Protein AF-A0AAV7GXY4-F1 (afdb_monomer)

pLDDT: mean 80.31, std 21.56, range [20.67, 98.94]

Sequence (748 aa):
MSSNRYAWLDNQQPEQLSASIMSSNRYPWLDKPQPEQQAPLLLPTKEWIDKPQLEQLSASIMSTNRYPWLDKPQPEQQAPLLLPTKEWLDKPQPEQLSASIMSTNRYPWLDKPQSEQQAPVLLPTKEWTDKPQLEQLSASIMSSNRYPWLDNPQPEQQAPLLLPTKEWLDKPQPEQLSASIMSTNRYPWLDKPQPEQQAPLVLPTKEWIDKPQLEQLSASITCSNRYPWLDKPQPEQQAPLLLPTKEWLDKPQSEQQAPLLLPTKKIPGSYGIPFISPIKDRLDYYYFKGHDNFFQSKINQYSSTVFRTNMIPGPLMASNPRVIAVLDAKSFPILFDTSKVEKKNVFTGTYMPSTKLTGGYRVCSYLDPSEPTHAKVKQFLFNLLKSRKDYFLPAFRSAYVAPIFSSVESQVATHGHVDFNALNNDIAFDFLGEAYFGERPSKEGMFGSCFNFQKKVTIWLLLQLAPLASNILTKFLIPKLVEDFLLHTFAFPSFIAQPGYKSMYEYFNTAGSAALDLAEKVGLSRDEACHNLIFATCFNTYGGLRVLFPGLLKRLAQSGRDLHARLATEVRQAVATHGENGQVTLGALEQMELANSVVYEVLRIDPPVEFQYAHAKKDFLLQSHDAQYQVRKGEMLFGYQPFATRDKRVFGANAGEFVPDRFVGSDGAKLLRYVWWSNGPETQDPTVNDKQCAGKNFVVLVARLFVAEFFLRYDSFTAEISSSVVGAQVNITSITKAKAKAHASNFY

Mean predicted aligned error: 16.44 Å

Foldseek 3Di:
DDDPDPPPPPPDQDLEDEDEAEEEDDDADDEADDADEDDADEDPPPPPPDAGNHAYYEYEYEYEEEYADDDADDAHDYHAHEYDPPPPPDDDDHLEYEYEYEYEYEYADYEAYDAHEDHAHEYDADEPPDEYNHQEDEYEYEYEYEYAEYEPYDAHEYYAHEYYDDDNPDDDDHLEYYYEYEYEYEYAYDDPDDAHDYHAHDYDDPPPVDDHNHNYDYYYYHYHYHYPDDDDDDDHDDDDHDDPPPPPPDDDDDDPPDPPAFAADAAADDAPDPPPSLVVLACCCFPVQHPPRSQVVVCVVRVDQWHWYFDPLDDQQAVGRIAIERQAQQQQLVLWPLVFWWQAQQLLHRHHDQCLLLLVDDALSRHTLVDLVVLLLLVLLLVLCVVLVVQLQVLCVPQPLVQLVVVQVVCCVVPLWFFSLVVLLQRVQQSLLCRRQNDGPQVPPPQPHSVRLSVLLVVSVCLGCLRVFDPPCVVVVDDRVNSSVVRRNDRDDSVVSVVSVVSLLVCCVVSVVVSLVSSVVSPDHSSSSSSNVSCCRSPVPSLLSSALVVLLVVQQQVVDQVLLQVQLVLLQVLCVVPNDPSDDDPSSLVSRLLLLLSSLLSLLQPQQDQKGKTFGCAWDWRDDPRRIYIDGGGHMYMYRRNSHSLHCVLQNPCSNPRDSNCLHDPVSVVSQQSRQSQVGRLPDADHSNTSGHSCSVVVSVSSSVSSSSLSSFFSGWHWDWDDDSRHITTMTSDTHTDDDPPPPPPDD

Nearest PDB structures (foldseek):
  3dam-assembly1_A  TM=9.834E-01  e=1.751E-54  Parthenium argentatum
  3dsk-assembly2_B  TM=9.806E-01  e=8.299E-54  Arabidopsis thaliana
  2rch-assembly2_B  TM=9.806E-01  e=5.589E-53  Arabidopsis thaliana
  7sv2-assembly2_B  TM=7.436E-01  e=2.258E-13  Homo sapiens
  4d75-assembly1_A  TM=7.338E-01  e=4.123E-13  Homo sapiens

Secondary structure (DSSP, 8-state):
------TT-SS---SEEEEEEEEEEE-S-EESPPPPBPPP-----TT--S-----EEEEEEEEEEE-S-EESPPPPBPPPEE---TT--SS---SEEEEEEEEEEE-S-EESPPPPBPPPEE---S---S-----EEEEEEEEEEE-SEEESPPPPBPPP-B---S---SS---SEEEEEEEEEEE-SEEESPPPPBPPP-B---S--SS----SEEEEEEEEEEE-TT-SSPPPP-PPP-B---TTTTS-------------EEPPP----STTHHHHHHHHIIIIIS-HHHHHHHHHHHHT-SEEEEE-TTTTTS-S--EEEEE-STTTGGGGG-TTTEE-SS-TTSS----GGGGTT---GGG--TTSHHHHHHHHHHHHHHHHTTTTHHHHIIIIIIHHHHHHHHHHHHHHS-EEHHHHHHHHHHHHHHHHHHS--TTT-TTS-SHHHHHHHHHHHHHHHHGGG--SSSGGGT--HHHHHHHHHTSPPPGGGGHHHHHHHHHHHHHHTHHHHHHHHTTT--HHHHHHHHHIIIIIIIIHHHHHHHHHHHHHHHHHHHHHHHHHHHHHHHHHHHH-BTTB--HHHHHT-HHHHHHHHHHHHHS-SS-EEEEEESS-EEEE-SS-EEEEPTTPEEEEEHHHHHT-HHHH-GGGGS--TTTT-HHHHHGGGGG--TTSS-TTS---TTS-S-TTHHHHHHHHHHHHHHHHHHEEEEEEEEEE-SSSEEEEEEEEEEPPP--------

Structure (mmCIF, N/CA/C/O backbone):
data_AF-A0AAV7GXY4-F1
#
_entry.id   AF-A0AAV7GXY4-F1
#
loop_
_atom_site.group_PDB
_atom_site.id
_atom_site.type_symbol
_atom_site.label_atom_id
_atom_site.label_alt_id
_atom_site.label_comp_id
_atom_site.label_asym_id
_atom_site.label_entity_id
_atom_site.label_seq_id
_atom_site.pdbx_PDB_ins_code
_atom_site.Cartn_x
_atom_site.Cartn_y
_atom_site.Cartn_z
_atom_site.occupancy
_atom_site.B_iso_or_equiv
_atom_site.auth_seq_id
_atom_site.auth_comp_id
_atom_site.auth_asym_id
_atom_site.auth_atom_id
_atom_site.pdbx_PDB_model_num
ATOM 1 N N . MET A 1 1 ? -38.175 -2.641 -59.108 1.00 33.25 1 MET A N 1
ATOM 2 C CA . MET A 1 1 ? -37.117 -3.564 -59.562 1.00 33.25 1 MET A CA 1
ATOM 3 C C . MET A 1 1 ? -35.870 -2.746 -59.848 1.00 33.25 1 MET A C 1
ATOM 5 O O . MET A 1 1 ? -35.821 -2.059 -60.855 1.00 33.25 1 MET A O 1
ATOM 9 N N . SER A 1 2 ? -34.912 -2.775 -58.926 1.00 20.67 2 SER A N 1
ATOM 10 C CA . SER A 1 2 ? -33.521 -2.352 -59.121 1.00 20.67 2 SER A CA 1
ATOM 11 C C . SER A 1 2 ? -32.710 -3.153 -58.103 1.00 20.67 2 SER A C 1
ATOM 13 O O . SER A 1 2 ? -32.620 -2.791 -56.932 1.00 20.67 2 SER A O 1
ATOM 15 N N . SER A 1 3 ? -32.278 -4.338 -58.525 1.00 25.66 3 SER A N 1
ATOM 16 C CA . SER A 1 3 ? -31.524 -5.300 -57.727 1.00 25.66 3 SER A CA 1
ATOM 17 C C . SER A 1 3 ? -30.053 -4.888 -57.686 1.00 25.66 3 SER A C 1
ATOM 19 O O . SER A 1 3 ? -29.358 -5.024 -58.695 1.00 25.66 3 SER A O 1
ATOM 21 N N . ASN A 1 4 ? -29.562 -4.427 -56.538 1.00 23.95 4 ASN A N 1
ATOM 22 C CA . ASN A 1 4 ? -28.123 -4.389 -56.287 1.00 23.95 4 ASN A CA 1
ATOM 23 C C . ASN A 1 4 ? -27.673 -5.811 -55.937 1.00 23.95 4 ASN A C 1
ATOM 25 O O . ASN A 1 4 ? -27.735 -6.223 -54.783 1.00 23.95 4 ASN A O 1
ATOM 29 N N . ARG A 1 5 ? -27.265 -6.579 -56.955 1.00 26.92 5 ARG A N 1
ATOM 30 C CA . ARG A 1 5 ? -26.538 -7.838 -56.758 1.00 26.92 5 ARG A CA 1
ATOM 31 C C . ARG A 1 5 ? -25.112 -7.498 -56.325 1.00 26.92 5 ARG A C 1
ATOM 33 O O . ARG A 1 5 ? -24.363 -6.912 -57.103 1.00 26.92 5 ARG A O 1
ATOM 40 N N . TYR A 1 6 ? -24.735 -7.859 -55.103 1.00 31.89 6 TYR A N 1
ATOM 41 C CA . TYR A 1 6 ? -23.340 -7.826 -54.666 1.00 31.89 6 TYR A CA 1
ATOM 42 C C . TYR A 1 6 ? -22.626 -9.056 -55.242 1.00 31.89 6 TYR A C 1
ATOM 44 O O . TYR A 1 6 ? -22.852 -10.176 -54.801 1.00 31.89 6 TYR A O 1
ATOM 52 N N . ALA A 1 7 ? -21.784 -8.854 -56.255 1.00 30.75 7 ALA A N 1
ATOM 53 C CA . ALA A 1 7 ? -21.151 -9.916 -57.046 1.00 30.75 7 ALA A CA 1
ATOM 54 C C . ALA A 1 7 ? -19.977 -10.653 -56.350 1.00 30.75 7 ALA A C 1
ATOM 56 O O . ALA A 1 7 ? -19.080 -11.137 -57.031 1.00 30.75 7 ALA A O 1
ATOM 57 N N . TRP A 1 8 ? -19.952 -10.728 -55.014 1.00 38.72 8 TRP A N 1
ATOM 58 C CA . TRP A 1 8 ? -18.879 -11.393 -54.248 1.00 38.72 8 TRP A CA 1
ATOM 59 C C . TRP A 1 8 ? -19.378 -12.311 -53.115 1.00 38.72 8 TRP A C 1
ATOM 61 O O . TRP A 1 8 ? -18.613 -12.644 -52.218 1.00 38.72 8 TRP A O 1
ATOM 71 N N . LEU A 1 9 ? -20.639 -12.754 -53.156 1.00 41.62 9 LEU A N 1
ATOM 72 C CA . LEU A 1 9 ? -21.223 -13.655 -52.144 1.00 41.62 9 LEU A CA 1
ATOM 73 C C . LEU A 1 9 ? -21.453 -15.100 -52.618 1.00 41.62 9 LEU A C 1
ATOM 75 O O . LEU A 1 9 ? -21.965 -15.908 -51.854 1.00 41.62 9 LEU A O 1
ATOM 79 N N . ASP A 1 10 ? -21.031 -15.468 -53.828 1.00 41.41 10 ASP A N 1
ATOM 80 C CA . ASP A 1 10 ? -21.383 -16.777 -54.404 1.00 41.41 10 ASP A CA 1
ATOM 81 C C . ASP A 1 10 ? -20.522 -17.963 -53.926 1.00 41.41 10 ASP A C 1
ATOM 83 O O . ASP A 1 10 ? -20.649 -19.042 -54.489 1.00 41.41 10 ASP A O 1
ATOM 87 N N . ASN A 1 11 ? -19.653 -17.827 -52.910 1.00 44.25 11 ASN A N 1
ATOM 88 C CA . ASN A 1 11 ? -18.936 -19.001 -52.364 1.00 44.25 11 ASN A CA 1
ATOM 89 C C . ASN A 1 11 ? -18.393 -18.890 -50.925 1.00 44.25 11 ASN A C 1
ATOM 91 O O . ASN A 1 11 ? -17.617 -19.747 -50.505 1.00 44.25 11 ASN A O 1
ATOM 95 N N . GLN A 1 12 ? -18.787 -17.880 -50.144 1.00 44.16 12 GLN A N 1
ATOM 96 C CA . GLN A 1 12 ? -18.505 -17.854 -48.704 1.00 44.16 12 GLN A CA 1
ATOM 97 C C . GLN A 1 12 ? -19.736 -17.359 -47.949 1.00 44.16 12 GLN A C 1
ATOM 99 O O . GLN A 1 12 ? -20.101 -16.189 -48.037 1.00 44.16 12 GLN A O 1
ATOM 104 N N . GLN A 1 13 ? -20.385 -18.272 -47.226 1.00 55.06 13 GLN A N 1
ATOM 105 C CA . GLN A 1 13 ? -21.403 -17.927 -46.241 1.00 55.06 13 GLN A CA 1
ATOM 106 C C . GLN A 1 13 ? -20.683 -17.403 -44.987 1.00 55.06 13 GLN A C 1
ATOM 108 O O . GLN A 1 13 ? -19.820 -18.110 -44.468 1.00 55.06 13 GLN A O 1
ATOM 113 N N . PRO A 1 14 ? -20.958 -16.175 -44.519 1.00 56.97 14 PRO A N 1
ATOM 114 C CA . PRO A 1 14 ? -20.311 -15.655 -43.322 1.00 56.97 14 PRO A CA 1
ATOM 115 C C . PRO A 1 14 ? -20.896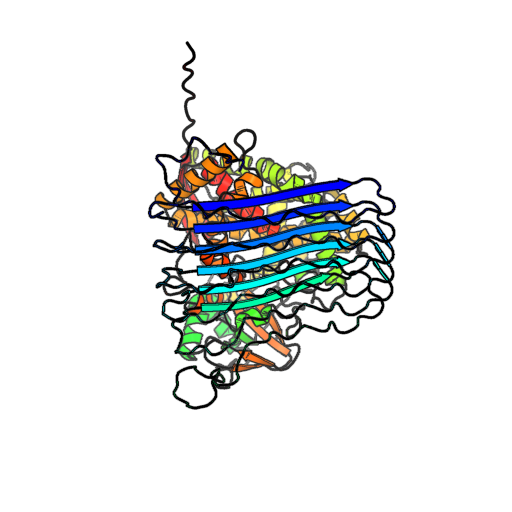 -16.300 -42.057 1.00 56.97 14 PRO A C 1
ATOM 117 O O . PRO A 1 14 ? -22.112 -16.305 -41.884 1.00 56.97 14 PRO A O 1
ATOM 120 N N . GLU A 1 15 ? -20.030 -16.758 -41.148 1.00 63.53 15 GLU A N 1
ATOM 121 C CA . GLU A 1 15 ? -20.404 -17.214 -39.793 1.00 63.53 15 GLU A CA 1
ATOM 122 C C . GLU A 1 15 ? -20.928 -16.048 -38.928 1.00 63.53 15 GLU A C 1
ATOM 124 O O . GLU A 1 15 ? -21.723 -16.240 -38.011 1.00 63.53 15 GLU A O 1
ATOM 129 N N . GLN A 1 16 ? -20.544 -14.806 -39.248 1.00 63.22 16 GLN A N 1
ATOM 130 C CA . GLN A 1 16 ? -20.947 -13.602 -38.517 1.00 63.22 16 GLN A CA 1
ATOM 131 C C . GLN A 1 16 ? -21.406 -12.494 -39.467 1.00 63.22 16 GLN A C 1
ATOM 133 O O . GLN A 1 16 ? -20.692 -12.119 -40.400 1.00 63.22 16 GLN A O 1
ATOM 138 N N . LEU A 1 17 ? -22.572 -11.905 -39.190 1.00 61.59 17 LEU A N 1
ATOM 139 C CA . LEU A 1 17 ? -23.090 -10.750 -39.920 1.00 61.59 17 LEU A CA 1
ATOM 140 C C . LEU A 1 17 ? -23.323 -9.579 -38.962 1.00 61.59 17 LEU A C 1
ATOM 142 O O . LEU A 1 17 ? -24.057 -9.682 -37.977 1.00 61.59 17 LEU A O 1
ATOM 146 N N . SER A 1 18 ? -22.712 -8.438 -39.277 1.00 62.59 18 SER A N 1
ATOM 147 C CA . SER A 1 18 ? -22.878 -7.192 -38.529 1.00 62.59 18 SER A CA 1
ATOM 148 C C . SER A 1 18 ? -23.260 -6.048 -39.462 1.00 62.59 18 SER A C 1
ATOM 150 O O . SER A 1 18 ? -22.732 -5.927 -40.569 1.00 62.59 18 SER A O 1
ATOM 152 N N . ALA A 1 19 ? -24.185 -5.198 -39.020 1.00 59.22 19 ALA A N 1
ATOM 153 C CA . ALA A 1 19 ? -24.482 -3.938 -39.688 1.00 59.22 19 ALA A CA 1
ATOM 154 C C . ALA A 1 19 ? -24.437 -2.775 -38.701 1.00 59.22 19 ALA A C 1
ATOM 156 O O . ALA A 1 19 ? -25.000 -2.843 -37.607 1.00 59.22 19 ALA A O 1
ATOM 157 N N . SER A 1 20 ? -23.789 -1.690 -39.118 1.00 60.88 20 SER A N 1
ATOM 158 C CA . SER A 1 20 ? -23.562 -0.528 -38.267 1.00 60.88 20 SER A CA 1
ATOM 159 C C . SER A 1 20 ? -23.835 0.763 -39.026 1.00 60.88 20 SER A C 1
ATOM 161 O O . SER A 1 20 ? -23.281 0.974 -40.105 1.00 60.88 20 SER A O 1
ATOM 163 N N . ILE A 1 21 ? -24.648 1.650 -38.450 1.00 55.88 21 ILE A N 1
ATOM 164 C CA . ILE A 1 21 ? -24.728 3.053 -38.878 1.00 55.88 21 ILE A CA 1
ATOM 165 C C . ILE A 1 21 ? -23.859 3.868 -37.932 1.00 55.88 21 ILE A C 1
ATOM 167 O O . ILE A 1 21 ? -24.077 3.852 -36.724 1.00 55.88 21 ILE A O 1
ATOM 171 N N . MET A 1 22 ? -22.889 4.593 -38.485 1.00 62.38 22 MET A N 1
ATOM 172 C CA . MET A 1 22 ? -22.070 5.544 -37.739 1.00 62.38 22 MET A CA 1
ATOM 173 C C . MET A 1 22 ? -22.309 6.952 -38.270 1.00 62.38 22 MET A C 1
ATOM 175 O O . MET A 1 22 ? -22.057 7.217 -39.445 1.00 62.38 22 MET A O 1
ATOM 179 N N . SER A 1 23 ? -22.761 7.860 -37.406 1.00 59.50 23 SER A N 1
ATOM 180 C CA . SER A 1 23 ? -22.889 9.284 -37.723 1.00 59.50 23 SER A CA 1
ATOM 181 C C . SER A 1 23 ? -22.069 10.131 -36.751 1.00 59.50 23 SER A C 1
ATOM 183 O O . SER A 1 23 ? -22.079 9.916 -35.539 1.00 59.50 23 SER A O 1
ATOM 185 N N . SER A 1 24 ? -21.345 11.115 -37.283 1.00 61.72 24 SER A N 1
ATOM 186 C CA . SER A 1 24 ? -20.589 12.081 -36.484 1.00 61.72 24 SER A CA 1
ATOM 187 C C . SER A 1 24 ? -20.847 13.479 -37.020 1.00 61.72 24 SER A C 1
ATOM 189 O O . SER A 1 24 ? -20.178 13.923 -37.956 1.00 61.72 24 SER A O 1
ATOM 191 N N . ASN A 1 25 ? -21.787 14.184 -36.400 1.00 58.50 25 ASN A N 1
ATOM 192 C CA . ASN A 1 25 ? -22.263 15.463 -36.902 1.00 58.50 25 ASN A CA 1
ATOM 193 C C . ASN A 1 25 ? -21.696 16.628 -36.083 1.00 58.50 25 ASN A C 1
ATOM 195 O O . ASN A 1 25 ? -21.658 16.614 -34.847 1.00 58.50 25 ASN A O 1
ATOM 199 N N . ARG A 1 26 ? -21.231 17.665 -36.791 1.00 57.34 26 ARG A N 1
ATOM 200 C CA . ARG A 1 26 ? -20.691 18.887 -36.189 1.00 57.34 26 ARG A CA 1
ATOM 201 C C . ARG A 1 26 ? -21.213 20.106 -36.930 1.00 57.34 26 ARG A C 1
ATOM 203 O O . ARG A 1 26 ? -20.649 20.508 -37.943 1.00 57.34 26 ARG A O 1
ATOM 210 N N . TYR A 1 27 ? -22.237 20.731 -36.371 1.00 56.78 27 TYR A N 1
ATOM 211 C CA . TYR A 1 27 ? -22.832 21.934 -36.940 1.00 56.78 27 TYR A CA 1
ATOM 212 C C . TYR A 1 27 ? -22.441 23.148 -36.105 1.00 56.78 27 TYR A C 1
ATOM 214 O O . TYR A 1 27 ? -22.816 23.203 -34.940 1.00 56.78 27 TYR A O 1
ATOM 222 N N . PRO A 1 28 ? -21.666 24.109 -36.639 1.00 50.12 28 PRO A N 1
ATOM 223 C CA . PRO A 1 28 ? -21.188 25.250 -35.859 1.00 50.12 28 PRO A CA 1
ATOM 224 C C . PRO A 1 28 ? -22.293 26.232 -35.441 1.00 50.12 28 PRO A C 1
ATOM 226 O O . PRO A 1 28 ? -22.159 26.848 -34.387 1.00 50.12 28 PRO A O 1
ATOM 229 N N . TRP A 1 29 ? -23.342 26.374 -36.262 1.00 53.12 29 TRP A N 1
ATOM 230 C CA . TRP A 1 29 ? -24.484 27.278 -36.074 1.00 53.12 29 TRP A CA 1
ATOM 231 C C . TRP A 1 29 ? -25.704 26.736 -36.838 1.00 53.12 29 TRP A C 1
ATOM 233 O O . TRP A 1 29 ? -25.590 26.470 -38.033 1.00 53.12 29 TRP A O 1
ATOM 243 N N . LEU A 1 30 ? -26.852 26.581 -36.171 1.00 53.62 30 LEU A N 1
ATOM 244 C CA . LEU A 1 30 ? -28.129 26.185 -36.780 1.00 53.62 30 LEU A CA 1
ATOM 245 C C . LEU A 1 30 ? -29.259 27.017 -36.158 1.00 53.62 30 LEU A C 1
ATOM 247 O O . LEU A 1 30 ? -29.536 26.888 -34.969 1.00 53.62 30 LEU A O 1
ATOM 251 N N . ASP A 1 31 ? -29.906 27.855 -36.967 1.00 49.91 31 ASP A N 1
ATOM 252 C CA . ASP A 1 31 ? -31.126 28.580 -36.595 1.00 49.91 31 ASP A CA 1
ATOM 253 C C . ASP A 1 31 ? -32.330 27.805 -37.161 1.00 49.91 31 ASP A C 1
ATOM 255 O O . ASP A 1 31 ? -32.418 27.598 -38.373 1.00 49.91 31 ASP A O 1
ATOM 259 N N . LYS A 1 32 ? -33.210 27.306 -36.282 1.00 52.44 32 LYS A N 1
ATOM 260 C CA . LYS A 1 32 ? -34.365 26.435 -36.602 1.00 52.44 32 LYS A CA 1
ATOM 261 C C . LYS A 1 32 ? -34.019 25.191 -37.450 1.00 52.44 32 LYS A C 1
ATOM 263 O O . LYS A 1 32 ? -34.580 25.016 -38.537 1.00 52.44 32 LYS A O 1
ATOM 268 N N . PRO A 1 33 ? -33.128 24.303 -36.972 1.00 52.78 33 PRO A N 1
ATOM 269 C CA . PRO A 1 33 ? -32.855 23.043 -37.656 1.00 52.78 33 PRO A CA 1
ATOM 270 C C . PRO A 1 33 ? -34.133 22.204 -37.803 1.00 52.78 33 PRO A C 1
ATOM 272 O O . PRO A 1 33 ? -34.897 22.046 -36.850 1.00 52.78 33 PRO A O 1
ATOM 275 N N . GLN A 1 34 ? -34.356 21.645 -38.996 1.00 52.16 34 GLN A N 1
ATOM 276 C CA . GLN A 1 34 ? -35.289 20.527 -39.159 1.00 52.16 34 GLN A CA 1
ATOM 277 C C . GLN A 1 34 ? -34.686 19.289 -38.470 1.00 52.16 34 GLN A C 1
ATOM 279 O O . GLN A 1 34 ? -33.462 19.136 -38.509 1.00 52.16 34 GLN A O 1
ATOM 284 N N . PRO A 1 35 ? -35.495 18.416 -37.843 1.00 51.44 35 PRO A N 1
ATOM 285 C CA . PRO A 1 35 ? -34.976 17.214 -37.200 1.00 51.44 35 PRO A CA 1
ATOM 286 C C . PRO A 1 35 ? -34.266 16.325 -38.227 1.00 51.44 35 PRO A C 1
ATOM 288 O O . PRO A 1 35 ? -34.821 16.020 -39.286 1.00 51.44 35 PRO A O 1
ATOM 291 N N . GLU A 1 36 ? -33.036 15.908 -37.918 1.00 51.59 36 GLU A N 1
ATOM 292 C CA . GLU A 1 36 ? -32.357 14.881 -38.703 1.00 51.59 36 GLU A CA 1
ATOM 293 C C . GLU A 1 36 ? -33.126 13.567 -38.552 1.00 51.59 36 GLU A C 1
ATOM 295 O O . GLU A 1 36 ? -33.310 13.060 -37.446 1.00 51.59 36 GLU A O 1
ATOM 300 N N . GLN A 1 37 ? -33.586 13.018 -39.675 1.00 50.34 37 GLN A N 1
ATOM 301 C CA . GLN A 1 37 ? -34.172 11.686 -39.716 1.00 50.34 37 GLN A CA 1
ATOM 302 C C . GLN A 1 37 ? -33.062 10.692 -40.035 1.00 50.34 37 GLN A C 1
ATOM 304 O O . GLN A 1 37 ? -32.542 10.662 -41.153 1.00 50.34 37 GLN A O 1
ATOM 309 N N . GLN A 1 38 ? -32.686 9.872 -39.057 1.00 52.41 38 GLN A N 1
ATOM 310 C CA . GLN A 1 38 ? -31.856 8.707 -39.340 1.00 52.41 38 GLN A CA 1
ATOM 311 C C . GLN A 1 38 ? -32.683 7.708 -40.166 1.00 52.41 38 GLN A C 1
ATOM 313 O O . GLN A 1 38 ? -33.868 7.495 -39.906 1.00 52.41 38 GLN A O 1
ATOM 318 N N . ALA A 1 39 ? -32.078 7.097 -41.186 1.00 44.78 39 ALA A N 1
ATOM 319 C CA . ALA A 1 39 ? -32.734 6.008 -41.900 1.00 44.78 39 ALA A CA 1
ATOM 320 C C . ALA A 1 39 ? -32.769 4.761 -40.995 1.00 44.78 39 ALA A C 1
ATOM 322 O O . ALA A 1 39 ? -31.767 4.476 -40.333 1.00 44.78 39 ALA A O 1
ATOM 323 N N . PRO A 1 40 ? -33.876 3.997 -40.958 1.00 51.28 40 PRO A N 1
ATOM 324 C CA . PRO A 1 40 ? -33.898 2.731 -40.237 1.00 51.28 40 PRO A CA 1
ATOM 325 C C . PRO A 1 40 ? -32.855 1.782 -40.837 1.00 51.28 40 PRO A C 1
ATOM 327 O O . PRO A 1 40 ? -32.804 1.593 -42.055 1.00 51.28 40 PRO A O 1
ATOM 330 N N . LEU A 1 41 ? -32.029 1.168 -39.987 1.00 51.19 41 LEU A N 1
ATOM 331 C CA . LEU A 1 41 ? -31.119 0.113 -40.421 1.00 51.19 41 LEU A CA 1
ATOM 332 C C . LEU A 1 41 ? -31.929 -1.171 -40.613 1.00 51.19 41 LEU A C 1
ATOM 334 O O . LEU A 1 41 ? -32.372 -1.778 -39.643 1.00 51.19 41 LEU A O 1
ATOM 338 N N . LEU A 1 42 ? -32.128 -1.567 -41.870 1.00 50.75 42 LEU A N 1
ATOM 339 C CA . LEU A 1 42 ? -32.782 -2.820 -42.240 1.00 50.75 42 LEU A CA 1
ATOM 340 C C . LEU A 1 42 ? -31.732 -3.774 -42.807 1.00 50.75 42 LEU A C 1
ATOM 342 O O . LEU A 1 42 ? -31.158 -3.510 -43.862 1.00 50.75 42 LEU A O 1
ATOM 346 N N . LEU A 1 43 ? -31.505 -4.896 -42.129 1.00 52.12 43 LEU A N 1
ATOM 347 C CA . LEU A 1 43 ? -30.701 -5.995 -42.663 1.00 52.12 43 LEU A CA 1
ATOM 348 C C . LEU A 1 43 ? -31.517 -6.753 -43.728 1.00 52.12 43 LEU A C 1
ATOM 350 O O . LEU A 1 43 ? -32.588 -7.272 -43.408 1.00 52.12 43 LEU A O 1
ATOM 354 N N . PRO A 1 44 ? -31.077 -6.823 -44.998 1.00 46.41 44 PRO A N 1
ATOM 355 C CA . PRO A 1 44 ? -31.807 -7.552 -46.026 1.00 46.41 44 PRO A CA 1
ATOM 356 C C . PRO A 1 44 ? -31.573 -9.060 -45.868 1.00 46.41 44 PRO A C 1
ATOM 358 O O . PRO A 1 44 ? -30.534 -9.577 -46.256 1.00 46.41 44 PRO A O 1
ATOM 361 N N . THR A 1 45 ? -32.554 -9.781 -45.326 1.00 50.59 45 THR A N 1
ATOM 362 C CA . THR A 1 45 ? -32.517 -11.256 -45.184 1.00 50.59 45 THR A CA 1
ATOM 363 C C . THR A 1 45 ? -33.311 -11.987 -46.274 1.00 50.59 45 THR A C 1
ATOM 365 O O . THR A 1 45 ? -33.414 -13.206 -46.279 1.00 50.59 45 THR A O 1
ATOM 368 N N . LYS A 1 46 ? -33.896 -11.244 -47.218 1.00 42.09 46 LYS A N 1
ATOM 369 C CA . LYS A 1 46 ? -35.032 -11.698 -48.034 1.00 42.09 46 LYS A CA 1
ATOM 370 C C . LYS A 1 46 ? -34.701 -12.667 -49.185 1.00 42.09 46 LYS A C 1
ATOM 372 O O . LYS A 1 46 ? -35.627 -13.110 -49.852 1.00 42.09 46 LYS A O 1
ATOM 377 N N . GLU A 1 47 ? -33.429 -12.953 -49.459 1.00 45.19 47 GLU A N 1
ATOM 378 C CA . GLU A 1 47 ? -33.002 -13.736 -50.639 1.00 45.19 47 GLU A CA 1
ATOM 379 C C . GLU A 1 47 ? -31.956 -14.815 -50.315 1.00 45.19 47 GLU A C 1
ATOM 381 O O . GLU A 1 47 ? -31.174 -15.207 -51.178 1.00 45.19 47 GLU A O 1
ATOM 386 N N . TRP A 1 48 ? -31.900 -15.303 -49.075 1.00 51.34 48 TRP A N 1
ATOM 387 C CA . TRP A 1 48 ? -31.017 -16.424 -48.749 1.00 51.34 48 TRP A CA 1
ATOM 388 C C . TRP A 1 48 ? -31.739 -17.722 -49.112 1.00 51.34 48 TRP A C 1
ATOM 390 O O . TRP A 1 48 ? -32.586 -18.208 -48.371 1.00 51.34 48 TRP A O 1
ATOM 400 N N . ILE A 1 49 ? -31.465 -18.215 -50.321 1.00 44.28 49 ILE A N 1
ATOM 401 C CA . ILE A 1 49 ? -32.113 -19.404 -50.893 1.00 44.28 49 ILE A CA 1
ATOM 402 C C . ILE A 1 49 ? -31.507 -20.698 -50.316 1.00 44.28 49 ILE A C 1
ATOM 404 O O . ILE A 1 49 ? -32.200 -21.710 -50.254 1.00 44.28 49 ILE A O 1
ATOM 408 N N . ASP A 1 50 ? -30.266 -20.649 -49.813 1.00 50.78 50 ASP A N 1
ATOM 409 C CA . ASP A 1 50 ? -29.539 -21.813 -49.300 1.00 50.78 50 ASP A CA 1
ATOM 410 C C . ASP A 1 50 ? -29.087 -21.632 -47.841 1.00 50.78 50 ASP A C 1
ATOM 412 O O . ASP A 1 50 ? -28.447 -20.642 -47.488 1.00 50.78 50 ASP A O 1
ATOM 416 N N . LYS A 1 51 ? -29.416 -22.638 -47.018 1.00 52.88 51 LYS A N 1
ATOM 417 C CA . LYS A 1 51 ? -29.148 -22.813 -45.574 1.00 52.88 51 LYS A CA 1
ATOM 418 C C . LYS A 1 51 ? -27.839 -22.146 -45.079 1.00 52.88 51 LYS A C 1
ATOM 420 O O . LYS A 1 51 ? -26.782 -22.760 -45.215 1.00 52.88 51 LYS A O 1
ATOM 425 N N . PRO A 1 52 ? -27.881 -20.943 -44.481 1.00 53.69 52 PRO A N 1
ATOM 426 C CA . PRO A 1 52 ? -26.696 -20.238 -43.963 1.00 53.69 52 PRO A CA 1
ATOM 427 C C . PRO A 1 52 ? -26.225 -20.752 -42.585 1.00 53.69 52 PRO A C 1
ATOM 429 O O . PRO A 1 52 ? -26.975 -20.692 -41.619 1.00 53.69 52 PRO A O 1
ATOM 432 N N . GLN A 1 53 ? -24.972 -21.169 -42.399 1.00 57.47 53 GLN A N 1
ATOM 433 C CA . GLN A 1 53 ? -24.441 -21.342 -41.029 1.00 57.47 53 GLN A CA 1
ATOM 434 C C . GLN A 1 53 ? -24.058 -19.981 -40.424 1.00 57.47 53 GLN A C 1
ATOM 436 O O . GLN A 1 53 ? -22.897 -19.597 -40.437 1.00 57.47 53 GLN A O 1
ATOM 441 N N . LEU A 1 54 ? -25.051 -19.220 -39.954 1.00 59.62 54 LEU A N 1
ATOM 442 C CA . LEU A 1 54 ? -24.834 -17.951 -39.259 1.00 59.62 54 LEU A CA 1
ATOM 443 C C . LEU A 1 54 ? -24.801 -18.211 -37.747 1.00 59.62 54 LEU A C 1
ATOM 445 O O . LEU A 1 54 ? -25.819 -18.605 -37.197 1.00 59.62 54 LEU A O 1
ATOM 449 N N . GLU A 1 55 ? -23.676 -17.973 -37.078 1.00 68.31 55 GLU A N 1
ATOM 450 C CA . GLU A 1 55 ? -23.534 -18.073 -35.616 1.00 68.31 55 GLU A CA 1
ATOM 451 C C . GLU A 1 55 ? -23.991 -16.774 -34.931 1.00 68.31 55 GLU A C 1
ATOM 453 O O . GLU A 1 55 ? -24.685 -16.799 -33.914 1.00 68.31 55 GLU A O 1
ATOM 458 N N . GLN A 1 56 ? -23.669 -15.614 -35.522 1.00 68.62 56 GLN A N 1
ATOM 459 C CA . GLN A 1 56 ? -23.926 -14.306 -34.911 1.00 68.62 56 GLN A CA 1
ATOM 460 C C . GLN A 1 56 ? -24.583 -13.303 -35.867 1.00 68.62 56 GLN A C 1
ATOM 462 O O . GLN A 1 56 ? -24.101 -13.052 -36.975 1.00 68.62 56 GLN A O 1
ATOM 467 N N . LEU A 1 57 ? -25.641 -12.642 -35.384 1.00 66.75 57 LEU A N 1
ATOM 468 C CA . LEU A 1 57 ? -26.279 -11.497 -36.032 1.00 66.75 57 LEU A CA 1
ATOM 469 C C . LEU A 1 57 ? -26.268 -10.278 -35.104 1.00 66.75 57 LEU A C 1
ATOM 471 O O . LEU A 1 57 ? -26.860 -10.304 -34.025 1.00 66.75 57 LEU A O 1
ATOM 475 N N . SER A 1 58 ? -25.640 -9.185 -35.538 1.00 69.69 58 SER A N 1
ATOM 476 C CA . SER A 1 58 ? -25.583 -7.946 -34.756 1.00 69.69 58 SER A CA 1
ATOM 477 C C . SER A 1 58 ? -25.970 -6.710 -35.564 1.00 69.69 58 SER A C 1
ATOM 479 O O . SER A 1 58 ? -25.625 -6.566 -36.739 1.00 69.69 58 SER A O 1
ATOM 481 N N . ALA A 1 59 ? -26.681 -5.787 -34.920 1.00 64.19 59 ALA A N 1
ATOM 482 C CA . ALA A 1 59 ? -26.969 -4.478 -35.486 1.00 64.19 59 ALA A CA 1
ATOM 483 C C . ALA A 1 59 ? -26.680 -3.361 -34.481 1.00 64.19 59 ALA A C 1
ATOM 485 O O . ALA A 1 59 ? -27.064 -3.443 -33.310 1.00 64.19 59 ALA A O 1
ATOM 486 N N . SER A 1 60 ? -26.001 -2.309 -34.945 1.00 67.06 60 SER A N 1
ATOM 487 C CA . SER A 1 60 ? -25.654 -1.160 -34.110 1.00 67.06 60 SER A CA 1
ATOM 488 C C . SER A 1 60 ? -25.927 0.184 -34.787 1.00 67.06 60 SER A C 1
ATOM 490 O O . SER A 1 60 ? -25.716 0.364 -35.986 1.00 67.06 60 SER A O 1
ATOM 492 N N . ILE A 1 61 ? -26.394 1.154 -34.006 1.00 61.28 61 ILE A N 1
ATOM 493 C CA . ILE A 1 61 ? -26.440 2.565 -34.402 1.00 61.28 61 ILE A CA 1
ATOM 494 C C . ILE A 1 61 ? -25.554 3.330 -33.427 1.00 61.28 61 ILE A C 1
ATOM 496 O O . ILE A 1 61 ? -25.780 3.287 -32.221 1.00 61.28 61 ILE A O 1
ATOM 500 N N . MET A 1 62 ? -24.544 4.019 -33.949 1.00 67.31 62 MET A N 1
ATOM 501 C CA . MET A 1 62 ? -23.627 4.850 -33.178 1.00 67.31 62 MET A CA 1
ATOM 502 C C . MET A 1 62 ? -23.690 6.291 -33.677 1.00 67.31 62 MET A C 1
ATOM 504 O O . MET A 1 62 ? -23.336 6.571 -34.823 1.00 67.31 62 MET A O 1
ATOM 508 N N . SER A 1 63 ? -24.099 7.217 -32.813 1.00 64.88 63 SER A N 1
ATOM 509 C CA . SER A 1 63 ? -24.123 8.647 -33.123 1.00 64.88 63 SER A CA 1
ATOM 510 C C . SER A 1 63 ? -23.245 9.451 -32.169 1.00 64.88 63 SER A C 1
ATOM 512 O O . SER A 1 63 ? -23.229 9.241 -30.956 1.00 64.88 63 SER A O 1
ATOM 514 N N . THR A 1 64 ? -22.478 10.391 -32.721 1.00 65.62 64 THR A N 1
ATOM 515 C CA . THR A 1 64 ? -21.753 11.404 -31.947 1.00 65.62 64 THR A CA 1
ATOM 516 C C . THR A 1 64 ? -22.097 12.786 -32.471 1.00 65.62 64 THR A C 1
ATOM 518 O O . THR A 1 64 ? -21.618 13.190 -33.530 1.00 65.62 64 THR A O 1
ATOM 521 N N . ASN A 1 65 ? -22.887 13.536 -31.709 1.00 61.91 65 ASN A N 1
ATOM 522 C CA . ASN A 1 65 ? -23.371 14.837 -32.148 1.00 61.91 65 ASN A CA 1
ATOM 523 C C . ASN A 1 65 ? -22.781 15.969 -31.304 1.00 61.91 65 ASN A C 1
ATOM 525 O O . ASN A 1 65 ? -22.702 15.908 -30.070 1.00 61.91 65 ASN A O 1
ATOM 529 N N . ARG A 1 66 ? -22.331 17.034 -31.978 1.00 61.91 66 ARG A N 1
ATOM 530 C CA . ARG A 1 66 ? -21.723 18.194 -31.321 1.00 61.91 66 ARG A CA 1
ATOM 531 C C . ARG A 1 66 ? -22.290 19.491 -31.871 1.00 61.91 66 ARG A C 1
ATOM 533 O O . ARG A 1 66 ? -21.894 19.949 -32.944 1.00 61.91 66 ARG A O 1
ATOM 540 N N . TYR A 1 67 ? -23.130 20.120 -31.064 1.00 60.59 67 TYR A N 1
ATOM 541 C CA . TYR A 1 67 ? -23.861 21.318 -31.440 1.00 60.59 67 TYR A CA 1
ATOM 542 C C . TYR A 1 67 ? -23.513 22.484 -30.519 1.00 60.59 67 TYR A C 1
ATOM 544 O O . TYR A 1 67 ? -23.994 22.502 -29.393 1.00 60.59 67 TYR A O 1
ATOM 552 N N . PRO A 1 68 ? -22.671 23.448 -30.927 1.00 56.22 68 PRO A N 1
ATOM 553 C CA . PRO A 1 68 ? -22.220 24.542 -30.073 1.00 56.22 68 PRO A CA 1
ATOM 554 C C . PRO A 1 68 ? -23.332 25.487 -29.603 1.00 56.22 68 PRO A C 1
ATOM 556 O O . PRO A 1 68 ? -23.208 26.022 -28.503 1.00 56.22 68 PRO A O 1
ATOM 559 N N . TRP A 1 69 ? -24.379 25.682 -30.413 1.00 55.19 69 TRP A N 1
ATOM 560 C CA . TRP A 1 69 ? -25.504 26.572 -30.118 1.00 55.19 69 TRP A CA 1
ATOM 561 C C . TRP A 1 69 ? -26.780 26.082 -30.827 1.00 55.19 69 TRP A C 1
ATOM 563 O O . TRP A 1 69 ? -26.753 25.916 -32.048 1.00 55.19 69 TRP A O 1
ATOM 573 N N . LEU A 1 70 ? -27.867 25.837 -30.082 1.00 56.72 70 LEU A N 1
ATOM 574 C CA . LEU A 1 70 ? -29.211 25.575 -30.624 1.00 56.72 70 LEU A CA 1
ATOM 575 C C . LEU A 1 70 ? -30.264 26.413 -29.888 1.00 56.72 70 LEU A C 1
ATOM 577 O O . LEU A 1 70 ? -30.398 26.305 -28.668 1.00 56.72 70 LEU A O 1
ATOM 581 N N . ASP A 1 71 ? -31.052 27.172 -30.648 1.00 52.88 71 ASP A N 1
ATOM 582 C CA . ASP A 1 71 ? -32.253 27.871 -30.173 1.00 52.88 71 ASP A CA 1
ATOM 583 C C . ASP A 1 71 ? -33.499 27.073 -30.594 1.00 52.88 71 ASP A C 1
ATOM 585 O O . ASP A 1 71 ? -33.706 26.819 -31.784 1.00 52.88 71 ASP A O 1
ATOM 589 N N . LYS A 1 72 ? -34.298 26.631 -29.611 1.00 53.59 72 LYS A N 1
ATOM 590 C CA . LYS A 1 72 ? -35.520 25.813 -29.775 1.00 53.59 72 LYS A CA 1
ATOM 591 C C . LYS A 1 72 ? -35.352 24.591 -30.701 1.00 53.59 72 LYS A C 1
ATOM 593 O O . LYS A 1 72 ? -36.046 24.500 -31.722 1.00 53.59 72 LYS A O 1
ATOM 598 N N . PRO A 1 73 ? -34.472 23.630 -30.355 1.00 53.38 73 PRO A N 1
ATOM 599 C CA . PRO A 1 73 ? -34.372 22.370 -31.089 1.00 53.38 73 PRO A CA 1
ATOM 600 C C . PRO A 1 73 ? -35.731 21.672 -31.217 1.00 53.38 73 PRO A C 1
ATOM 602 O O . PRO A 1 73 ? -36.448 21.531 -30.225 1.00 53.38 73 PRO A O 1
ATOM 605 N N . GLN A 1 74 ? -36.052 21.171 -32.412 1.00 51.72 74 GLN A N 1
ATOM 606 C CA . GLN A 1 74 ? -36.975 20.039 -32.530 1.00 51.72 74 GLN A CA 1
ATOM 607 C C . GLN A 1 74 ? -36.235 18.763 -32.082 1.00 51.72 74 GLN A C 1
ATOM 609 O O . GLN A 1 74 ? -35.028 18.671 -32.323 1.00 51.72 74 GLN A O 1
ATOM 614 N N . PRO A 1 75 ? -36.904 17.794 -31.433 1.00 49.81 75 PRO A N 1
ATOM 615 C CA . PRO A 1 75 ? -36.249 16.580 -30.963 1.00 49.81 75 PRO A CA 1
ATOM 616 C C . PRO A 1 75 ? -35.691 15.776 -32.141 1.00 49.81 75 PRO A C 1
ATOM 618 O O . PRO A 1 75 ? -36.386 15.561 -33.138 1.00 49.81 75 PRO A O 1
ATOM 621 N N . GLU A 1 76 ? -34.438 15.327 -32.026 1.00 52.72 76 GLU A N 1
ATOM 622 C CA . GLU A 1 76 ? -33.880 14.344 -32.958 1.00 52.72 76 GLU A CA 1
ATOM 623 C C . GLU A 1 76 ? -34.735 13.076 -32.890 1.00 52.72 76 GLU A C 1
ATOM 625 O O . GLU A 1 76 ? -34.951 12.519 -31.814 1.00 52.72 76 GLU A O 1
ATOM 630 N N . GLN A 1 77 ? -35.237 12.626 -34.040 1.00 50.75 77 GLN A N 1
ATOM 631 C CA . GLN A 1 77 ? -35.938 11.354 -34.138 1.00 50.75 77 GLN A CA 1
ATOM 632 C C . GLN A 1 77 ? -34.920 10.293 -34.537 1.00 50.75 77 GLN A C 1
ATOM 634 O O . GLN A 1 77 ? -34.566 10.151 -35.710 1.00 50.75 77 GLN A O 1
ATOM 639 N N . GLN A 1 78 ? -34.429 9.551 -33.547 1.00 53.00 78 GLN A N 1
ATOM 640 C CA . GLN A 1 78 ? -33.655 8.347 -33.822 1.00 53.00 78 GLN A CA 1
ATOM 641 C C . GLN A 1 78 ? -34.546 7.354 -34.590 1.00 53.00 78 GLN A C 1
ATOM 643 O O . GLN A 1 78 ? -35.736 7.203 -34.294 1.00 53.00 78 GLN A O 1
ATOM 648 N N . ALA A 1 79 ? -33.988 6.679 -35.595 1.00 49.88 79 ALA A N 1
ATOM 649 C CA . ALA A 1 79 ? -34.733 5.655 -36.320 1.00 49.88 79 ALA A CA 1
ATOM 650 C C . ALA A 1 79 ? -34.872 4.407 -35.435 1.00 49.88 79 ALA A C 1
ATOM 652 O O . ALA A 1 79 ? -33.887 4.014 -34.804 1.00 49.88 79 ALA A O 1
ATOM 653 N N . PRO A 1 80 ? -36.036 3.736 -35.400 1.00 53.56 80 PRO A N 1
ATOM 654 C CA . PRO A 1 80 ? -36.139 2.447 -34.733 1.00 53.56 80 PRO A CA 1
ATOM 655 C C . PRO A 1 80 ? -35.166 1.462 -35.378 1.00 53.56 80 PRO A C 1
ATOM 657 O O . PRO A 1 80 ? -35.129 1.311 -36.605 1.00 53.56 80 PRO A O 1
ATOM 660 N N . LEU A 1 81 ? -34.389 0.774 -34.543 1.00 54.88 81 LEU A N 1
ATOM 661 C CA . LEU A 1 81 ? -33.610 -0.365 -34.996 1.00 54.88 81 LEU A CA 1
ATOM 662 C C . LEU A 1 81 ? -34.574 -1.543 -35.136 1.00 54.88 81 LEU A C 1
ATOM 664 O O . LEU A 1 81 ? -35.038 -2.099 -34.140 1.00 54.88 81 LEU A O 1
ATOM 668 N N . LEU A 1 82 ? -34.914 -1.861 -36.384 1.00 52.22 82 LEU A N 1
ATOM 669 C CA . LEU A 1 82 ? -35.795 -2.963 -36.747 1.00 52.22 82 LEU A CA 1
ATOM 670 C C . LEU A 1 82 ? -34.945 -4.073 -37.349 1.00 52.22 82 LEU A C 1
ATOM 672 O O . LEU A 1 82 ? -34.328 -3.884 -38.392 1.00 52.22 82 LEU A O 1
ATOM 676 N N . LEU A 1 83 ? -34.954 -5.245 -36.724 1.00 54.28 83 LEU A N 1
ATOM 677 C CA . LEU A 1 83 ? -34.401 -6.458 -37.321 1.00 54.28 83 LEU A CA 1
ATOM 678 C C . LEU A 1 83 ? -35.524 -7.182 -38.083 1.00 54.28 83 LEU A C 1
ATOM 680 O O . LEU A 1 83 ? -36.393 -7.784 -37.448 1.00 54.28 83 LEU A O 1
ATOM 684 N N . PRO A 1 84 ? -35.585 -7.111 -39.428 1.00 49.56 84 PRO A N 1
ATOM 685 C CA . PRO A 1 84 ? -36.619 -7.808 -40.176 1.00 49.56 84 PRO A CA 1
ATOM 686 C C . PRO A 1 84 ? -36.265 -9.296 -40.331 1.00 49.56 84 PRO A C 1
ATOM 688 O O . PRO A 1 84 ? -35.387 -9.668 -41.105 1.00 49.56 84 PRO A O 1
ATOM 691 N N . THR A 1 85 ? -37.018 -10.167 -39.665 1.00 49.03 85 THR A N 1
ATOM 692 C CA . THR A 1 85 ? -37.038 -11.620 -39.923 1.00 49.03 85 THR A CA 1
ATOM 693 C C . THR A 1 85 ? -38.281 -11.991 -40.726 1.00 49.03 85 THR A C 1
ATOM 695 O O . THR A 1 85 ? -39.089 -12.830 -40.332 1.00 49.03 85 THR A O 1
ATOM 698 N N . LYS A 1 86 ? -38.520 -11.294 -41.843 1.00 41.22 86 LYS A N 1
ATOM 699 C CA . LYS A 1 86 ? -39.700 -11.581 -42.662 1.00 41.22 86 LYS A CA 1
ATOM 700 C C . LYS A 1 86 ? -39.491 -12.941 -43.349 1.00 41.22 86 LYS A C 1
ATOM 702 O O . LYS A 1 86 ? -38.851 -12.987 -44.388 1.00 41.22 86 LYS A O 1
ATOM 707 N N . GLU A 1 87 ? -40.037 -13.989 -42.726 1.00 48.84 87 GLU A N 1
ATOM 708 C CA . GLU A 1 87 ? -40.160 -15.370 -43.226 1.00 48.84 87 GLU A CA 1
ATOM 709 C C . GLU A 1 87 ? -38.820 -16.096 -43.427 1.00 48.84 87 GLU A C 1
ATOM 711 O O . GLU A 1 87 ? -38.376 -16.334 -44.545 1.00 48.84 87 GLU A O 1
ATOM 716 N N . TRP A 1 88 ? -38.177 -16.484 -42.321 1.00 50.72 88 TRP A N 1
ATOM 717 C CA . TRP A 1 88 ? -37.134 -17.513 -42.353 1.00 50.72 88 TRP A CA 1
ATOM 718 C C . TRP A 1 88 ? -37.823 -18.872 -42.407 1.00 50.72 88 TRP A C 1
ATOM 720 O O . TRP A 1 88 ? -38.155 -19.443 -41.373 1.00 50.72 88 TRP A O 1
ATOM 730 N N . LEU A 1 89 ? -38.138 -19.316 -43.621 1.00 44.00 89 LEU A N 1
ATOM 731 C CA . LEU A 1 89 ? -38.965 -20.501 -43.848 1.00 44.00 89 LEU A CA 1
ATOM 732 C C . LEU A 1 89 ? -38.202 -21.823 -43.699 1.00 44.00 89 LEU A C 1
ATOM 734 O O . LEU A 1 89 ? -38.852 -22.839 -43.521 1.00 44.00 89 LEU A O 1
ATOM 738 N N . ASP A 1 90 ? -36.863 -21.821 -43.701 1.00 48.97 90 ASP A N 1
ATOM 739 C CA . ASP A 1 90 ? -36.050 -23.027 -43.505 1.00 48.97 90 ASP A CA 1
ATOM 740 C C . ASP A 1 90 ? -34.679 -22.682 -42.875 1.00 48.97 90 ASP A C 1
ATOM 742 O O . ASP A 1 90 ? -34.011 -21.741 -43.296 1.00 48.97 90 ASP A O 1
ATOM 746 N N . LYS A 1 91 ? -34.280 -23.439 -41.839 1.00 53.78 91 LYS A N 1
ATOM 747 C CA . LYS A 1 91 ? -33.051 -23.336 -40.997 1.00 53.78 91 LYS A CA 1
ATOM 748 C C . LYS A 1 91 ? -31.740 -22.994 -41.745 1.00 53.78 91 LYS A C 1
ATOM 750 O O . LYS A 1 91 ? -31.621 -23.399 -42.903 1.00 53.78 91 LYS A O 1
ATOM 755 N N . PRO A 1 92 ? -30.672 -22.486 -41.074 1.00 54.38 92 PRO A N 1
ATOM 756 C CA . PRO A 1 92 ? -30.468 -22.206 -39.634 1.00 54.38 92 PRO A CA 1
ATOM 757 C C . PRO A 1 92 ? -30.681 -20.746 -39.207 1.00 54.38 92 PRO A C 1
ATOM 759 O O . PRO A 1 92 ? -30.682 -19.825 -40.020 1.00 54.38 92 PRO A O 1
ATOM 762 N N . GLN A 1 93 ? -30.853 -20.572 -37.894 1.00 61.09 93 GLN A N 1
ATOM 763 C CA . GLN A 1 93 ? -31.015 -19.294 -37.204 1.00 61.09 93 GLN A CA 1
ATOM 764 C C . GLN A 1 93 ? -29.773 -18.972 -36.353 1.00 61.09 93 GLN A C 1
ATOM 766 O O . GLN A 1 93 ? -29.147 -19.930 -35.910 1.00 61.09 93 GLN A O 1
ATOM 771 N N . PRO A 1 94 ? -29.406 -17.693 -36.108 1.00 63.09 94 PRO A N 1
ATOM 772 C CA . PRO A 1 94 ? -28.210 -17.360 -35.355 1.00 63.09 94 PRO A CA 1
ATOM 773 C C . PRO A 1 94 ? -28.328 -17.828 -33.916 1.00 63.09 94 PRO A C 1
ATOM 775 O O . PRO A 1 94 ? -29.381 -17.670 -33.295 1.00 63.09 94 PRO A O 1
ATOM 778 N N . GLU A 1 95 ? -27.221 -18.344 -33.397 1.00 70.19 95 GLU A N 1
ATOM 779 C CA . GLU A 1 95 ? -27.056 -18.705 -31.991 1.00 70.19 95 GLU A CA 1
ATOM 780 C C . GLU A 1 95 ? -27.049 -17.445 -31.115 1.00 70.19 95 GLU A C 1
ATOM 782 O O . GLU A 1 95 ? -27.559 -17.449 -29.994 1.00 70.19 95 GLU A O 1
ATOM 787 N N . GLN A 1 96 ? -26.561 -16.322 -31.656 1.00 69.94 96 GLN A N 1
ATOM 788 C CA . GLN A 1 96 ? -26.507 -15.038 -30.962 1.00 69.94 96 GLN A CA 1
ATOM 789 C C . GLN A 1 96 ? -27.142 -13.902 -31.764 1.00 69.94 96 GLN A C 1
ATOM 791 O O . GLN A 1 96 ? -26.758 -13.620 -32.903 1.00 69.94 96 GLN A O 1
ATOM 796 N N . LEU A 1 97 ? -28.060 -13.172 -31.125 1.00 69.38 97 LEU A N 1
ATOM 797 C CA . LEU A 1 97 ? -28.678 -11.974 -31.686 1.00 69.38 97 LEU A CA 1
ATOM 798 C C . LEU A 1 97 ? -28.485 -10.766 -30.761 1.00 69.38 97 LEU A C 1
ATOM 800 O O . LEU A 1 97 ? -28.876 -10.787 -29.589 1.00 69.38 97 LEU A O 1
ATOM 804 N N . SER A 1 98 ? -27.894 -9.693 -31.295 1.00 72.44 98 SER A N 1
ATOM 805 C CA . SER A 1 98 ? -27.637 -8.461 -30.545 1.00 72.44 98 SER A CA 1
ATOM 806 C C . SER A 1 98 ? -28.070 -7.193 -31.281 1.00 72.44 98 SER A C 1
ATOM 808 O O . SER A 1 98 ? -27.885 -7.024 -32.487 1.00 72.44 98 SER A O 1
ATOM 810 N N . ALA A 1 99 ? -28.657 -6.272 -30.523 1.00 69.25 99 ALA A N 1
ATOM 811 C CA . ALA A 1 99 ? -29.121 -4.979 -31.005 1.00 69.25 99 ALA A CA 1
ATOM 812 C C . ALA A 1 99 ? -28.645 -3.875 -30.056 1.00 69.25 99 ALA A C 1
ATOM 814 O O . ALA A 1 99 ? -28.887 -3.946 -28.852 1.00 69.25 99 ALA A O 1
ATOM 815 N N . SER A 1 100 ? -27.969 -2.851 -30.580 1.00 71.69 100 SER A N 1
ATOM 816 C CA . SER A 1 100 ? -27.427 -1.768 -29.752 1.00 71.69 100 SER A CA 1
ATOM 817 C C . SER A 1 100 ? -27.635 -0.384 -30.361 1.00 71.69 100 SER A C 1
ATOM 819 O O . SER A 1 100 ? -27.444 -0.172 -31.558 1.00 71.69 100 SER A O 1
ATOM 821 N N . ILE A 1 101 ? -28.002 0.582 -29.522 1.00 66.75 101 ILE A N 1
ATOM 822 C CA . ILE A 1 101 ? -27.993 2.007 -29.867 1.00 66.75 101 ILE A CA 1
ATOM 823 C C . ILE A 1 101 ? -27.048 2.710 -28.898 1.00 66.75 101 ILE A C 1
ATOM 825 O O . ILE A 1 101 ? -27.217 2.613 -27.684 1.00 66.75 101 ILE A O 1
ATOM 829 N N . MET A 1 102 ? -26.048 3.410 -29.431 1.00 72.38 102 MET A N 1
ATOM 830 C CA . MET A 1 102 ? -25.087 4.201 -28.670 1.00 72.38 102 MET A CA 1
ATOM 831 C C . MET A 1 102 ? -25.105 5.652 -29.142 1.00 72.38 102 MET A C 1
ATOM 833 O O . MET A 1 102 ? -24.806 5.928 -30.303 1.00 72.38 102 MET A O 1
ATOM 837 N N . SER A 1 103 ? -25.393 6.591 -28.245 1.00 67.31 103 SER A N 1
ATOM 838 C CA . SER A 1 103 ? -25.369 8.022 -28.560 1.00 67.31 103 SER A CA 1
ATOM 839 C C . SER A 1 103 ? -24.467 8.798 -27.606 1.00 67.31 103 SER A C 1
ATOM 841 O O . SER A 1 103 ? -24.495 8.613 -26.390 1.00 67.31 103 SER A O 1
ATOM 843 N N . THR A 1 104 ? -23.641 9.688 -28.156 1.00 70.38 104 THR A N 1
ATOM 844 C CA . THR A 1 104 ? -22.850 10.649 -27.378 1.00 70.38 104 THR A CA 1
ATOM 845 C C . THR A 1 104 ? -23.124 12.059 -27.867 1.00 70.38 104 THR A C 1
ATOM 847 O O . THR A 1 104 ? -22.610 12.471 -28.909 1.00 70.38 104 THR A O 1
ATOM 850 N N . ASN A 1 105 ? -23.881 12.828 -27.087 1.00 65.44 105 ASN A N 1
ATOM 851 C CA . ASN A 1 105 ? -24.283 14.169 -27.482 1.00 65.44 105 ASN A CA 1
ATOM 852 C C . ASN A 1 105 ? -23.649 15.241 -26.591 1.00 65.44 105 ASN A C 1
ATOM 854 O O . ASN A 1 105 ? -23.524 15.113 -25.368 1.00 65.44 105 ASN A O 1
ATOM 858 N N . ARG A 1 106 ? -23.227 16.349 -27.208 1.00 65.19 106 ARG A N 1
ATOM 859 C CA . ARG A 1 106 ? -22.692 17.508 -26.486 1.00 65.19 106 ARG A CA 1
ATOM 860 C C . ARG A 1 106 ? -23.314 18.802 -26.983 1.00 65.19 106 ARG A C 1
ATOM 862 O O . ARG A 1 106 ? -22.988 19.264 -28.078 1.00 65.19 106 ARG A O 1
ATOM 869 N N . TYR A 1 107 ? -24.065 19.434 -26.088 1.00 62.75 107 TYR A N 1
ATOM 870 C CA . TYR A 1 107 ? -24.783 20.682 -26.317 1.00 62.75 107 TYR A CA 1
ATOM 871 C C . TYR A 1 107 ? -24.278 21.761 -25.354 1.00 62.75 107 TYR A C 1
ATOM 873 O O . TYR A 1 107 ? -24.736 21.810 -24.219 1.00 62.75 107 TYR A O 1
ATOM 881 N N . PRO A 1 108 ? -23.290 22.599 -25.724 1.00 58.69 108 PRO A N 1
ATOM 882 C CA . PRO A 1 108 ? -22.746 23.647 -24.865 1.00 58.69 108 PRO A CA 1
ATOM 883 C C . PRO A 1 108 ? -23.776 24.670 -24.377 1.00 58.69 108 PRO A C 1
ATOM 885 O O . PRO A 1 108 ? -23.601 25.174 -23.269 1.00 58.69 108 PRO A O 1
ATOM 888 N N . TRP A 1 109 ? -24.812 24.951 -25.173 1.00 56.38 109 TRP A N 1
ATOM 889 C CA . TRP A 1 109 ? -25.889 25.877 -24.830 1.00 56.38 109 TRP A CA 1
ATOM 890 C C . TRP A 1 109 ? -27.207 25.416 -25.463 1.00 56.38 109 TRP A C 1
ATOM 892 O O . TRP A 1 109 ? -27.232 25.148 -26.667 1.00 56.38 109 TRP A O 1
ATOM 902 N N . LEU A 1 110 ? -28.265 25.297 -24.657 1.00 58.69 110 LEU A N 1
ATOM 903 C CA . LEU A 1 110 ? -29.572 24.803 -25.090 1.00 58.69 110 LEU A CA 1
ATOM 904 C C . LEU A 1 110 ? -30.691 25.592 -24.377 1.00 58.69 110 LEU A C 1
ATOM 906 O O . LEU A 1 110 ? -30.813 25.515 -23.152 1.00 58.69 110 LEU A O 1
ATOM 910 N N . ASP A 1 111 ? -31.488 26.351 -25.133 1.00 54.88 111 ASP A N 1
ATOM 911 C CA . ASP A 1 111 ? -32.614 27.149 -24.614 1.00 54.88 111 ASP A CA 1
ATOM 912 C C . ASP A 1 111 ? -33.951 26.461 -24.931 1.00 54.88 111 ASP A C 1
ATOM 914 O O . ASP A 1 111 ? -34.261 26.196 -26.098 1.00 54.88 111 ASP A O 1
ATOM 918 N N . LYS A 1 112 ? -34.728 26.146 -23.883 1.00 53.75 112 LYS A N 1
ATOM 919 C CA . LYS A 1 112 ? -36.062 25.510 -23.939 1.00 53.75 112 LYS A CA 1
ATOM 920 C C . LYS A 1 112 ? -36.144 24.285 -24.866 1.00 53.75 112 LYS A C 1
ATOM 922 O O . LYS A 1 112 ? -36.971 24.268 -25.784 1.00 53.75 112 LYS A O 1
ATOM 927 N N . PRO A 1 113 ? -35.329 23.242 -24.640 1.00 55.16 113 PRO A N 1
ATOM 928 C CA . PRO A 1 113 ? -35.467 21.994 -25.383 1.00 55.16 113 PRO A CA 1
ATOM 929 C C . PRO A 1 113 ? -36.838 21.344 -25.217 1.00 55.16 113 PRO A C 1
ATOM 931 O O . PRO A 1 113 ? -37.402 21.303 -24.120 1.00 55.16 113 PRO A O 1
ATOM 934 N N . GLN A 1 114 ? -37.320 20.746 -26.304 1.00 51.78 114 GLN A N 1
ATOM 935 C CA . GLN A 1 114 ? -38.275 19.645 -26.226 1.00 51.78 114 GLN A CA 1
ATOM 936 C C . GLN A 1 114 ? -37.537 18.351 -25.842 1.00 51.78 114 GLN A C 1
ATOM 938 O O . GLN A 1 114 ? -36.348 18.213 -26.124 1.00 51.78 114 GLN A O 1
ATOM 943 N N . SER A 1 115 ? -38.233 17.416 -25.191 1.00 50.72 115 SER A N 1
ATOM 944 C CA . SER A 1 115 ? -37.677 16.129 -24.760 1.00 50.72 115 SER A CA 1
ATOM 945 C C . SER A 1 115 ? -37.079 15.361 -25.944 1.00 50.72 115 SER A C 1
ATOM 947 O O . SER A 1 115 ? -37.796 15.094 -26.909 1.00 50.72 115 SER A O 1
ATOM 949 N N . GLU A 1 116 ? -35.796 14.985 -25.875 1.00 52.66 116 GLU A N 1
ATOM 950 C CA . GLU A 1 116 ? -35.217 14.030 -26.830 1.00 52.66 116 GLU A CA 1
ATOM 951 C C . GLU A 1 116 ? -36.029 12.732 -26.777 1.00 52.66 116 GLU A C 1
ATOM 953 O O . GLU A 1 116 ? -36.234 12.176 -25.699 1.00 52.66 116 GLU A O 1
ATOM 958 N N . GLN A 1 117 ? -36.505 12.260 -27.931 1.00 51.66 117 GLN A N 1
ATOM 959 C CA . GLN A 1 117 ? -37.172 10.969 -28.041 1.00 51.66 117 GLN A CA 1
ATOM 960 C C . GLN A 1 117 ? -36.156 9.962 -28.564 1.00 51.66 117 GLN A C 1
ATOM 962 O O . GLN A 1 117 ? -35.789 9.974 -29.739 1.00 51.66 117 GLN A O 1
ATOM 967 N N . GLN A 1 118 ? -35.683 9.089 -27.677 1.00 53.97 118 GLN A N 1
ATOM 968 C CA . GLN A 1 118 ? -34.876 7.949 -28.103 1.00 53.97 118 GLN A CA 1
ATOM 969 C C . GLN A 1 118 ? -35.728 7.022 -28.994 1.00 53.97 118 GLN A C 1
ATOM 971 O O . GLN A 1 118 ? -36.960 7.004 -28.911 1.00 53.97 118 GLN A O 1
ATOM 976 N N . ALA A 1 119 ? -35.099 6.254 -29.878 1.00 53.03 119 ALA A N 1
ATOM 977 C CA . ALA A 1 119 ? -35.835 5.256 -30.648 1.00 53.03 119 ALA A CA 1
ATOM 978 C C . ALA A 1 119 ? -36.033 3.984 -29.818 1.00 53.03 119 ALA A C 1
ATOM 980 O O . ALA A 1 119 ? -35.095 3.551 -29.143 1.00 53.03 119 ALA A O 1
ATOM 981 N N . PRO A 1 120 ? -37.197 3.320 -29.893 1.00 55.06 120 PRO A N 1
ATOM 982 C CA . PRO A 1 120 ? -37.318 1.980 -29.346 1.00 55.06 120 PRO A CA 1
ATOM 983 C C . PRO A 1 120 ? -36.432 1.022 -30.156 1.00 55.06 120 PRO A C 1
ATOM 985 O O . PRO A 1 120 ? -36.456 1.023 -31.391 1.00 55.06 120 PRO A O 1
ATOM 988 N N . VAL A 1 121 ? -35.677 0.165 -29.468 1.00 57.06 121 VAL A N 1
ATOM 989 C CA . VAL A 1 121 ? -35.122 -1.040 -30.096 1.00 57.06 121 VAL A CA 1
ATOM 990 C C . VAL A 1 121 ? -36.248 -2.064 -30.143 1.00 57.06 121 VAL A C 1
ATOM 992 O O . VAL A 1 121 ? -36.744 -2.491 -29.100 1.00 57.06 121 VAL A O 1
ATOM 995 N N . LEU A 1 122 ? -36.675 -2.418 -31.355 1.00 52.84 122 LEU A N 1
ATOM 996 C CA . LEU A 1 122 ? -37.735 -3.389 -31.599 1.00 52.84 122 LEU A CA 1
ATOM 997 C C . LEU A 1 122 ? -37.106 -4.640 -32.209 1.00 52.84 122 LEU A C 1
ATOM 999 O O . LEU A 1 122 ? -36.729 -4.671 -33.382 1.00 52.84 122 LEU A O 1
ATOM 1003 N N . LEU A 1 123 ? -36.997 -5.685 -31.394 1.00 54.44 123 LEU A N 1
ATOM 1004 C CA . LEU A 1 123 ? -36.628 -7.022 -31.862 1.00 54.44 123 LEU A CA 1
ATOM 1005 C C . LEU A 1 123 ? -37.814 -7.629 -32.671 1.00 54.44 123 LEU A C 1
ATOM 1007 O O . LEU A 1 123 ? -38.866 -6.991 -32.766 1.00 54.44 123 LEU A O 1
ATOM 1011 N N . PRO A 1 124 ? -37.696 -8.790 -33.345 1.00 51.91 124 PRO A N 1
ATOM 1012 C CA . PRO A 1 124 ? -38.706 -9.225 -34.323 1.00 51.91 124 PRO A CA 1
ATOM 1013 C C . PRO A 1 124 ? -40.063 -9.650 -33.725 1.00 51.91 124 PRO A C 1
ATOM 1015 O O . PRO A 1 124 ? -40.133 -10.414 -32.769 1.00 51.91 124 PRO A O 1
ATOM 1018 N N . THR A 1 125 ? -41.165 -9.188 -34.333 1.00 40.03 125 THR A N 1
ATOM 1019 C CA . THR A 1 125 ? -42.554 -9.311 -33.831 1.00 40.03 125 THR A CA 1
ATOM 1020 C C . THR A 1 125 ? -43.396 -10.439 -34.454 1.00 40.03 125 THR A C 1
ATOM 1022 O O . THR A 1 125 ? -44.574 -10.559 -34.105 1.00 40.03 125 THR A O 1
ATOM 1025 N N . LYS A 1 126 ? -42.859 -11.247 -35.382 1.00 44.16 126 LYS A N 1
ATOM 1026 C CA . LYS A 1 126 ? -43.612 -12.317 -36.072 1.00 44.16 126 LYS A CA 1
ATOM 1027 C C . LYS A 1 126 ? -43.180 -13.728 -35.658 1.00 44.16 126 LYS A C 1
ATOM 1029 O O . LYS A 1 126 ? -42.017 -13.943 -35.341 1.00 44.16 126 LYS A O 1
ATOM 1034 N N . GLU A 1 127 ? -44.161 -14.634 -35.693 1.00 47.94 127 GLU A N 1
ATOM 1035 C CA . GLU A 1 127 ? -44.116 -16.063 -35.345 1.00 47.94 127 GLU A CA 1
ATOM 1036 C C . GLU A 1 127 ? -42.860 -16.759 -35.892 1.00 47.94 127 GLU A C 1
ATOM 1038 O O . GLU A 1 127 ? -42.633 -16.792 -37.102 1.00 47.94 127 GLU A O 1
ATOM 1043 N N . TRP A 1 128 ? -42.042 -17.302 -34.988 1.00 50.34 128 TRP A N 1
ATOM 1044 C CA . TRP A 1 128 ? -40.985 -18.247 -35.338 1.00 50.34 128 TRP A CA 1
ATOM 1045 C C . TRP A 1 128 ? -41.676 -19.599 -35.494 1.00 50.34 128 TRP A C 1
ATOM 1047 O O . TRP A 1 128 ? -42.164 -20.157 -34.515 1.00 50.34 128 TRP A O 1
ATOM 1057 N N . THR A 1 129 ? -41.803 -20.079 -36.727 1.00 44.31 129 THR A N 1
ATOM 1058 C CA . THR A 1 129 ? -42.597 -21.278 -37.035 1.00 44.31 129 THR A CA 1
ATOM 1059 C C . THR A 1 129 ? -41.872 -22.584 -36.716 1.00 44.31 129 THR A C 1
ATOM 1061 O O . THR A 1 129 ? -42.528 -23.613 -36.625 1.00 44.31 129 THR A O 1
ATOM 1064 N N . ASP A 1 130 ? -40.550 -22.549 -36.501 1.00 51.53 130 ASP A N 1
ATOM 1065 C CA . ASP A 1 130 ? -39.726 -23.736 -36.261 1.00 51.53 130 ASP A CA 1
ATOM 1066 C C . ASP A 1 130 ? -38.627 -23.499 -35.224 1.00 51.53 130 ASP A C 1
ATOM 1068 O O . ASP A 1 130 ? -37.991 -22.448 -35.212 1.00 51.53 130 ASP A O 1
ATOM 1072 N N . LYS A 1 131 ? -38.384 -24.536 -34.408 1.00 52.09 131 LYS A N 1
ATOM 1073 C CA . LYS A 1 131 ? -37.461 -24.616 -33.264 1.00 52.09 131 LYS A CA 1
ATOM 1074 C C . LYS A 1 131 ? -36.137 -23.811 -33.408 1.00 52.09 131 LYS A C 1
ATOM 1076 O O . LYS A 1 131 ? -35.181 -24.377 -33.952 1.00 52.09 131 LYS A O 1
ATOM 1081 N N . PRO A 1 132 ? -36.017 -22.578 -32.866 1.00 54.53 132 PRO A N 1
ATOM 1082 C CA . PRO A 1 132 ? -34.757 -21.822 -32.875 1.00 54.53 132 PRO A CA 1
ATOM 1083 C C . PRO A 1 132 ? -33.624 -22.374 -32.016 1.00 54.53 132 PRO A C 1
ATOM 1085 O O . PRO A 1 132 ? -33.803 -22.575 -30.824 1.00 54.53 132 PRO A O 1
ATOM 1088 N N . GLN A 1 133 ? -32.412 -22.483 -32.568 1.00 57.06 133 GLN A N 1
ATOM 1089 C CA . GLN A 1 133 ? -31.172 -22.689 -31.794 1.00 57.06 133 GLN A CA 1
ATOM 1090 C C . GLN A 1 133 ? -30.582 -21.358 -31.285 1.00 57.06 133 GLN A C 1
ATOM 1092 O O . GLN A 1 133 ? -29.377 -21.162 -31.318 1.00 57.06 133 GLN A O 1
ATOM 1097 N N . LEU A 1 134 ? -31.426 -20.409 -30.871 1.00 60.06 134 LEU A N 1
ATOM 1098 C CA . LEU A 1 134 ? -30.961 -19.130 -30.331 1.00 60.06 134 LEU A CA 1
ATOM 1099 C C . LEU A 1 134 ? -30.517 -19.346 -28.880 1.00 60.06 134 LEU A C 1
ATOM 1101 O O . LEU A 1 134 ? -31.362 -19.621 -28.035 1.00 60.06 134 LEU A O 1
ATOM 1105 N N . GLU A 1 135 ? -29.229 -19.205 -28.581 1.00 69.81 135 GLU A N 1
ATOM 1106 C CA . GLU A 1 135 ? -28.681 -19.298 -27.222 1.00 69.81 135 GLU A CA 1
ATOM 1107 C C . GLU A 1 135 ? -28.784 -17.950 -26.495 1.00 69.81 135 GLU A C 1
ATOM 1109 O O . GLU A 1 135 ? -29.171 -17.888 -25.324 1.00 69.81 135 GLU A O 1
ATOM 1114 N N . GLN A 1 136 ? -28.503 -16.845 -27.201 1.00 69.62 136 GLN A N 1
ATOM 1115 C CA . GLN A 1 136 ? -28.406 -15.516 -26.600 1.00 69.62 136 GLN A CA 1
ATOM 1116 C C . GLN A 1 136 ? -29.194 -14.443 -27.360 1.00 69.62 136 GLN A C 1
ATOM 1118 O O . GLN A 1 136 ? -28.990 -14.204 -28.551 1.00 69.62 136 GLN A O 1
ATOM 1123 N N . LEU A 1 137 ? -30.026 -13.704 -26.620 1.00 69.19 137 LEU A N 1
ATOM 1124 C CA . LEU A 1 137 ? -30.719 -12.507 -27.094 1.00 69.19 137 LEU A CA 1
ATOM 1125 C C . LEU A 1 137 ? -30.339 -11.295 -26.236 1.00 69.19 137 LEU A C 1
ATOM 1127 O O . LEU A 1 137 ? -30.581 -11.289 -25.028 1.00 69.19 137 LEU A O 1
ATOM 1131 N N . SER A 1 138 ? -29.782 -10.251 -26.855 1.00 72.12 138 SER A N 1
ATOM 1132 C CA . SER A 1 138 ? -29.386 -9.026 -26.148 1.00 72.12 138 SER A CA 1
ATOM 1133 C C . SER A 1 138 ? -29.860 -7.749 -26.839 1.00 72.12 138 SER A C 1
ATOM 1135 O O . SER A 1 138 ? -29.745 -7.593 -28.056 1.00 72.12 138 SER A O 1
ATOM 1137 N N . ALA A 1 139 ? -30.369 -6.803 -26.049 1.00 69.75 139 ALA A N 1
ATOM 1138 C CA . ALA A 1 139 ? -30.664 -5.455 -26.519 1.00 69.75 139 ALA A CA 1
ATOM 1139 C C . ALA A 1 139 ? -30.181 -4.389 -25.535 1.00 69.75 139 ALA A C 1
ATOM 1141 O O . ALA A 1 139 ? -30.447 -4.466 -24.332 1.00 69.75 139 ALA A O 1
ATOM 1142 N N . SER A 1 140 ? -29.490 -3.372 -26.052 1.00 71.94 140 SER A N 1
ATOM 1143 C CA . SER A 1 140 ? -28.951 -2.287 -25.238 1.00 71.94 140 SER A CA 1
ATOM 1144 C C . SER A 1 140 ? -29.171 -0.900 -25.839 1.00 71.94 140 SER A C 1
ATOM 1146 O O . SER A 1 140 ? -29.057 -0.684 -27.046 1.00 71.94 140 SER A O 1
ATOM 1148 N N . ILE A 1 141 ? -29.469 0.061 -24.967 1.00 67.00 141 ILE A N 1
ATOM 1149 C CA . ILE A 1 141 ? -29.476 1.491 -25.285 1.00 67.00 141 ILE A CA 1
ATOM 1150 C C . ILE A 1 141 ? -28.487 2.164 -24.336 1.00 67.00 141 ILE A C 1
ATOM 1152 O O . ILE A 1 141 ? -28.632 2.058 -23.118 1.00 67.00 141 ILE A O 1
ATOM 1156 N N . MET A 1 142 ? -27.472 2.828 -24.886 1.00 73.69 142 MET A N 1
ATOM 1157 C CA . MET A 1 142 ? -26.443 3.538 -24.129 1.00 73.69 142 MET A CA 1
ATOM 1158 C C . MET A 1 142 ? -26.359 4.997 -24.577 1.00 73.69 142 MET A C 1
ATOM 1160 O O . MET A 1 142 ? -26.026 5.274 -25.728 1.00 73.69 142 MET A O 1
ATOM 1164 N N . SER A 1 143 ? -26.616 5.939 -23.672 1.00 68.44 143 SER A N 1
ATOM 1165 C CA . SER A 1 143 ? -26.524 7.374 -23.960 1.00 68.44 143 SER A CA 1
ATOM 1166 C C . SER A 1 143 ? -25.565 8.100 -23.017 1.00 68.44 143 SER A C 1
ATOM 1168 O O . SER A 1 143 ? -25.507 7.839 -21.813 1.00 68.44 143 SER A O 1
ATOM 1170 N N . SER A 1 144 ? -24.792 9.035 -23.571 1.00 74.31 144 SER A N 1
ATOM 1171 C CA . SER A 1 144 ? -23.886 9.908 -22.825 1.00 74.31 144 SER A CA 1
ATOM 1172 C C . SER A 1 144 ? -24.063 11.353 -23.271 1.00 74.31 144 SER A C 1
ATOM 1174 O O . SER A 1 144 ? -23.533 11.766 -24.306 1.00 74.31 144 SER A O 1
ATOM 1176 N N . ASN A 1 145 ? -24.804 12.132 -22.483 1.00 67.62 145 ASN A N 1
ATOM 1177 C CA . ASN A 1 145 ? -25.152 13.504 -22.833 1.00 67.62 145 ASN A CA 1
ATOM 1178 C C . ASN A 1 145 ? -24.455 14.517 -21.916 1.00 67.62 145 ASN A C 1
ATOM 1180 O O . ASN A 1 145 ? -24.325 14.350 -20.697 1.00 67.62 145 ASN A O 1
ATOM 1184 N N . ARG A 1 146 ? -23.983 15.621 -22.505 1.00 67.88 146 ARG A N 1
ATOM 1185 C CA . ARG A 1 146 ? -23.360 16.726 -21.763 1.00 67.88 146 ARG A CA 1
ATOM 1186 C C . ARG A 1 146 ? -23.984 18.066 -22.128 1.00 67.88 146 ARG A C 1
ATOM 1188 O O . ARG A 1 146 ? -23.751 18.566 -23.230 1.00 67.88 146 ARG A O 1
ATOM 1195 N N . TYR A 1 147 ? -24.604 18.691 -21.127 1.00 64.75 147 TYR A N 1
ATOM 1196 C CA . TYR A 1 147 ? -25.302 19.974 -21.215 1.00 64.75 147 TYR A CA 1
ATOM 1197 C C . TYR A 1 147 ? -24.671 20.998 -20.258 1.00 64.75 147 TYR A C 1
ATOM 1199 O O . TYR A 1 147 ? -25.093 21.104 -19.112 1.00 64.75 147 TYR A O 1
ATOM 1207 N N . PRO A 1 148 ? -23.608 21.729 -20.647 1.00 62.03 148 PRO A N 1
ATOM 1208 C CA . PRO A 1 148 ? -22.971 22.753 -19.820 1.00 62.03 148 PRO A CA 1
ATOM 1209 C C . PRO A 1 148 ? -23.914 23.843 -19.304 1.00 62.03 148 PRO A C 1
ATOM 1211 O O . PRO A 1 148 ? -23.676 24.324 -18.196 1.00 62.03 148 PRO A O 1
ATOM 1214 N N . TRP A 1 149 ? -24.949 24.198 -20.071 1.00 58.03 149 TRP A N 1
ATOM 1215 C CA . TRP A 1 149 ? -25.982 25.154 -19.679 1.00 58.03 149 TRP A CA 1
ATOM 1216 C C . TRP A 1 149 ? -27.341 24.725 -20.247 1.00 58.03 149 TRP A C 1
ATOM 1218 O O . TRP A 1 149 ? -27.451 24.530 -21.460 1.00 58.03 149 TRP A O 1
ATOM 1228 N N . LEU A 1 150 ? -28.335 24.549 -19.372 1.00 61.25 150 LEU A N 1
ATOM 1229 C CA . LEU A 1 150 ? -29.682 24.092 -19.715 1.00 61.25 150 LEU A CA 1
ATOM 1230 C C . LEU A 1 150 ? -30.728 24.947 -18.983 1.00 61.25 150 LEU A C 1
ATOM 1232 O O . LEU A 1 150 ? -30.777 24.930 -17.749 1.00 61.25 150 LEU A O 1
ATOM 1236 N N . ASP A 1 151 ? -31.545 25.685 -19.736 1.00 58.50 151 ASP A N 1
ATOM 1237 C CA . ASP A 1 151 ? -32.565 26.591 -19.189 1.00 58.50 151 ASP A CA 1
ATOM 1238 C C . ASP A 1 151 ? -33.980 26.040 -19.384 1.00 58.50 151 ASP A C 1
ATOM 1240 O O . ASP A 1 151 ? -34.408 25.737 -20.503 1.00 58.50 151 ASP A O 1
ATOM 1244 N N . ASN A 1 152 ? -34.686 25.901 -18.259 1.00 56.59 152 ASN A N 1
ATOM 1245 C CA . ASN A 1 152 ? -36.079 25.478 -18.146 1.00 56.59 152 ASN A CA 1
ATOM 1246 C C . ASN A 1 152 ? -36.442 24.244 -19.012 1.00 56.59 152 ASN A C 1
ATOM 1248 O O . ASN A 1 152 ? -37.374 24.322 -19.826 1.00 56.59 152 ASN A O 1
ATOM 1252 N N . PRO A 1 153 ? -35.714 23.117 -18.871 1.00 59.25 153 PRO A N 1
ATOM 1253 C CA . PRO A 1 153 ? -35.928 21.936 -19.700 1.00 59.25 153 PRO A CA 1
ATOM 1254 C C . PRO A 1 153 ? -37.251 21.232 -19.375 1.00 59.25 153 PRO A C 1
ATOM 1256 O O . PRO A 1 153 ? -37.686 21.178 -18.223 1.00 59.25 153 PRO A O 1
ATOM 1259 N N . GLN A 1 154 ? -37.878 20.648 -20.397 1.00 55.28 154 GLN A N 1
ATOM 1260 C CA . GLN A 1 154 ? -38.884 19.602 -20.189 1.00 55.28 154 GLN A CA 1
ATOM 1261 C C . GLN A 1 154 ? -38.192 18.309 -19.711 1.00 55.28 154 GLN A C 1
ATOM 1263 O O . GLN A 1 154 ? -37.019 18.114 -20.033 1.00 55.28 154 GLN A O 1
ATOM 1268 N N . PRO A 1 155 ? -38.878 17.412 -18.973 1.00 52.88 155 PRO A N 1
ATOM 1269 C CA . PRO A 1 155 ? -38.314 16.113 -18.608 1.00 52.88 155 PRO A CA 1
ATOM 1270 C C . PRO A 1 155 ? -37.842 15.356 -19.856 1.00 52.88 155 PRO A C 1
ATOM 1272 O O . PRO A 1 155 ? -38.612 15.212 -20.810 1.00 52.88 155 PRO A O 1
ATOM 1275 N N . GLU A 1 156 ? -36.595 14.874 -19.865 1.00 54.06 156 GLU A N 1
ATOM 1276 C CA . GLU A 1 156 ? -36.152 13.914 -20.883 1.00 54.06 156 GLU A CA 1
ATOM 1277 C C . GLU A 1 156 ? -37.056 12.676 -20.795 1.00 54.06 156 GLU A C 1
ATOM 1279 O O . GLU A 1 156 ? -37.285 12.151 -19.704 1.00 54.06 156 GLU A O 1
ATOM 1284 N N . GLN A 1 157 ? -37.599 12.238 -21.934 1.00 53.09 157 GLN A N 1
ATOM 1285 C CA . GLN A 1 157 ? -38.397 11.019 -22.030 1.00 53.09 157 GLN A CA 1
ATOM 1286 C C . GLN A 1 157 ? -37.543 9.963 -22.718 1.00 53.09 157 GLN A C 1
ATOM 1288 O O . GLN A 1 157 ? -37.379 9.967 -23.937 1.00 53.09 157 GLN A O 1
ATOM 1293 N N . GLN A 1 158 ? -36.978 9.055 -21.929 1.00 54.62 158 GLN A N 1
ATOM 1294 C CA . GLN A 1 158 ? -36.291 7.896 -22.491 1.00 54.62 158 GLN A CA 1
ATOM 1295 C C . GLN A 1 158 ? -37.298 7.028 -23.269 1.00 54.62 158 GLN A C 1
ATOM 1297 O O . GLN A 1 158 ? -38.497 7.016 -22.971 1.00 54.62 158 GLN A O 1
ATOM 1302 N N . ALA A 1 159 ? -36.827 6.285 -24.267 1.00 53.56 159 ALA A N 1
ATOM 1303 C CA . ALA A 1 159 ? -37.692 5.384 -25.020 1.00 53.56 159 ALA A CA 1
ATOM 1304 C C . ALA A 1 159 ? -37.849 4.040 -24.313 1.00 53.56 159 ALA A C 1
ATOM 1306 O O . ALA A 1 159 ? -36.879 3.531 -23.746 1.00 53.56 159 ALA A O 1
ATOM 1307 N N . PRO A 1 160 ? -39.039 3.422 -24.365 1.00 54.19 160 PRO A N 1
ATOM 1308 C CA . PRO A 1 160 ? -39.202 2.078 -23.849 1.00 54.19 160 PRO A CA 1
ATOM 1309 C C . PRO A 1 160 ? -38.405 1.098 -24.719 1.00 54.19 160 PRO A C 1
ATOM 1311 O O . PRO A 1 160 ? -38.549 1.061 -25.943 1.00 54.19 160 PRO A O 1
ATOM 1314 N N . LEU A 1 161 ? -37.588 0.268 -24.077 1.00 57.72 161 LEU A N 1
ATOM 1315 C CA . LEU A 1 161 ? -37.028 -0.920 -24.707 1.00 57.72 161 LEU A CA 1
ATOM 1316 C C . LEU A 1 161 ? -38.107 -2.010 -24.675 1.00 57.72 161 LEU A C 1
ATOM 1318 O O . LEU A 1 161 ? -38.436 -2.528 -23.607 1.00 57.72 161 LEU A O 1
ATOM 1322 N N . LEU A 1 162 ? -38.686 -2.306 -25.840 1.00 53.56 162 LEU A N 1
ATOM 1323 C CA . LEU A 1 162 ? -39.743 -3.299 -26.008 1.00 53.56 162 LEU A CA 1
ATOM 1324 C C . LEU A 1 162 ? -39.173 -4.522 -26.716 1.00 53.56 162 LEU A C 1
ATOM 1326 O O . LEU A 1 162 ? -38.946 -4.515 -27.927 1.00 53.56 162 LEU A O 1
ATOM 1330 N N . LEU A 1 163 ? -38.989 -5.603 -25.967 1.00 54.06 163 LEU A N 1
ATOM 1331 C CA . LEU A 1 163 ? -38.805 -6.907 -26.591 1.00 54.06 163 LEU A CA 1
ATOM 1332 C C . LEU A 1 163 ? -40.194 -7.388 -27.065 1.00 54.06 163 LEU A C 1
ATOM 1334 O O . LEU A 1 163 ? -41.183 -7.146 -26.375 1.00 54.06 163 LEU A O 1
ATOM 1338 N N . PRO A 1 164 ? -40.339 -8.033 -28.225 1.00 51.34 164 PRO A N 1
ATOM 1339 C CA . PRO A 1 164 ? -41.601 -8.635 -28.642 1.00 51.34 164 PRO A CA 1
ATOM 1340 C C . PRO A 1 164 ? -41.787 -10.035 -28.071 1.00 51.34 164 PRO A C 1
ATOM 1342 O O . PRO A 1 164 ? -40.883 -10.861 -28.125 1.00 51.34 164 PRO A O 1
ATOM 1345 N N . THR A 1 165 ? -43.011 -10.342 -27.644 1.00 49.00 165 THR A N 1
ATOM 1346 C CA . THR A 1 165 ? -43.499 -11.721 -27.492 1.00 49.00 165 THR A CA 1
ATOM 1347 C C . THR A 1 165 ? -44.878 -11.824 -28.122 1.00 49.00 165 THR A C 1
ATOM 1349 O O . THR A 1 165 ? -45.897 -11.649 -27.449 1.00 49.00 165 THR A O 1
ATOM 1352 N N . LYS A 1 166 ? -44.935 -12.094 -29.423 1.00 41.09 166 LYS A N 1
ATOM 1353 C CA . LYS A 1 166 ? -46.116 -12.773 -29.951 1.00 41.09 166 LYS A CA 1
ATOM 1354 C C . LYS A 1 166 ? -45.813 -14.269 -29.952 1.00 41.09 166 LYS A C 1
ATOM 1356 O O . LYS A 1 166 ? -44.753 -14.649 -30.432 1.00 41.09 166 LYS A O 1
ATOM 1361 N N . GLU A 1 167 ? -46.699 -15.019 -29.297 1.00 47.19 167 GLU A N 1
ATOM 1362 C CA . GLU A 1 167 ? -46.807 -16.483 -29.175 1.00 47.19 167 GLU A CA 1
ATOM 1363 C C . GLU A 1 167 ? -45.647 -17.277 -29.807 1.00 47.19 167 GLU A C 1
ATOM 1365 O O . GLU A 1 167 ? -45.639 -17.562 -31.002 1.00 47.19 167 GLU A O 1
ATOM 1370 N N . TRP A 1 168 ? -44.656 -17.641 -28.984 1.00 49.00 168 TRP A N 1
ATOM 1371 C CA . TRP A 1 168 ? -43.691 -18.685 -29.338 1.00 49.00 168 TRP A CA 1
ATOM 1372 C C . TRP A 1 168 ? -44.433 -20.011 -29.176 1.00 49.00 168 TRP A C 1
ATOM 1374 O O . TRP A 1 168 ? -44.567 -20.505 -28.058 1.00 49.00 168 TRP A O 1
ATOM 1384 N N . LEU A 1 169 ? -45.012 -20.513 -30.266 1.00 43.78 169 LEU A N 1
ATOM 1385 C CA . LEU A 1 169 ? -45.928 -21.656 -30.219 1.00 43.78 169 LEU A CA 1
ATOM 1386 C C . LEU A 1 169 ? -45.208 -22.990 -29.967 1.00 43.78 169 LEU A C 1
ATOM 1388 O O . LEU A 1 169 ? -45.819 -23.878 -29.387 1.00 43.78 169 LEU A O 1
ATOM 1392 N N . ASP A 1 170 ? -43.915 -23.111 -30.298 1.00 47.31 170 ASP A N 1
ATOM 1393 C CA . ASP A 1 170 ? -43.131 -24.336 -30.100 1.00 47.31 170 ASP A CA 1
ATOM 1394 C C . ASP A 1 170 ? -41.659 -24.031 -29.728 1.00 47.31 170 ASP A C 1
ATOM 1396 O O . ASP A 1 170 ? -40.992 -23.227 -30.376 1.00 47.31 170 ASP A O 1
ATOM 1400 N N . LYS A 1 171 ? -41.138 -24.673 -28.664 1.00 49.97 171 LYS A N 1
ATOM 1401 C CA . LYS A 1 171 ? -39.750 -24.548 -28.126 1.00 49.97 171 LYS A CA 1
ATOM 1402 C C . LYS A 1 171 ? -38.660 -24.567 -29.216 1.00 49.97 171 LYS A C 1
ATOM 1404 O O . LYS A 1 171 ? -38.807 -25.388 -30.122 1.00 49.97 171 LYS A O 1
ATOM 1409 N N . PRO A 1 172 ? -37.490 -23.894 -29.076 1.00 52.16 172 PRO A N 1
ATOM 1410 C CA . PRO A 1 172 ? -36.803 -23.419 -27.863 1.00 52.16 172 PRO A CA 1
ATOM 1411 C C . PRO A 1 172 ? -36.933 -21.917 -27.614 1.00 52.16 172 PRO A C 1
ATOM 1413 O O . PRO A 1 172 ? -37.422 -21.178 -28.453 1.00 52.16 172 PRO A O 1
ATOM 1416 N N . GLN A 1 173 ? -36.495 -21.499 -26.430 1.00 59.19 173 GLN A N 1
ATOM 1417 C CA . GLN A 1 173 ? -36.378 -20.114 -25.976 1.00 59.19 173 GLN A CA 1
ATOM 1418 C C . GLN A 1 173 ? -34.893 -19.822 -25.720 1.00 59.19 173 GLN A C 1
ATOM 1420 O O . GLN A 1 173 ? -34.177 -20.776 -25.412 1.00 59.19 173 GLN A O 1
ATOM 1425 N N . PRO A 1 174 ? -34.421 -18.565 -25.816 1.00 58.62 174 PRO A N 1
ATOM 1426 C CA . PRO A 1 174 ? -33.024 -18.252 -25.530 1.00 58.62 174 PRO A CA 1
ATOM 1427 C C . PRO A 1 174 ? -32.626 -18.700 -24.122 1.00 58.62 174 PRO A C 1
ATOM 1429 O O . PRO A 1 174 ? -33.349 -18.424 -23.163 1.00 58.62 174 PRO A O 1
ATOM 1432 N N . GLU A 1 175 ? -31.472 -19.357 -23.991 1.00 66.19 175 GLU A N 1
ATOM 1433 C CA . GLU A 1 175 ? -30.898 -19.720 -22.687 1.00 66.19 175 GLU A CA 1
ATOM 1434 C C . GLU A 1 175 ? -30.577 -18.456 -21.878 1.00 66.19 175 GLU A C 1
ATOM 1436 O O . GLU A 1 175 ? -30.770 -18.414 -20.657 1.00 66.19 175 GLU A O 1
ATOM 1441 N N . GLN A 1 176 ? -30.167 -17.390 -22.578 1.00 64.56 176 GLN A N 1
ATOM 1442 C CA . GLN A 1 176 ? -29.842 -16.092 -22.001 1.00 64.56 176 GLN A CA 1
ATOM 1443 C C . GLN A 1 176 ? -30.595 -14.946 -22.678 1.00 64.56 176 GLN A C 1
ATOM 1445 O O . GLN A 1 176 ? -30.458 -14.692 -23.878 1.00 64.56 176 GLN A O 1
ATOM 1450 N N . LEU A 1 177 ? -31.330 -14.175 -21.873 1.00 65.31 177 LEU A N 1
ATOM 1451 C CA . LEU A 1 177 ? -32.002 -12.955 -22.310 1.00 65.31 177 LEU A CA 1
ATOM 1452 C C . LEU A 1 177 ? -31.511 -11.750 -21.499 1.00 65.31 177 LEU A C 1
ATOM 1454 O O . LEU A 1 177 ? -31.588 -11.735 -20.264 1.00 65.31 177 LEU A O 1
ATOM 1458 N N . SER A 1 178 ? -31.016 -10.720 -22.193 1.00 67.50 178 SER A N 1
ATOM 1459 C CA . SER A 1 178 ? -30.541 -9.480 -21.574 1.00 67.50 178 SER A CA 1
ATOM 1460 C C . SER A 1 178 ? -31.113 -8.220 -22.221 1.00 67.50 178 SER A C 1
ATOM 1462 O O . SER A 1 178 ? -31.149 -8.060 -23.441 1.00 67.50 178 SER A O 1
ATOM 1464 N N . ALA A 1 179 ? -31.560 -7.298 -21.373 1.00 65.56 179 ALA A N 1
ATOM 1465 C CA . ALA A 1 179 ? -32.059 -5.992 -21.775 1.00 65.56 179 ALA A CA 1
ATOM 1466 C C . ALA A 1 179 ? -31.497 -4.914 -20.843 1.00 65.56 179 ALA A C 1
ATOM 1468 O O . ALA A 1 179 ? -31.682 -4.986 -19.625 1.00 65.56 179 ALA A O 1
ATOM 1469 N N . SER A 1 180 ? -30.806 -3.916 -21.396 1.00 69.00 180 SER A N 1
ATOM 1470 C CA . SER A 1 180 ? -30.159 -2.878 -20.588 1.00 69.00 180 SER A CA 1
ATOM 1471 C C . SER A 1 180 ? -30.342 -1.478 -21.156 1.00 69.00 180 SER A C 1
ATOM 1473 O O . SER A 1 180 ? -30.031 -1.232 -22.322 1.00 69.00 180 SER A O 1
ATOM 1475 N N . ILE A 1 181 ? -30.751 -0.541 -20.305 1.00 64.38 181 ILE A N 1
ATOM 1476 C CA . ILE A 1 181 ? -30.727 0.895 -20.597 1.00 64.38 181 ILE A CA 1
ATOM 1477 C C . ILE A 1 181 ? -29.679 1.539 -19.689 1.00 64.38 181 ILE A C 1
ATOM 1479 O O . ILE A 1 181 ? -29.764 1.426 -18.465 1.00 64.38 181 ILE A O 1
ATOM 1483 N N . MET A 1 182 ? -28.680 2.199 -20.276 1.00 69.62 182 MET A N 1
ATOM 1484 C CA . MET A 1 182 ? -27.644 2.926 -19.545 1.00 69.62 182 MET A CA 1
ATOM 1485 C C . MET A 1 182 ? -27.571 4.376 -20.015 1.00 69.62 182 MET A C 1
ATOM 1487 O O . MET A 1 182 ? -27.289 4.640 -21.179 1.00 69.62 182 MET A O 1
ATOM 1491 N N . SER A 1 183 ? -27.766 5.323 -19.104 1.00 67.19 183 SER A N 1
ATOM 1492 C CA . SER A 1 183 ? -27.693 6.753 -19.410 1.00 67.19 183 SER A CA 1
ATOM 1493 C C . SER A 1 183 ? -26.730 7.465 -18.469 1.00 67.19 183 SER A C 1
ATOM 1495 O O . SER A 1 183 ? -26.755 7.260 -17.255 1.00 67.19 183 SER A O 1
ATOM 1497 N N . THR A 1 184 ? -25.860 8.308 -19.023 1.00 69.56 184 THR A N 1
ATOM 1498 C CA . THR A 1 184 ? -24.966 9.180 -18.253 1.00 69.56 184 THR A CA 1
ATOM 1499 C C . THR A 1 184 ? -25.156 10.622 -18.691 1.00 69.56 184 THR A C 1
ATOM 1501 O O . THR A 1 184 ? -24.668 11.015 -19.750 1.00 69.56 184 THR A O 1
ATOM 1504 N N . ASN A 1 185 ? -25.804 11.432 -17.856 1.00 66.62 185 ASN A N 1
ATOM 1505 C CA . ASN A 1 185 ? -26.055 12.836 -18.162 1.00 66.62 185 ASN A CA 1
ATOM 1506 C C . ASN A 1 185 ? -25.254 13.756 -17.232 1.00 66.62 185 ASN A C 1
ATOM 1508 O O . ASN A 1 185 ? -25.130 13.537 -16.022 1.00 66.62 185 ASN A O 1
ATOM 1512 N N . ARG A 1 186 ? -24.684 14.831 -17.789 1.00 67.38 186 ARG A N 1
ATOM 1513 C CA . ARG A 1 186 ? -23.940 15.832 -17.010 1.00 67.38 186 ARG A CA 1
ATOM 1514 C C . ARG A 1 186 ? -24.472 17.238 -17.244 1.00 67.38 186 ARG A C 1
ATOM 1516 O O . ARG A 1 186 ? -24.268 17.794 -18.325 1.00 67.38 186 ARG A O 1
ATOM 1523 N N . TYR A 1 187 ? -24.976 17.836 -16.166 1.00 65.31 187 TYR A N 1
ATOM 1524 C CA . TYR A 1 187 ? -25.565 19.172 -16.129 1.00 65.31 187 TYR A CA 1
ATOM 1525 C C . TYR A 1 187 ? -24.790 20.066 -15.154 1.00 65.31 187 TYR A C 1
ATOM 1527 O O . TYR A 1 187 ? -25.103 20.105 -13.967 1.00 65.31 187 TYR A O 1
ATOM 1535 N N . PRO A 1 188 ? -23.718 20.753 -15.589 1.00 63.91 188 PRO A N 1
ATOM 1536 C CA . PRO A 1 188 ? -23.055 21.767 -14.785 1.00 63.91 188 PRO A CA 1
ATOM 1537 C C . PRO A 1 188 ? -24.044 22.813 -14.262 1.00 63.91 188 PRO A C 1
ATOM 1539 O O . PRO A 1 188 ? -24.147 22.951 -13.053 1.00 63.91 188 PRO A O 1
ATOM 1542 N N . TRP A 1 189 ? -24.812 23.475 -15.128 1.00 59.69 189 TRP A N 1
ATOM 1543 C CA . TRP A 1 189 ? -25.808 24.470 -14.723 1.00 59.69 189 TRP A CA 1
ATOM 1544 C C . TRP A 1 189 ? -27.199 24.067 -15.215 1.00 59.69 189 TRP A C 1
ATOM 1546 O O . TRP A 1 189 ? -27.390 23.904 -16.419 1.00 59.69 189 TRP A O 1
ATOM 1556 N N . LEU A 1 190 ? -28.134 23.899 -14.275 1.00 61.31 190 LEU A N 1
ATOM 1557 C CA . LEU A 1 190 ? -29.525 23.512 -14.517 1.00 61.31 190 LEU A CA 1
ATOM 1558 C C . LEU A 1 190 ? -30.449 24.473 -13.763 1.00 61.31 190 LEU A C 1
ATOM 1560 O O . LEU A 1 190 ? -30.451 24.469 -12.531 1.00 61.31 190 LEU A O 1
ATOM 1564 N N . ASP A 1 191 ? -31.213 25.287 -14.492 1.00 58.59 191 ASP A N 1
ATOM 1565 C CA . ASP A 1 191 ? -32.207 26.187 -13.897 1.00 58.59 191 ASP A CA 1
ATOM 1566 C C . ASP A 1 191 ? -33.584 25.498 -13.825 1.00 58.59 191 ASP A C 1
ATOM 1568 O O . ASP A 1 191 ? -34.010 24.849 -14.780 1.00 58.59 191 ASP A O 1
ATOM 1572 N N . LYS A 1 192 ? -34.271 25.624 -12.680 1.00 57.78 192 LYS A N 1
ATOM 1573 C CA . LYS A 1 192 ? -35.591 25.018 -12.374 1.00 57.78 192 LYS A CA 1
ATOM 1574 C C . LYS A 1 192 ? -35.694 23.518 -12.721 1.00 57.78 192 LYS A C 1
ATOM 1576 O O . LYS A 1 192 ? -36.473 23.145 -13.601 1.00 57.78 192 LYS A O 1
ATOM 1581 N N . PRO A 1 193 ? -34.964 22.639 -12.011 1.00 60.66 193 PRO A N 1
ATOM 1582 C CA . PRO A 1 193 ? -34.982 21.202 -12.280 1.00 60.66 193 PRO A CA 1
ATOM 1583 C C . PRO A 1 193 ? -36.400 20.618 -12.187 1.00 60.66 193 PRO A C 1
ATOM 1585 O O . PRO A 1 193 ? -37.073 20.765 -11.166 1.00 60.66 193 PRO A O 1
ATOM 1588 N N . GLN A 1 194 ? -36.832 19.929 -13.243 1.00 56.03 194 GLN A N 1
ATOM 1589 C CA . GLN A 1 194 ? -37.963 18.999 -13.208 1.00 56.03 194 GLN A CA 1
ATOM 1590 C C . GLN A 1 194 ? -37.423 17.572 -13.004 1.00 56.03 194 GLN A C 1
ATOM 1592 O O . GLN A 1 194 ? -36.315 17.291 -13.465 1.00 56.03 194 GLN A O 1
ATOM 1597 N N . PRO A 1 195 ? -38.157 16.660 -12.339 1.00 53.12 195 PRO A N 1
ATOM 1598 C CA . PRO A 1 195 ? -37.752 15.260 -12.252 1.00 53.12 195 PRO A CA 1
ATOM 1599 C C . PRO A 1 195 ? -37.641 14.653 -13.656 1.00 53.12 195 PRO A C 1
ATOM 1601 O O . PRO A 1 195 ? -38.599 14.717 -14.429 1.00 53.12 195 PRO A O 1
ATOM 1604 N N . GLU A 1 196 ? -36.494 14.056 -13.986 1.00 56.47 196 GLU A N 1
ATOM 1605 C CA . GLU A 1 196 ? -36.374 13.237 -15.196 1.00 56.47 196 GLU A CA 1
ATOM 1606 C C . GLU A 1 196 ? -37.339 12.047 -15.089 1.00 56.47 196 GLU A C 1
ATOM 1608 O O . GLU A 1 196 ? -37.389 11.369 -14.059 1.00 56.47 196 GLU A O 1
ATOM 1613 N N . GLN A 1 197 ? -38.130 11.809 -16.139 1.00 54.22 197 GLN A N 1
ATOM 1614 C CA . GLN A 1 197 ? -39.045 10.672 -16.209 1.00 54.22 197 GLN A CA 1
ATOM 1615 C C . GLN A 1 197 ? -38.375 9.561 -17.012 1.00 54.22 197 GLN A C 1
ATOM 1617 O O . GLN A 1 197 ? -38.290 9.611 -18.237 1.00 54.22 197 GLN A O 1
ATOM 1622 N N . GLN A 1 198 ? -37.876 8.550 -16.304 1.00 56.94 198 GLN A N 1
ATOM 1623 C CA . GLN A 1 198 ? -37.283 7.376 -16.941 1.00 56.94 198 GLN A CA 1
ATOM 1624 C C . GLN A 1 198 ? -38.349 6.598 -17.732 1.00 56.94 198 GLN A C 1
ATOM 1626 O O . GLN A 1 198 ? -39.532 6.596 -17.379 1.00 56.94 198 GLN A O 1
ATOM 1631 N N . ALA A 1 199 ? -37.944 5.919 -18.805 1.00 54.94 199 ALA A N 1
ATOM 1632 C CA . ALA A 1 199 ? -38.843 5.023 -19.524 1.00 54.94 199 ALA A CA 1
ATOM 1633 C C . ALA A 1 199 ? -39.026 3.725 -18.736 1.00 54.94 199 ALA A C 1
ATOM 1635 O O . ALA A 1 199 ? -38.062 3.231 -18.145 1.00 54.94 199 ALA A O 1
ATOM 1636 N N . PRO A 1 200 ? -40.210 3.100 -18.771 1.00 54.81 200 PRO A N 1
ATOM 1637 C CA . PRO A 1 200 ? -40.340 1.742 -18.281 1.00 54.81 200 PRO A CA 1
ATOM 1638 C C . PRO A 1 200 ? -39.574 0.782 -19.204 1.00 54.81 200 PRO A C 1
ATOM 1640 O O . PRO A 1 200 ? -39.755 0.785 -20.424 1.00 54.81 200 PRO A O 1
ATOM 1643 N N . LEU A 1 201 ? -38.751 -0.084 -18.613 1.00 56.28 201 LEU A N 1
ATOM 1644 C CA . LEU A 1 201 ? -38.281 -1.296 -19.278 1.00 56.28 201 LEU A CA 1
ATOM 1645 C C . LEU A 1 201 ? -39.397 -2.334 -19.162 1.00 56.28 201 LEU A C 1
ATOM 1647 O O . LEU A 1 201 ? -39.658 -2.852 -18.075 1.00 56.28 201 LEU A O 1
ATOM 1651 N N . VAL A 1 202 ? -40.081 -2.594 -20.274 1.00 52.75 202 VAL A N 1
ATOM 1652 C CA . VAL A 1 202 ? -41.183 -3.556 -20.331 1.00 52.75 202 VAL A CA 1
ATOM 1653 C C . VAL A 1 202 ? -40.691 -4.783 -21.078 1.00 52.75 202 VAL A C 1
ATOM 1655 O O . VAL A 1 202 ? -40.626 -4.806 -22.307 1.00 52.75 202 VAL A O 1
ATOM 1658 N N . LEU A 1 203 ? -40.354 -5.824 -20.321 1.00 52.69 203 LEU A N 1
ATOM 1659 C CA . LEU A 1 203 ? -40.275 -7.162 -20.893 1.00 52.69 203 LEU A CA 1
ATOM 1660 C C . LEU A 1 203 ? -41.707 -7.573 -21.255 1.00 52.69 203 LEU A C 1
ATOM 1662 O O . LEU A 1 203 ? -42.608 -7.295 -20.472 1.00 52.69 203 LEU A O 1
ATOM 1666 N N . PRO A 1 204 ? -41.969 -8.174 -22.414 1.00 50.84 204 PRO A N 1
ATOM 1667 C CA . PRO A 1 204 ? -43.317 -8.531 -22.835 1.00 50.84 204 PRO A CA 1
ATOM 1668 C C . PRO A 1 204 ? -43.794 -9.817 -22.122 1.00 50.84 204 PRO A C 1
ATOM 1670 O O . PRO A 1 204 ? -43.007 -10.697 -21.772 1.00 50.84 204 PRO A O 1
ATOM 1673 N N . THR A 1 205 ? -45.094 -9.880 -21.817 1.00 49.03 205 THR A N 1
ATOM 1674 C CA . THR A 1 205 ? -45.626 -10.708 -20.715 1.00 49.03 205 THR A CA 1
ATOM 1675 C C . THR A 1 205 ? -46.961 -11.390 -21.011 1.00 49.03 205 THR A C 1
ATOM 1677 O O . THR A 1 205 ? -47.768 -11.589 -20.102 1.00 49.03 205 THR A O 1
ATOM 1680 N N . LYS A 1 206 ? -47.246 -11.751 -22.265 1.00 40.59 206 LYS A N 1
ATOM 1681 C CA . LYS A 1 206 ? -48.456 -12.537 -22.542 1.00 40.59 206 LYS A CA 1
ATOM 1682 C C . LYS A 1 206 ? -48.157 -14.031 -22.460 1.00 40.59 206 LYS A C 1
ATOM 1684 O O . LYS A 1 206 ? -47.362 -14.523 -23.249 1.00 40.59 206 LYS A O 1
ATOM 1689 N N . GLU A 1 207 ? -48.775 -14.666 -21.458 1.00 45.97 207 GLU A N 1
ATOM 1690 C CA . GLU A 1 207 ? -49.021 -16.106 -21.282 1.00 45.97 207 GLU A CA 1
ATOM 1691 C C . GLU A 1 207 ? -47.951 -17.006 -21.906 1.00 45.97 207 GLU A C 1
ATOM 1693 O O . GLU A 1 207 ? -48.059 -17.448 -23.047 1.00 45.97 207 GLU A O 1
ATOM 1698 N N . TRP A 1 208 ? -46.893 -17.285 -21.141 1.00 49.00 208 TRP A N 1
ATOM 1699 C CA . TRP A 1 208 ? -45.981 -18.369 -21.493 1.00 49.00 208 TRP A CA 1
ATOM 1700 C C . TRP A 1 208 ? -46.783 -19.652 -21.299 1.00 49.00 208 TRP A C 1
ATOM 1702 O O . TRP A 1 208 ? -47.050 -20.045 -20.166 1.00 49.00 208 TRP A O 1
ATOM 1712 N N . ILE A 1 209 ? -47.236 -20.236 -22.410 1.00 43.12 209 ILE A N 1
ATOM 1713 C CA . ILE A 1 209 ? -48.144 -21.391 -22.413 1.00 43.12 209 ILE A CA 1
ATOM 1714 C C . ILE A 1 209 ? -47.499 -22.588 -21.685 1.00 43.12 209 ILE A C 1
ATOM 1716 O O . ILE A 1 209 ? -48.209 -23.381 -21.075 1.00 43.12 209 ILE A O 1
ATOM 1720 N N . ASP A 1 210 ? -46.159 -22.644 -21.639 1.00 50.47 210 ASP A N 1
ATOM 1721 C CA . ASP A 1 210 ? -45.374 -23.666 -20.943 1.00 50.47 210 ASP A CA 1
ATOM 1722 C C . ASP A 1 210 ? -44.206 -23.091 -20.118 1.00 50.47 210 ASP A C 1
ATOM 1724 O O . ASP A 1 210 ? -43.664 -22.022 -20.412 1.00 50.47 210 ASP A O 1
ATOM 1728 N N . LYS A 1 211 ? -43.771 -23.845 -19.090 1.00 48.22 211 LYS A N 1
ATOM 1729 C CA . LYS A 1 211 ? -42.599 -23.510 -18.258 1.00 48.22 211 LYS A CA 1
ATOM 1730 C C . LYS A 1 211 ? -41.349 -23.298 -19.131 1.00 48.22 211 LYS A C 1
ATOM 1732 O O . LYS A 1 211 ? -40.922 -24.241 -19.804 1.00 48.22 211 LYS A O 1
ATOM 1737 N N . PRO A 1 212 ? -40.707 -22.129 -19.061 1.00 52.41 212 PRO A N 1
ATOM 1738 C CA . PRO A 1 212 ? -39.504 -21.855 -19.834 1.00 52.41 212 PRO A CA 1
ATOM 1739 C C . PRO A 1 212 ? -38.259 -22.559 -19.309 1.00 52.41 212 PRO A C 1
ATOM 1741 O O . PRO A 1 212 ? -38.127 -22.778 -18.106 1.00 52.41 212 PRO A O 1
ATOM 1744 N N . GLN A 1 213 ? -37.312 -22.839 -20.203 1.00 54.25 213 GLN A N 1
ATOM 1745 C CA . GLN A 1 213 ? -35.960 -23.304 -19.867 1.00 54.25 213 GLN A CA 1
ATOM 1746 C C . GLN A 1 213 ? -34.949 -22.155 -19.999 1.00 54.25 213 GLN A C 1
ATOM 1748 O O . GLN A 1 213 ? -33.957 -22.278 -20.702 1.00 54.25 213 GLN A O 1
ATOM 1753 N N . LEU A 1 214 ? -35.236 -21.010 -19.377 1.00 55.50 214 LEU A N 1
ATOM 1754 C CA . LEU A 1 214 ? -34.343 -19.853 -19.407 1.00 55.50 214 LEU A CA 1
ATOM 1755 C C . LEU A 1 214 ? -33.331 -19.980 -18.258 1.00 55.50 214 LEU A C 1
ATOM 1757 O O . LEU A 1 214 ? -33.738 -19.986 -17.094 1.00 55.50 214 LEU A O 1
ATOM 1761 N N . GLU A 1 215 ? -32.037 -20.092 -18.559 1.00 57.84 215 GLU A N 1
ATOM 1762 C CA . GLU A 1 215 ? -30.991 -20.162 -17.528 1.00 57.84 215 GLU A CA 1
ATOM 1763 C C . GLU A 1 215 ? -30.734 -18.787 -16.899 1.00 57.84 215 GLU A C 1
ATOM 1765 O O . GLU A 1 215 ? -30.482 -18.683 -15.695 1.00 57.84 215 GLU A O 1
ATOM 1770 N N . GLN A 1 216 ? -30.846 -17.713 -17.694 1.00 56.34 216 GLN A N 1
ATOM 1771 C CA . GLN A 1 216 ? -30.557 -16.357 -17.234 1.00 56.34 216 GLN A CA 1
ATOM 1772 C C . GLN A 1 216 ? -31.470 -15.291 -17.861 1.00 56.34 216 GLN A C 1
ATOM 1774 O O . GLN A 1 216 ? -31.425 -15.028 -19.061 1.00 56.34 216 GLN A O 1
ATOM 1779 N N . LEU A 1 217 ? -32.241 -14.600 -17.010 1.00 60.72 217 LEU A N 1
ATOM 1780 C CA . LEU A 1 217 ? -33.002 -13.394 -17.357 1.00 60.72 217 LEU A CA 1
ATOM 1781 C C . LEU A 1 217 ? -32.369 -12.176 -16.682 1.00 60.72 217 LEU A C 1
ATOM 1783 O O . LEU A 1 217 ? -32.295 -12.120 -15.455 1.00 60.72 217 LEU A O 1
ATOM 1787 N N . SER A 1 218 ? -31.944 -11.180 -17.459 1.00 59.78 218 SER A N 1
ATOM 1788 C CA . SER A 1 218 ? -31.383 -9.935 -16.922 1.00 59.78 218 SER A CA 1
ATOM 1789 C C . SER A 1 218 ? -32.040 -8.701 -17.537 1.00 59.78 218 SER A C 1
ATOM 1791 O O . SER A 1 218 ? -32.141 -8.559 -18.752 1.00 59.78 218 SER A O 1
ATOM 1793 N N . ALA A 1 219 ? -32.492 -7.795 -16.675 1.00 59.50 219 ALA A N 1
ATOM 1794 C CA . ALA A 1 219 ? -33.103 -6.528 -17.049 1.00 59.50 219 ALA A CA 1
ATOM 1795 C C . ALA A 1 219 ? -32.539 -5.435 -16.139 1.00 59.50 219 ALA A C 1
ATOM 1797 O O . ALA A 1 219 ? -32.634 -5.548 -14.915 1.00 59.50 219 ALA A O 1
ATOM 1798 N N . SER A 1 220 ? -31.917 -4.404 -16.710 1.00 62.38 220 SER A N 1
ATOM 1799 C CA . SER A 1 220 ? -31.304 -3.324 -15.934 1.00 62.38 220 SER A CA 1
ATOM 1800 C C . SER A 1 220 ? -31.576 -1.946 -16.533 1.00 62.38 220 SER A C 1
ATOM 1802 O O . SER A 1 220 ? -31.507 -1.734 -17.741 1.00 62.38 220 SER A O 1
ATOM 1804 N N . ILE A 1 221 ? -31.867 -0.987 -15.656 1.00 58.31 221 ILE A N 1
ATOM 1805 C CA . ILE A 1 221 ? -31.872 0.442 -15.970 1.00 58.31 221 ILE A CA 1
ATOM 1806 C C . ILE A 1 221 ? -30.823 1.073 -15.057 1.00 58.31 221 ILE A C 1
ATOM 1808 O O . ILE A 1 221 ? -30.938 0.999 -13.835 1.00 58.31 221 ILE A O 1
ATOM 1812 N N . THR A 1 222 ? -29.768 1.643 -15.636 1.00 61.62 222 THR A N 1
ATOM 1813 C CA . THR A 1 222 ? -28.696 2.319 -14.893 1.00 61.62 222 THR A CA 1
ATOM 1814 C C . THR A 1 222 ? -28.591 3.760 -15.363 1.00 61.62 222 THR A C 1
ATOM 1816 O O . THR A 1 222 ? -28.133 4.019 -16.471 1.00 61.62 222 THR A O 1
ATOM 1819 N N . CYS A 1 223 ? -28.986 4.702 -14.511 1.00 61.12 223 CYS A N 1
ATOM 1820 C CA . CYS A 1 223 ? -28.855 6.128 -14.790 1.00 61.12 223 CYS A CA 1
ATOM 1821 C C . CYS A 1 223 ? -27.798 6.760 -13.875 1.00 61.12 223 CYS A C 1
ATOM 1823 O O . CYS A 1 223 ? -27.792 6.525 -12.665 1.00 61.12 223 CYS A O 1
ATOM 1825 N N . SER A 1 224 ? -26.898 7.560 -14.447 1.00 63.25 224 SER A N 1
ATOM 1826 C CA . SER A 1 224 ? -25.902 8.344 -13.719 1.00 63.25 224 SER A CA 1
ATOM 1827 C C . SER A 1 224 ? -25.990 9.813 -14.118 1.00 63.25 224 SER A C 1
ATOM 1829 O O . SER A 1 224 ? -25.377 10.254 -15.092 1.00 63.25 224 SER A O 1
ATOM 1831 N N . ASN A 1 225 ? -26.732 10.584 -13.327 1.00 64.19 225 ASN A N 1
ATOM 1832 C CA . ASN A 1 225 ? -26.861 12.023 -13.506 1.00 64.19 225 ASN A CA 1
ATOM 1833 C C . ASN A 1 225 ? -25.908 12.780 -12.579 1.00 64.19 225 ASN A C 1
ATOM 1835 O O . ASN A 1 225 ? -25.740 12.442 -11.405 1.00 64.19 225 ASN A O 1
ATOM 1839 N N . ARG A 1 226 ? -25.265 13.835 -13.094 1.00 59.91 226 ARG A N 1
ATOM 1840 C CA . ARG A 1 226 ? -24.346 14.670 -12.306 1.00 59.91 226 ARG A CA 1
ATOM 1841 C C . ARG A 1 226 ? -24.726 16.144 -12.380 1.00 59.91 226 ARG A C 1
ATOM 1843 O O . ARG A 1 226 ? -24.515 16.769 -13.420 1.00 59.91 226 ARG A O 1
ATOM 1850 N N . TYR A 1 227 ? -25.157 16.689 -11.239 1.00 65.06 227 TYR A N 1
ATOM 1851 C CA . TYR A 1 227 ? -25.545 18.092 -11.041 1.00 65.06 227 TYR A CA 1
ATOM 1852 C C . TYR A 1 227 ? -24.590 18.791 -10.050 1.00 65.06 227 TYR A C 1
ATOM 1854 O O . TYR A 1 227 ? -24.802 18.740 -8.840 1.00 65.06 227 TYR A O 1
ATOM 1862 N N . PRO A 1 228 ? -23.484 19.402 -10.504 1.00 57.22 228 PRO A N 1
ATOM 1863 C CA . PRO A 1 228 ? -22.472 19.970 -9.615 1.00 57.22 228 PRO A CA 1
ATOM 1864 C C . PRO A 1 228 ? -22.922 21.231 -8.858 1.00 57.22 228 PRO A C 1
ATOM 1866 O O . PRO A 1 228 ? -22.283 21.569 -7.866 1.00 57.22 228 PRO A O 1
ATOM 1869 N N . TRP A 1 229 ? -23.975 21.918 -9.319 1.00 61.75 229 TRP A N 1
ATOM 1870 C CA . TRP A 1 229 ? -24.378 23.246 -8.831 1.00 61.75 229 TRP A CA 1
ATOM 1871 C C . TRP A 1 229 ? -25.909 23.381 -8.638 1.00 61.75 229 TRP A C 1
ATOM 1873 O O . TRP A 1 229 ? -26.473 24.433 -8.915 1.00 61.75 229 TRP A O 1
ATOM 1883 N N . LEU A 1 230 ? -26.604 22.312 -8.217 1.00 59.75 230 LEU A N 1
ATOM 1884 C CA . LEU A 1 230 ? -28.073 22.295 -8.102 1.00 59.75 230 LEU A CA 1
ATOM 1885 C C . LEU A 1 230 ? -28.581 22.933 -6.798 1.00 59.75 230 LEU A C 1
ATOM 1887 O O . LEU A 1 230 ? -28.440 22.350 -5.719 1.00 59.75 230 LEU A O 1
ATOM 1891 N N . ASP A 1 231 ? -29.247 24.082 -6.900 1.00 52.16 231 ASP A N 1
ATOM 1892 C CA . ASP A 1 231 ? -29.923 24.721 -5.770 1.00 52.16 231 ASP A CA 1
ATOM 1893 C C . ASP A 1 231 ? -31.291 24.059 -5.523 1.00 52.16 231 ASP A C 1
ATOM 1895 O O . ASP A 1 231 ? -32.284 24.395 -6.163 1.00 52.16 231 ASP A O 1
ATOM 1899 N N . LYS A 1 232 ? -31.337 23.149 -4.536 1.00 56.25 232 LYS A N 1
ATOM 1900 C CA . LYS A 1 232 ? -32.512 22.390 -4.035 1.00 56.25 232 LYS A CA 1
ATOM 1901 C C . LYS A 1 232 ? -32.847 21.116 -4.839 1.00 56.25 232 LYS A C 1
ATOM 1903 O O . LYS A 1 232 ? -33.679 21.154 -5.744 1.00 56.25 232 LYS A O 1
ATOM 1908 N N . PRO A 1 233 ? -32.263 19.960 -4.477 1.00 57.09 233 PRO A N 1
ATOM 1909 C CA . PRO A 1 233 ? -32.576 18.688 -5.126 1.00 57.09 233 PRO A CA 1
ATOM 1910 C C . PRO A 1 233 ? -34.011 18.231 -4.816 1.00 57.09 233 PRO A C 1
ATOM 1912 O O . PRO A 1 233 ? -34.429 18.227 -3.656 1.00 57.09 233 PRO A O 1
ATOM 1915 N N . GLN A 1 234 ? -34.750 17.812 -5.847 1.00 54.62 234 GLN A N 1
ATOM 1916 C CA . GLN A 1 234 ? -36.000 17.056 -5.712 1.00 54.62 234 GLN A CA 1
ATOM 1917 C C . GLN A 1 234 ? -35.741 15.560 -5.961 1.00 54.62 234 GLN A C 1
ATOM 1919 O O . GLN A 1 234 ? -34.804 15.231 -6.688 1.00 54.62 234 GLN A O 1
ATOM 1924 N N . PRO A 1 235 ? -36.522 14.643 -5.360 1.00 47.66 235 PRO A N 1
ATOM 1925 C CA . PRO A 1 235 ? -36.383 13.214 -5.627 1.00 47.66 235 PRO A CA 1
ATOM 1926 C C . PRO A 1 235 ? -36.702 12.896 -7.096 1.00 47.66 235 PRO A C 1
ATOM 1928 O O . PRO A 1 235 ? -37.773 13.241 -7.594 1.00 47.66 235 PRO A O 1
ATOM 1931 N N . GLU A 1 236 ? -35.773 12.221 -7.774 1.00 56.06 236 GLU A N 1
ATOM 1932 C CA . GLU A 1 236 ? -35.994 11.663 -9.111 1.00 56.06 236 GLU A CA 1
ATOM 1933 C C . GLU A 1 236 ? -37.054 10.552 -9.035 1.00 56.06 236 GLU A C 1
ATOM 1935 O O . GLU A 1 236 ? -36.998 9.681 -8.161 1.00 56.06 236 GLU A O 1
ATOM 1940 N N . GLN A 1 237 ? -38.039 10.575 -9.937 1.00 49.53 237 GLN A N 1
ATOM 1941 C CA . GLN A 1 237 ? -39.032 9.507 -10.038 1.00 49.53 237 GLN A CA 1
ATOM 1942 C C . GLN A 1 237 ? -38.468 8.389 -10.915 1.00 49.53 237 GLN A C 1
ATOM 1944 O O . GLN A 1 237 ? -38.429 8.497 -12.138 1.00 49.53 237 GLN A O 1
ATOM 1949 N N . GLN A 1 238 ? -38.018 7.309 -10.279 1.00 51.34 238 GLN A N 1
ATOM 1950 C CA . GLN A 1 238 ? -37.582 6.110 -10.991 1.00 51.34 238 GLN A CA 1
ATOM 1951 C C . GLN A 1 238 ? -38.786 5.431 -11.649 1.00 51.34 238 GLN A C 1
ATOM 1953 O O . GLN A 1 238 ? -39.822 5.228 -11.008 1.00 51.34 238 GLN A O 1
ATOM 1958 N N . ALA A 1 239 ? -38.647 5.069 -12.923 1.00 51.62 239 ALA A N 1
ATOM 1959 C CA . ALA A 1 239 ? -39.674 4.306 -13.616 1.00 51.62 239 ALA A CA 1
ATOM 1960 C C . ALA A 1 239 ? -39.765 2.888 -13.039 1.00 51.62 239 ALA A C 1
ATOM 1962 O O . ALA A 1 239 ? -38.743 2.299 -12.675 1.00 51.62 239 ALA A O 1
ATOM 1963 N N . PRO A 1 240 ? -40.969 2.302 -12.955 1.00 46.81 240 PRO A N 1
ATOM 1964 C CA . PRO A 1 240 ? -41.112 0.937 -12.487 1.00 46.81 240 PRO A CA 1
ATOM 1965 C C . PRO A 1 240 ? -40.468 -0.039 -13.480 1.00 46.81 240 PRO A C 1
ATOM 1967 O O . PRO A 1 240 ? -40.759 -0.020 -14.676 1.00 46.81 240 PRO A O 1
ATOM 1970 N N . LEU A 1 241 ? -39.639 -0.945 -12.958 1.00 50.19 241 LEU A N 1
ATOM 1971 C CA . LEU A 1 241 ? -39.280 -2.177 -13.650 1.00 50.19 241 LEU A CA 1
ATOM 1972 C C . LEU A 1 241 ? -40.500 -3.110 -13.586 1.00 50.19 241 LEU A C 1
ATOM 1974 O O . LEU A 1 241 ? -40.776 -3.712 -12.547 1.00 50.19 241 LEU A O 1
ATOM 1978 N N . LEU A 1 242 ? -41.274 -3.189 -14.667 1.00 47.16 242 LEU A N 1
ATOM 1979 C CA . LEU A 1 242 ? -42.472 -4.027 -14.719 1.00 47.16 242 LEU A CA 1
ATOM 1980 C C . LEU A 1 242 ? -42.090 -5.444 -15.166 1.00 47.16 242 LEU A C 1
ATOM 1982 O O . LEU A 1 242 ? -42.019 -5.738 -16.356 1.00 47.16 242 LEU A O 1
ATOM 1986 N N . LEU A 1 243 ? -41.852 -6.323 -14.190 1.00 45.03 243 LEU A N 1
ATOM 1987 C CA . LEU A 1 243 ? -41.758 -7.773 -14.389 1.00 45.03 243 LEU A CA 1
ATOM 1988 C C . LEU A 1 243 ? -43.146 -8.404 -14.164 1.00 45.03 243 LEU A C 1
ATOM 1990 O O . LEU A 1 243 ? -43.817 -8.042 -13.194 1.00 45.03 243 LEU A O 1
ATOM 1994 N N . PRO A 1 244 ? -43.610 -9.356 -14.991 1.00 45.94 244 PRO A N 1
ATOM 1995 C CA . PRO A 1 244 ? -44.866 -10.048 -14.724 1.00 45.94 244 PRO A CA 1
ATOM 1996 C C . PRO A 1 244 ? -44.682 -11.072 -13.602 1.00 45.94 244 PRO A C 1
ATOM 1998 O O . PRO A 1 244 ? -44.114 -12.137 -13.807 1.00 45.94 244 PRO A O 1
ATOM 2001 N N . THR A 1 245 ? -45.186 -10.792 -12.405 1.00 39.97 245 THR A N 1
ATOM 2002 C CA . THR A 1 245 ? -45.142 -11.746 -11.276 1.00 39.97 245 THR A CA 1
ATOM 2003 C C . THR A 1 245 ? -46.502 -12.358 -10.944 1.00 39.97 245 THR A C 1
ATOM 2005 O O . THR A 1 245 ? -46.673 -12.942 -9.876 1.00 39.97 245 THR A O 1
ATOM 2008 N N . LYS A 1 246 ? -47.499 -12.254 -11.834 1.00 35.84 246 LYS A N 1
ATOM 2009 C CA . LYS A 1 246 ? -48.894 -12.491 -11.436 1.00 35.84 246 LYS A CA 1
ATOM 2010 C C . LYS A 1 246 ? -49.292 -13.954 -11.173 1.00 35.84 246 LYS A C 1
ATOM 2012 O O . LYS A 1 246 ? -50.365 -14.147 -10.621 1.00 35.84 246 LYS A O 1
ATOM 2017 N N . GLU A 1 247 ? -48.459 -14.960 -11.462 1.00 36.09 247 GLU A N 1
ATOM 2018 C CA . GLU A 1 247 ? -48.837 -16.379 -11.246 1.00 36.09 247 GLU A CA 1
ATOM 2019 C C . GLU A 1 247 ? -47.786 -17.273 -10.562 1.00 36.09 247 GLU A C 1
ATOM 2021 O O . GLU A 1 247 ? -47.962 -18.483 -10.473 1.00 36.09 247 GLU A O 1
ATOM 2026 N N . TRP A 1 248 ? -46.710 -16.722 -9.998 1.00 36.12 248 TRP A N 1
ATOM 2027 C CA . TRP A 1 248 ? -45.670 -17.542 -9.343 1.00 36.12 248 TRP A CA 1
ATOM 2028 C C . TRP A 1 248 ? -45.919 -17.790 -7.842 1.00 36.12 248 TRP A C 1
ATOM 2030 O O . TRP A 1 248 ? -44.979 -18.056 -7.095 1.00 36.12 248 TRP A O 1
ATOM 2040 N N . LEU A 1 249 ? -47.171 -17.688 -7.374 1.00 33.41 249 LEU A N 1
ATOM 2041 C CA . LEU A 1 249 ? -47.491 -17.697 -5.939 1.00 33.41 249 LEU A CA 1
ATOM 2042 C C . LEU A 1 249 ? -48.035 -19.007 -5.355 1.00 33.41 249 LEU A C 1
ATOM 2044 O O . LEU A 1 249 ? -48.138 -19.084 -4.137 1.00 33.41 249 LEU A O 1
ATOM 2048 N N . ASP A 1 250 ? -48.266 -20.063 -6.137 1.00 33.22 250 ASP A N 1
ATOM 2049 C CA . ASP A 1 250 ? -48.829 -21.305 -5.586 1.00 33.22 250 ASP A CA 1
ATOM 2050 C C . ASP A 1 250 ? -47.938 -22.534 -5.815 1.00 33.22 250 ASP A C 1
ATOM 2052 O O . ASP A 1 250 ? -48.154 -23.323 -6.736 1.00 33.22 250 ASP A O 1
ATOM 2056 N N . LYS A 1 251 ? -46.937 -22.698 -4.932 1.00 29.50 251 LYS A N 1
ATOM 2057 C CA . LYS A 1 251 ? -46.551 -23.948 -4.221 1.00 29.50 251 LYS A CA 1
ATOM 2058 C C . LYS A 1 251 ? -45.114 -23.855 -3.672 1.00 29.50 251 LYS A C 1
ATOM 2060 O O . LYS A 1 251 ? -44.185 -23.651 -4.450 1.00 29.50 251 LYS A O 1
ATOM 2065 N N . PRO A 1 252 ? -44.888 -24.050 -2.358 1.00 38.88 252 PRO A N 1
ATOM 2066 C CA . PRO A 1 252 ? -43.552 -23.999 -1.775 1.00 38.88 252 PRO A CA 1
ATOM 2067 C C . PRO A 1 252 ? -42.871 -25.377 -1.801 1.00 38.88 252 PRO A C 1
ATOM 2069 O O . PRO A 1 252 ? -43.438 -26.345 -1.303 1.00 38.88 252 PRO A O 1
ATOM 2072 N N . GLN A 1 253 ? -41.646 -25.437 -2.332 1.00 29.08 253 GLN A N 1
ATOM 2073 C CA . GLN A 1 253 ? -40.564 -26.383 -1.983 1.00 29.08 253 GLN A CA 1
ATOM 2074 C C . GLN A 1 253 ? -39.260 -25.857 -2.633 1.00 29.08 253 GLN A C 1
ATOM 2076 O O . GLN A 1 253 ? -39.104 -25.936 -3.845 1.00 29.08 253 GLN A O 1
ATOM 2081 N N . SER A 1 254 ? -38.498 -24.994 -1.937 1.00 30.41 254 SER A N 1
ATOM 2082 C CA . SER A 1 254 ? -37.202 -25.281 -1.264 1.00 30.41 254 SER A CA 1
ATOM 2083 C C . SER A 1 254 ? -36.157 -25.906 -2.208 1.00 30.41 254 SER A C 1
ATOM 2085 O O . SER A 1 254 ? -36.333 -27.050 -2.598 1.00 30.41 254 SER A O 1
ATOM 2087 N N . GLU A 1 255 ? -35.075 -25.242 -2.633 1.00 31.05 255 GLU A N 1
ATOM 2088 C CA . GLU A 1 255 ? -34.075 -24.513 -1.835 1.00 31.05 255 GLU A CA 1
ATOM 2089 C C . GLU A 1 255 ? -33.611 -23.196 -2.505 1.00 31.05 255 GLU A C 1
ATOM 2091 O O . GLU A 1 255 ? -32.614 -23.139 -3.216 1.00 31.05 255 GLU A O 1
ATOM 2096 N N . GLN A 1 256 ? -34.279 -22.084 -2.203 1.00 31.52 256 GLN A N 1
ATOM 2097 C CA . GLN A 1 256 ? -33.560 -20.827 -1.995 1.00 31.52 256 GLN A CA 1
ATOM 2098 C C . GLN A 1 256 ? -33.375 -20.717 -0.488 1.00 31.52 256 GLN A C 1
ATOM 2100 O O . GLN A 1 256 ? -34.356 -20.624 0.254 1.00 31.52 256 GLN A O 1
ATOM 2105 N N . GLN A 1 257 ? -32.131 -20.772 -0.012 1.00 25.77 257 GLN A N 1
ATOM 2106 C CA . GLN A 1 257 ? -31.851 -20.341 1.350 1.00 25.77 257 GLN A CA 1
ATOM 2107 C C . GLN A 1 257 ? -32.316 -18.885 1.458 1.00 25.77 257 GLN A C 1
ATOM 2109 O O . GLN A 1 257 ? -31.756 -17.993 0.819 1.00 25.77 257 GLN A O 1
ATOM 2114 N N . ALA A 1 258 ? -33.335 -18.646 2.289 1.00 27.56 258 ALA A N 1
ATOM 2115 C CA . ALA A 1 258 ? -33.528 -17.352 2.932 1.00 27.56 258 ALA A CA 1
ATOM 2116 C C . ALA A 1 258 ? -32.153 -16.844 3.403 1.00 27.56 258 ALA A C 1
ATOM 2118 O O . ALA A 1 258 ? -31.334 -17.690 3.778 1.00 27.56 258 ALA A O 1
ATOM 2119 N N . PRO A 1 259 ? -31.858 -15.526 3.411 1.00 36.91 259 PRO A N 1
ATOM 2120 C CA . PRO A 1 259 ? -30.610 -15.055 3.993 1.00 36.91 259 PRO A CA 1
ATOM 2121 C C . PRO A 1 259 ? -30.529 -15.648 5.394 1.00 36.91 259 PRO A C 1
ATOM 2123 O O . PRO A 1 259 ? -31.329 -15.300 6.263 1.00 36.91 259 PRO A O 1
ATOM 2126 N N . LEU A 1 260 ? -29.628 -16.618 5.576 1.00 42.62 260 LEU A N 1
ATOM 2127 C CA . LEU A 1 260 ? -29.359 -17.224 6.864 1.00 42.62 260 LEU A CA 1
ATOM 2128 C C . LEU A 1 260 ? -29.004 -16.041 7.751 1.00 42.62 260 LEU A C 1
ATOM 2130 O O . LEU A 1 260 ? -27.949 -15.427 7.576 1.00 42.62 260 LEU A O 1
ATOM 2134 N N . LEU A 1 261 ? -29.926 -15.663 8.638 1.00 62.81 261 LEU A N 1
ATOM 2135 C CA . LEU A 1 261 ? -29.651 -14.718 9.703 1.00 62.81 261 LEU A CA 1
ATOM 2136 C C . LEU A 1 261 ? -28.468 -15.319 10.447 1.00 62.81 261 LEU A C 1
ATOM 2138 O O . LEU A 1 261 ? -28.624 -16.300 11.176 1.00 62.81 261 LEU A O 1
ATOM 2142 N N . LEU A 1 262 ? -27.271 -14.793 10.169 1.00 84.12 262 LEU A N 1
ATOM 2143 C CA . LEU A 1 262 ? -26.049 -15.295 10.770 1.00 84.12 262 LEU A CA 1
ATOM 2144 C C . LEU A 1 262 ? -26.265 -15.306 12.283 1.00 84.12 262 LEU A C 1
ATOM 2146 O O . LEU A 1 262 ? -26.758 -14.312 12.833 1.00 84.12 262 LEU A O 1
ATOM 2150 N N . PRO A 1 263 ? -25.934 -16.404 12.975 1.00 91.06 263 PRO A N 1
ATOM 2151 C CA . PRO A 1 263 ? -26.157 -16.476 14.404 1.00 91.06 263 PRO A CA 1
ATOM 2152 C C . PRO A 1 263 ? -25.405 -15.334 15.088 1.00 91.06 263 PRO A C 1
ATOM 2154 O O . PRO A 1 263 ? -24.208 -15.126 14.858 1.00 91.06 263 PRO A O 1
ATOM 2157 N N . THR A 1 264 ? -26.109 -14.587 15.935 1.00 93.62 264 THR A N 1
ATOM 2158 C CA . THR A 1 264 ? -25.480 -13.562 16.766 1.00 93.62 264 THR A CA 1
ATOM 2159 C C . THR A 1 264 ? -24.667 -14.251 17.850 1.00 93.62 264 THR A C 1
ATOM 2161 O O . THR A 1 264 ? -25.218 -14.918 18.726 1.00 93.62 264 THR A O 1
ATOM 2164 N N . LYS A 1 265 ? -23.345 -14.093 17.803 1.00 94.56 265 LYS A N 1
ATOM 2165 C CA . LYS A 1 265 ? -22.414 -14.666 18.776 1.00 94.56 265 LYS A CA 1
ATOM 2166 C C . LYS A 1 265 ? -21.760 -13.557 19.594 1.00 94.56 265 LYS A C 1
ATOM 2168 O O . LYS A 1 265 ? -21.514 -12.450 19.116 1.00 94.56 265 LYS A O 1
ATOM 2173 N N . LYS A 1 266 ? -21.432 -13.862 20.852 1.00 96.88 266 LYS A N 1
ATOM 2174 C CA . LYS A 1 266 ? -20.489 -13.030 21.614 1.00 96.88 266 LYS A CA 1
ATOM 2175 C C . LYS A 1 266 ? -19.115 -13.137 20.950 1.00 96.88 266 LYS A C 1
ATOM 2177 O O . LYS A 1 266 ? -18.740 -14.221 20.514 1.00 96.88 266 LYS A O 1
ATOM 2182 N N . ILE A 1 267 ? -18.367 -12.035 20.897 1.00 98.56 267 ILE A N 1
ATOM 2183 C CA . ILE A 1 267 ? -16.985 -12.058 20.399 1.00 98.56 267 ILE A CA 1
ATOM 2184 C C . ILE A 1 267 ? -16.152 -12.929 21.355 1.00 98.56 267 ILE A C 1
ATOM 2186 O O . ILE A 1 267 ? -16.056 -12.566 22.533 1.00 98.56 267 ILE A O 1
ATOM 2190 N N . PRO A 1 268 ? -15.578 -14.055 20.893 1.00 98.38 268 PRO A N 1
ATOM 2191 C CA . PRO A 1 268 ? -14.777 -14.935 21.734 1.00 98.38 268 PRO A CA 1
ATOM 2192 C C . PRO A 1 268 ? -13.418 -14.307 22.080 1.00 98.38 268 PRO A C 1
ATOM 2194 O O . PRO A 1 268 ? -13.008 -13.300 21.502 1.00 98.38 268 PRO A O 1
ATOM 2197 N N . GLY A 1 269 ? -12.705 -14.919 23.024 1.00 97.69 269 GLY A N 1
ATOM 2198 C CA . GLY A 1 269 ? -11.409 -14.449 23.515 1.00 97.69 269 GLY A CA 1
ATOM 2199 C C . GLY A 1 269 ? -11.485 -13.506 24.716 1.00 97.69 269 GLY A C 1
ATOM 2200 O O . GLY A 1 269 ? -12.546 -13.023 25.108 1.00 97.69 269 GLY A O 1
ATOM 2201 N N . SER A 1 270 ? -10.328 -13.271 25.332 1.00 96.12 270 SER A N 1
ATOM 2202 C CA . SER A 1 270 ? -10.163 -12.446 26.532 1.00 96.12 270 SER A CA 1
ATOM 2203 C C . SER A 1 270 ? -8.850 -11.670 26.465 1.00 96.12 270 SER A C 1
ATOM 2205 O O . SER A 1 270 ? -7.901 -12.095 25.808 1.00 96.12 270 SER A O 1
ATOM 2207 N N . TYR A 1 271 ? -8.790 -10.546 27.177 1.00 97.69 271 TYR A N 1
ATOM 2208 C CA . TYR A 1 271 ? -7.568 -9.754 27.346 1.00 97.69 271 TYR A CA 1
ATOM 2209 C C . TYR A 1 271 ? -6.683 -10.257 28.493 1.00 97.69 271 TYR A C 1
ATOM 2211 O O . TYR A 1 271 ? -5.545 -9.810 28.621 1.00 97.69 271 TYR A O 1
ATOM 2219 N N . GLY A 1 272 ? -7.194 -11.192 29.302 1.00 96.88 272 GLY A N 1
ATOM 2220 C CA . GLY A 1 272 ? -6.482 -11.789 30.428 1.00 96.88 272 GLY A CA 1
ATOM 2221 C C . GLY A 1 272 ? -6.242 -10.824 31.592 1.00 96.88 272 GLY A C 1
ATOM 2222 O O . GLY A 1 272 ? -7.037 -9.917 31.840 1.00 96.88 272 GLY A O 1
ATOM 2223 N N . ILE A 1 273 ? -5.159 -11.056 32.336 1.00 97.12 273 ILE A N 1
ATOM 2224 C CA . ILE A 1 273 ? -4.784 -10.276 33.519 1.00 97.12 273 ILE A CA 1
ATOM 2225 C C . ILE A 1 273 ? -4.091 -8.983 33.053 1.00 97.12 273 ILE A C 1
ATOM 2227 O O . ILE A 1 273 ? -3.141 -9.068 32.264 1.00 97.12 273 ILE A O 1
ATOM 2231 N N . PRO A 1 274 ? -4.517 -7.793 33.527 1.00 94.12 274 PRO A N 1
ATOM 2232 C CA . PRO A 1 274 ? -3.871 -6.526 33.188 1.00 94.12 274 PRO A CA 1
ATOM 2233 C C . PRO A 1 274 ? -2.351 -6.571 33.391 1.00 94.12 274 PRO A C 1
ATOM 2235 O O . PRO A 1 274 ? -1.869 -7.211 34.323 1.00 94.12 274 PRO A O 1
ATOM 2238 N N . PHE A 1 275 ? -1.603 -5.883 32.523 1.00 91.81 275 PHE A N 1
ATOM 2239 C CA . PHE A 1 275 ? -0.130 -5.852 32.474 1.00 91.81 275 PHE A CA 1
ATOM 2240 C C . PHE A 1 275 ? 0.539 -7.186 32.088 1.00 91.81 275 PHE A C 1
ATOM 2242 O O . PHE A 1 275 ? 1.341 -7.210 31.161 1.00 91.81 275 PHE A O 1
ATOM 2249 N N . ILE A 1 276 ? 0.161 -8.304 32.711 1.00 96.00 276 ILE A N 1
ATOM 2250 C CA . ILE A 1 276 ? 0.774 -9.623 32.487 1.00 96.00 276 ILE A CA 1
ATOM 2251 C C . ILE A 1 276 ? 0.405 -10.187 31.111 1.00 96.00 276 ILE A C 1
ATOM 2253 O O . ILE A 1 276 ? 1.278 -10.568 30.331 1.00 96.00 276 ILE A O 1
ATOM 2257 N N . SER A 1 277 ? -0.890 -10.249 30.797 1.00 97.31 277 SER A N 1
ATOM 2258 C CA . SER A 1 277 ? -1.361 -10.858 29.551 1.00 97.31 277 SER A CA 1
ATOM 2259 C C . SER A 1 277 ? -0.938 -10.087 28.295 1.00 97.31 277 SER A C 1
ATOM 2261 O O . SER A 1 277 ? -0.504 -10.751 27.358 1.00 97.31 277 SER A O 1
ATOM 2263 N N . PRO A 1 278 ? -0.949 -8.738 28.258 1.00 97.12 278 PRO A N 1
ATOM 2264 C CA . PRO A 1 278 ? -0.381 -7.991 27.136 1.00 97.12 278 PRO A CA 1
ATOM 2265 C C . PRO A 1 278 ? 1.111 -8.257 26.896 1.00 97.12 278 PRO A C 1
ATOM 2267 O O . PRO A 1 278 ? 1.509 -8.395 25.745 1.00 97.12 278 PRO A O 1
ATOM 2270 N N . ILE A 1 279 ? 1.928 -8.383 27.953 1.00 96.50 279 ILE A N 1
ATOM 2271 C CA . ILE A 1 279 ? 3.356 -8.722 27.813 1.00 96.50 279 ILE A CA 1
ATOM 2272 C C . ILE A 1 279 ? 3.506 -10.137 27.252 1.00 96.50 279 ILE A C 1
ATOM 2274 O O . ILE A 1 279 ? 4.258 -10.345 26.305 1.00 96.50 279 ILE A O 1
ATOM 2278 N N . LYS A 1 280 ? 2.755 -11.110 27.785 1.00 96.81 280 LYS A N 1
ATOM 2279 C CA . LYS A 1 280 ? 2.759 -12.481 27.259 1.00 96.81 280 LYS A CA 1
ATOM 2280 C C . LYS A 1 280 ? 2.359 -12.514 25.780 1.00 96.81 280 LYS A C 1
ATOM 2282 O O . LYS A 1 280 ? 3.067 -13.126 24.989 1.00 96.81 280 LYS A O 1
ATOM 2287 N N . ASP A 1 281 ? 1.258 -11.857 25.411 1.00 97.69 281 ASP A N 1
ATOM 2288 C CA . ASP A 1 281 ? 0.787 -11.787 24.022 1.00 97.69 281 ASP A CA 1
ATOM 2289 C C . ASP A 1 281 ? 1.829 -11.110 23.114 1.00 97.69 281 ASP A C 1
ATOM 2291 O O . ASP A 1 281 ? 2.082 -11.606 22.021 1.00 97.69 281 ASP A O 1
ATOM 2295 N N . ARG A 1 282 ? 2.488 -10.035 23.574 1.00 96.69 282 ARG A N 1
ATOM 2296 C CA . ARG A 1 282 ? 3.588 -9.365 22.857 1.00 96.69 282 ARG A CA 1
ATOM 2297 C C . ARG A 1 282 ? 4.785 -10.289 22.628 1.00 96.69 282 ARG A C 1
ATOM 2299 O O . ARG A 1 282 ? 5.322 -10.323 21.524 1.00 96.69 282 ARG A O 1
ATOM 2306 N N . LEU A 1 283 ? 5.196 -11.048 23.643 1.00 96.50 283 LEU A N 1
ATOM 2307 C CA . LEU A 1 283 ? 6.308 -11.993 23.523 1.00 96.50 283 LEU A CA 1
ATOM 2308 C C . LEU A 1 283 ? 5.958 -13.184 22.617 1.00 96.50 283 LEU A C 1
ATOM 2310 O O . LEU A 1 283 ? 6.786 -13.611 21.811 1.00 96.50 283 LEU A O 1
ATOM 2314 N N . ASP A 1 284 ? 4.729 -13.699 22.714 1.00 96.81 284 ASP A N 1
ATOM 2315 C CA . ASP A 1 284 ? 4.213 -14.726 21.806 1.00 96.81 284 ASP A CA 1
ATOM 2316 C C . ASP A 1 284 ? 4.218 -14.216 20.360 1.00 96.81 284 ASP A C 1
ATOM 2318 O O . ASP A 1 284 ? 4.716 -14.903 19.467 1.00 96.81 284 ASP A O 1
ATOM 2322 N N . TYR A 1 285 ? 3.715 -12.999 20.150 1.00 96.00 285 TYR A N 1
ATOM 2323 C CA . TYR A 1 285 ? 3.649 -12.344 18.851 1.00 96.00 285 TYR A CA 1
ATOM 2324 C C . TYR A 1 285 ? 5.038 -12.173 18.218 1.00 96.00 285 TYR A C 1
ATOM 2326 O O . TYR A 1 285 ? 5.237 -12.591 17.080 1.00 96.00 285 TYR A O 1
ATOM 2334 N N . TYR A 1 286 ? 6.014 -11.628 18.951 1.00 93.56 286 TYR A N 1
ATOM 2335 C CA . TYR A 1 286 ? 7.335 -11.331 18.388 1.00 93.56 286 TYR A CA 1
ATOM 2336 C C . TYR A 1 286 ? 8.308 -12.508 18.352 1.00 93.56 286 TYR A C 1
ATOM 2338 O O . TYR A 1 286 ? 9.102 -12.621 17.418 1.00 93.56 286 TYR A O 1
ATOM 2346 N N . TYR A 1 287 ? 8.290 -13.371 19.369 1.00 92.69 287 TYR A N 1
ATOM 2347 C CA . TYR A 1 287 ? 9.444 -14.229 19.637 1.00 92.69 287 TYR A CA 1
ATOM 2348 C C . TYR A 1 287 ? 9.144 -15.713 19.792 1.00 92.69 287 TYR A C 1
ATOM 2350 O O . TYR A 1 287 ? 10.040 -16.519 19.516 1.00 92.69 287 TYR A O 1
ATOM 2358 N N . PHE A 1 288 ? 7.968 -16.089 20.301 1.00 94.31 288 PHE A N 1
ATOM 2359 C CA . PHE A 1 288 ? 7.677 -17.497 20.608 1.00 94.31 288 PHE A CA 1
ATOM 2360 C C . PHE A 1 288 ? 6.788 -18.177 19.569 1.00 94.31 288 PHE A C 1
ATOM 2362 O O . PHE A 1 288 ? 6.991 -19.356 19.297 1.00 94.31 288 PHE A O 1
ATOM 2369 N N . LYS A 1 289 ? 5.837 -17.455 18.967 1.00 94.50 289 LYS A N 1
ATOM 2370 C CA . LYS A 1 289 ? 4.964 -17.977 17.902 1.00 94.50 289 LYS A CA 1
ATOM 2371 C C . LYS A 1 289 ? 5.256 -17.332 16.549 1.00 94.50 289 LYS A C 1
ATOM 2373 O O . LYS A 1 289 ? 5.220 -18.029 15.537 1.00 94.50 289 LYS A O 1
ATOM 2378 N N . GLY A 1 290 ? 5.555 -16.032 16.540 1.00 91.06 290 GLY A N 1
ATOM 2379 C CA . GLY A 1 290 ? 5.603 -15.228 15.318 1.00 91.06 290 GLY A CA 1
ATOM 2380 C C . GLY A 1 290 ? 4.208 -14.765 14.883 1.00 91.06 290 GLY A C 1
ATOM 2381 O O . GLY A 1 290 ? 3.196 -15.276 15.372 1.00 91.06 290 GLY A O 1
ATOM 2382 N N . HIS A 1 291 ? 4.155 -13.800 13.961 1.00 90.12 291 HIS A N 1
ATOM 2383 C CA . HIS A 1 291 ? 2.928 -13.073 13.606 1.00 90.12 291 HIS A CA 1
ATOM 2384 C C . HIS A 1 291 ? 1.802 -14.006 13.116 1.00 90.12 291 HIS A C 1
ATOM 2386 O O . HIS A 1 291 ? 0.722 -14.025 13.706 1.00 90.12 291 HIS A O 1
ATOM 2392 N N . ASP A 1 292 ? 2.070 -14.839 12.104 1.00 93.88 292 ASP A N 1
ATOM 2393 C CA . ASP A 1 292 ? 1.068 -15.735 11.507 1.00 93.88 292 ASP A CA 1
ATOM 2394 C C . ASP A 1 292 ? 0.519 -16.748 12.518 1.00 93.88 292 ASP A C 1
ATOM 2396 O O . ASP A 1 292 ? -0.693 -16.861 12.717 1.00 93.88 292 ASP A O 1
ATOM 2400 N N . ASN A 1 293 ? 1.406 -17.464 13.216 1.00 97.19 293 ASN A N 1
ATOM 2401 C CA . ASN A 1 293 ? 0.999 -18.500 14.166 1.00 97.19 293 ASN A CA 1
ATOM 2402 C C . ASN A 1 293 ? 0.306 -17.919 15.402 1.00 97.19 293 ASN A C 1
ATOM 2404 O O . ASN A 1 293 ? -0.554 -18.580 15.993 1.00 97.19 293 ASN A O 1
ATOM 2408 N N . PHE A 1 294 ? 0.645 -16.691 15.807 1.00 97.94 294 PHE A N 1
ATOM 2409 C CA . PHE A 1 294 ? -0.066 -16.000 16.878 1.00 97.94 294 PHE A CA 1
ATOM 2410 C C . PHE A 1 294 ? -1.556 -15.863 16.541 1.00 97.94 294 PHE A C 1
ATOM 2412 O O . PHE A 1 294 ? -2.397 -16.251 17.353 1.00 97.94 294 PHE A O 1
ATOM 2419 N N . PHE A 1 295 ? -1.893 -15.401 15.335 1.00 98.19 295 PHE A N 1
ATOM 2420 C CA . PHE A 1 295 ? -3.289 -15.264 14.918 1.00 98.19 295 PHE A CA 1
ATOM 2421 C C . PHE A 1 295 ? -3.936 -16.602 14.562 1.00 98.19 295 PHE A C 1
ATOM 2423 O O . PHE A 1 295 ? -5.038 -16.875 15.037 1.00 98.19 295 PHE A O 1
ATOM 2430 N N . GLN A 1 296 ? -3.248 -17.475 13.818 1.00 98.06 296 GLN A N 1
ATOM 2431 C CA . GLN A 1 296 ? -3.783 -18.787 13.441 1.00 98.06 296 GLN A CA 1
ATOM 2432 C C . GLN A 1 296 ? -4.131 -19.636 14.670 1.00 98.06 296 GLN A C 1
ATOM 2434 O O . GLN A 1 296 ? -5.189 -20.264 14.710 1.00 98.06 296 GLN A O 1
ATOM 2439 N N . SER A 1 297 ? -3.282 -19.627 15.704 1.00 98.00 297 SER A N 1
ATOM 2440 C CA . SER A 1 297 ? -3.560 -20.371 16.939 1.00 98.00 297 SER A CA 1
ATOM 2441 C C . SER A 1 297 ? -4.814 -19.863 17.657 1.00 98.00 297 SER A C 1
ATOM 2443 O O . SER A 1 297 ? -5.587 -20.677 18.159 1.00 98.00 297 SER A O 1
ATOM 2445 N N . LYS A 1 298 ? -5.074 -18.548 17.648 1.00 98.19 298 LYS A N 1
ATOM 2446 C CA . LYS A 1 298 ? -6.293 -17.959 18.228 1.00 98.19 298 LYS A CA 1
ATOM 2447 C C . LYS A 1 298 ? -7.532 -18.231 17.373 1.00 98.19 298 LYS A C 1
ATOM 2449 O O . LYS A 1 298 ? -8.582 -18.532 17.936 1.00 98.19 298 LYS A O 1
ATOM 2454 N N . ILE A 1 299 ? -7.408 -18.217 16.043 1.00 98.19 299 ILE A N 1
ATOM 2455 C CA . ILE A 1 299 ? -8.490 -18.640 15.138 1.00 98.19 299 ILE A CA 1
ATOM 2456 C C . ILE A 1 299 ? -8.898 -20.079 15.448 1.00 98.19 299 ILE A C 1
ATOM 2458 O O . ILE A 1 299 ? -10.082 -20.343 15.641 1.00 98.19 299 ILE A O 1
ATOM 2462 N N . ASN A 1 300 ? -7.927 -20.988 15.563 1.00 98.00 300 ASN A N 1
ATOM 2463 C CA . ASN A 1 300 ? -8.185 -22.395 15.870 1.00 98.00 300 ASN A CA 1
ATOM 2464 C C . ASN A 1 300 ? -8.804 -22.557 17.267 1.00 98.00 300 ASN A C 1
ATOM 2466 O O . ASN A 1 300 ? -9.809 -23.246 17.420 1.00 98.00 300 ASN A O 1
ATOM 2470 N N . GLN A 1 301 ? -8.248 -21.877 18.276 1.00 97.94 301 GLN A N 1
ATOM 2471 C CA . GLN A 1 301 ? -8.734 -21.930 19.658 1.00 97.94 301 GLN A CA 1
ATOM 2472 C C . GLN A 1 301 ? -10.191 -21.467 19.787 1.00 97.94 301 GLN A C 1
ATOM 2474 O O . GLN A 1 301 ? -10.959 -22.058 20.542 1.00 97.94 301 GLN A O 1
ATOM 2479 N N . TYR A 1 302 ? -10.571 -20.399 19.085 1.00 97.94 302 TYR A N 1
ATOM 2480 C CA . TYR A 1 302 ? -11.906 -19.808 19.193 1.00 97.94 302 TYR A CA 1
ATOM 2481 C C . TYR A 1 302 ? -12.870 -20.258 18.097 1.00 97.94 302 TYR A C 1
ATOM 2483 O O . TYR A 1 302 ? -14.043 -19.886 18.151 1.00 97.94 302 TYR A O 1
ATOM 2491 N N . SER A 1 303 ? -12.388 -21.022 17.110 1.00 97.00 303 SER A N 1
ATOM 2492 C CA . SER A 1 303 ? -13.133 -21.372 15.893 1.00 97.00 303 SER A CA 1
ATOM 2493 C C . SER A 1 303 ? -13.805 -20.142 15.267 1.00 97.00 303 SER A C 1
ATOM 2495 O O . SER A 1 303 ? -14.991 -20.151 14.939 1.00 97.00 303 SER A O 1
ATOM 2497 N N . SER A 1 304 ? -13.060 -19.035 15.198 1.00 98.19 304 SER A N 1
ATOM 2498 C CA . SER A 1 304 ? -13.575 -17.724 14.799 1.00 98.19 304 SER A CA 1
ATOM 2499 C C . SER A 1 304 ? -12.463 -16.855 14.223 1.00 98.19 304 SER A C 1
ATOM 2501 O O . SER A 1 304 ? -11.387 -16.752 14.806 1.00 98.19 304 SER A O 1
ATOM 2503 N N . THR A 1 305 ? -12.747 -16.170 13.119 1.00 98.56 305 THR A N 1
ATOM 2504 C CA . THR A 1 305 ? -11.882 -15.141 12.512 1.00 98.56 305 THR A CA 1
ATOM 2505 C C . THR A 1 305 ? -12.067 -13.761 13.146 1.00 98.56 305 THR A C 1
ATOM 2507 O O . THR A 1 305 ? -11.315 -12.834 12.849 1.00 98.56 305 THR A O 1
ATOM 2510 N N . VAL A 1 306 ? -13.043 -13.630 14.051 1.00 98.81 306 VAL A N 1
ATOM 2511 C CA . VAL A 1 306 ? -13.287 -12.433 14.862 1.00 98.81 306 VAL A CA 1
ATOM 2512 C C . VAL A 1 306 ? -13.136 -12.784 16.340 1.00 98.81 306 VAL A C 1
ATOM 2514 O O . VAL A 1 306 ? -13.867 -13.640 16.846 1.00 98.81 306 VAL A O 1
ATOM 2517 N N . PHE A 1 307 ? -12.195 -12.158 17.050 1.00 98.81 307 PHE A N 1
ATOM 2518 C CA . PHE A 1 307 ? -11.937 -12.443 18.471 1.00 98.81 307 PHE A CA 1
ATOM 2519 C C . PHE A 1 307 ? -11.225 -11.296 19.198 1.00 98.81 307 PHE A C 1
ATOM 2521 O O . PHE A 1 307 ? -10.595 -10.435 18.591 1.00 98.81 307 PHE A O 1
ATOM 2528 N N . ARG A 1 308 ? -11.292 -11.296 20.531 1.00 98.81 308 ARG A N 1
ATOM 2529 C CA . ARG A 1 308 ? -10.576 -10.358 21.405 1.00 98.81 308 ARG A CA 1
ATOM 2530 C C . ARG A 1 308 ? -9.138 -10.816 21.632 1.00 98.81 308 ARG A C 1
ATOM 2532 O O . ARG A 1 308 ? -8.899 -11.977 21.961 1.00 98.81 308 ARG A O 1
ATOM 2539 N N . THR A 1 309 ? -8.186 -9.896 21.503 1.00 98.44 309 THR A N 1
ATOM 2540 C CA . THR A 1 309 ? -6.766 -10.134 21.805 1.00 98.44 309 THR A CA 1
ATOM 2541 C C . THR A 1 309 ? -6.077 -8.844 22.241 1.00 98.44 309 THR A C 1
ATOM 2543 O O . THR A 1 309 ? -6.558 -7.751 21.943 1.00 98.44 309 THR A O 1
ATOM 2546 N N . ASN A 1 310 ? -4.946 -8.952 22.937 1.00 98.38 310 ASN A N 1
ATOM 2547 C CA . ASN A 1 310 ? -4.027 -7.826 23.058 1.00 98.38 310 ASN A CA 1
ATOM 2548 C C . ASN A 1 310 ? -3.156 -7.727 21.798 1.00 98.38 310 ASN A C 1
ATOM 2550 O O . ASN A 1 310 ? -2.865 -8.749 21.169 1.00 98.38 310 ASN A O 1
ATOM 2554 N N . MET A 1 311 ? -2.746 -6.507 21.463 1.00 97.25 311 MET A N 1
ATOM 2555 C CA . MET A 1 311 ? -1.769 -6.193 20.428 1.00 97.25 311 MET A CA 1
ATOM 2556 C C . MET A 1 311 ? -0.612 -5.367 20.989 1.00 97.25 311 MET A C 1
ATOM 2558 O O . MET A 1 311 ? -0.735 -4.644 21.981 1.00 97.25 311 MET A O 1
ATOM 2562 N N . ILE A 1 312 ? 0.534 -5.512 20.330 1.00 95.38 312 ILE A N 1
ATOM 2563 C CA . ILE A 1 312 ? 1.746 -4.718 20.542 1.00 95.38 312 ILE A CA 1
ATOM 2564 C C . ILE A 1 312 ? 1.474 -3.210 20.361 1.00 95.38 312 ILE A C 1
ATOM 2566 O O . ILE A 1 312 ? 0.555 -2.851 19.625 1.00 95.38 312 ILE A O 1
ATOM 2570 N N . PRO A 1 313 ? 2.273 -2.305 20.962 1.00 94.06 313 PRO A N 1
ATOM 2571 C CA . PRO A 1 313 ? 3.440 -2.546 21.825 1.00 94.06 313 PRO A CA 1
ATOM 2572 C C . PRO A 1 313 ? 3.157 -2.505 23.341 1.00 94.06 313 PRO A C 1
ATOM 2574 O O . PRO A 1 313 ? 4.093 -2.386 24.129 1.00 94.06 313 PRO A O 1
ATOM 2577 N N . GLY A 1 314 ? 1.894 -2.552 23.785 1.00 90.56 314 GLY A N 1
ATOM 2578 C CA . GLY A 1 314 ? 1.534 -2.349 25.200 1.00 90.56 314 GLY A CA 1
ATOM 2579 C C . GLY A 1 314 ? 2.267 -3.268 26.197 1.00 90.56 314 GLY A C 1
ATOM 2580 O O . GLY A 1 314 ? 2.788 -4.312 25.802 1.00 90.56 314 GLY A O 1
ATOM 2581 N N . PRO A 1 315 ? 2.309 -2.905 27.497 1.00 88.50 315 PRO A N 1
ATOM 2582 C CA . PRO A 1 315 ? 1.427 -1.921 28.141 1.00 88.50 315 PRO A CA 1
ATOM 2583 C C . PRO A 1 315 ? 2.002 -0.502 28.315 1.00 88.50 315 PRO A C 1
ATOM 2585 O O . PRO A 1 315 ? 1.241 0.455 28.267 1.00 88.50 315 PRO A O 1
ATOM 2588 N N . LEU A 1 316 ? 3.312 -0.325 28.525 1.00 91.94 316 LEU A N 1
ATOM 2589 C CA . LEU A 1 316 ? 3.867 1.008 28.836 1.00 91.94 316 LEU A CA 1
ATOM 2590 C C . LEU A 1 316 ? 3.953 1.918 27.607 1.00 91.94 316 LEU A C 1
ATOM 2592 O O . LEU A 1 316 ? 3.739 3.122 27.709 1.00 91.94 316 LEU A O 1
ATOM 2596 N N . MET A 1 317 ? 4.206 1.331 26.438 1.00 90.75 317 MET A N 1
ATOM 2597 C CA . MET A 1 317 ? 4.229 2.061 25.173 1.00 90.75 317 MET A CA 1
ATOM 2598 C C . MET A 1 317 ? 2.812 2.391 24.677 1.00 90.75 317 MET A C 1
ATOM 2600 O O . MET A 1 317 ? 2.572 3.471 24.151 1.00 90.75 317 MET A O 1
ATOM 2604 N N . ALA A 1 318 ? 1.857 1.476 24.863 1.00 92.25 318 ALA A N 1
ATOM 2605 C CA . ALA A 1 318 ? 0.460 1.653 24.474 1.00 92.25 318 ALA A CA 1
ATOM 2606 C C . ALA A 1 318 ? -0.464 1.487 25.681 1.00 92.25 318 ALA A C 1
ATOM 2608 O O . ALA A 1 318 ? -0.656 0.371 26.167 1.00 92.25 318 ALA A O 1
ATOM 2609 N N . SER A 1 319 ? -1.090 2.587 26.105 1.00 86.31 319 SER A N 1
ATOM 2610 C CA . SER A 1 319 ? -1.955 2.643 27.292 1.00 86.31 319 SER A CA 1
ATOM 2611 C C . SER A 1 319 ? -3.166 1.704 27.230 1.00 86.31 319 SER A C 1
ATOM 2613 O O . SER A 1 319 ? -3.715 1.336 28.269 1.00 86.31 319 SER A O 1
ATOM 2615 N N . ASN A 1 320 ? -3.582 1.283 26.032 1.00 95.69 320 ASN A N 1
ATOM 2616 C CA . ASN A 1 320 ? -4.621 0.279 25.849 1.00 95.69 320 ASN A CA 1
ATOM 2617 C C . ASN A 1 320 ? -4.293 -0.678 24.683 1.00 95.69 320 ASN A C 1
ATOM 2619 O O . ASN A 1 320 ? -4.584 -0.347 23.536 1.00 95.69 320 ASN A O 1
ATOM 2623 N N . PRO A 1 321 ? -3.743 -1.878 24.950 1.00 97.12 321 PRO A N 1
ATOM 2624 C CA . PRO A 1 321 ? -3.401 -2.853 23.909 1.00 97.12 321 PRO A CA 1
ATOM 2625 C C . PRO A 1 321 ? -4.599 -3.681 23.411 1.00 97.12 321 PRO A C 1
ATOM 2627 O O . PRO A 1 321 ? -4.435 -4.576 22.588 1.00 97.12 321 PRO A O 1
ATOM 2630 N N . ARG A 1 322 ? -5.801 -3.462 23.951 1.00 98.44 322 ARG A N 1
ATOM 2631 C CA . ARG A 1 322 ? -6.964 -4.335 23.745 1.00 98.44 322 ARG A CA 1
ATOM 2632 C C . ARG A 1 322 ? -7.633 -4.063 22.401 1.00 98.44 322 ARG A C 1
ATOM 2634 O O . ARG A 1 322 ? -8.113 -2.954 22.179 1.00 98.44 322 ARG A O 1
ATOM 2641 N N . VAL A 1 323 ? -7.749 -5.092 21.561 1.00 98.75 323 VAL A N 1
ATOM 2642 C CA . VAL A 1 323 ? -8.403 -5.002 20.247 1.00 98.75 323 VAL A CA 1
ATOM 2643 C C . VAL A 1 323 ? -9.411 -6.130 20.008 1.00 98.75 323 VAL A C 1
ATOM 2645 O O . VAL A 1 323 ? -9.435 -7.144 20.714 1.00 98.75 323 VAL A O 1
ATOM 2648 N N . ILE A 1 324 ? -10.259 -5.951 19.003 1.00 98.88 324 ILE A N 1
ATOM 2649 C CA . ILE A 1 324 ? -11.036 -7.003 18.348 1.00 98.88 324 ILE A CA 1
ATOM 2650 C C . ILE A 1 324 ? -10.373 -7.252 16.992 1.00 98.88 324 ILE A C 1
ATOM 2652 O O . ILE A 1 324 ? -10.367 -6.370 16.133 1.00 98.88 324 ILE A O 1
ATOM 2656 N N . ALA A 1 325 ? -9.794 -8.436 16.822 1.00 98.81 325 ALA A N 1
ATOM 2657 C CA . ALA A 1 325 ? -9.222 -8.875 15.559 1.00 98.81 325 ALA A CA 1
ATOM 2658 C C . ALA A 1 325 ? -10.339 -9.186 14.549 1.00 98.81 325 ALA A C 1
ATOM 2660 O O . ALA A 1 325 ? -11.330 -9.813 14.924 1.00 98.81 325 ALA A O 1
ATOM 2661 N N . VAL A 1 326 ? -10.170 -8.762 13.295 1.00 98.81 326 VAL A N 1
ATOM 2662 C CA . VAL A 1 326 ? -11.050 -9.044 12.149 1.00 98.81 326 VAL A CA 1
ATOM 2663 C C . VAL A 1 326 ? -10.210 -9.625 11.011 1.00 98.81 326 VAL A C 1
ATOM 2665 O O . VAL A 1 326 ? -9.469 -8.909 10.343 1.00 98.81 326 VAL A O 1
ATOM 2668 N N . LEU A 1 327 ? -10.226 -10.952 10.867 1.00 98.69 327 LEU A N 1
ATOM 2669 C CA . LEU A 1 327 ? -9.213 -11.698 10.105 1.00 98.69 327 LEU A CA 1
ATOM 2670 C C . LEU A 1 327 ? -9.771 -12.447 8.884 1.00 98.69 327 LEU A C 1
ATOM 2672 O O . LEU A 1 327 ? -9.133 -13.368 8.389 1.00 98.69 327 LEU A O 1
ATOM 2676 N N . ASP A 1 328 ? -10.957 -12.082 8.406 1.00 98.62 328 ASP A N 1
ATOM 2677 C CA . ASP A 1 328 ? -11.567 -12.657 7.203 1.00 98.62 328 ASP A CA 1
ATOM 2678 C C . ASP A 1 328 ? -12.026 -11.569 6.235 1.00 98.62 328 ASP A C 1
ATOM 2680 O O . ASP A 1 328 ? -12.248 -10.419 6.624 1.00 98.62 328 ASP A O 1
ATOM 2684 N N . ALA A 1 329 ? -12.200 -11.937 4.968 1.00 98.25 329 ALA A N 1
ATOM 2685 C CA . ALA A 1 329 ? -12.543 -11.000 3.907 1.00 98.25 329 ALA A CA 1
ATOM 2686 C C . ALA A 1 329 ? -13.928 -10.346 4.071 1.00 98.25 329 ALA A C 1
ATOM 2688 O O . ALA A 1 329 ? -14.212 -9.337 3.426 1.00 98.25 329 ALA A O 1
ATOM 2689 N N . LYS A 1 330 ? -14.810 -10.886 4.919 1.00 97.94 330 LY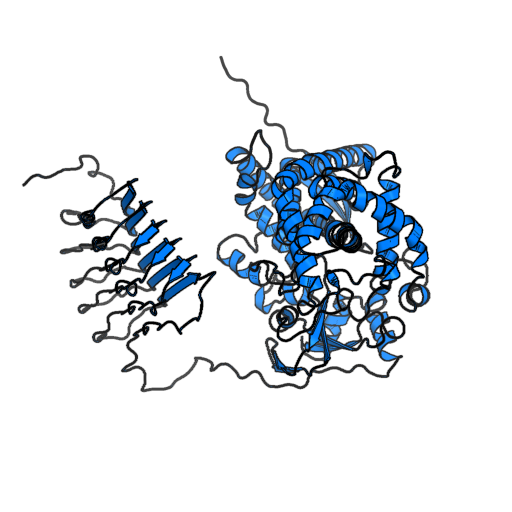S A N 1
ATOM 2690 C CA . LYS A 1 330 ? -16.137 -10.310 5.151 1.00 97.94 330 LYS A CA 1
ATOM 2691 C C . LYS A 1 330 ? -16.140 -9.309 6.302 1.00 97.94 330 LYS A C 1
ATOM 2693 O O . LYS A 1 330 ? -16.775 -8.263 6.186 1.00 97.94 330 LYS A O 1
ATOM 2698 N N . SER A 1 331 ? -15.401 -9.588 7.375 1.00 98.62 331 SER A N 1
ATOM 2699 C CA . SER A 1 331 ? -15.309 -8.690 8.529 1.00 98.62 331 SER A CA 1
ATOM 2700 C C . SER A 1 331 ? -14.312 -7.547 8.326 1.00 98.62 331 SER A C 1
ATOM 2702 O O . SER A 1 331 ? -14.594 -6.422 8.737 1.00 98.62 331 SER A O 1
ATOM 2704 N N . PHE A 1 332 ? -13.180 -7.791 7.659 1.00 98.88 332 PHE A N 1
ATOM 2705 C CA . PHE A 1 332 ? -12.085 -6.826 7.498 1.00 98.88 332 PHE A CA 1
ATOM 2706 C C . PHE A 1 332 ? -12.493 -5.465 6.892 1.00 98.88 332 PHE A C 1
ATOM 2708 O O . PHE A 1 332 ? -12.044 -4.438 7.416 1.00 98.88 332 PHE A O 1
ATOM 2715 N N . PRO A 1 333 ? -13.370 -5.386 5.863 1.00 98.75 333 PRO A N 1
ATOM 2716 C CA . PRO A 1 333 ? -13.744 -4.112 5.240 1.00 98.75 333 PRO A CA 1
ATOM 2717 C C . PRO A 1 333 ? -14.388 -3.078 6.176 1.00 98.75 333 PRO A C 1
ATOM 2719 O O . PRO A 1 333 ? -14.435 -1.897 5.829 1.00 98.75 333 PRO A O 1
ATOM 2722 N N . ILE A 1 334 ? -14.824 -3.463 7.387 1.00 98.69 334 ILE A N 1
ATOM 2723 C CA . ILE A 1 334 ? -15.272 -2.506 8.413 1.00 98.69 334 ILE A CA 1
ATOM 2724 C C . ILE A 1 334 ? -14.217 -1.429 8.716 1.00 98.69 334 ILE A C 1
ATOM 2726 O O . ILE A 1 334 ? -14.564 -0.305 9.069 1.00 98.69 334 ILE A O 1
ATOM 2730 N N . LEU A 1 335 ? -12.930 -1.751 8.544 1.00 98.81 335 LEU A N 1
ATOM 2731 C CA . LEU A 1 335 ? -11.800 -0.849 8.787 1.00 98.81 335 LEU A CA 1
ATOM 2732 C C . LEU A 1 335 ? -11.697 0.298 7.768 1.00 98.81 335 LEU A C 1
ATOM 2734 O O . LEU A 1 335 ? -10.917 1.234 7.994 1.00 98.81 335 LEU A O 1
ATOM 2738 N N . PHE A 1 336 ? -12.461 0.224 6.673 1.00 98.56 336 PHE A N 1
ATOM 2739 C CA . PHE A 1 336 ? -12.541 1.242 5.624 1.00 98.56 336 PHE A CA 1
ATOM 2740 C C . PHE A 1 336 ? -13.760 2.165 5.790 1.00 98.56 336 PHE A C 1
ATOM 2742 O O . PHE A 1 336 ? -13.736 3.295 5.308 1.00 98.56 336 PHE A O 1
ATOM 2749 N N . ASP A 1 337 ? -14.811 1.715 6.486 1.00 98.12 337 ASP A N 1
ATOM 2750 C CA . ASP A 1 337 ? -16.076 2.445 6.643 1.00 98.12 337 ASP A CA 1
ATOM 2751 C C . ASP A 1 337 ? -15.946 3.569 7.686 1.00 98.12 337 ASP A C 1
ATOM 2753 O O . ASP A 1 337 ? -16.276 3.414 8.866 1.00 98.12 337 ASP A O 1
ATOM 2757 N N . THR A 1 338 ? -15.484 4.741 7.246 1.00 97.44 338 THR A N 1
ATOM 2758 C CA . THR A 1 338 ? -15.259 5.920 8.102 1.00 97.44 338 THR A CA 1
ATOM 2759 C C . THR A 1 338 ? -16.545 6.511 8.699 1.00 97.44 338 THR A C 1
ATOM 2761 O O . THR A 1 338 ? -16.469 7.361 9.596 1.00 97.44 338 THR A O 1
ATOM 2764 N N . SER A 1 339 ? -17.726 6.027 8.282 1.00 96.25 339 SER A N 1
ATOM 2765 C CA . SER A 1 339 ? -19.017 6.329 8.920 1.00 96.25 339 SER A CA 1
ATOM 2766 C C . SER A 1 339 ? -19.261 5.506 10.195 1.00 96.25 339 SER A C 1
ATOM 2768 O O . SER A 1 339 ? -20.043 5.906 11.067 1.00 96.25 339 SER A O 1
ATOM 2770 N N . LYS A 1 340 ? -18.594 4.352 10.325 1.00 98.06 340 LYS A N 1
ATOM 2771 C CA . LYS A 1 340 ? -18.666 3.457 11.491 1.00 98.06 340 LYS A CA 1
ATOM 2772 C C . LYS A 1 340 ? -17.402 3.474 12.330 1.00 98.06 340 LYS A C 1
ATOM 2774 O O . LYS A 1 340 ? -17.498 3.218 13.530 1.00 98.06 340 LYS A O 1
ATOM 2779 N N . VAL A 1 341 ? -16.251 3.790 11.740 1.00 98.75 341 VAL A N 1
ATOM 2780 C CA . VAL A 1 341 ? -14.963 3.764 12.436 1.00 98.75 341 VAL A CA 1
ATOM 2781 C C . VAL A 1 341 ? -14.205 5.093 12.365 1.00 98.75 341 VAL A C 1
ATOM 2783 O O . VAL A 1 341 ? -14.331 5.864 11.417 1.00 98.75 341 VAL A O 1
ATOM 2786 N N . GLU A 1 342 ? -13.429 5.375 13.406 1.00 98.75 342 GLU A N 1
ATOM 2787 C CA . GLU A 1 342 ? -12.518 6.508 13.552 1.00 98.75 342 GLU A CA 1
ATOM 2788 C C . GLU A 1 342 ? -11.078 6.041 13.342 1.00 98.75 342 GLU A C 1
ATOM 2790 O O . GLU A 1 342 ? -10.649 5.013 13.870 1.00 98.75 342 GLU A O 1
ATOM 2795 N N . LYS A 1 343 ? -10.318 6.814 12.568 1.00 98.62 343 LYS A N 1
ATOM 2796 C CA . LYS A 1 343 ? -8.939 6.526 12.154 1.00 98.62 343 LYS A CA 1
ATOM 2797 C C . LYS A 1 343 ? -7.954 7.560 12.714 1.00 98.62 343 LYS A C 1
ATOM 2799 O O . LYS A 1 343 ? -6.903 7.816 12.126 1.00 98.62 343 LYS A O 1
ATOM 2804 N N . LYS A 1 344 ? -8.293 8.143 13.862 1.00 98.62 344 LYS A N 1
ATOM 2805 C CA . LYS A 1 344 ? -7.502 9.147 14.573 1.00 98.62 344 LYS A CA 1
ATOM 2806 C C . LYS A 1 344 ? -6.375 8.499 15.375 1.00 98.62 344 LYS A C 1
ATOM 2808 O O . LYS A 1 344 ? -6.642 7.708 16.264 1.00 98.62 344 LYS A O 1
ATOM 2813 N N . ASN A 1 345 ? -5.123 8.870 15.114 1.00 98.19 345 ASN A N 1
ATOM 2814 C CA . ASN A 1 345 ? -3.931 8.438 15.866 1.00 98.19 345 ASN A CA 1
ATOM 2815 C C . ASN A 1 345 ? -3.642 6.925 15.880 1.00 98.19 345 ASN A C 1
ATOM 2817 O O . ASN A 1 345 ? -2.801 6.477 16.649 1.00 98.19 345 ASN A O 1
ATOM 2821 N N . VAL A 1 346 ? -4.278 6.150 14.999 1.00 97.88 346 VAL A N 1
ATOM 2822 C CA . VAL A 1 346 ? -4.153 4.680 14.952 1.00 97.88 346 VAL A CA 1
ATOM 2823 C C . VAL A 1 346 ? -3.278 4.165 13.806 1.00 97.88 346 VAL A C 1
ATOM 2825 O O . VAL A 1 346 ? -3.253 2.968 13.533 1.00 97.88 346 VAL A O 1
ATOM 2828 N N . PHE A 1 347 ? -2.577 5.051 13.090 1.00 98.44 347 PHE A N 1
ATOM 2829 C CA . PHE A 1 347 ? -1.776 4.673 11.917 1.00 98.44 347 PHE A CA 1
ATOM 2830 C C . PHE A 1 347 ? -0.685 3.640 12.246 1.00 98.44 347 PHE A C 1
ATOM 2832 O O . PHE A 1 347 ? -0.413 2.758 11.440 1.00 98.44 347 PHE A O 1
ATOM 2839 N N . THR A 1 348 ? -0.126 3.702 13.454 1.00 96.69 348 THR A N 1
ATOM 2840 C CA . THR A 1 348 ? 0.860 2.752 13.997 1.00 96.69 348 THR A CA 1
ATOM 2841 C C . THR A 1 348 ? 0.255 1.808 15.043 1.00 96.69 348 THR A C 1
ATOM 2843 O O . THR A 1 348 ? 0.962 1.263 15.886 1.00 96.69 348 THR A O 1
ATOM 2846 N N . GLY A 1 349 ? -1.065 1.609 15.006 1.00 96.56 349 GLY A N 1
ATOM 2847 C CA . GLY A 1 349 ? -1.784 0.698 15.891 1.00 96.56 349 GLY A CA 1
ATOM 2848 C C . GLY A 1 349 ? -2.241 1.323 17.200 1.00 96.56 349 GLY A C 1
ATOM 2849 O O . GLY A 1 349 ? -2.836 2.398 17.210 1.00 96.56 349 GLY A O 1
ATOM 2850 N N . THR A 1 350 ? -2.002 0.630 18.314 1.00 97.06 350 THR A N 1
ATOM 2851 C CA . THR A 1 350 ? -2.452 1.052 19.654 1.00 97.06 350 THR A CA 1
ATOM 2852 C C . THR A 1 350 ? -1.564 2.142 20.275 1.00 97.06 350 THR A C 1
ATOM 2854 O O . THR A 1 350 ? -1.760 2.528 21.427 1.00 97.06 350 THR A O 1
ATOM 2857 N N . TYR A 1 351 ? -0.551 2.603 19.541 1.00 95.62 351 TYR A N 1
ATOM 2858 C CA . TYR A 1 351 ? 0.412 3.632 19.925 1.00 95.62 351 TYR A CA 1
ATOM 2859 C C . TYR A 1 351 ? 0.578 4.636 18.783 1.00 95.62 351 TYR A C 1
ATOM 2861 O O . TYR A 1 351 ? 0.463 4.272 17.613 1.00 95.62 351 TYR A O 1
ATOM 2869 N N . MET A 1 352 ? 0.915 5.879 19.130 1.00 96.56 352 MET A N 1
ATOM 2870 C CA . MET A 1 352 ? 1.307 6.931 18.198 1.00 96.56 352 MET A CA 1
ATOM 2871 C C . MET A 1 352 ? 2.689 7.484 18.591 1.00 96.56 352 MET A C 1
ATOM 2873 O O . MET A 1 352 ? 2.841 7.943 19.726 1.00 96.56 352 MET A O 1
ATOM 2877 N N . PRO A 1 353 ? 3.673 7.509 17.671 1.00 96.56 353 PRO A N 1
ATOM 2878 C CA . PRO A 1 353 ? 4.945 8.190 17.870 1.00 96.56 353 PRO A CA 1
ATOM 2879 C C . PRO A 1 353 ? 4.792 9.644 18.318 1.00 96.56 353 PRO A C 1
ATOM 2881 O O . PRO A 1 353 ? 3.865 10.347 17.915 1.00 96.56 353 PRO A O 1
ATOM 2884 N N . SER A 1 354 ? 5.740 10.120 19.130 1.00 96.88 354 SER A N 1
ATOM 2885 C CA . SER A 1 354 ? 5.760 11.516 19.574 1.00 96.88 354 SER A CA 1
ATOM 2886 C C . SER A 1 354 ? 5.744 12.477 18.384 1.00 96.88 354 SER A C 1
ATOM 2888 O O . SER A 1 354 ? 6.574 12.358 17.482 1.00 96.88 354 SER A O 1
ATOM 2890 N N . THR A 1 355 ? 4.888 13.503 18.429 1.00 98.06 355 THR A N 1
ATOM 2891 C CA . THR A 1 355 ? 4.853 14.559 17.402 1.00 98.06 355 THR A CA 1
ATOM 2892 C C . THR A 1 355 ? 6.157 15.354 17.320 1.00 98.06 355 THR A C 1
ATOM 2894 O O . THR A 1 355 ? 6.415 16.009 16.317 1.00 98.06 355 THR A O 1
ATOM 2897 N N . LYS A 1 356 ? 7.048 15.255 18.318 1.00 97.75 356 LYS A N 1
ATOM 2898 C CA . LYS A 1 356 ? 8.414 15.806 18.248 1.00 97.75 356 LYS A CA 1
ATOM 2899 C C . LYS A 1 356 ? 9.248 15.196 17.116 1.00 97.75 356 LYS A C 1
ATOM 2901 O O . LYS A 1 356 ? 10.203 15.821 16.672 1.00 97.75 356 LYS A O 1
ATOM 2906 N N . LEU A 1 357 ? 8.891 14.001 16.640 1.00 97.88 357 LEU A N 1
ATOM 2907 C CA . LEU A 1 357 ? 9.497 13.374 15.462 1.00 97.88 357 LEU A CA 1
ATOM 2908 C C . LEU A 1 357 ? 8.911 13.913 14.147 1.00 97.88 357 LEU A C 1
ATOM 2910 O O . LEU A 1 357 ? 9.426 13.592 13.087 1.00 97.88 357 LEU A O 1
ATOM 2914 N N . THR A 1 358 ? 7.859 14.728 14.192 1.00 98.06 358 THR A N 1
ATOM 2915 C CA . THR A 1 358 ? 7.150 15.262 13.019 1.00 98.06 358 THR A CA 1
ATOM 2916 C C . THR A 1 358 ? 6.962 16.779 13.110 1.00 98.06 358 THR A C 1
ATOM 2918 O O . THR A 1 358 ? 5.935 17.318 12.705 1.00 98.06 358 THR A O 1
ATOM 2921 N N . GLY A 1 359 ? 7.944 17.484 13.685 1.00 97.00 359 GLY A N 1
ATOM 2922 C CA . GLY A 1 359 ? 7.927 18.951 13.790 1.00 97.00 359 GLY A CA 1
ATOM 2923 C C . GLY A 1 359 ? 6.880 19.523 14.752 1.00 97.00 359 GLY A C 1
ATOM 2924 O O . GLY A 1 359 ? 6.567 20.701 14.692 1.00 97.00 359 GLY A O 1
ATOM 2925 N N . GLY A 1 360 ? 6.307 18.699 15.630 1.00 97.69 360 GLY A N 1
ATOM 2926 C CA . GLY A 1 360 ? 5.207 19.079 16.521 1.00 97.69 360 GLY A CA 1
ATOM 2927 C C . GLY A 1 360 ? 3.813 18.825 15.939 1.00 97.69 360 GLY A C 1
ATOM 2928 O O . GLY A 1 360 ? 2.836 18.888 16.684 1.00 97.69 360 GLY A O 1
ATOM 2929 N N . TYR A 1 361 ? 3.705 18.442 14.664 1.00 98.38 361 TYR A N 1
ATOM 2930 C CA . TYR A 1 361 ? 2.426 18.243 13.981 1.00 98.38 361 TYR A CA 1
ATOM 2931 C C . TYR A 1 361 ? 1.939 16.795 14.018 1.00 98.38 361 TYR A C 1
ATOM 2933 O O . TYR A 1 361 ? 2.720 15.842 13.952 1.00 98.38 361 TYR A O 1
ATOM 2941 N N . ARG A 1 362 ? 0.613 16.622 14.036 1.00 98.44 362 ARG A N 1
ATOM 2942 C CA . ARG A 1 362 ? -0.040 15.352 13.695 1.00 98.44 362 ARG A CA 1
ATOM 2943 C C . ARG A 1 362 ? -0.213 15.290 12.180 1.00 98.44 362 ARG A C 1
ATOM 2945 O O . ARG A 1 362 ? -1.139 15.877 11.633 1.00 98.44 362 ARG A O 1
ATOM 2952 N N . VAL A 1 363 ? 0.694 14.591 11.509 1.00 98.38 363 VAL A N 1
ATOM 2953 C CA . VAL A 1 363 ? 0.680 14.454 10.044 1.00 98.38 363 VAL A CA 1
ATOM 2954 C C . VAL A 1 363 ? -0.550 13.691 9.541 1.00 98.38 363 VAL A C 1
ATOM 2956 O O . VAL A 1 363 ? -1.151 12.909 10.282 1.00 98.38 363 VAL A O 1
ATOM 2959 N N . CYS A 1 364 ? -0.885 13.870 8.259 1.00 98.44 364 CYS A N 1
ATOM 2960 C CA . CYS A 1 364 ? -2.096 13.354 7.602 1.00 98.44 364 CYS A CA 1
ATOM 2961 C C . CYS A 1 364 ? -2.427 11.892 7.931 1.00 98.44 364 CYS A C 1
ATOM 2963 O O . CYS A 1 364 ? -3.585 11.559 8.193 1.00 98.44 364 CYS A O 1
ATOM 2965 N N . SER A 1 365 ? -1.415 11.020 7.984 1.00 98.50 365 SER A N 1
ATOM 2966 C CA . SER A 1 365 ? -1.582 9.598 8.302 1.00 98.50 365 SER A CA 1
ATOM 2967 C C . SER A 1 365 ? -2.302 9.363 9.641 1.00 98.50 365 SER A C 1
ATOM 2969 O O . SER A 1 365 ? -3.126 8.453 9.716 1.00 98.50 365 SER A O 1
ATOM 2971 N N . TYR A 1 366 ? -2.123 10.235 10.641 1.00 98.75 366 TYR A N 1
ATOM 2972 C CA . TYR A 1 366 ? -2.754 10.147 11.969 1.00 98.75 366 TYR A CA 1
ATOM 2973 C C . TYR A 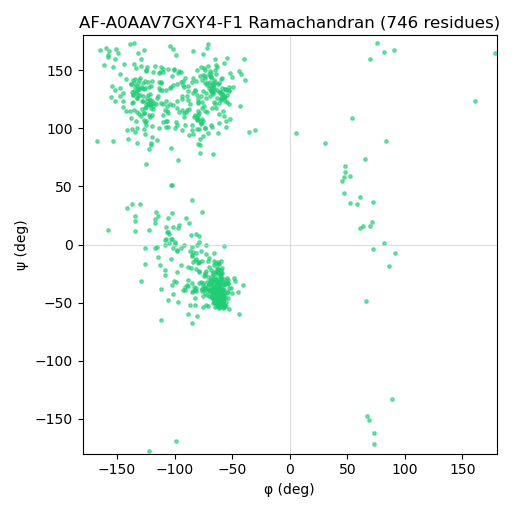1 366 ? -4.058 10.953 12.121 1.00 98.75 366 TYR A C 1
ATOM 2975 O O . TYR A 1 366 ? -4.664 10.909 13.194 1.00 98.75 366 TYR A O 1
ATOM 2983 N N . LEU A 1 367 ? -4.492 11.698 11.101 1.00 98.81 367 LEU A N 1
ATOM 2984 C CA . LEU A 1 367 ? -5.715 12.510 11.158 1.00 98.81 367 LEU A CA 1
ATOM 2985 C C . LEU A 1 367 ? -6.949 11.698 10.730 1.00 98.81 367 LEU A C 1
ATOM 2987 O O . LEU A 1 367 ? -6.881 10.984 9.729 1.00 98.81 367 LEU A O 1
ATOM 2991 N N . ASP A 1 368 ? -8.070 11.810 11.445 1.00 98.75 368 ASP A N 1
ATOM 2992 C CA . ASP A 1 368 ? -9.362 11.274 10.972 1.00 98.75 368 ASP A CA 1
ATOM 2993 C C . ASP A 1 368 ? -9.929 12.151 9.843 1.00 98.75 368 ASP A C 1
ATOM 2995 O O . ASP A 1 368 ? -9.701 13.363 9.864 1.00 98.75 368 ASP A O 1
ATOM 2999 N N . PRO A 1 369 ? -10.710 11.607 8.889 1.00 98.38 369 PRO A N 1
ATOM 3000 C CA . PRO A 1 369 ? -11.370 12.429 7.877 1.00 98.38 369 PRO A CA 1
ATOM 3001 C C . PRO A 1 369 ? -12.326 13.490 8.435 1.00 98.38 369 PRO A C 1
ATOM 3003 O O . PRO A 1 369 ? -12.596 14.465 7.741 1.00 98.38 369 PRO A O 1
ATOM 3006 N N . SER A 1 370 ? -12.807 13.357 9.679 1.00 97.81 370 SER A N 1
ATOM 3007 C CA . SER A 1 370 ? -13.581 14.417 10.335 1.00 97.81 370 SER A CA 1
ATOM 3008 C C . SER A 1 370 ? -12.748 15.647 10.720 1.00 97.81 370 SER A C 1
ATOM 3010 O O . SER A 1 370 ? -13.313 16.671 11.093 1.00 97.81 370 SER A O 1
ATOM 3012 N N . GLU A 1 371 ? -11.414 15.561 10.708 1.00 98.50 371 GLU A N 1
ATOM 3013 C CA . GLU A 1 371 ? -10.522 16.675 11.033 1.00 98.50 371 GLU A CA 1
ATOM 3014 C C . GLU A 1 371 ? -10.257 17.514 9.766 1.00 98.50 371 GLU A C 1
ATOM 3016 O O . GLU A 1 371 ? -9.699 16.983 8.808 1.00 98.50 371 GLU A O 1
ATOM 3021 N N . PRO A 1 372 ? -10.574 18.826 9.722 1.00 97.19 372 PRO A N 1
ATOM 3022 C CA . PRO A 1 372 ? -10.458 19.626 8.492 1.00 97.19 372 PRO A CA 1
ATOM 3023 C C . PRO A 1 372 ? -9.060 19.612 7.853 1.00 97.19 372 PRO A C 1
ATOM 3025 O O . PRO A 1 372 ? -8.922 19.616 6.628 1.00 97.19 372 PRO A O 1
ATOM 3028 N N . THR A 1 373 ? -8.011 19.548 8.676 1.00 97.88 373 THR A N 1
ATOM 3029 C CA . THR A 1 373 ? -6.619 19.448 8.219 1.00 97.88 373 THR A CA 1
ATOM 3030 C C . THR A 1 373 ? -6.354 18.163 7.427 1.00 97.88 373 THR A C 1
ATOM 3032 O O . THR A 1 373 ? -5.545 18.188 6.503 1.00 97.88 373 THR A O 1
ATOM 3035 N N . HIS A 1 374 ? -7.067 17.060 7.700 1.00 98.69 374 HIS A N 1
ATOM 3036 C CA . HIS A 1 374 ? -6.953 15.829 6.910 1.00 98.69 374 HIS A CA 1
ATOM 3037 C C . HIS A 1 374 ? -7.252 16.094 5.435 1.00 98.69 374 HIS A C 1
ATOM 3039 O O . HIS A 1 374 ? -6.426 15.789 4.574 1.00 98.69 374 HIS A O 1
ATOM 3045 N N . ALA A 1 375 ? -8.410 16.701 5.155 1.00 98.19 375 ALA A N 1
ATOM 3046 C CA . ALA A 1 375 ? -8.841 16.991 3.795 1.00 98.19 375 ALA A CA 1
ATOM 3047 C C . ALA A 1 375 ? -7.862 17.936 3.089 1.00 98.19 375 ALA A C 1
ATOM 3049 O O . ALA A 1 375 ? -7.480 17.673 1.950 1.00 98.19 375 ALA A O 1
ATOM 3050 N N . LYS A 1 376 ? -7.387 18.980 3.785 1.00 98.44 376 LYS A N 1
ATOM 3051 C CA . LYS A 1 376 ? -6.390 19.915 3.246 1.00 98.44 376 LYS A CA 1
ATOM 3052 C C . LYS A 1 376 ? -5.092 19.214 2.854 1.00 98.44 376 LYS A C 1
ATOM 3054 O O . LYS A 1 376 ? -4.651 19.347 1.715 1.00 98.44 376 LYS A O 1
ATOM 3059 N N . VAL A 1 377 ? -4.492 18.441 3.764 1.00 98.69 377 VAL A N 1
ATOM 3060 C CA . VAL A 1 377 ? -3.213 17.771 3.483 1.00 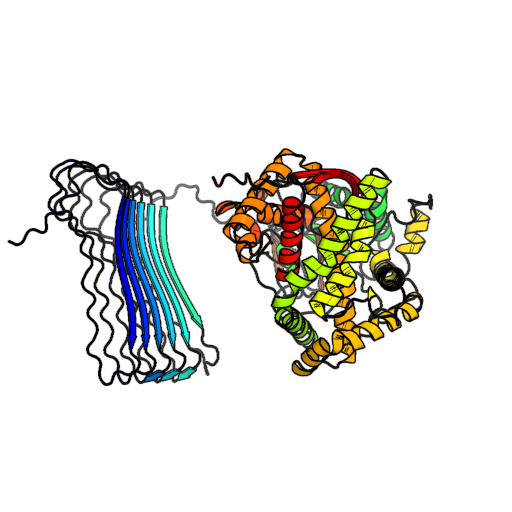98.69 377 VAL A CA 1
ATOM 3061 C C . VAL A 1 377 ? -3.381 16.705 2.407 1.00 98.69 377 VAL A C 1
ATOM 3063 O O . VAL A 1 377 ? -2.564 16.628 1.494 1.00 98.69 377 VAL A O 1
ATOM 3066 N N . LYS A 1 378 ? -4.452 15.908 2.453 1.00 98.69 378 LYS A N 1
ATOM 3067 C CA . LYS A 1 378 ? -4.681 14.869 1.443 1.00 98.69 378 LYS A CA 1
ATOM 3068 C C . LYS A 1 378 ? -4.922 15.476 0.056 1.00 98.69 378 LYS A C 1
ATOM 3070 O O . LYS A 1 378 ? -4.349 14.997 -0.919 1.00 98.69 378 LYS A O 1
ATOM 3075 N N . GLN A 1 379 ? -5.667 16.582 -0.028 1.00 98.69 379 GLN A N 1
ATOM 3076 C CA . GLN A 1 379 ? -5.834 17.338 -1.273 1.00 98.69 379 GLN A CA 1
ATOM 3077 C C . GLN A 1 379 ? -4.511 17.928 -1.773 1.00 98.69 379 GLN A C 1
ATOM 3079 O O . GLN A 1 379 ? -4.238 17.886 -2.971 1.00 98.69 379 GLN A O 1
ATOM 3084 N N . PHE A 1 380 ? -3.674 18.444 -0.874 1.00 98.69 380 PHE A N 1
ATOM 3085 C CA . PHE A 1 380 ? -2.328 18.896 -1.210 1.00 98.69 380 PHE A CA 1
ATOM 3086 C C . PHE A 1 380 ? -1.486 17.767 -1.832 1.00 98.69 380 PHE A C 1
ATOM 3088 O O . PHE A 1 380 ? -0.911 17.961 -2.903 1.00 98.69 380 PHE A O 1
ATOM 3095 N N . LEU A 1 381 ? -1.480 16.569 -1.239 1.00 98.75 381 LEU A N 1
ATOM 3096 C CA . LEU A 1 381 ? -0.763 15.414 -1.794 1.00 98.75 381 LEU A CA 1
ATOM 3097 C C . LEU A 1 381 ? -1.314 14.990 -3.167 1.00 98.75 381 LEU A C 1
ATOM 3099 O O . LEU A 1 381 ? -0.534 14.689 -4.069 1.00 98.75 381 LEU A O 1
ATOM 3103 N N . PHE A 1 382 ? -2.635 15.029 -3.374 1.00 98.75 382 PHE A N 1
ATOM 3104 C CA . PHE A 1 382 ? -3.219 14.798 -4.701 1.00 98.75 382 PHE A CA 1
ATOM 3105 C C . PHE A 1 382 ? -2.779 15.848 -5.724 1.00 98.75 382 PHE A C 1
ATOM 3107 O O . PHE A 1 382 ? -2.463 15.502 -6.863 1.00 98.75 382 PHE A O 1
ATOM 3114 N N . ASN A 1 383 ? -2.730 17.121 -5.327 1.00 98.56 383 ASN A N 1
ATOM 3115 C CA . ASN A 1 383 ? -2.277 18.204 -6.195 1.00 98.56 383 ASN A CA 1
ATOM 3116 C C . ASN A 1 383 ? -0.806 18.022 -6.592 1.00 98.56 383 ASN A C 1
ATOM 3118 O O . ASN A 1 383 ? -0.484 18.220 -7.762 1.00 98.56 383 ASN A O 1
ATOM 3122 N N . LEU A 1 384 ? 0.054 17.598 -5.657 1.00 98.44 384 LEU A N 1
ATOM 3123 C CA . LEU A 1 384 ? 1.450 17.250 -5.933 1.00 98.44 384 LEU A CA 1
ATOM 3124 C C . LEU A 1 384 ? 1.553 16.096 -6.938 1.00 98.44 384 LEU A C 1
ATOM 3126 O O . LEU A 1 384 ? 2.219 16.222 -7.961 1.00 98.44 384 LEU A O 1
ATOM 3130 N N . LEU A 1 385 ? 0.871 14.976 -6.684 1.00 98.56 385 LEU A N 1
ATOM 3131 C CA . LEU A 1 385 ? 0.942 13.821 -7.584 1.00 98.56 385 LEU A CA 1
ATOM 3132 C C . LEU A 1 385 ? 0.445 14.174 -8.992 1.00 98.56 385 LEU A C 1
ATOM 3134 O O . LEU A 1 385 ? 1.051 13.794 -9.992 1.00 98.56 385 LEU A O 1
ATOM 3138 N N . LYS A 1 386 ? -0.632 14.961 -9.075 1.00 98.06 386 LYS A N 1
ATOM 3139 C CA . LYS A 1 386 ? -1.182 15.435 -10.344 1.00 98.06 386 LYS A CA 1
ATOM 3140 C C . LYS A 1 386 ? -0.233 16.384 -11.075 1.00 98.06 386 LYS A C 1
ATOM 3142 O O . LYS A 1 386 ? -0.106 16.261 -12.291 1.00 98.06 386 LYS A O 1
ATOM 3147 N N . SER A 1 387 ? 0.405 17.325 -10.377 1.00 98.06 387 SER A N 1
ATOM 3148 C CA . SER A 1 387 ? 1.315 18.296 -11.002 1.00 98.06 387 SER A CA 1
ATOM 3149 C C . SER A 1 387 ? 2.593 17.646 -11.534 1.00 98.06 387 SER A C 1
ATOM 3151 O O . SER A 1 387 ? 3.229 18.192 -12.431 1.00 98.06 387 SER A O 1
ATOM 3153 N N . ARG A 1 388 ? 2.945 16.465 -11.014 1.00 97.75 388 ARG A N 1
ATOM 3154 C CA . ARG A 1 388 ? 4.163 15.730 -11.368 1.00 97.75 388 ARG A CA 1
ATOM 3155 C C . ARG A 1 388 ? 3.948 14.518 -12.277 1.00 97.75 388 ARG A C 1
ATOM 3157 O O . ARG A 1 388 ? 4.923 13.868 -12.642 1.00 97.75 388 ARG A O 1
ATOM 3164 N N . LYS A 1 389 ? 2.708 14.238 -12.696 1.00 96.12 389 LYS A N 1
ATOM 3165 C CA . LYS A 1 389 ? 2.336 13.024 -13.451 1.00 96.12 389 LYS A CA 1
ATOM 3166 C C . LYS A 1 389 ? 3.202 12.752 -14.692 1.00 96.12 389 LYS A C 1
ATOM 3168 O O . LYS A 1 389 ? 3.534 11.603 -14.956 1.00 96.12 389 LYS A O 1
ATOM 3173 N N . ASP A 1 390 ? 3.598 13.800 -15.416 1.00 96.19 390 ASP A N 1
ATOM 3174 C CA . ASP A 1 390 ? 4.365 13.683 -16.665 1.00 96.19 390 ASP A CA 1
ATOM 3175 C C . ASP A 1 390 ? 5.871 13.471 -16.413 1.00 96.19 390 ASP A C 1
ATOM 3177 O O . ASP A 1 390 ? 6.609 13.082 -17.314 1.00 96.19 390 ASP A O 1
ATOM 3181 N N . TYR A 1 391 ? 6.331 13.674 -15.174 1.00 96.88 391 TYR A N 1
ATOM 3182 C CA . TYR A 1 391 ? 7.728 13.501 -14.772 1.00 96.88 391 TYR A CA 1
ATOM 3183 C C . TYR A 1 391 ? 8.017 12.117 -14.188 1.00 96.88 391 TYR A C 1
ATOM 3185 O O . TYR A 1 391 ? 9.177 11.720 -14.132 1.00 96.88 391 TYR A O 1
ATOM 3193 N N . PHE A 1 392 ? 6.995 11.362 -13.772 1.00 97.06 392 PHE A N 1
ATOM 3194 C CA . PHE A 1 392 ? 7.193 10.078 -13.093 1.00 97.06 392 PHE A CA 1
ATOM 3195 C C . PHE A 1 392 ? 7.927 9.054 -13.950 1.00 97.06 392 PHE A C 1
ATOM 3197 O O . PHE A 1 392 ? 8.894 8.463 -13.481 1.00 97.06 392 PHE A O 1
ATOM 3204 N N . LEU A 1 393 ? 7.507 8.863 -15.202 1.00 96.50 393 LEU A N 1
ATOM 3205 C CA . LEU A 1 393 ? 8.134 7.891 -16.095 1.00 96.50 393 LEU A CA 1
ATOM 3206 C C . LEU A 1 393 ? 9.584 8.281 -16.459 1.00 96.50 393 LEU A C 1
ATOM 3208 O O . LEU A 1 393 ? 10.476 7.451 -16.260 1.00 96.50 393 LEU A O 1
ATOM 3212 N N . PRO A 1 394 ? 9.873 9.523 -16.908 1.00 96.31 394 PRO A N 1
ATOM 3213 C CA . PRO A 1 394 ? 11.250 9.964 -17.128 1.00 96.31 394 PRO A CA 1
ATOM 3214 C C . PRO A 1 394 ? 12.137 9.838 -15.884 1.00 96.31 394 PRO A C 1
ATOM 3216 O O . PRO A 1 394 ? 13.232 9.286 -15.983 1.00 96.31 394 PRO A O 1
ATOM 3219 N N . ALA A 1 395 ? 11.655 10.283 -14.716 1.00 97.38 395 ALA A N 1
ATOM 3220 C CA . ALA A 1 395 ? 12.401 10.209 -13.460 1.00 97.38 395 ALA A CA 1
ATOM 3221 C C . ALA A 1 395 ? 12.649 8.758 -13.030 1.00 97.38 395 ALA A C 1
ATOM 3223 O O . ALA A 1 395 ? 13.746 8.421 -12.593 1.00 97.38 395 ALA A O 1
ATOM 3224 N N . PHE A 1 396 ? 11.662 7.868 -13.182 1.00 97.94 396 PHE A N 1
ATOM 3225 C CA . PHE A 1 396 ? 11.838 6.451 -12.864 1.00 97.94 396 PHE A CA 1
ATOM 3226 C C . PHE A 1 396 ? 12.951 5.841 -13.717 1.00 97.94 396 PHE A C 1
ATOM 3228 O O . PHE A 1 396 ? 13.846 5.179 -13.197 1.00 97.94 396 PHE A O 1
ATOM 3235 N N . ARG A 1 397 ? 12.982 6.141 -15.016 1.00 95.19 397 ARG A N 1
ATOM 3236 C CA . ARG A 1 397 ? 14.047 5.650 -15.896 1.00 95.19 397 ARG A CA 1
ATOM 3237 C C . ARG A 1 397 ? 15.422 6.219 -15.547 1.00 95.19 397 ARG A C 1
ATOM 3239 O O . ARG A 1 397 ? 16.388 5.467 -15.423 1.00 95.19 397 ARG A O 1
ATOM 3246 N N . SER A 1 398 ? 15.517 7.540 -15.397 1.00 95.06 398 SER A N 1
ATOM 3247 C CA . SER A 1 398 ? 16.791 8.256 -15.241 1.00 95.06 398 SER A CA 1
ATOM 3248 C C . SER A 1 398 ? 17.398 8.126 -13.839 1.00 95.06 398 SER A C 1
ATOM 3250 O O . SER A 1 398 ? 18.622 8.175 -13.694 1.00 95.06 398 SER A O 1
ATOM 3252 N N . ALA A 1 399 ? 16.563 8.024 -12.805 1.00 94.94 399 ALA A N 1
ATOM 3253 C CA . ALA A 1 399 ? 16.970 8.092 -11.404 1.00 94.94 399 ALA A CA 1
ATOM 3254 C C . ALA A 1 399 ? 16.795 6.770 -10.656 1.00 94.94 399 ALA A C 1
ATOM 3256 O O . ALA A 1 399 ? 17.426 6.603 -9.620 1.00 94.94 399 ALA A O 1
ATOM 3257 N N . TYR A 1 400 ? 15.993 5.831 -11.175 1.00 96.44 400 TYR A N 1
ATOM 3258 C CA . TYR A 1 400 ? 15.851 4.493 -10.599 1.00 96.44 400 TYR A CA 1
ATOM 3259 C C . TYR A 1 400 ? 16.437 3.401 -11.502 1.00 96.44 400 TYR A C 1
ATOM 3261 O O . TYR A 1 400 ? 17.437 2.783 -11.147 1.00 96.44 400 TYR A O 1
ATOM 3269 N N . VAL A 1 401 ? 15.854 3.192 -12.686 1.00 97.31 401 VAL A N 1
ATOM 3270 C CA . VAL A 1 401 ? 16.143 2.061 -13.591 1.00 97.31 401 VAL A CA 1
ATOM 3271 C C . VAL A 1 401 ? 17.594 2.051 -14.073 1.00 97.31 401 VAL A C 1
ATOM 3273 O O . VAL A 1 401 ? 18.272 1.027 -13.985 1.00 97.31 401 VAL A O 1
ATOM 3276 N N . ALA A 1 402 ? 18.099 3.178 -14.579 1.00 96.06 402 ALA A N 1
ATOM 3277 C CA . ALA A 1 402 ? 19.465 3.231 -15.092 1.00 96.06 402 ALA A CA 1
ATOM 3278 C C . ALA A 1 402 ? 20.520 2.963 -13.992 1.00 96.06 402 ALA A C 1
ATOM 3280 O O . ALA A 1 402 ? 21.368 2.088 -14.203 1.00 96.06 402 ALA A O 1
ATOM 3281 N N . PRO A 1 403 ? 20.466 3.615 -12.809 1.00 95.44 403 PRO A N 1
ATOM 3282 C CA . PRO A 1 403 ? 21.374 3.298 -11.707 1.00 95.44 403 PRO A CA 1
ATOM 3283 C C . PRO A 1 403 ? 21.221 1.868 -11.179 1.00 95.44 403 PRO A C 1
ATOM 3285 O O . PRO A 1 403 ? 22.226 1.170 -11.047 1.00 95.44 403 PRO A O 1
ATOM 3288 N N . ILE A 1 404 ? 19.988 1.405 -10.920 1.00 96.25 404 ILE A N 1
ATOM 3289 C CA . ILE A 1 404 ? 19.759 0.105 -10.269 1.00 96.25 404 ILE A CA 1
ATOM 3290 C C . ILE A 1 404 ? 20.278 -1.041 -11.137 1.00 96.25 404 ILE A C 1
ATOM 3292 O O . ILE A 1 404 ? 20.973 -1.923 -10.638 1.00 96.25 404 ILE A O 1
ATOM 3296 N N . PHE A 1 405 ? 20.031 -1.008 -12.448 1.00 96.88 405 PHE A N 1
ATOM 3297 C CA . PHE A 1 405 ? 20.490 -2.061 -13.349 1.00 96.88 405 PHE A CA 1
ATOM 3298 C C . PHE A 1 405 ? 21.992 -2.018 -13.590 1.00 96.88 405 PHE A C 1
ATOM 3300 O O . PHE A 1 405 ? 22.621 -3.072 -13.605 1.00 96.88 405 PHE A O 1
ATOM 3307 N N . SER A 1 406 ? 22.583 -0.827 -13.708 1.00 97.25 406 SER A N 1
A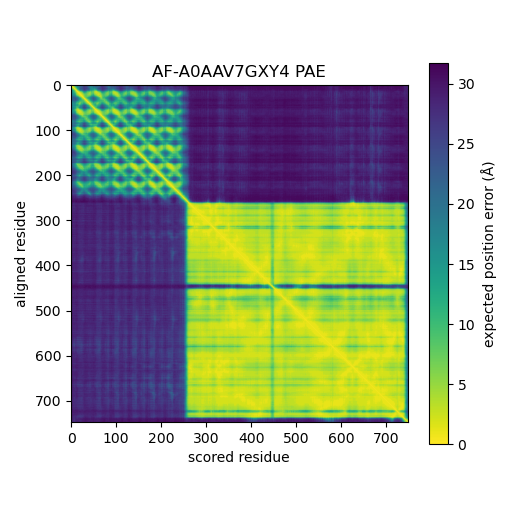TOM 3308 C CA . SER A 1 406 ? 24.040 -0.689 -13.791 1.00 97.25 406 SER A CA 1
ATOM 3309 C C . SER A 1 406 ? 24.727 -1.279 -12.552 1.00 97.25 406 SER A C 1
ATOM 3311 O O . SER A 1 406 ? 25.663 -2.072 -12.670 1.00 97.25 406 SER A O 1
ATOM 3313 N N . SER A 1 407 ? 24.218 -0.970 -11.353 1.00 97.06 407 SER A N 1
ATOM 3314 C CA . SER A 1 407 ? 24.752 -1.507 -10.099 1.00 97.06 407 SER A CA 1
ATOM 3315 C C . SER A 1 407 ? 24.544 -3.013 -9.959 1.00 97.06 407 SER A C 1
ATOM 3317 O O . SER A 1 407 ? 25.481 -3.698 -9.557 1.00 97.06 407 SER A O 1
ATOM 3319 N N . VAL A 1 408 ? 23.365 -3.539 -10.311 1.00 97.81 408 VAL A N 1
ATOM 3320 C CA . VAL A 1 408 ? 23.091 -4.985 -10.273 1.00 97.81 408 VAL A CA 1
ATOM 3321 C C . VAL A 1 408 ? 24.025 -5.737 -11.220 1.00 97.81 408 VAL A C 1
ATOM 3323 O O . VAL A 1 408 ? 24.662 -6.700 -10.807 1.00 97.81 408 VAL A O 1
ATOM 3326 N N . GLU A 1 409 ? 24.163 -5.283 -12.466 1.00 97.81 409 GLU A N 1
ATOM 3327 C CA . GLU A 1 409 ? 25.034 -5.928 -13.452 1.00 97.81 409 GLU A CA 1
ATOM 3328 C C . GLU A 1 409 ? 26.499 -5.915 -13.034 1.00 97.81 409 GLU A C 1
ATOM 3330 O O . GLU A 1 409 ? 27.165 -6.947 -13.102 1.00 97.81 409 GLU A O 1
ATOM 3335 N N . SER A 1 410 ? 26.985 -4.758 -12.586 1.00 98.00 410 SER A N 1
ATOM 3336 C CA . SER A 1 410 ? 28.365 -4.600 -12.140 1.00 98.00 410 SER A CA 1
ATOM 3337 C C . SER A 1 410 ? 28.659 -5.487 -10.930 1.00 98.00 410 SER A C 1
ATOM 3339 O O . SER A 1 410 ? 29.584 -6.291 -10.972 1.00 98.00 410 SER A O 1
ATOM 3341 N N . GLN A 1 411 ? 27.831 -5.423 -9.881 1.00 97.88 411 GLN A N 1
ATOM 3342 C CA . GLN A 1 411 ? 28.093 -6.152 -8.639 1.00 97.88 411 GLN A CA 1
ATOM 3343 C C . GLN A 1 411 ? 27.913 -7.664 -8.775 1.00 97.88 411 GLN A C 1
ATOM 3345 O O . GLN A 1 411 ? 28.705 -8.408 -8.203 1.00 97.88 411 GLN A O 1
ATOM 3350 N N . VAL A 1 412 ? 26.945 -8.136 -9.568 1.00 97.88 412 VAL A N 1
ATOM 3351 C CA . VAL A 1 412 ? 26.834 -9.573 -9.868 1.00 97.88 412 VAL A CA 1
ATOM 3352 C C . VAL A 1 412 ? 28.057 -10.048 -10.654 1.00 97.88 412 VAL A C 1
ATOM 3354 O O . VAL A 1 412 ? 28.594 -11.108 -10.345 1.00 97.88 412 VAL A O 1
ATOM 3357 N N . ALA A 1 413 ? 28.546 -9.268 -11.623 1.00 97.25 413 ALA A N 1
ATOM 3358 C CA . ALA A 1 413 ? 29.737 -9.634 -12.387 1.00 97.25 413 ALA A CA 1
ATOM 3359 C C . ALA A 1 413 ? 31.019 -9.654 -11.533 1.00 97.25 413 ALA A C 1
ATOM 3361 O O . ALA A 1 413 ? 31.874 -10.509 -11.752 1.00 97.25 413 ALA A O 1
ATOM 3362 N N . THR A 1 414 ? 31.164 -8.741 -10.566 1.00 97.31 414 THR A N 1
ATOM 3363 C CA . THR A 1 414 ? 32.381 -8.634 -9.742 1.00 97.31 414 THR A CA 1
ATOM 3364 C C . THR A 1 414 ? 32.359 -9.498 -8.483 1.00 97.31 414 THR A C 1
ATOM 3366 O O . THR A 1 414 ? 33.405 -9.995 -8.076 1.00 97.31 414 THR A O 1
ATOM 3369 N N . HIS A 1 415 ? 31.199 -9.670 -7.844 1.00 96.31 415 HIS A N 1
ATOM 3370 C CA . HIS A 1 415 ? 31.065 -10.335 -6.539 1.00 96.31 415 HIS A CA 1
ATOM 3371 C C . HIS A 1 415 ? 30.222 -11.618 -6.588 1.00 96.31 415 HIS A C 1
ATOM 3373 O O . HIS A 1 415 ? 30.033 -12.270 -5.560 1.00 96.31 415 HIS A O 1
ATOM 3379 N N . GLY A 1 416 ? 29.659 -11.969 -7.749 1.00 97.00 416 GLY A N 1
ATOM 3380 C CA . GLY A 1 416 ? 28.754 -13.112 -7.914 1.00 97.00 416 GLY A CA 1
ATOM 3381 C C . GLY A 1 416 ? 27.363 -12.914 -7.304 1.00 97.00 416 GLY A C 1
ATOM 3382 O O . GLY A 1 416 ? 26.508 -13.781 -7.445 1.00 97.00 416 GLY A O 1
ATOM 3383 N N . HIS A 1 417 ? 27.120 -11.795 -6.620 1.00 97.31 417 HIS A N 1
ATOM 3384 C CA . HIS A 1 417 ? 25.830 -11.459 -6.032 1.00 97.31 417 HIS A CA 1
ATOM 3385 C C . HIS A 1 417 ? 25.708 -9.953 -5.766 1.00 97.31 417 HIS A C 1
ATOM 3387 O O . HIS A 1 417 ? 26.693 -9.215 -5.820 1.00 97.31 417 HIS A O 1
ATOM 3393 N N . VAL A 1 418 ? 24.498 -9.495 -5.448 1.00 97.69 418 VAL A N 1
ATOM 3394 C CA . VAL A 1 418 ? 24.229 -8.119 -5.021 1.00 97.69 418 VAL A CA 1
ATOM 3395 C C . VAL A 1 418 ? 23.073 -8.054 -4.027 1.00 97.69 418 VAL A C 1
ATOM 3397 O O . VAL A 1 418 ? 22.024 -8.660 -4.250 1.00 97.69 418 VAL A O 1
ATOM 3400 N N . ASP A 1 419 ? 23.249 -7.282 -2.953 1.00 97.19 419 ASP A N 1
ATOM 3401 C CA . ASP A 1 419 ? 22.173 -6.921 -2.024 1.00 97.19 419 ASP A CA 1
ATOM 3402 C C . ASP A 1 419 ? 21.249 -5.890 -2.692 1.00 97.19 419 ASP A C 1
ATOM 3404 O O . ASP A 1 419 ? 21.547 -4.691 -2.760 1.00 97.19 419 ASP A O 1
ATOM 3408 N N . PHE A 1 420 ? 20.112 -6.361 -3.209 1.00 97.38 420 PHE A N 1
ATOM 3409 C CA . PHE A 1 420 ? 19.145 -5.488 -3.868 1.00 97.38 420 PHE A CA 1
ATOM 3410 C C . PHE A 1 420 ? 18.495 -4.514 -2.881 1.00 97.38 420 PHE A C 1
ATOM 3412 O O . PHE A 1 420 ? 18.191 -3.380 -3.250 1.00 97.38 420 PHE A O 1
ATOM 3419 N N . ASN A 1 421 ? 18.284 -4.921 -1.627 1.00 95.38 421 ASN A N 1
ATOM 3420 C CA . ASN A 1 421 ? 17.663 -4.070 -0.620 1.00 95.38 421 ASN A CA 1
ATOM 3421 C C . ASN A 1 421 ? 18.529 -2.845 -0.329 1.00 95.38 421 ASN A C 1
ATOM 3423 O O . ASN A 1 421 ? 17.993 -1.738 -0.272 1.00 95.38 421 ASN A O 1
ATOM 3427 N N . ALA A 1 422 ? 19.841 -3.026 -0.159 1.00 92.19 422 ALA A N 1
ATOM 3428 C CA . ALA A 1 422 ? 20.777 -1.921 0.036 1.00 92.19 422 ALA A CA 1
ATOM 3429 C C . ALA A 1 422 ? 20.735 -0.946 -1.150 1.00 92.19 422 ALA A C 1
ATOM 3431 O O . ALA A 1 422 ? 20.482 0.242 -0.956 1.00 92.19 422 ALA A O 1
ATOM 3432 N N . LEU A 1 423 ? 20.845 -1.462 -2.379 1.00 93.31 423 LEU A N 1
ATOM 3433 C CA . LEU A 1 423 ? 20.769 -0.636 -3.585 1.00 93.31 423 LEU A CA 1
ATOM 3434 C C . LEU A 1 423 ? 19.443 0.121 -3.716 1.00 93.31 423 LEU A C 1
ATOM 3436 O O . LEU A 1 423 ? 19.434 1.319 -3.994 1.00 93.31 423 LEU A O 1
ATOM 3440 N N . ASN A 1 424 ? 18.318 -0.562 -3.500 1.00 94.88 424 ASN A N 1
ATOM 3441 C CA . ASN A 1 424 ? 16.994 0.046 -3.558 1.00 94.88 424 ASN A CA 1
ATOM 3442 C C . ASN A 1 424 ? 16.841 1.158 -2.512 1.00 94.88 424 ASN A C 1
ATOM 3444 O O . ASN A 1 424 ? 16.305 2.222 -2.815 1.00 94.88 424 ASN A O 1
ATOM 3448 N N . ASN A 1 425 ? 17.331 0.928 -1.290 1.00 89.50 425 ASN A N 1
ATOM 3449 C CA . ASN A 1 425 ? 17.282 1.911 -0.212 1.00 89.50 425 ASN A CA 1
ATOM 3450 C C . ASN A 1 425 ? 18.063 3.187 -0.556 1.00 89.50 425 A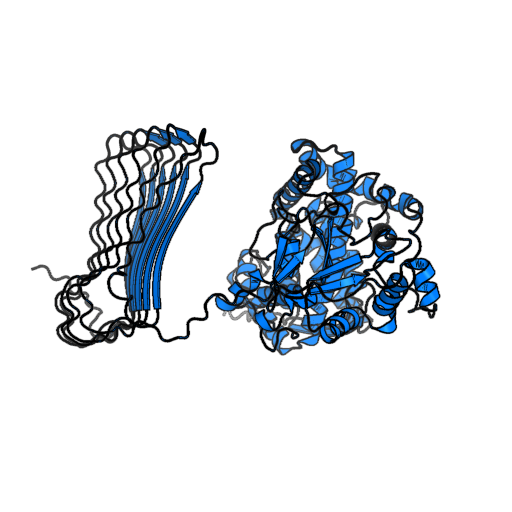SN A C 1
ATOM 3452 O O . ASN A 1 425 ? 17.638 4.264 -0.135 1.00 89.50 425 ASN A O 1
ATOM 3456 N N . ASP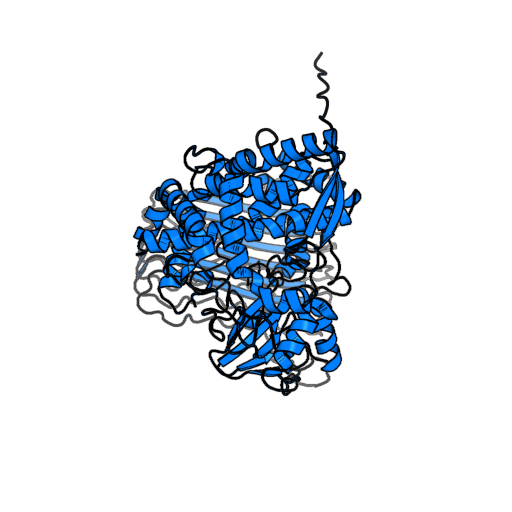 A 1 426 ? 19.164 3.076 -1.295 1.00 85.50 426 ASP A N 1
ATOM 3457 C CA . ASP A 1 426 ? 19.989 4.223 -1.672 1.00 85.50 426 ASP A CA 1
ATOM 3458 C C . ASP A 1 426 ? 19.415 4.955 -2.897 1.00 85.50 426 ASP A C 1
ATOM 3460 O O . ASP A 1 426 ? 19.277 6.178 -2.895 1.00 85.50 426 ASP A O 1
ATOM 3464 N N . ILE A 1 427 ? 19.016 4.215 -3.934 1.00 91.88 427 ILE A N 1
ATOM 3465 C CA . ILE A 1 427 ? 18.610 4.781 -5.231 1.00 91.88 427 ILE A CA 1
ATOM 3466 C C . ILE A 1 427 ? 17.177 5.333 -5.206 1.00 91.88 427 ILE A C 1
ATOM 3468 O O . ILE A 1 427 ? 16.886 6.337 -5.860 1.00 91.88 427 ILE A O 1
ATOM 3472 N N . ALA A 1 428 ? 16.263 4.730 -4.434 1.00 93.19 428 ALA A N 1
ATOM 3473 C CA . ALA A 1 428 ? 14.857 5.143 -4.431 1.00 93.19 428 ALA A CA 1
ATOM 3474 C C . ALA A 1 428 ? 14.655 6.612 -4.017 1.00 93.19 428 ALA A C 1
ATOM 3476 O O . ALA A 1 428 ? 13.701 7.240 -4.471 1.00 93.19 428 ALA A O 1
ATOM 3477 N N . PHE A 1 429 ? 15.540 7.188 -3.198 1.00 89.94 429 PHE A N 1
ATOM 3478 C CA . PHE A 1 429 ? 15.424 8.592 -2.796 1.00 89.94 429 PHE A CA 1
ATOM 3479 C C . PHE A 1 429 ? 15.682 9.580 -3.927 1.00 89.94 429 PHE A C 1
ATOM 3481 O O . PHE A 1 429 ? 14.961 10.570 -4.035 1.00 89.94 429 PHE A O 1
ATOM 3488 N N . ASP A 1 430 ? 16.658 9.298 -4.786 1.00 91.19 430 ASP A N 1
ATOM 3489 C CA . ASP A 1 430 ? 16.925 10.128 -5.958 1.00 91.19 430 ASP A CA 1
ATOM 3490 C C . ASP A 1 430 ? 15.747 10.114 -6.921 1.00 91.19 430 ASP A C 1
ATOM 3492 O O . ASP A 1 430 ? 15.345 11.165 -7.423 1.00 91.19 430 ASP A O 1
ATOM 3496 N N . PHE A 1 431 ? 15.138 8.943 -7.108 1.00 95.75 431 PHE A N 1
ATOM 3497 C CA . PHE A 1 431 ? 13.896 8.832 -7.855 1.00 95.75 431 PHE A CA 1
ATOM 3498 C C . PHE A 1 431 ? 12.778 9.675 -7.247 1.00 95.75 431 PHE A C 1
ATOM 3500 O O . PHE A 1 431 ? 12.158 10.448 -7.970 1.00 95.75 431 PHE A O 1
ATOM 3507 N N . LEU A 1 432 ? 12.524 9.567 -5.942 1.00 96.06 432 LEU A N 1
ATOM 3508 C CA . LEU A 1 432 ? 11.444 10.324 -5.307 1.00 96.06 432 LEU A CA 1
ATOM 3509 C C . LEU A 1 432 ? 11.684 11.835 -5.349 1.00 96.06 432 LEU A C 1
ATOM 3511 O O . LEU A 1 432 ? 10.745 12.582 -5.618 1.00 96.06 432 LEU A O 1
ATOM 3515 N N . GLY A 1 433 ? 12.923 12.283 -5.142 1.00 94.62 433 GLY A N 1
ATOM 3516 C CA . GLY A 1 433 ? 13.287 13.692 -5.259 1.00 94.62 433 GLY A CA 1
ATOM 3517 C C . GLY A 1 433 ? 13.071 14.236 -6.671 1.00 94.62 433 GLY A C 1
ATOM 3518 O O . GLY A 1 433 ? 12.392 15.245 -6.860 1.00 94.62 433 GLY A O 1
ATOM 3519 N N . GLU A 1 434 ? 13.548 13.527 -7.697 1.00 95.44 434 GLU A N 1
ATOM 3520 C CA . GLU A 1 434 ? 13.345 13.943 -9.090 1.00 95.44 434 GLU A CA 1
ATOM 3521 C C . GLU A 1 434 ? 11.868 13.863 -9.510 1.00 95.44 434 GLU A C 1
ATOM 3523 O O . GLU A 1 434 ? 11.333 14.790 -10.127 1.00 95.44 434 GLU A O 1
ATOM 3528 N N . ALA A 1 435 ? 11.172 12.793 -9.128 1.00 97.44 435 ALA A N 1
ATOM 3529 C CA . ALA A 1 435 ? 9.770 12.583 -9.461 1.00 97.44 435 ALA A CA 1
ATOM 3530 C C . ALA A 1 435 ? 8.872 13.651 -8.824 1.00 97.44 435 ALA A C 1
ATOM 3532 O O . ALA A 1 435 ? 8.073 14.271 -9.526 1.00 97.44 435 ALA A O 1
ATOM 3533 N N . TYR A 1 436 ? 9.005 13.908 -7.521 1.00 97.81 436 TYR A N 1
ATOM 3534 C CA . TYR A 1 436 ? 8.129 14.840 -6.808 1.00 97.81 436 TYR A CA 1
ATOM 3535 C C . TYR A 1 436 ? 8.570 16.300 -6.918 1.00 97.81 436 TYR A C 1
ATOM 3537 O O . TYR A 1 436 ? 7.712 17.180 -6.981 1.00 97.81 436 TYR A O 1
ATOM 3545 N N . PHE A 1 437 ? 9.873 16.567 -6.983 1.00 96.00 437 PHE A N 1
ATOM 3546 C CA . PHE A 1 437 ? 10.412 17.922 -6.827 1.00 96.00 437 PHE A CA 1
ATOM 3547 C C . PHE A 1 437 ? 11.303 18.363 -7.994 1.00 96.00 437 PHE A C 1
ATOM 3549 O O . PHE A 1 437 ? 11.503 19.552 -8.197 1.00 96.00 437 PHE A O 1
ATOM 3556 N N . GLY A 1 438 ? 11.775 17.427 -8.823 1.00 94.81 438 GLY A N 1
ATOM 3557 C CA . GLY A 1 438 ? 12.720 17.715 -9.909 1.00 94.81 438 GLY A CA 1
ATOM 3558 C C . GLY A 1 438 ? 14.174 17.808 -9.446 1.00 94.81 438 GLY A C 1
ATOM 3559 O O . GLY A 1 438 ? 15.056 18.018 -10.274 1.00 94.81 438 GLY A O 1
ATOM 3560 N N . GLU A 1 439 ? 14.436 17.593 -8.156 1.00 91.81 439 GLU A N 1
ATOM 3561 C CA . GLU A 1 439 ? 15.754 17.746 -7.540 1.00 91.81 439 GLU A CA 1
ATOM 3562 C C . GLU A 1 439 ? 16.130 16.483 -6.757 1.00 91.81 439 GLU A C 1
ATOM 3564 O O . GLU A 1 439 ? 15.403 16.029 -5.869 1.00 91.81 439 GLU A O 1
ATOM 3569 N N . ARG A 1 440 ? 17.275 15.885 -7.107 1.00 89.50 440 ARG A N 1
ATOM 3570 C CA . ARG A 1 440 ? 17.791 14.670 -6.457 1.00 89.50 440 ARG A CA 1
ATOM 3571 C C . ARG A 1 440 ? 18.529 15.038 -5.166 1.00 89.50 440 ARG A C 1
ATOM 3573 O O . ARG A 1 440 ? 19.461 15.842 -5.258 1.00 89.50 440 ARG A O 1
ATOM 3580 N N . PRO A 1 441 ? 18.261 14.370 -4.027 1.00 84.44 441 PRO A N 1
ATOM 3581 C CA . PRO A 1 441 ? 19.048 14.544 -2.808 1.00 84.44 441 PRO A CA 1
ATOM 3582 C C . PRO A 1 441 ? 20.557 14.338 -3.019 1.00 84.44 441 PRO A C 1
ATOM 3584 O O . PRO A 1 441 ? 21.361 14.974 -2.346 1.00 84.44 441 PRO A O 1
ATOM 3587 N N . SER A 1 442 ? 20.967 13.475 -3.959 1.00 79.69 442 SER A N 1
ATOM 3588 C CA . SER A 1 442 ? 22.386 13.222 -4.249 1.00 79.69 442 SER A CA 1
ATOM 3589 C C . SER A 1 442 ? 23.127 14.345 -4.985 1.00 79.69 442 SER A C 1
ATOM 3591 O O . SER A 1 442 ? 24.357 14.387 -4.916 1.00 79.69 442 SER A O 1
ATOM 3593 N N . LYS A 1 443 ? 22.424 15.231 -5.708 1.00 71.50 443 LYS A N 1
ATOM 3594 C CA . LYS A 1 443 ? 23.036 16.310 -6.512 1.00 71.50 443 LYS A CA 1
ATOM 3595 C C . LYS A 1 443 ? 23.263 17.594 -5.719 1.00 71.50 443 LYS A C 1
ATOM 3597 O O . LYS A 1 443 ? 24.072 18.428 -6.123 1.00 71.50 443 LYS A O 1
ATOM 3602 N N . GLU A 1 444 ? 22.579 17.757 -4.597 1.00 59.44 444 GLU A N 1
ATOM 3603 C CA . GLU A 1 444 ? 22.744 18.918 -3.737 1.00 59.44 444 GLU A CA 1
ATOM 3604 C C . GLU A 1 444 ? 24.007 18.756 -2.886 1.00 59.44 444 GLU A C 1
ATOM 3606 O O . GLU A 1 444 ? 24.019 18.096 -1.846 1.00 59.44 444 GLU A O 1
ATOM 3611 N N . GLY A 1 445 ? 25.097 19.397 -3.320 1.00 50.06 445 GLY A N 1
ATOM 3612 C CA . GLY A 1 445 ? 26.390 19.418 -2.621 1.00 50.06 445 GLY A CA 1
ATOM 3613 C C . GLY A 1 445 ? 26.352 19.949 -1.175 1.00 50.06 445 GLY A C 1
ATOM 3614 O O . GLY A 1 445 ? 27.382 19.939 -0.508 1.00 50.06 445 GLY A O 1
ATOM 3615 N N . MET A 1 446 ? 25.188 20.377 -0.668 1.00 44.75 446 MET A N 1
ATOM 3616 C CA . MET A 1 446 ? 24.965 20.797 0.719 1.00 44.75 446 MET A CA 1
ATOM 3617 C C . MET A 1 446 ? 24.633 19.650 1.690 1.00 44.75 446 MET A C 1
ATOM 3619 O O . MET A 1 446 ? 24.826 19.820 2.893 1.00 44.75 446 MET A O 1
ATOM 3623 N N . PHE A 1 447 ? 24.176 18.479 1.223 1.00 50.84 447 PHE A N 1
ATOM 3624 C CA . PHE A 1 447 ? 23.621 17.445 2.120 1.00 50.84 447 PHE A CA 1
ATOM 3625 C C . PHE A 1 447 ? 24.496 16.196 2.320 1.00 50.84 447 PHE A C 1
ATOM 3627 O O . PHE A 1 447 ? 24.138 15.298 3.096 1.00 50.84 447 PHE A O 1
ATOM 3634 N N . GLY A 1 448 ? 25.697 16.192 1.728 1.00 44.28 448 GLY A N 1
ATOM 3635 C CA . GLY A 1 448 ? 26.619 15.054 1.722 1.00 44.28 448 GLY A CA 1
ATOM 3636 C C . GLY A 1 448 ? 26.091 13.913 0.846 1.00 44.28 448 GLY A C 1
ATOM 3637 O O . GLY A 1 448 ? 24.902 13.854 0.559 1.00 44.28 448 GLY A O 1
ATOM 3638 N N . SER A 1 449 ? 26.966 13.003 0.405 1.00 49.88 449 SER A N 1
ATOM 3639 C CA . SER A 1 449 ? 26.595 11.832 -0.417 1.00 49.88 449 SER A CA 1
ATOM 3640 C C . SER A 1 449 ? 25.265 11.203 0.030 1.00 49.88 449 SER A C 1
ATOM 3642 O O . SER A 1 449 ? 25.068 11.092 1.240 1.00 49.88 449 SER A O 1
ATOM 3644 N N . CYS A 1 450 ? 24.416 10.732 -0.893 1.00 50.91 450 CYS A N 1
ATOM 3645 C CA . CYS A 1 450 ? 23.083 10.147 -0.630 1.00 50.91 450 CYS A CA 1
ATOM 3646 C C . CYS A 1 450 ? 23.023 9.213 0.608 1.00 50.91 450 CYS A C 1
ATOM 3648 O O . CYS A 1 450 ? 22.074 9.274 1.394 1.00 50.91 450 CYS A O 1
ATOM 3650 N N . PHE A 1 451 ? 24.107 8.470 0.880 1.00 53.72 451 PHE A N 1
ATOM 3651 C CA . PHE A 1 451 ? 24.329 7.701 2.114 1.00 53.72 451 PHE A CA 1
ATOM 3652 C C . PHE A 1 451 ? 24.050 8.456 3.430 1.00 53.72 451 PHE A C 1
ATOM 3654 O O . PHE A 1 451 ? 23.663 7.836 4.416 1.00 53.72 451 PHE A O 1
ATOM 3661 N N . ASN A 1 452 ? 24.251 9.773 3.507 1.00 74.38 452 ASN A N 1
ATOM 3662 C CA . ASN A 1 452 ? 24.020 10.564 4.718 1.00 74.38 452 ASN A CA 1
ATOM 3663 C C . ASN A 1 452 ? 22.531 10.911 4.889 1.00 74.38 452 ASN A C 1
ATOM 3665 O O . ASN A 1 452 ? 21.991 10.808 5.990 1.00 74.38 452 ASN A O 1
ATOM 3669 N N . PHE A 1 453 ? 21.834 11.252 3.801 1.00 79.75 453 PHE A N 1
ATOM 3670 C CA . PHE A 1 453 ? 20.393 11.519 3.831 1.00 79.75 453 PHE A CA 1
ATOM 3671 C C . PHE A 1 453 ? 19.590 10.252 4.151 1.00 79.75 453 PHE A C 1
ATOM 3673 O O . PHE A 1 453 ? 18.765 10.242 5.067 1.00 79.75 453 PHE A O 1
ATOM 3680 N N . GLN A 1 454 ? 19.910 9.147 3.476 1.00 83.50 454 GLN A N 1
ATOM 3681 C CA . GLN A 1 454 ? 19.300 7.838 3.706 1.00 83.50 454 GLN A CA 1
ATOM 3682 C C . GLN A 1 454 ? 19.461 7.372 5.165 1.00 83.50 454 GLN A C 1
ATOM 3684 O O . GLN A 1 454 ? 18.498 6.893 5.777 1.00 83.50 454 GLN A O 1
ATOM 3689 N N . LYS A 1 455 ? 20.647 7.561 5.762 1.00 85.69 455 LYS A N 1
ATOM 3690 C CA . LYS A 1 455 ? 20.902 7.225 7.173 1.00 85.69 455 LYS A CA 1
ATOM 3691 C C . LYS A 1 455 ? 20.044 8.055 8.123 1.00 85.69 455 LYS A C 1
ATOM 3693 O O . LYS A 1 455 ? 19.470 7.495 9.057 1.00 85.69 455 LYS A O 1
ATOM 3698 N N . LYS A 1 456 ? 19.905 9.363 7.872 1.00 90.06 456 LYS A N 1
ATOM 3699 C CA . LYS A 1 456 ? 19.035 10.254 8.664 1.00 90.06 456 LYS A CA 1
ATOM 3700 C C . LYS A 1 456 ? 17.582 9.784 8.625 1.00 90.06 456 LYS A C 1
ATOM 3702 O O . LYS A 1 456 ? 16.958 9.675 9.681 1.00 90.06 456 LYS A O 1
ATOM 3707 N N . VAL A 1 457 ? 17.072 9.432 7.442 1.00 92.06 457 VAL A N 1
ATOM 3708 C CA . VAL A 1 457 ? 15.726 8.857 7.301 1.00 92.06 457 VAL A CA 1
ATOM 3709 C C . VAL A 1 457 ? 15.621 7.532 8.049 1.00 92.06 457 VAL A C 1
ATOM 3711 O O . VAL A 1 457 ? 14.655 7.318 8.772 1.00 92.06 457 VAL A O 1
ATOM 3714 N N . THR A 1 458 ? 16.598 6.637 7.906 1.00 90.56 458 THR A N 1
ATOM 3715 C CA . THR A 1 458 ? 16.560 5.317 8.551 1.00 90.56 458 THR A CA 1
ATOM 3716 C C . THR A 1 458 ? 16.530 5.425 10.072 1.00 90.56 458 THR A C 1
ATOM 3718 O O . THR A 1 458 ? 15.714 4.753 10.700 1.00 90.56 458 THR A O 1
ATOM 3721 N N . ILE A 1 459 ? 17.342 6.305 10.668 1.00 92.69 459 ILE A N 1
ATOM 3722 C CA . ILE A 1 459 ? 17.289 6.587 12.110 1.00 92.69 459 ILE A CA 1
ATOM 3723 C C . ILE A 1 459 ? 15.908 7.136 12.483 1.00 92.69 459 ILE A C 1
ATOM 3725 O O . ILE A 1 459 ? 15.281 6.651 13.421 1.00 92.69 459 ILE A O 1
ATOM 3729 N N . TRP A 1 460 ? 15.397 8.109 11.729 1.00 96.12 460 TRP A N 1
ATOM 3730 C CA . TRP A 1 460 ? 14.086 8.706 11.981 1.00 96.12 460 TRP A CA 1
ATOM 3731 C C . TRP A 1 460 ? 12.922 7.701 11.887 1.00 96.12 460 TRP A C 1
ATOM 3733 O O . TRP A 1 460 ? 12.004 7.744 12.708 1.00 96.12 460 TRP A O 1
ATOM 3743 N N . LEU A 1 461 ? 12.960 6.768 10.932 1.00 94.38 461 LEU A N 1
ATOM 3744 C CA . LEU A 1 461 ? 11.994 5.671 10.822 1.00 94.38 461 LEU A CA 1
ATOM 3745 C C . LEU A 1 461 ? 12.130 4.691 11.990 1.00 94.38 461 LEU A C 1
ATOM 3747 O O . LEU A 1 461 ? 11.120 4.319 12.585 1.00 94.38 461 LEU A O 1
ATOM 3751 N N . LEU A 1 462 ? 13.360 4.312 12.353 1.00 92.56 462 LEU A N 1
ATOM 3752 C CA . LEU A 1 462 ? 13.626 3.382 13.451 1.00 92.56 462 LEU A CA 1
ATOM 3753 C C . LEU A 1 462 ? 13.030 3.886 14.770 1.00 92.56 462 LEU A C 1
ATOM 3755 O O . LEU A 1 462 ? 12.351 3.126 15.450 1.00 92.56 462 LEU A O 1
ATOM 3759 N N . LEU A 1 463 ? 13.199 5.168 15.111 1.00 94.12 463 LEU A N 1
ATOM 3760 C CA . LEU A 1 463 ? 12.646 5.723 16.358 1.00 94.12 463 LEU A CA 1
ATOM 3761 C C . LEU A 1 463 ? 11.108 5.678 16.421 1.00 94.12 463 LEU A C 1
ATOM 3763 O O . LEU A 1 463 ? 10.542 5.689 17.512 1.00 94.12 463 LEU A O 1
ATOM 3767 N N . GLN A 1 464 ? 10.430 5.639 15.272 1.00 94.19 464 GLN A N 1
ATOM 3768 C CA . GLN A 1 464 ? 8.968 5.561 15.190 1.00 94.19 464 GLN A CA 1
ATOM 3769 C C . GLN A 1 464 ? 8.461 4.116 15.143 1.00 94.19 464 GLN A C 1
ATOM 3771 O O . GLN A 1 464 ? 7.408 3.823 15.706 1.00 94.19 464 GLN A O 1
ATOM 3776 N N . LEU A 1 465 ? 9.193 3.232 14.460 1.00 93.00 465 LEU A N 1
ATOM 3777 C CA . LEU A 1 465 ? 8.763 1.874 14.123 1.00 93.00 465 LEU A CA 1
ATOM 3778 C C . LEU A 1 465 ? 9.383 0.785 14.998 1.00 93.00 465 LEU A C 1
ATOM 3780 O O . LEU A 1 465 ? 8.887 -0.335 14.973 1.00 93.00 465 LEU A O 1
ATOM 3784 N N . ALA A 1 466 ? 10.418 1.084 15.788 1.00 92.06 466 ALA A N 1
ATOM 3785 C CA . ALA A 1 466 ? 11.026 0.108 16.692 1.00 92.06 466 ALA A CA 1
ATOM 3786 C C . ALA A 1 466 ? 10.017 -0.591 17.622 1.00 92.06 466 ALA A C 1
ATOM 3788 O O . ALA A 1 466 ? 10.144 -1.799 17.786 1.00 92.06 466 ALA A O 1
ATOM 3789 N N . PRO A 1 467 ? 8.965 0.074 18.152 1.00 92.75 467 PRO A N 1
ATOM 3790 C CA . PRO A 1 467 ? 7.947 -0.620 18.940 1.00 92.75 467 PRO A CA 1
ATOM 3791 C C . PRO A 1 467 ? 7.165 -1.693 18.171 1.00 92.75 467 PRO A C 1
ATOM 3793 O O . PRO A 1 467 ? 6.480 -2.489 18.809 1.00 92.75 467 PRO A O 1
ATOM 3796 N N . LEU A 1 468 ? 7.221 -1.678 16.834 1.00 90.88 468 LEU A N 1
ATOM 3797 C CA . LEU A 1 468 ? 6.479 -2.539 15.907 1.00 90.88 468 LEU A CA 1
ATOM 3798 C C . LEU A 1 468 ? 7.360 -3.593 15.212 1.00 90.88 468 LEU A C 1
ATOM 3800 O O . LEU A 1 468 ? 6.857 -4.357 14.388 1.00 90.88 468 LEU A O 1
ATOM 3804 N N . ALA A 1 469 ? 8.662 -3.618 15.499 1.00 88.75 469 ALA A N 1
ATOM 3805 C CA . ALA A 1 469 ? 9.633 -4.454 14.808 1.00 88.75 469 ALA A CA 1
ATOM 3806 C C . ALA A 1 469 ? 10.409 -5.317 15.802 1.00 88.75 469 ALA A C 1
ATOM 3808 O O . ALA A 1 469 ? 10.795 -4.847 16.861 1.00 88.75 469 ALA A O 1
ATOM 3809 N N . SER A 1 470 ? 10.686 -6.566 15.432 1.00 88.06 470 SER A N 1
ATOM 3810 C CA . SER A 1 470 ? 11.405 -7.516 16.282 1.00 88.06 470 SER A CA 1
ATOM 3811 C C . SER A 1 470 ? 12.467 -8.281 15.509 1.00 88.06 470 SER A C 1
ATOM 3813 O O . SER A 1 470 ? 12.583 -8.189 14.285 1.00 88.06 470 SER A O 1
ATOM 3815 N N . ASN A 1 471 ? 13.247 -9.053 16.251 1.00 84.62 471 ASN A N 1
ATOM 3816 C CA . ASN A 1 471 ? 14.401 -9.798 15.794 1.00 84.62 471 ASN A CA 1
ATOM 3817 C C . ASN A 1 471 ? 15.478 -8.900 15.158 1.00 84.62 471 ASN A C 1
ATOM 3819 O O . ASN A 1 471 ? 16.148 -9.281 14.195 1.00 84.62 471 ASN A O 1
ATOM 3823 N N . ILE A 1 472 ? 15.627 -7.685 15.695 1.00 85.69 472 ILE A N 1
ATOM 3824 C CA . ILE A 1 472 ? 16.622 -6.702 15.243 1.00 85.69 472 ILE A CA 1
ATOM 3825 C C . ILE A 1 472 ? 17.949 -6.939 15.960 1.00 85.69 472 ILE A C 1
ATOM 3827 O O . ILE A 1 472 ? 18.995 -7.061 15.329 1.00 85.69 472 ILE A O 1
ATOM 3831 N N . LEU A 1 473 ? 17.896 -7.003 17.289 1.00 86.88 473 LEU A N 1
ATOM 3832 C CA . LEU A 1 473 ? 19.048 -7.115 18.176 1.00 86.88 473 LEU A CA 1
ATOM 3833 C C . LEU A 1 473 ? 19.427 -8.582 18.407 1.00 86.88 473 LEU A C 1
ATOM 3835 O O . LEU A 1 473 ? 20.606 -8.901 18.540 1.00 86.88 473 LEU A O 1
ATOM 3839 N N . THR A 1 474 ? 18.455 -9.494 18.378 1.00 83.69 474 THR A N 1
ATOM 3840 C CA . THR A 1 474 ? 18.691 -10.945 18.477 1.00 83.69 474 THR A CA 1
ATOM 3841 C C . THR A 1 474 ? 19.591 -11.493 17.368 1.00 83.69 474 THR A C 1
ATOM 3843 O O . THR A 1 474 ? 20.335 -12.438 17.619 1.00 83.69 474 THR A O 1
ATOM 3846 N N . LYS A 1 475 ? 19.610 -10.874 16.175 1.00 82.56 475 LYS A N 1
ATOM 3847 C CA . LYS A 1 475 ? 20.575 -11.197 15.103 1.00 82.56 475 LYS A CA 1
ATOM 3848 C C . LYS A 1 475 ? 22.031 -10.997 15.540 1.00 82.56 475 LYS A C 1
ATOM 3850 O O . LYS A 1 475 ? 22.921 -11.647 15.005 1.00 82.56 475 LYS A O 1
ATOM 3855 N N . PHE A 1 476 ? 22.256 -10.145 16.537 1.00 86.50 476 PHE A N 1
ATOM 3856 C CA . PHE A 1 476 ? 23.549 -9.887 17.170 1.00 86.50 476 PHE A CA 1
ATOM 3857 C C . PHE A 1 476 ? 23.683 -10.599 18.526 1.00 86.50 476 PHE A C 1
ATOM 3859 O O . PHE A 1 476 ? 24.407 -10.135 19.401 1.00 86.50 476 PHE A O 1
ATOM 3866 N N . LEU A 1 477 ? 22.971 -11.718 18.716 1.00 89.62 477 LEU A N 1
ATOM 3867 C CA . LEU A 1 477 ? 23.002 -12.560 19.921 1.00 89.62 477 LEU A CA 1
ATOM 3868 C C . LEU A 1 477 ? 22.497 -11.878 21.207 1.00 89.62 477 LEU A C 1
ATOM 3870 O O . LEU A 1 477 ? 22.704 -12.395 22.305 1.00 89.62 477 LEU A O 1
ATOM 3874 N N . ILE A 1 478 ? 21.787 -10.750 21.097 1.00 91.62 478 ILE A N 1
ATOM 3875 C CA . ILE A 1 478 ? 21.129 -10.119 22.248 1.00 91.62 478 ILE A CA 1
ATOM 3876 C C . ILE A 1 478 ? 19.903 -10.963 22.647 1.00 91.62 478 ILE A C 1
ATOM 3878 O O . ILE A 1 478 ? 19.086 -11.289 21.786 1.00 91.62 478 ILE A O 1
ATOM 3882 N N . PRO A 1 479 ? 19.719 -11.327 23.931 1.00 94.12 479 PRO A N 1
ATOM 3883 C CA . PRO A 1 479 ? 18.569 -12.126 24.350 1.00 94.12 479 PRO A CA 1
ATOM 3884 C C . PRO A 1 479 ? 17.221 -11.449 24.056 1.00 94.12 479 PRO A C 1
ATOM 3886 O O . PRO A 1 479 ? 17.057 -10.249 24.267 1.00 94.12 479 PRO A O 1
ATOM 3889 N N . LYS A 1 480 ? 16.212 -12.240 23.665 1.00 93.19 480 LYS A N 1
ATOM 3890 C CA . LYS A 1 480 ? 14.851 -11.778 23.305 1.00 93.19 480 LYS A CA 1
ATOM 3891 C C . LYS A 1 480 ? 14.212 -10.846 24.344 1.00 93.19 480 LYS A C 1
ATOM 3893 O O . LYS A 1 480 ? 13.615 -9.841 23.986 1.00 93.19 480 LYS A O 1
ATOM 3898 N N . LEU A 1 481 ? 14.363 -11.156 25.634 1.00 93.38 481 LEU A N 1
ATOM 3899 C CA . LEU A 1 481 ? 13.817 -10.330 26.721 1.00 93.38 481 LEU A CA 1
ATOM 3900 C C . LEU A 1 481 ? 14.539 -8.982 26.862 1.00 93.38 481 LEU A C 1
ATOM 3902 O O . LEU A 1 481 ? 13.920 -7.993 27.241 1.00 93.38 481 LEU A O 1
ATOM 3906 N N . VAL A 1 482 ? 15.834 -8.937 26.537 1.00 94.00 482 VAL A N 1
ATOM 3907 C CA . VAL A 1 482 ? 16.609 -7.692 26.517 1.00 94.00 482 VAL A CA 1
ATOM 3908 C C . VAL A 1 482 ? 16.179 -6.841 25.324 1.00 94.00 482 VAL A C 1
ATOM 3910 O O . VAL A 1 482 ? 15.946 -5.648 25.491 1.00 94.00 482 VAL A O 1
ATOM 3913 N N . GLU A 1 483 ? 15.991 -7.443 24.145 1.00 93.31 483 GLU A N 1
ATOM 3914 C CA . GLU A 1 483 ? 15.422 -6.739 22.989 1.00 93.31 483 GLU A CA 1
ATOM 3915 C C . GLU A 1 483 ? 14.025 -6.180 23.300 1.00 93.31 483 GLU A C 1
ATOM 3917 O O . GLU A 1 483 ? 13.772 -5.003 23.062 1.00 93.31 483 GLU A O 1
ATOM 3922 N N . ASP A 1 484 ? 13.141 -6.981 23.904 1.00 94.00 484 ASP A N 1
ATOM 3923 C CA . ASP A 1 484 ? 11.791 -6.546 24.279 1.00 94.00 484 ASP A CA 1
ATOM 3924 C C . ASP A 1 484 ? 11.795 -5.363 25.257 1.00 94.00 484 ASP A C 1
ATOM 3926 O O . ASP A 1 484 ? 11.020 -4.411 25.115 1.00 94.00 484 ASP A O 1
ATOM 3930 N N . PHE A 1 485 ? 12.709 -5.384 26.228 1.00 92.94 485 PHE A N 1
ATOM 3931 C CA . PHE A 1 485 ? 12.902 -4.262 27.134 1.00 92.94 485 PHE A CA 1
ATOM 3932 C C . PHE A 1 485 ? 13.358 -3.001 26.384 1.00 92.94 485 PHE A C 1
ATOM 3934 O O . PHE A 1 485 ? 12.756 -1.940 26.549 1.00 92.94 485 PHE A O 1
ATOM 3941 N N . LEU A 1 486 ? 14.377 -3.121 25.527 1.00 92.31 486 LEU A N 1
ATOM 3942 C CA . LEU A 1 486 ? 14.986 -1.989 24.823 1.00 92.31 486 LEU A CA 1
ATOM 3943 C C . LEU A 1 486 ? 14.083 -1.380 23.742 1.00 92.31 486 LEU A C 1
ATOM 3945 O O . LEU A 1 486 ? 14.086 -0.163 23.580 1.00 92.31 486 LEU A O 1
ATOM 3949 N N . LEU A 1 487 ? 13.340 -2.200 22.994 1.00 92.44 487 LEU A N 1
ATOM 3950 C CA . LEU A 1 487 ? 12.584 -1.750 21.819 1.00 92.44 487 LEU A CA 1
ATOM 3951 C C . LEU A 1 487 ? 11.089 -1.552 22.093 1.00 92.44 487 LEU A C 1
ATOM 3953 O O . LEU A 1 487 ? 10.457 -0.699 21.468 1.00 92.44 487 LEU A O 1
ATOM 3957 N N . HIS A 1 488 ? 10.499 -2.331 23.007 1.00 93.69 488 HIS A N 1
ATOM 3958 C CA . HIS A 1 488 ? 9.037 -2.434 23.124 1.00 93.69 488 HIS A CA 1
ATOM 3959 C C . HIS A 1 488 ? 8.471 -1.905 24.443 1.00 93.69 488 HIS A C 1
ATOM 3961 O O . HIS A 1 488 ? 7.255 -1.922 24.643 1.00 93.69 488 HIS A O 1
ATOM 3967 N N . THR A 1 489 ? 9.314 -1.441 25.367 1.00 92.19 489 THR A N 1
ATOM 3968 C CA . THR A 1 489 ? 8.852 -1.001 26.693 1.00 92.19 489 THR A CA 1
ATOM 3969 C C . THR A 1 489 ? 8.759 0.519 26.810 1.00 92.19 489 THR A C 1
ATOM 3971 O O . THR A 1 489 ? 7.745 1.016 27.299 1.00 92.19 489 THR A O 1
ATOM 3974 N N . PHE A 1 490 ? 9.746 1.263 26.302 1.00 91.75 490 PHE A N 1
ATOM 3975 C CA . PHE A 1 490 ? 9.769 2.728 26.346 1.00 91.75 490 PHE A CA 1
ATOM 3976 C C . PHE A 1 490 ? 10.068 3.329 24.977 1.00 91.75 490 PHE A C 1
ATOM 3978 O O . PHE A 1 490 ? 10.873 2.792 24.220 1.00 91.75 490 PHE A O 1
ATOM 3985 N N . ALA A 1 491 ? 9.433 4.460 24.666 1.00 90.62 491 ALA A N 1
ATOM 3986 C CA . ALA A 1 491 ? 9.716 5.185 23.437 1.00 90.62 491 ALA A CA 1
ATOM 3987 C C . ALA A 1 491 ? 11.144 5.742 23.468 1.00 90.62 491 ALA A C 1
ATOM 3989 O O . ALA A 1 491 ? 11.581 6.302 24.477 1.00 90.62 491 ALA A O 1
ATOM 3990 N N . PHE A 1 492 ? 11.851 5.644 22.343 1.00 91.44 492 PHE A N 1
ATOM 3991 C CA . PHE A 1 492 ? 13.164 6.261 22.228 1.00 91.44 492 PHE A CA 1
ATOM 3992 C C . PHE A 1 492 ? 13.077 7.792 22.327 1.00 91.44 492 PHE A C 1
ATOM 3994 O O . PHE A 1 492 ? 12.117 8.394 21.830 1.00 91.44 492 PHE A O 1
ATOM 4001 N N . PRO A 1 493 ? 14.091 8.456 22.909 1.00 93.56 493 PRO A N 1
ATOM 4002 C CA . PRO A 1 493 ? 14.113 9.908 22.970 1.00 93.56 493 PRO A CA 1
ATOM 4003 C C . PRO A 1 493 ? 14.133 10.538 21.572 1.00 93.56 493 PRO A C 1
ATOM 4005 O O . PRO A 1 493 ? 15.054 10.330 20.782 1.00 93.56 493 PRO A O 1
ATOM 4008 N N . SER A 1 494 ? 13.132 11.368 21.271 1.00 94.19 494 SER A N 1
ATOM 4009 C CA . SER A 1 494 ? 12.959 11.960 19.937 1.00 94.19 494 SER A CA 1
ATOM 4010 C C . SER A 1 494 ? 14.112 12.872 19.504 1.00 94.19 494 SER A C 1
ATOM 4012 O O . SER A 1 494 ? 14.321 13.063 18.308 1.00 94.19 494 SER A O 1
ATOM 4014 N N . PHE A 1 495 ? 14.872 13.432 20.456 1.00 94.69 495 PHE A N 1
ATOM 4015 C CA . PHE A 1 495 ? 15.998 14.327 20.168 1.00 94.69 495 PHE A CA 1
ATOM 4016 C C . PHE A 1 495 ? 17.118 13.639 19.372 1.00 94.69 495 PHE A C 1
ATOM 4018 O O . PHE A 1 495 ? 17.871 14.321 18.684 1.00 94.69 495 PHE A O 1
ATOM 4025 N N . ILE A 1 496 ? 17.194 12.300 19.395 1.00 95.19 496 ILE A N 1
ATOM 4026 C CA . ILE A 1 496 ? 18.173 11.523 18.619 1.00 95.19 496 ILE A CA 1
ATOM 4027 C C . ILE A 1 496 ? 18.030 11.804 17.114 1.00 95.19 496 ILE A C 1
ATOM 4029 O O . ILE A 1 496 ? 19.031 11.949 16.416 1.00 95.19 496 ILE A O 1
ATOM 4033 N N . ALA A 1 497 ? 16.800 11.934 16.603 1.00 93.12 497 ALA A N 1
ATOM 4034 C CA . ALA A 1 497 ? 16.566 12.238 15.191 1.00 93.12 497 ALA A CA 1
ATOM 4035 C C . ALA A 1 497 ? 16.609 13.736 14.868 1.00 93.12 497 ALA A C 1
ATOM 4037 O O . ALA A 1 497 ? 16.609 14.079 13.690 1.00 93.12 497 ALA A O 1
ATOM 4038 N N . GLN A 1 498 ? 16.646 14.635 15.856 1.00 91.94 498 GLN A N 1
ATOM 4039 C CA . GLN A 1 498 ? 16.466 16.073 15.626 1.00 91.94 498 GLN A CA 1
ATOM 4040 C C . GLN A 1 498 ? 17.484 16.674 14.634 1.00 91.94 498 GLN A C 1
ATOM 4042 O O . GLN A 1 498 ? 17.041 17.373 13.718 1.00 91.94 498 GLN A O 1
ATOM 4047 N N . PRO A 1 499 ? 18.804 16.389 14.713 1.00 89.94 499 PRO A N 1
ATOM 4048 C CA . PRO A 1 499 ? 19.761 16.916 13.735 1.00 89.94 499 PRO A CA 1
ATOM 4049 C C . PRO A 1 499 ? 19.488 16.406 12.313 1.00 89.94 499 PRO A C 1
ATOM 4051 O O . PRO A 1 499 ? 19.518 17.170 11.349 1.00 89.94 499 PRO A O 1
ATOM 4054 N N . GLY A 1 500 ? 19.169 15.113 12.182 1.00 90.69 500 GLY A N 1
ATOM 4055 C CA . GLY A 1 500 ? 18.830 14.502 10.898 1.00 90.69 500 GLY A CA 1
ATOM 4056 C C . GLY A 1 500 ? 17.523 15.043 10.321 1.00 90.69 500 GLY A C 1
ATOM 4057 O O . GLY A 1 500 ? 17.462 15.360 9.138 1.00 90.69 500 GLY A O 1
ATOM 4058 N N . TYR A 1 501 ? 16.505 15.217 11.163 1.00 94.81 501 TYR A N 1
ATOM 4059 C CA . TYR A 1 501 ? 15.200 15.749 10.784 1.00 94.81 501 TYR A CA 1
ATOM 4060 C C . TYR A 1 501 ? 15.269 17.208 10.341 1.00 94.81 501 TYR A C 1
ATOM 4062 O O . TYR A 1 501 ? 14.618 17.565 9.365 1.00 94.81 501 TYR A O 1
ATOM 4070 N N . LYS A 1 502 ? 16.109 18.032 10.981 1.00 93.44 502 LYS A N 1
ATOM 4071 C CA . LYS A 1 502 ? 16.369 19.405 10.527 1.00 93.44 502 LYS A CA 1
ATOM 4072 C C . LYS A 1 502 ? 16.954 19.426 9.111 1.00 93.44 502 LYS A C 1
ATOM 4074 O O . LYS A 1 502 ? 16.457 20.150 8.260 1.00 93.44 502 LYS A O 1
ATOM 4079 N N . SER A 1 503 ? 17.942 18.573 8.841 1.00 90.56 503 SER A N 1
ATOM 4080 C CA . SER A 1 503 ? 18.524 18.450 7.500 1.00 90.56 503 SER A CA 1
ATOM 4081 C C . SER A 1 503 ? 17.520 17.928 6.467 1.00 90.56 503 SER A C 1
ATOM 4083 O O . SER A 1 503 ? 17.554 18.374 5.326 1.00 90.56 503 SER A O 1
ATOM 4085 N N . MET A 1 504 ? 16.620 17.012 6.847 1.00 92.88 504 MET A N 1
ATOM 4086 C CA . MET A 1 504 ? 15.516 16.615 5.968 1.00 92.88 504 MET A CA 1
ATOM 4087 C C . MET A 1 504 ? 14.605 17.811 5.682 1.00 92.88 504 MET A C 1
ATOM 4089 O O . MET A 1 504 ? 14.329 18.097 4.524 1.00 92.88 504 MET A O 1
ATOM 4093 N N . TYR A 1 505 ? 14.187 18.544 6.713 1.00 95.69 505 TYR A N 1
ATOM 4094 C CA . TYR A 1 505 ? 13.337 19.722 6.559 1.00 95.69 505 TYR A CA 1
ATOM 4095 C C . TYR A 1 505 ? 13.938 20.773 5.618 1.00 95.69 505 TYR A C 1
ATOM 4097 O O . TYR A 1 505 ? 13.228 21.278 4.759 1.00 95.69 505 TYR A O 1
ATOM 4105 N N . GLU A 1 506 ? 15.235 21.065 5.724 1.00 93.19 506 GLU A N 1
ATOM 4106 C CA . GLU A 1 506 ? 15.929 22.015 4.840 1.00 93.19 506 GLU A CA 1
ATOM 4107 C C . GLU A 1 506 ? 15.882 21.593 3.362 1.00 93.19 506 GLU A C 1
ATOM 4109 O O . GLU A 1 506 ? 15.570 22.427 2.507 1.00 93.19 506 GLU A O 1
ATOM 4114 N N . TYR A 1 507 ? 16.104 20.305 3.071 1.00 92.81 507 TYR A N 1
ATOM 4115 C CA . TYR A 1 507 ? 15.962 19.753 1.718 1.00 92.81 507 TYR A CA 1
ATOM 4116 C C . TYR A 1 507 ? 14.521 19.897 1.212 1.00 92.81 507 TYR A C 1
ATOM 4118 O O . TYR A 1 507 ? 14.285 20.526 0.185 1.00 92.81 507 TYR A O 1
ATOM 4126 N N . PHE A 1 508 ? 13.531 19.393 1.958 1.00 95.50 508 PHE A N 1
ATOM 4127 C CA . PHE A 1 508 ? 12.127 19.439 1.526 1.00 95.50 508 PHE A CA 1
ATOM 4128 C C . PHE A 1 508 ? 11.576 20.865 1.419 1.00 95.50 508 PHE A C 1
ATOM 4130 O O . PHE A 1 508 ? 10.720 21.123 0.576 1.00 95.50 508 PHE A O 1
ATOM 4137 N N . ASN A 1 509 ? 12.065 21.796 2.236 1.00 95.75 509 ASN A N 1
ATOM 4138 C CA . ASN A 1 509 ? 11.678 23.200 2.158 1.00 95.75 509 ASN A CA 1
ATOM 4139 C C . ASN A 1 509 ? 12.258 23.899 0.918 1.00 95.75 509 ASN A C 1
ATOM 4141 O O . ASN A 1 509 ? 11.614 24.792 0.369 1.00 95.75 509 ASN A O 1
ATOM 4145 N N . THR A 1 510 ? 13.451 23.487 0.480 1.00 93.94 510 THR A N 1
ATOM 4146 C CA . THR A 1 510 ? 14.136 24.044 -0.696 1.00 93.94 510 THR A CA 1
ATOM 4147 C C . THR A 1 510 ? 13.653 23.364 -1.975 1.00 93.94 510 THR A C 1
ATOM 4149 O O . THR A 1 510 ? 12.920 23.978 -2.750 1.00 93.94 510 THR A O 1
ATOM 4152 N N . ALA A 1 511 ? 13.959 22.077 -2.148 1.00 94.12 511 ALA A N 1
ATOM 4153 C CA . ALA A 1 511 ? 13.591 21.301 -3.329 1.00 94.12 511 ALA A CA 1
ATOM 4154 C C . ALA A 1 511 ? 12.070 21.224 -3.514 1.00 94.12 511 ALA A C 1
ATOM 4156 O O . ALA A 1 511 ? 11.533 21.359 -4.613 1.00 94.12 511 ALA A O 1
ATOM 4157 N N . GLY A 1 512 ? 11.332 21.063 -2.413 1.00 95.69 512 GLY A N 1
ATOM 4158 C CA . GLY A 1 512 ? 9.875 20.986 -2.425 1.00 95.69 512 GLY A CA 1
ATOM 4159 C C . GLY A 1 512 ? 9.164 22.334 -2.542 1.00 95.69 512 GLY A C 1
ATOM 4160 O O . GLY A 1 512 ? 7.940 22.352 -2.428 1.00 95.69 512 GLY A O 1
ATOM 4161 N N . SER A 1 513 ? 9.859 23.455 -2.769 1.00 96.94 513 SER A N 1
ATOM 4162 C CA . SER A 1 513 ? 9.253 24.796 -2.733 1.00 96.94 513 SER A CA 1
ATOM 4163 C C . SER A 1 513 ? 8.026 24.934 -3.647 1.00 96.94 513 SER A C 1
ATOM 4165 O O . SER A 1 513 ? 6.968 25.367 -3.188 1.00 96.94 513 SER A O 1
ATOM 4167 N N . ALA A 1 514 ? 8.106 24.446 -4.892 1.00 96.69 514 ALA A N 1
ATOM 4168 C CA . ALA A 1 514 ? 6.975 24.460 -5.827 1.00 96.69 514 ALA A CA 1
ATOM 4169 C C . ALA A 1 514 ? 5.799 23.575 -5.369 1.00 96.69 514 ALA A C 1
ATOM 4171 O O . ALA A 1 514 ? 4.640 23.856 -5.677 1.00 96.69 514 ALA A O 1
ATOM 4172 N N . ALA A 1 515 ? 6.075 22.498 -4.625 1.00 97.31 515 ALA A N 1
ATOM 4173 C CA . ALA A 1 515 ? 5.031 21.705 -3.986 1.00 97.31 515 ALA A CA 1
ATOM 4174 C C . ALA A 1 515 ? 4.397 22.491 -2.830 1.00 97.31 515 ALA A C 1
ATOM 4176 O O . ALA A 1 515 ? 3.176 22.549 -2.730 1.00 97.31 515 ALA A O 1
ATOM 4177 N N . LEU A 1 516 ? 5.196 23.148 -1.990 1.00 98.31 516 LEU A N 1
ATOM 4178 C CA . LEU A 1 516 ? 4.703 23.960 -0.875 1.00 98.31 516 LEU A CA 1
ATOM 4179 C C . LEU A 1 516 ? 3.804 25.121 -1.340 1.00 98.31 516 LEU A C 1
ATOM 4181 O O . LEU A 1 516 ? 2.805 25.400 -0.679 1.00 98.31 516 LEU A O 1
ATOM 4185 N N . ASP A 1 517 ? 4.049 25.698 -2.521 1.00 97.88 517 ASP A N 1
ATOM 4186 C CA . ASP A 1 517 ? 3.148 26.686 -3.146 1.00 97.88 517 ASP A CA 1
ATOM 4187 C C . ASP A 1 517 ? 1.742 26.112 -3.429 1.00 97.88 517 ASP A C 1
ATOM 4189 O O . ASP A 1 517 ? 0.736 26.827 -3.415 1.00 97.88 517 ASP A O 1
ATOM 4193 N N . LEU A 1 518 ? 1.627 24.802 -3.693 1.00 97.00 518 LEU A N 1
ATOM 4194 C CA . LEU A 1 518 ? 0.331 24.126 -3.848 1.00 97.00 518 LEU A CA 1
ATOM 4195 C C . LEU A 1 518 ? -0.392 23.948 -2.509 1.00 97.00 518 LEU A C 1
ATOM 4197 O O . LEU A 1 518 ? -1.621 23.850 -2.496 1.00 97.00 518 LEU A O 1
ATOM 4201 N N . ALA A 1 519 ? 0.347 23.888 -1.399 1.00 96.50 519 ALA A N 1
ATOM 4202 C CA . ALA A 1 519 ? -0.218 23.723 -0.065 1.00 96.50 519 ALA A CA 1
ATOM 4203 C C . ALA A 1 519 ? -0.902 25.012 0.420 1.00 96.50 519 ALA A C 1
ATOM 4205 O O . ALA A 1 519 ? -1.994 24.965 0.991 1.00 96.50 519 ALA A O 1
ATOM 4206 N N . GLU A 1 520 ? -0.322 26.171 0.107 1.00 95.25 520 GLU A N 1
ATOM 4207 C CA . GLU A 1 520 ? -0.914 27.476 0.427 1.00 95.25 520 GLU A CA 1
ATOM 4208 C C . GLU A 1 520 ? -2.267 27.668 -0.275 1.00 95.25 520 GLU A C 1
ATOM 4210 O O . GLU A 1 520 ? -3.221 28.155 0.332 1.00 95.25 520 GLU A O 1
ATOM 4215 N N . LYS A 1 521 ? -2.408 27.168 -1.513 1.00 95.31 521 LYS A N 1
ATOM 4216 C CA . LYS A 1 521 ? -3.672 27.202 -2.278 1.00 95.31 521 LYS A CA 1
ATOM 4217 C C . LYS A 1 521 ? -4.811 26.407 -1.633 1.00 95.31 521 LYS A C 1
ATOM 4219 O O . LYS A 1 521 ? -5.970 26.651 -1.953 1.00 95.31 521 LYS A O 1
ATOM 4224 N N . VAL A 1 522 ? -4.504 25.461 -0.742 1.00 95.38 522 VAL A N 1
ATOM 4225 C CA . VAL A 1 522 ? -5.500 24.704 0.040 1.00 95.38 522 VAL A CA 1
ATOM 4226 C C . VAL A 1 522 ? -5.558 25.150 1.508 1.00 95.38 522 VAL A C 1
ATOM 4228 O O . VAL A 1 522 ? -6.207 24.509 2.337 1.00 95.38 522 VAL A O 1
ATOM 4231 N N . GLY A 1 523 ? -4.902 26.267 1.841 1.00 95.88 523 GLY A N 1
ATOM 4232 C CA . GLY A 1 523 ? -4.932 26.881 3.165 1.00 95.88 523 GLY A CA 1
ATOM 4233 C C . GLY A 1 523 ? -4.148 26.114 4.231 1.00 95.88 523 GLY A C 1
ATOM 4234 O O . GLY A 1 523 ? -4.624 26.027 5.369 1.00 95.88 523 GLY A O 1
ATOM 4235 N N . LEU A 1 524 ? -3.003 25.525 3.862 1.00 97.06 524 LEU A N 1
ATOM 4236 C CA . LEU A 1 524 ? -1.985 25.004 4.784 1.00 97.06 524 LEU A CA 1
ATOM 4237 C C . LEU A 1 524 ? -0.809 25.977 4.878 1.00 97.06 524 LEU A C 1
ATOM 4239 O O . LEU A 1 524 ? -0.428 26.582 3.877 1.00 97.06 524 LEU A O 1
ATOM 4243 N N . SER A 1 525 ? -0.208 26.095 6.064 1.00 97.50 525 SER A N 1
ATOM 4244 C CA . SER A 1 525 ? 1.060 26.814 6.198 1.00 97.50 525 SER A CA 1
ATOM 4245 C C . SER A 1 525 ? 2.180 26.025 5.515 1.00 97.50 525 SER A C 1
ATOM 4247 O O . SER A 1 525 ? 2.155 24.791 5.486 1.00 97.50 525 SER A O 1
ATOM 4249 N N . ARG A 1 526 ? 3.193 26.724 4.987 1.00 97.62 526 ARG A N 1
ATOM 4250 C CA . ARG A 1 526 ? 4.371 26.069 4.389 1.00 97.62 526 ARG A CA 1
ATOM 4251 C C . ARG A 1 526 ? 5.091 25.153 5.378 1.00 97.62 526 ARG A C 1
ATOM 4253 O O . ARG A 1 526 ? 5.523 24.074 4.994 1.00 97.62 526 ARG A O 1
ATOM 4260 N N . ASP A 1 527 ? 5.170 25.567 6.640 1.00 98.06 527 ASP A N 1
ATOM 4261 C CA . ASP A 1 527 ? 5.800 24.807 7.725 1.00 98.06 527 ASP A CA 1
ATOM 4262 C C . ASP A 1 527 ? 5.094 23.457 7.965 1.00 98.06 527 ASP A C 1
ATOM 4264 O O . ASP A 1 527 ? 5.704 22.390 7.849 1.00 98.06 527 ASP A O 1
ATOM 4268 N N . GLU A 1 528 ? 3.772 23.475 8.170 1.00 98.44 528 GLU A N 1
ATOM 4269 C CA . GLU A 1 528 ? 2.978 22.252 8.337 1.00 98.44 528 GLU A CA 1
ATOM 4270 C C . GLU A 1 528 ? 2.996 21.384 7.066 1.00 98.44 528 GLU A C 1
ATOM 4272 O O . GLU A 1 528 ? 3.087 20.151 7.138 1.00 98.44 528 GLU A O 1
ATOM 4277 N N . ALA A 1 529 ? 2.930 22.011 5.889 1.00 98.62 529 ALA A N 1
ATOM 4278 C CA . ALA A 1 529 ? 2.994 21.319 4.608 1.00 98.62 529 ALA A CA 1
ATOM 4279 C C . ALA A 1 529 ? 4.339 20.609 4.406 1.00 98.62 529 ALA A C 1
ATOM 4281 O O . ALA A 1 529 ? 4.353 19.457 3.971 1.00 98.62 529 ALA A O 1
ATOM 4282 N N . CYS A 1 530 ? 5.453 21.238 4.787 1.00 98.69 530 CYS A N 1
ATOM 4283 C CA . CYS A 1 530 ? 6.789 20.656 4.690 1.00 98.69 530 CYS A CA 1
ATOM 4284 C C . CYS A 1 530 ? 6.920 19.410 5.573 1.00 98.69 530 CYS A C 1
ATOM 4286 O O . CYS A 1 530 ? 7.355 18.358 5.104 1.00 98.69 530 CYS A O 1
ATOM 4288 N N . HIS A 1 531 ? 6.437 19.452 6.817 1.00 98.75 531 HIS A N 1
ATOM 4289 C CA . HIS A 1 531 ? 6.424 18.264 7.676 1.00 98.75 531 HIS A CA 1
ATOM 4290 C C . HIS A 1 531 ? 5.561 17.122 7.120 1.00 98.75 531 HIS A C 1
ATOM 4292 O O . HIS A 1 531 ? 5.942 15.951 7.214 1.00 98.75 531 HIS A O 1
ATOM 4298 N N . ASN A 1 532 ? 4.432 17.441 6.484 1.00 98.75 532 ASN A N 1
ATOM 4299 C CA . ASN A 1 532 ? 3.624 16.437 5.795 1.00 98.75 532 ASN A CA 1
ATOM 4300 C C . ASN A 1 532 ? 4.299 15.901 4.518 1.00 98.75 532 ASN A C 1
ATOM 4302 O O . ASN A 1 532 ? 4.167 14.709 4.246 1.00 98.75 532 ASN A O 1
ATOM 4306 N N . LEU A 1 533 ? 5.062 16.717 3.777 1.00 98.31 533 LEU A N 1
ATOM 4307 C CA . LEU A 1 533 ? 5.870 16.262 2.635 1.00 98.31 533 LEU A CA 1
ATOM 4308 C C . LEU A 1 533 ? 6.981 15.302 3.056 1.00 98.31 533 LEU A C 1
ATOM 4310 O O . LEU A 1 533 ? 7.136 14.253 2.425 1.00 98.31 533 LEU A O 1
ATOM 4314 N N . ILE A 1 534 ? 7.712 15.629 4.129 1.00 98.31 534 ILE A N 1
ATOM 4315 C CA . ILE A 1 534 ? 8.732 14.743 4.710 1.00 98.31 534 ILE A CA 1
ATOM 4316 C C . ILE A 1 534 ? 8.090 13.394 5.030 1.00 98.31 534 ILE A C 1
ATOM 4318 O O . ILE A 1 534 ? 8.596 12.350 4.625 1.00 98.31 534 ILE A O 1
ATOM 4322 N N . PHE A 1 535 ? 6.944 13.398 5.716 1.00 98.75 535 PHE A N 1
ATOM 4323 C CA . PHE A 1 535 ? 6.280 12.158 6.104 1.00 98.75 535 PHE A CA 1
ATOM 4324 C C . PHE A 1 535 ? 5.760 11.363 4.896 1.00 98.75 535 PHE A C 1
ATOM 4326 O O . PHE A 1 535 ? 6.029 10.166 4.785 1.00 98.75 535 PHE A O 1
ATOM 4333 N N . ALA A 1 536 ? 5.080 12.015 3.951 1.00 98.62 536 ALA A N 1
ATOM 4334 C CA . ALA A 1 536 ? 4.556 11.365 2.750 1.00 98.62 536 ALA A CA 1
ATOM 4335 C C . ALA A 1 536 ? 5.668 10.759 1.875 1.00 98.62 536 ALA A C 1
ATOM 4337 O O . ALA A 1 536 ? 5.516 9.662 1.328 1.00 98.62 536 ALA A O 1
ATOM 4338 N N . THR A 1 537 ? 6.809 11.438 1.773 1.00 98.31 537 THR A N 1
ATOM 4339 C CA . THR A 1 537 ? 7.926 10.997 0.931 1.00 98.31 537 THR A CA 1
ATOM 4340 C C . THR A 1 537 ? 8.779 9.950 1.641 1.00 98.31 537 THR A C 1
ATOM 4342 O O . THR A 1 537 ? 8.981 8.867 1.098 1.00 98.31 537 THR A O 1
ATOM 4345 N N . CYS A 1 538 ? 9.235 10.219 2.868 1.00 97.19 538 CYS A N 1
ATOM 4346 C CA . CYS A 1 538 ? 10.172 9.356 3.592 1.00 97.19 538 CYS A CA 1
ATOM 4347 C C . CYS A 1 538 ? 9.495 8.176 4.303 1.00 97.19 538 CYS A C 1
ATOM 4349 O O . CYS A 1 538 ? 10.046 7.077 4.325 1.00 97.19 538 CYS A O 1
ATOM 4351 N N . PHE A 1 539 ? 8.318 8.380 4.904 1.00 97.88 539 PHE A N 1
ATOM 4352 C CA . PHE A 1 539 ? 7.609 7.313 5.618 1.00 97.88 539 PHE A CA 1
ATOM 4353 C C . PHE A 1 539 ? 6.708 6.531 4.674 1.00 97.88 539 PHE A C 1
ATOM 4355 O O . PHE A 1 539 ? 6.879 5.325 4.522 1.00 97.88 539 PHE A O 1
ATOM 4362 N N . ASN A 1 540 ? 5.744 7.204 4.039 1.00 98.44 540 ASN A N 1
ATOM 4363 C CA . ASN A 1 540 ? 4.720 6.504 3.267 1.00 98.44 540 ASN A CA 1
ATOM 4364 C C . ASN A 1 540 ? 5.282 5.929 1.963 1.00 98.44 540 ASN A C 1
ATOM 4366 O O . ASN A 1 540 ? 5.114 4.741 1.702 1.00 98.44 540 ASN A O 1
ATOM 4370 N N . THR A 1 541 ? 5.953 6.754 1.155 1.00 98.31 541 THR A N 1
ATOM 4371 C CA . THR A 1 541 ? 6.408 6.329 -0.175 1.00 98.31 541 THR A CA 1
ATOM 4372 C C . THR A 1 541 ? 7.698 5.522 -0.090 1.00 98.31 541 THR A C 1
ATOM 4374 O O . THR A 1 541 ? 7.704 4.348 -0.445 1.00 98.31 541 THR A O 1
ATOM 4377 N N . TYR A 1 542 ? 8.782 6.114 0.422 1.00 96.44 542 TYR A N 1
ATOM 4378 C CA . TYR A 1 542 ? 10.075 5.442 0.532 1.00 96.44 542 TYR A CA 1
ATOM 4379 C C . TYR A 1 542 ? 9.970 4.177 1.387 1.00 96.44 542 TYR A C 1
ATOM 4381 O O . TYR A 1 542 ? 10.313 3.103 0.905 1.00 96.44 542 TYR A O 1
ATOM 4389 N N . GLY A 1 543 ? 9.401 4.261 2.597 1.00 94.31 543 GLY A N 1
ATOM 4390 C CA . GLY A 1 543 ? 9.149 3.086 3.438 1.00 94.31 543 GLY A CA 1
ATOM 4391 C C . GLY A 1 543 ? 8.358 1.984 2.720 1.00 94.31 543 GLY A C 1
ATOM 4392 O O . GLY A 1 543 ? 8.728 0.816 2.814 1.00 94.31 543 GLY A O 1
ATOM 4393 N N . GLY A 1 544 ? 7.343 2.352 1.931 1.00 95.62 544 GLY A N 1
ATOM 4394 C CA . GLY A 1 544 ? 6.591 1.415 1.095 1.00 95.62 544 GLY A CA 1
ATOM 4395 C C . GLY A 1 544 ? 7.439 0.754 0.002 1.00 95.62 544 GLY A C 1
ATOM 4396 O O . GLY A 1 544 ? 7.413 -0.468 -0.133 1.00 95.62 544 GLY A O 1
ATOM 4397 N N . LEU A 1 545 ? 8.242 1.523 -0.742 1.00 96.50 545 LEU A N 1
ATOM 4398 C CA . LEU A 1 545 ? 9.111 0.999 -1.809 1.00 96.50 545 LEU A CA 1
ATOM 4399 C C . LEU A 1 545 ? 10.216 0.075 -1.280 1.00 96.50 545 LEU A C 1
ATOM 4401 O O . LEU A 1 545 ? 10.600 -0.877 -1.962 1.00 96.50 545 LEU A O 1
ATOM 4405 N N . ARG A 1 546 ? 10.696 0.301 -0.049 1.00 94.19 546 ARG A N 1
ATOM 4406 C CA . ARG A 1 546 ? 11.649 -0.596 0.630 1.00 94.19 546 ARG A CA 1
ATOM 4407 C C . ARG A 1 546 ? 11.086 -1.985 0.908 1.00 94.19 546 ARG A C 1
ATOM 4409 O O . ARG A 1 546 ? 11.864 -2.917 1.074 1.00 94.19 546 ARG A O 1
ATOM 4416 N N . VAL A 1 547 ? 9.764 -2.119 0.978 1.00 95.31 547 VAL A N 1
ATOM 4417 C CA . VAL A 1 547 ? 9.082 -3.403 1.176 1.00 95.31 547 VAL A CA 1
ATOM 4418 C C . VAL A 1 547 ? 8.619 -3.971 -0.161 1.00 95.31 547 VAL A C 1
ATOM 4420 O O . VAL A 1 547 ? 8.896 -5.129 -0.468 1.00 95.31 547 VAL A O 1
ATOM 4423 N N . LEU A 1 548 ? 7.944 -3.153 -0.972 1.00 98.19 548 LEU A N 1
ATOM 4424 C CA . LEU A 1 548 ? 7.267 -3.598 -2.186 1.00 98.19 548 LEU A CA 1
ATOM 4425 C C . LEU A 1 548 ? 8.236 -4.102 -3.259 1.00 98.19 548 LEU A C 1
ATOM 4427 O O . LEU A 1 548 ? 8.010 -5.174 -3.812 1.00 98.19 548 LEU A O 1
ATOM 4431 N N . PHE A 1 549 ? 9.313 -3.372 -3.558 1.00 98.31 549 PHE A N 1
ATOM 4432 C CA . PHE A 1 549 ? 10.224 -3.765 -4.640 1.00 98.31 549 PHE A CA 1
ATOM 4433 C C . PHE A 1 549 ? 11.002 -5.054 -4.321 1.00 98.31 549 PHE A C 1
ATOM 4435 O O . PHE A 1 549 ? 10.997 -5.965 -5.153 1.00 98.31 549 PHE A O 1
ATOM 4442 N N . P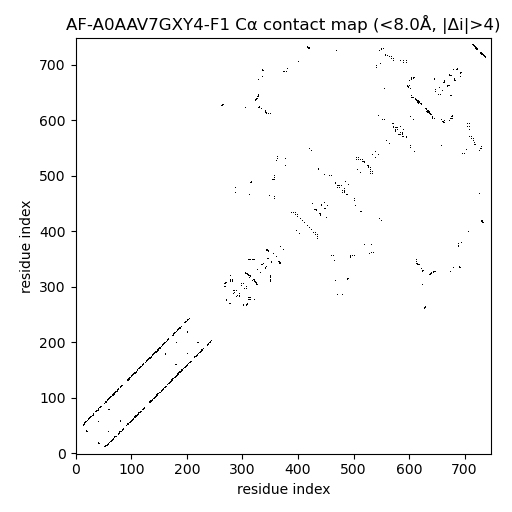RO A 1 550 ? 11.576 -5.228 -3.112 1.00 98.19 550 PRO A N 1
ATOM 4443 C CA . PRO A 1 550 ? 12.093 -6.532 -2.699 1.00 98.19 550 PRO A CA 1
ATOM 4444 C C . PRO A 1 550 ? 11.008 -7.618 -2.650 1.00 98.19 550 PRO A C 1
ATOM 4446 O O . PRO A 1 550 ? 11.276 -8.759 -3.014 1.00 98.19 550 PRO A O 1
ATOM 4449 N N . GLY A 1 551 ? 9.772 -7.285 -2.257 1.00 98.00 551 GLY A N 1
ATOM 4450 C CA . GLY A 1 551 ? 8.633 -8.210 -2.280 1.00 98.00 551 GLY A CA 1
ATOM 4451 C C . GLY A 1 551 ? 8.309 -8.740 -3.682 1.00 98.00 551 GLY A C 1
ATOM 4452 O O . GLY A 1 551 ? 8.134 -9.948 -3.856 1.00 98.00 551 GLY A O 1
ATOM 4453 N N . LEU A 1 552 ? 8.316 -7.861 -4.692 1.00 98.69 552 LEU A N 1
ATOM 4454 C CA . LEU A 1 552 ? 8.162 -8.223 -6.104 1.00 98.69 552 LEU A CA 1
ATOM 4455 C C . LEU A 1 552 ? 9.275 -9.180 -6.544 1.00 98.69 552 LEU A C 1
ATOM 4457 O O . LEU A 1 552 ? 8.986 -10.270 -7.038 1.00 98.69 552 LEU A O 1
ATOM 4461 N N . LEU A 1 553 ? 10.542 -8.823 -6.303 1.00 98.56 553 LEU A N 1
ATOM 4462 C CA . LEU A 1 553 ? 11.668 -9.682 -6.679 1.00 98.56 553 LEU A CA 1
ATOM 4463 C C . LEU A 1 553 ? 11.668 -11.020 -5.943 1.00 98.56 553 LEU A C 1
ATOM 4465 O O . LEU A 1 553 ? 11.983 -12.033 -6.559 1.00 98.56 553 LEU A O 1
ATOM 4469 N N . LYS A 1 554 ? 11.274 -11.059 -4.665 1.00 98.50 554 LYS A N 1
ATOM 4470 C CA . LYS A 1 554 ? 11.112 -12.309 -3.912 1.00 98.50 554 LYS A CA 1
ATOM 4471 C C . LYS A 1 554 ? 10.158 -13.260 -4.630 1.00 98.50 554 LYS A C 1
ATOM 4473 O O . LYS A 1 554 ? 10.515 -14.413 -4.862 1.00 98.50 554 LYS A O 1
ATOM 4478 N N . ARG A 1 555 ? 8.952 -12.796 -4.975 1.00 98.38 555 ARG A N 1
ATOM 4479 C CA . ARG A 1 555 ? 7.927 -13.651 -5.598 1.00 98.38 555 ARG A CA 1
ATOM 4480 C C . ARG A 1 555 ? 8.307 -14.050 -7.019 1.00 98.38 555 ARG A C 1
ATOM 4482 O O . ARG A 1 555 ? 8.150 -15.214 -7.386 1.00 98.38 555 ARG A O 1
ATOM 4489 N N . LEU A 1 556 ? 8.910 -13.136 -7.776 1.00 98.62 556 LEU A N 1
ATOM 4490 C CA . LEU A 1 556 ? 9.452 -13.434 -9.099 1.00 98.62 556 LEU A CA 1
ATOM 4491 C C . LEU A 1 556 ? 10.586 -14.467 -9.033 1.00 98.62 556 LEU A C 1
ATOM 4493 O O . LEU A 1 556 ? 10.562 -15.431 -9.793 1.00 98.62 556 LEU A O 1
ATOM 4497 N N . ALA A 1 557 ? 11.541 -14.331 -8.109 1.00 98.12 557 ALA A N 1
ATOM 4498 C CA . ALA A 1 557 ? 12.643 -15.282 -7.944 1.00 98.12 557 ALA A CA 1
ATOM 4499 C C . ALA A 1 557 ? 12.137 -16.687 -7.583 1.00 98.12 557 ALA A C 1
ATOM 4501 O O . ALA A 1 557 ? 12.597 -17.672 -8.155 1.00 98.12 557 ALA A O 1
ATOM 4502 N N . GLN A 1 558 ? 11.151 -16.774 -6.684 1.00 97.81 558 GLN A N 1
ATOM 4503 C CA . GLN A 1 558 ? 10.528 -18.037 -6.271 1.00 97.81 558 GLN A CA 1
ATOM 4504 C C . GLN A 1 558 ? 9.722 -18.719 -7.388 1.00 97.81 558 GLN A C 1
ATOM 4506 O O . GLN A 1 558 ? 9.565 -19.935 -7.354 1.00 97.81 558 GLN A O 1
ATOM 4511 N N . SER A 1 559 ? 9.226 -17.960 -8.371 1.00 97.25 559 SER A N 1
ATOM 4512 C CA . SER A 1 559 ? 8.420 -18.491 -9.484 1.00 97.25 559 SER A CA 1
ATOM 4513 C C . SER A 1 559 ? 9.263 -19.107 -10.608 1.00 97.25 559 SER A C 1
ATOM 4515 O O . SER A 1 559 ? 8.772 -19.928 -11.377 1.00 97.25 559 SER A O 1
ATOM 4517 N N . GLY A 1 560 ? 10.542 -18.733 -10.704 1.00 95.38 560 GLY A N 1
ATOM 4518 C CA . GLY A 1 560 ? 11.482 -19.322 -11.653 1.00 95.38 560 GLY A CA 1
ATOM 4519 C C . GLY A 1 560 ? 11.285 -18.911 -13.119 1.00 95.38 560 GLY A C 1
ATOM 4520 O O . GLY A 1 560 ? 10.531 -18.000 -13.463 1.00 95.38 560 GLY A O 1
ATOM 4521 N N . ARG A 1 561 ? 12.037 -19.588 -13.996 1.00 97.38 561 ARG A N 1
ATOM 4522 C CA . ARG A 1 561 ? 12.289 -19.152 -15.382 1.00 97.38 561 ARG A CA 1
ATOM 4523 C C . ARG A 1 561 ? 11.070 -19.175 -16.301 1.00 97.38 561 ARG A C 1
ATOM 4525 O O . ARG A 1 561 ? 11.053 -18.405 -17.254 1.00 97.38 561 ARG A O 1
ATOM 4532 N N . ASP A 1 562 ? 10.084 -20.027 -16.037 1.00 98.12 562 ASP A N 1
ATOM 4533 C CA . ASP A 1 562 ? 8.878 -20.112 -16.870 1.00 98.12 562 ASP A CA 1
ATOM 4534 C C . ASP A 1 562 ? 8.087 -18.795 -16.836 1.00 98.12 562 ASP A C 1
ATOM 4536 O O . ASP A 1 562 ? 7.870 -18.156 -17.869 1.00 98.12 562 ASP A O 1
ATOM 4540 N N . LEU A 1 563 ? 7.778 -18.305 -15.630 1.00 98.69 563 LEU A N 1
ATOM 4541 C CA . LEU A 1 563 ? 7.128 -17.007 -15.465 1.00 98.69 563 LEU A CA 1
ATOM 4542 C C . LEU A 1 563 ? 7.994 -15.865 -16.013 1.00 98.69 563 LEU A C 1
ATOM 4544 O O . LEU A 1 563 ? 7.469 -14.946 -16.639 1.00 98.69 563 LEU A O 1
ATOM 4548 N N . HIS A 1 564 ? 9.316 -15.919 -15.808 1.00 98.81 564 HIS A N 1
ATOM 4549 C CA . HIS A 1 564 ? 10.235 -14.902 -16.337 1.00 98.81 564 HIS A CA 1
ATOM 4550 C C . HIS A 1 564 ? 10.155 -14.811 -17.863 1.00 98.81 564 HIS A C 1
ATOM 4552 O O . HIS A 1 564 ? 10.062 -13.709 -18.398 1.00 98.81 564 HIS A O 1
ATOM 4558 N N . ALA A 1 565 ? 10.125 -15.951 -18.559 1.00 98.56 565 ALA A N 1
ATOM 4559 C CA . ALA A 1 565 ? 10.021 -16.003 -20.013 1.00 98.56 565 ALA A CA 1
ATOM 4560 C C . ALA A 1 565 ? 8.679 -15.453 -20.522 1.00 98.56 565 ALA A C 1
ATOM 4562 O O . ALA A 1 565 ? 8.658 -14.696 -21.497 1.00 98.56 565 ALA A O 1
ATOM 4563 N N . ARG A 1 566 ? 7.568 -15.778 -19.844 1.00 98.69 566 ARG A N 1
ATOM 4564 C CA . ARG A 1 566 ? 6.232 -15.239 -20.159 1.00 98.69 566 ARG A CA 1
ATOM 4565 C C . ARG A 1 566 ? 6.193 -13.716 -20.005 1.00 98.69 566 ARG A C 1
ATOM 4567 O O . ARG A 1 566 ? 5.786 -13.025 -20.935 1.00 98.69 566 ARG A O 1
ATOM 4574 N N . LEU A 1 567 ? 6.695 -13.194 -18.882 1.00 98.88 567 LEU A N 1
ATOM 4575 C CA . LEU A 1 567 ? 6.773 -11.751 -18.623 1.00 98.88 567 LEU A CA 1
ATOM 4576 C C . LEU A 1 567 ? 7.688 -11.036 -19.622 1.00 98.88 567 LEU A C 1
ATOM 4578 O O . LEU A 1 567 ? 7.304 -10.016 -20.183 1.00 98.88 567 LEU A O 1
ATOM 4582 N N . ALA A 1 568 ? 8.877 -11.577 -19.894 1.00 98.75 568 ALA A N 1
ATOM 4583 C CA . ALA A 1 568 ? 9.796 -11.018 -20.884 1.00 98.75 568 ALA A CA 1
ATOM 4584 C C . ALA A 1 568 ? 9.174 -10.964 -22.285 1.00 98.75 568 ALA A C 1
ATOM 4586 O O . ALA A 1 568 ? 9.355 -9.977 -22.999 1.00 98.75 568 ALA A O 1
ATOM 4587 N N . THR A 1 569 ? 8.422 -11.997 -22.669 1.00 98.56 569 THR A N 1
ATOM 4588 C CA . THR A 1 569 ? 7.720 -12.045 -23.958 1.00 98.56 569 THR A CA 1
ATOM 4589 C C . THR A 1 569 ? 6.634 -10.975 -24.036 1.00 98.56 569 THR A C 1
ATOM 4591 O O . THR A 1 569 ? 6.677 -10.149 -24.947 1.00 98.56 569 THR A O 1
ATOM 4594 N N . GLU A 1 570 ? 5.722 -10.937 -23.058 1.00 98.69 570 GLU A N 1
ATOM 4595 C CA . GLU A 1 570 ? 4.634 -9.951 -22.997 1.00 98.69 570 GLU A CA 1
ATOM 4596 C C . GLU A 1 570 ? 5.175 -8.518 -23.019 1.00 98.69 570 GLU A C 1
ATOM 4598 O O . GLU A 1 570 ? 4.796 -7.710 -23.869 1.00 98.69 570 GLU A O 1
ATOM 4603 N N . VAL A 1 571 ? 6.122 -8.212 -22.127 1.00 98.69 571 VAL A N 1
ATOM 4604 C CA . VAL A 1 571 ? 6.693 -6.869 -21.992 1.00 98.69 571 VAL A CA 1
ATOM 4605 C C . VAL A 1 571 ? 7.331 -6.413 -23.300 1.00 98.69 571 VAL A C 1
ATOM 4607 O O . VAL A 1 571 ? 7.090 -5.295 -23.756 1.00 98.69 571 VAL A O 1
ATOM 4610 N N . ARG A 1 572 ? 8.147 -7.260 -23.934 1.00 98.50 572 ARG A N 1
ATOM 4611 C CA . ARG A 1 572 ? 8.856 -6.884 -25.166 1.00 98.50 572 ARG A CA 1
ATOM 4612 C C . ARG A 1 572 ? 7.913 -6.754 -26.351 1.00 98.50 572 ARG A C 1
ATOM 4614 O O . ARG A 1 572 ? 8.138 -5.882 -27.185 1.00 98.50 572 ARG A O 1
ATOM 4621 N N . GLN A 1 573 ? 6.864 -7.569 -26.424 1.00 98.25 573 GLN A N 1
ATOM 4622 C CA . GLN A 1 573 ? 5.831 -7.439 -27.450 1.00 98.25 573 GLN A CA 1
ATOM 4623 C C . GLN A 1 573 ? 5.042 -6.134 -27.285 1.00 98.25 573 GLN A C 1
ATOM 4625 O O . GLN A 1 573 ? 4.862 -5.397 -28.259 1.00 98.25 573 GLN A O 1
ATOM 4630 N N . ALA A 1 574 ? 4.640 -5.803 -26.056 1.00 98.31 574 ALA A N 1
ATOM 4631 C CA . ALA A 1 574 ? 3.948 -4.555 -25.753 1.00 98.31 574 ALA A CA 1
ATOM 4632 C C . ALA A 1 574 ? 4.821 -3.330 -26.073 1.00 98.31 574 ALA A C 1
ATOM 4634 O O . ALA A 1 574 ? 4.356 -2.383 -26.706 1.00 98.31 574 ALA A O 1
ATOM 4635 N N . VAL A 1 575 ? 6.110 -3.361 -25.715 1.00 98.06 575 VAL A N 1
ATOM 4636 C CA . VAL A 1 575 ? 7.069 -2.290 -26.041 1.00 98.06 575 VAL A CA 1
ATOM 4637 C C . VAL A 1 575 ? 7.339 -2.197 -27.544 1.00 98.06 575 VAL A C 1
ATOM 4639 O O . VAL A 1 575 ? 7.443 -1.093 -28.066 1.00 98.06 575 VAL A O 1
ATOM 4642 N N . ALA A 1 576 ? 7.421 -3.316 -28.265 1.00 97.31 576 ALA A N 1
ATOM 4643 C CA . ALA A 1 576 ? 7.602 -3.295 -29.716 1.00 97.31 576 ALA A CA 1
ATOM 4644 C C . ALA A 1 576 ? 6.402 -2.676 -30.454 1.00 97.31 576 ALA A C 1
ATOM 4646 O O . ALA A 1 576 ? 6.589 -2.051 -31.493 1.00 97.31 576 ALA A O 1
ATOM 4647 N N . THR A 1 577 ? 5.191 -2.847 -29.918 1.00 96.75 577 THR A N 1
ATOM 4648 C CA . THR A 1 577 ? 3.945 -2.420 -30.577 1.00 96.75 577 THR A CA 1
ATOM 4649 C C . THR A 1 577 ? 3.507 -1.014 -30.158 1.00 96.75 577 THR A C 1
ATOM 4651 O O . THR A 1 577 ? 3.034 -0.240 -30.984 1.00 96.75 577 THR A O 1
ATOM 4654 N N . HIS A 1 578 ? 3.672 -0.668 -28.878 1.00 96.38 578 HIS A N 1
ATOM 4655 C CA . HIS A 1 578 ? 3.145 0.567 -28.279 1.00 96.38 578 HIS A CA 1
ATOM 4656 C C . HIS A 1 578 ? 4.212 1.413 -27.576 1.00 96.38 578 HIS A C 1
ATOM 4658 O O . HIS A 1 578 ? 3.907 2.477 -27.030 1.00 96.38 578 HIS A O 1
ATOM 4664 N N . GLY A 1 579 ? 5.454 0.931 -27.522 1.00 93.81 579 GLY A N 1
ATOM 4665 C CA . GLY A 1 579 ? 6.572 1.681 -26.972 1.00 93.81 579 GLY A CA 1
ATOM 4666 C C . GLY A 1 579 ? 7.049 2.779 -27.918 1.00 93.81 579 GLY A C 1
ATOM 4667 O O . GLY A 1 579 ? 6.779 2.778 -29.115 1.00 93.81 579 GLY A O 1
ATOM 4668 N N . GLU A 1 580 ? 7.822 3.707 -27.370 1.00 92.69 580 GLU A N 1
ATOM 4669 C CA . GLU A 1 580 ? 8.476 4.774 -28.126 1.00 92.69 580 GLU A CA 1
ATOM 4670 C C . GLU A 1 580 ? 9.985 4.576 -28.021 1.00 92.69 580 GLU A C 1
ATOM 4672 O O . GLU A 1 580 ? 10.518 4.441 -26.919 1.00 92.69 580 GLU A O 1
ATOM 4677 N N . ASN A 1 581 ? 10.682 4.517 -29.161 1.00 90.81 581 ASN A N 1
ATOM 4678 C CA . ASN A 1 581 ? 12.130 4.270 -29.228 1.00 90.81 581 ASN A CA 1
ATOM 4679 C C . ASN A 1 581 ? 12.582 3.018 -28.445 1.00 90.81 581 ASN A C 1
ATOM 4681 O O . ASN A 1 581 ? 13.646 3.010 -27.826 1.00 90.81 581 ASN A O 1
ATOM 4685 N N . GLY A 1 582 ? 11.752 1.967 -28.436 1.00 91.38 582 GLY A N 1
ATOM 4686 C CA . GLY A 1 582 ? 12.017 0.731 -27.693 1.00 91.38 582 GLY A CA 1
ATOM 4687 C C . GLY A 1 582 ? 11.889 0.864 -26.171 1.00 91.38 582 GLY A C 1
ATOM 4688 O O . GLY A 1 582 ? 12.430 0.034 -25.445 1.00 91.38 582 GLY A O 1
ATOM 4689 N N . GLN A 1 583 ? 11.202 1.898 -25.675 1.00 94.25 583 GLN A N 1
ATOM 4690 C CA . GLN A 1 583 ? 11.021 2.160 -24.246 1.00 94.25 583 GLN A CA 1
ATOM 4691 C C . GLN A 1 583 ? 9.560 1.973 -23.797 1.00 94.25 583 GLN A C 1
ATOM 4693 O O . GLN A 1 583 ? 8.622 2.186 -24.566 1.00 94.25 583 GLN A O 1
ATOM 4698 N N . VAL A 1 584 ? 9.365 1.628 -22.518 1.00 95.69 584 VAL A N 1
ATOM 4699 C CA . VAL A 1 584 ? 8.052 1.360 -21.893 1.00 95.69 584 VAL A CA 1
ATOM 4700 C C . VAL A 1 584 ? 7.171 2.611 -21.784 1.00 95.69 584 VAL A C 1
ATOM 4702 O O . VAL A 1 584 ? 7.351 3.412 -20.873 1.00 95.69 584 VAL A O 1
ATOM 4705 N N . THR A 1 585 ? 6.187 2.808 -22.653 1.00 96.06 585 THR A N 1
ATOM 4706 C CA . THR A 1 585 ? 5.208 3.906 -22.511 1.00 96.06 585 THR A CA 1
ATOM 4707 C C . THR A 1 585 ? 4.059 3.515 -21.576 1.00 96.06 585 THR A C 1
ATOM 4709 O O . THR A 1 585 ? 3.864 2.336 -21.279 1.00 96.06 585 THR A O 1
ATOM 4712 N N . LEU A 1 586 ? 3.250 4.492 -21.137 1.00 94.81 586 LEU A N 1
ATOM 4713 C CA . LEU A 1 586 ? 1.992 4.190 -20.434 1.00 94.81 586 LEU A CA 1
ATOM 4714 C C . LEU A 1 586 ? 1.052 3.346 -21.310 1.00 94.81 586 LEU A C 1
ATOM 4716 O O . LEU A 1 586 ? 0.430 2.422 -20.808 1.00 94.81 586 LEU A O 1
ATOM 4720 N N . GLY A 1 587 ? 1.004 3.613 -22.620 1.00 96.00 587 GLY A N 1
ATOM 4721 C CA . GLY A 1 587 ? 0.226 2.808 -23.565 1.00 96.00 587 GLY A CA 1
ATOM 4722 C C . GLY A 1 587 ? 0.698 1.354 -23.629 1.00 96.00 587 GLY A C 1
ATOM 4723 O O . GLY A 1 587 ? -0.128 0.450 -23.573 1.00 96.00 587 GLY A O 1
ATOM 4724 N N . ALA A 1 588 ? 2.016 1.121 -23.667 1.00 97.50 588 ALA A N 1
ATOM 4725 C CA . ALA A 1 588 ? 2.580 -0.228 -23.621 1.00 97.50 588 ALA A CA 1
ATOM 4726 C C . ALA A 1 588 ? 2.272 -0.936 -22.297 1.00 97.50 588 ALA A C 1
ATOM 4728 O O . ALA A 1 588 ? 1.905 -2.104 -22.307 1.00 97.50 588 ALA A O 1
ATOM 4729 N N . LEU A 1 589 ? 2.372 -0.232 -21.166 1.00 97.06 589 LEU A N 1
ATOM 4730 C CA . LEU A 1 589 ? 2.034 -0.776 -19.847 1.00 97.06 589 LEU A CA 1
ATOM 4731 C C . LEU A 1 589 ? 0.600 -1.297 -19.762 1.00 97.06 589 LEU A C 1
ATOM 4733 O O . LEU A 1 589 ? 0.375 -2.316 -19.112 1.00 97.06 589 LEU A O 1
ATOM 4737 N N . GLU A 1 590 ? -0.365 -0.614 -20.381 1.00 96.50 590 GLU A N 1
ATOM 4738 C CA . GLU A 1 590 ? -1.770 -1.050 -20.392 1.00 96.50 590 GLU A CA 1
ATOM 4739 C C . GLU A 1 590 ? -1.993 -2.360 -21.164 1.00 96.50 590 GLU A C 1
ATOM 4741 O O . GLU A 1 590 ? -2.994 -3.024 -20.931 1.00 96.50 590 GLU A O 1
ATOM 4746 N N . GLN A 1 591 ? -1.054 -2.772 -22.024 1.00 97.88 591 GLN A N 1
ATOM 4747 C CA . GLN A 1 591 ? -1.118 -4.051 -22.748 1.00 97.88 591 GLN A CA 1
ATOM 4748 C C . GLN A 1 591 ? -0.419 -5.210 -22.014 1.00 97.88 591 GLN A C 1
ATOM 4750 O O . GLN A 1 591 ? -0.378 -6.322 -22.531 1.00 97.88 591 GLN A O 1
ATOM 4755 N N . MET A 1 592 ? 0.175 -4.969 -20.839 1.00 98.38 592 MET A N 1
ATOM 4756 C CA . MET A 1 592 ? 0.924 -5.979 -20.076 1.00 98.38 592 MET A CA 1
ATOM 4757 C C . MET A 1 592 ? 0.046 -6.604 -18.984 1.00 98.38 592 MET A C 1
ATOM 4759 O O . MET A 1 592 ? 0.175 -6.286 -17.796 1.00 98.38 592 MET A O 1
ATOM 4763 N N . GLU A 1 593 ? -0.898 -7.447 -19.392 1.00 97.75 593 GLU A N 1
ATOM 4764 C CA . GLU A 1 593 ? -1.921 -8.009 -18.510 1.00 97.75 593 GLU A CA 1
ATOM 4765 C C . GLU A 1 593 ? -1.332 -8.931 -17.429 1.00 97.75 593 GLU A C 1
ATOM 4767 O O . GLU A 1 593 ? -1.655 -8.787 -16.245 1.00 97.75 593 GLU A O 1
ATOM 4772 N N . LEU A 1 594 ? -0.404 -9.821 -17.794 1.00 98.81 594 LEU A N 1
ATOM 4773 C CA . LEU A 1 594 ? 0.283 -10.711 -16.859 1.00 98.81 594 LEU A CA 1
ATOM 4774 C C . LEU A 1 594 ? 1.185 -9.926 -15.904 1.00 98.81 594 LEU A C 1
ATOM 4776 O O . LEU A 1 594 ? 1.161 -10.182 -14.699 1.00 98.81 594 LEU A O 1
ATOM 4780 N N . ALA A 1 595 ? 1.958 -8.952 -16.394 1.00 98.69 595 ALA A N 1
ATOM 4781 C CA . ALA A 1 595 ? 2.788 -8.111 -15.530 1.00 98.69 595 ALA A CA 1
ATOM 4782 C C . ALA A 1 595 ? 1.938 -7.320 -14.521 1.00 98.69 595 ALA A C 1
ATOM 4784 O O . ALA A 1 595 ? 2.319 -7.189 -13.354 1.00 98.69 595 ALA A O 1
ATOM 4785 N N . ASN A 1 596 ? 0.767 -6.834 -14.942 1.00 98.44 596 ASN A N 1
ATOM 4786 C CA . ASN A 1 596 ? -0.189 -6.165 -14.066 1.00 98.44 596 ASN A CA 1
ATOM 4787 C C . ASN A 1 596 ? -0.765 -7.128 -13.012 1.00 98.44 596 ASN A C 1
ATOM 4789 O O . ASN A 1 596 ? -0.770 -6.816 -11.820 1.00 98.44 596 ASN A O 1
ATOM 4793 N N . SER A 1 597 ? -1.172 -8.329 -13.430 1.00 98.88 597 SER A N 1
ATOM 4794 C CA . SER A 1 597 ? -1.657 -9.373 -12.522 1.00 98.88 597 SER A CA 1
ATOM 4795 C C . SER A 1 597 ? -0.598 -9.783 -11.493 1.00 98.88 597 SER A C 1
ATOM 4797 O O . SER A 1 597 ? -0.914 -9.898 -10.312 1.00 98.88 597 SER A O 1
ATOM 4799 N N . VAL A 1 598 ? 0.675 -9.900 -11.887 1.00 98.88 598 VAL A N 1
ATOM 4800 C CA . VAL A 1 598 ? 1.793 -10.175 -10.969 1.00 98.88 598 VAL A CA 1
ATOM 4801 C C . VAL A 1 598 ? 1.916 -9.099 -9.894 1.00 98.88 598 VAL A C 1
ATOM 4803 O O . VAL A 1 598 ? 2.072 -9.425 -8.716 1.00 98.88 598 VAL A O 1
ATOM 4806 N N . VAL A 1 599 ? 1.827 -7.820 -10.270 1.00 98.94 599 VAL A N 1
ATOM 4807 C CA . VAL A 1 599 ? 1.879 -6.709 -9.308 1.00 98.94 599 VAL A CA 1
ATOM 4808 C C . VAL A 1 599 ? 0.733 -6.815 -8.303 1.00 98.94 599 VAL A C 1
ATOM 4810 O O . VAL A 1 599 ? 0.970 -6.740 -7.094 1.00 98.94 599 VAL A O 1
ATOM 4813 N N . TYR A 1 600 ? -0.492 -7.047 -8.775 1.00 98.94 600 TYR A N 1
ATOM 4814 C CA . TYR A 1 600 ? -1.645 -7.210 -7.892 1.00 98.94 600 TYR A CA 1
ATOM 4815 C C . TYR A 1 600 ? -1.571 -8.469 -7.031 1.00 98.94 600 TYR A C 1
ATOM 4817 O O . TYR A 1 600 ? -1.942 -8.416 -5.859 1.00 98.94 600 TYR A O 1
ATOM 4825 N N . GLU A 1 601 ? -1.031 -9.570 -7.547 1.00 98.88 601 GLU A N 1
ATOM 4826 C CA . GLU A 1 601 ? -0.843 -10.795 -6.774 1.00 98.88 601 GLU A CA 1
ATOM 4827 C C . GLU A 1 601 ? 0.191 -10.617 -5.668 1.00 98.88 601 GLU A C 1
ATOM 4829 O O . GLU A 1 601 ? -0.031 -11.098 -4.558 1.00 98.88 601 GLU A O 1
ATOM 4834 N N . VAL A 1 602 ? 1.266 -9.859 -5.904 1.00 98.81 602 VAL A N 1
ATOM 4835 C CA . VAL A 1 602 ? 2.203 -9.492 -4.833 1.00 98.81 602 VAL A CA 1
ATOM 4836 C C . VAL A 1 602 ? 1.523 -8.611 -3.787 1.00 98.81 602 VAL A C 1
ATOM 4838 O O . VAL A 1 602 ? 1.632 -8.901 -2.599 1.00 98.81 602 VAL A O 1
ATOM 4841 N N . LEU A 1 603 ? 0.768 -7.589 -4.201 1.00 98.81 603 LEU A N 1
ATOM 4842 C CA . LEU A 1 603 ? 0.039 -6.705 -3.282 1.00 98.81 603 LEU A CA 1
ATOM 4843 C C . LEU A 1 603 ? -1.075 -7.427 -2.503 1.00 98.81 603 LEU A C 1
ATOM 4845 O O . LEU A 1 603 ? -1.398 -7.023 -1.385 1.00 98.81 603 LEU A O 1
ATOM 4849 N N . ARG A 1 604 ? -1.657 -8.491 -3.068 1.00 98.75 604 ARG A N 1
ATOM 4850 C CA . ARG A 1 604 ? -2.627 -9.364 -2.397 1.00 98.75 604 ARG A CA 1
ATOM 4851 C C . ARG A 1 604 ? -1.937 -10.294 -1.407 1.00 98.75 604 ARG A C 1
ATOM 4853 O O . ARG A 1 604 ? -2.362 -10.368 -0.252 1.00 98.75 604 ARG A O 1
ATOM 4860 N N . ILE A 1 605 ? -0.934 -11.048 -1.864 1.00 98.25 605 ILE A N 1
ATOM 4861 C CA . ILE A 1 605 ? -0.334 -12.117 -1.068 1.00 98.25 605 ILE A CA 1
ATOM 4862 C C . ILE A 1 605 ? 0.596 -11.565 0.003 1.00 98.25 605 ILE A C 1
ATOM 4864 O O . ILE A 1 605 ? 0.534 -12.058 1.117 1.00 98.25 605 ILE A O 1
ATOM 4868 N N . ASP A 1 606 ? 1.399 -10.540 -0.284 1.00 96.38 606 ASP A N 1
ATOM 4869 C CA . ASP A 1 606 ? 2.354 -9.920 0.642 1.00 96.38 606 ASP A CA 1
ATOM 4870 C C . ASP A 1 606 ? 2.092 -8.402 0.735 1.00 96.38 606 ASP A C 1
ATOM 4872 O O . ASP A 1 606 ? 2.897 -7.604 0.241 1.00 96.38 606 ASP A O 1
ATOM 4876 N N . PRO A 1 607 ? 0.971 -7.968 1.347 1.00 96.88 607 PRO A N 1
ATOM 4877 C CA . PRO A 1 607 ? 0.674 -6.549 1.492 1.00 96.88 607 PRO A CA 1
ATOM 4878 C C . PRO A 1 607 ? 1.814 -5.816 2.223 1.00 96.88 607 PRO A C 1
ATOM 4880 O O . PRO A 1 607 ? 2.164 -6.212 3.335 1.00 96.88 607 PRO A O 1
ATOM 4883 N N . PRO A 1 608 ? 2.377 -4.723 1.667 1.00 95.44 608 PRO A N 1
ATOM 4884 C CA . PRO A 1 608 ? 3.529 -4.047 2.274 1.00 95.44 608 PRO A CA 1
ATOM 4885 C C . PRO A 1 608 ? 3.285 -3.500 3.688 1.00 95.44 608 PRO A C 1
ATOM 4887 O O . PRO A 1 608 ? 4.226 -3.341 4.464 1.00 95.44 608 PRO A O 1
ATOM 4890 N N . VAL A 1 609 ? 2.027 -3.189 4.014 1.00 96.25 609 VAL A N 1
ATOM 4891 C CA . VAL A 1 609 ? 1.585 -2.771 5.348 1.00 96.25 609 VAL A CA 1
ATOM 4892 C C . VAL A 1 609 ? 0.469 -3.706 5.788 1.00 96.25 609 VAL A C 1
ATOM 4894 O O . VAL A 1 609 ? -0.674 -3.584 5.357 1.00 96.25 609 VAL A O 1
ATOM 4897 N N . GLU A 1 610 ? 0.806 -4.643 6.663 1.00 95.06 610 GLU A N 1
ATOM 4898 C CA . GLU A 1 610 ? -0.067 -5.773 6.976 1.00 95.06 610 GLU A CA 1
ATOM 4899 C C . GLU A 1 610 ? -1.164 -5.455 8.004 1.00 95.06 610 GLU A C 1
ATOM 4901 O O . GLU A 1 610 ? -2.075 -6.257 8.190 1.00 95.06 610 GLU A O 1
ATOM 4906 N N . PHE A 1 611 ? -1.074 -4.321 8.706 1.00 97.00 611 PHE A N 1
ATOM 4907 C CA . PHE A 1 611 ? -1.908 -4.034 9.874 1.00 97.00 611 PHE A CA 1
ATOM 4908 C C . PHE A 1 611 ? -2.746 -2.771 9.716 1.00 97.00 611 PHE A C 1
ATOM 4910 O O . PHE A 1 611 ? -2.227 -1.689 9.431 1.00 97.00 611 PHE A O 1
ATOM 4917 N N . GLN A 1 612 ? -4.046 -2.885 9.986 1.00 98.62 612 GLN A N 1
ATOM 4918 C CA . GLN A 1 612 ? -4.990 -1.773 9.916 1.00 98.62 612 GLN A CA 1
ATOM 4919 C C . GLN A 1 612 ? -5.804 -1.695 11.203 1.00 98.62 612 GLN A C 1
ATOM 4921 O O . GLN A 1 612 ? -6.302 -2.695 11.707 1.00 98.62 612 GLN A O 1
ATOM 4926 N N . TYR A 1 613 ? -5.963 -0.481 11.726 1.00 98.81 613 TYR A N 1
ATOM 4927 C CA . TYR A 1 613 ? -6.647 -0.236 12.994 1.00 98.81 613 TYR A CA 1
ATOM 4928 C C . TYR A 1 613 ? -7.709 0.842 12.850 1.00 98.81 613 TYR A C 1
ATOM 4930 O O . TYR A 1 613 ? -7.592 1.712 11.980 1.00 98.81 613 TYR A O 1
ATOM 4938 N N . ALA A 1 614 ? -8.732 0.793 13.699 1.00 98.69 614 ALA A N 1
ATOM 4939 C CA . ALA A 1 614 ? -9.736 1.844 13.829 1.00 98.69 614 ALA A CA 1
ATOM 4940 C C . ALA A 1 614 ? -10.487 1.733 15.165 1.00 98.69 614 ALA A C 1
ATOM 4942 O O . ALA A 1 614 ? -10.614 0.638 15.704 1.00 98.69 614 ALA A O 1
ATOM 4943 N N . HIS A 1 615 ? -11.033 2.831 15.681 1.00 98.75 615 HIS A N 1
ATOM 4944 C CA . HIS A 1 615 ? -11.972 2.801 16.808 1.00 98.75 615 HIS A CA 1
ATOM 4945 C C . HIS A 1 615 ? -13.415 2.788 16.307 1.00 98.75 615 HIS A C 1
ATOM 4947 O O . HIS A 1 615 ? -13.755 3.522 15.387 1.00 98.75 615 HIS A O 1
ATOM 4953 N N . ALA A 1 616 ? -14.302 2.010 16.919 1.00 98.81 616 ALA A N 1
ATOM 4954 C CA . ALA A 1 616 ? -15.727 2.075 16.608 1.00 98.81 616 ALA A CA 1
ATOM 4955 C C . ALA A 1 616 ? -16.326 3.438 17.025 1.00 98.81 616 ALA A C 1
ATOM 4957 O O . ALA A 1 616 ? -16.284 3.807 18.199 1.00 98.81 616 ALA A O 1
ATOM 4958 N N . LYS A 1 617 ? -16.935 4.185 16.093 1.00 98.50 617 LYS A N 1
ATOM 4959 C CA . LYS A 1 617 ? -17.614 5.474 16.365 1.00 98.50 617 LYS A CA 1
ATOM 4960 C C . LYS A 1 617 ? -18.964 5.298 17.064 1.00 98.50 617 LYS A C 1
ATOM 4962 O O . LYS A 1 617 ? -19.427 6.195 17.771 1.00 98.50 617 LYS A O 1
ATOM 4967 N N . LYS A 1 618 ? -19.600 4.149 16.850 1.00 98.25 618 LYS A N 1
ATOM 4968 C CA . LYS A 1 618 ? -20.928 3.780 17.346 1.00 98.25 618 LYS A CA 1
ATOM 4969 C C . LYS A 1 618 ? -21.010 2.270 17.533 1.00 98.25 618 LYS A C 1
ATOM 4971 O O . LYS A 1 618 ? -20.141 1.544 17.057 1.00 98.25 618 LYS A O 1
ATOM 4976 N N . ASP A 1 619 ? -22.062 1.821 18.195 1.00 98.00 619 ASP A N 1
ATOM 4977 C CA . ASP A 1 619 ? -22.398 0.406 18.275 1.00 98.00 619 ASP A CA 1
ATOM 4978 C C . ASP A 1 619 ? -22.866 -0.092 16.899 1.00 98.00 619 ASP A C 1
ATOM 4980 O O . ASP A 1 619 ? -23.591 0.613 16.191 1.00 98.00 619 ASP A O 1
ATOM 4984 N N . PHE A 1 620 ? -22.457 -1.297 16.503 1.00 97.94 620 PHE A N 1
ATOM 4985 C CA . PHE A 1 620 ? -22.928 -1.940 15.273 1.00 97.94 620 PHE A CA 1
ATOM 4986 C C . PHE A 1 620 ? -22.746 -3.462 15.315 1.00 97.94 620 PHE A C 1
ATOM 4988 O O . PHE A 1 620 ? -21.976 -3.997 16.116 1.00 97.94 620 PHE A O 1
ATOM 4995 N N . LEU A 1 621 ? -23.445 -4.153 14.412 1.00 96.50 621 LEU A N 1
ATOM 4996 C CA . LEU A 1 621 ? -23.250 -5.577 14.156 1.00 96.50 621 LEU A CA 1
ATOM 4997 C C . LEU A 1 621 ? -22.177 -5.767 13.080 1.00 96.50 621 LEU A C 1
ATOM 4999 O O . LEU A 1 621 ? -22.338 -5.342 11.936 1.00 96.50 621 LEU A O 1
ATOM 5003 N N . LEU A 1 622 ? -21.069 -6.388 13.470 1.00 97.81 622 LEU A N 1
ATOM 5004 C CA . LEU A 1 622 ? -19.993 -6.817 12.586 1.00 97.81 622 LEU A CA 1
ATOM 5005 C C . LEU A 1 622 ? -20.295 -8.224 12.076 1.00 97.81 622 LEU A C 1
ATOM 5007 O O . LEU A 1 622 ? -20.590 -9.102 12.881 1.00 97.81 622 LEU A O 1
ATOM 5011 N N . GLN A 1 623 ? -20.172 -8.467 10.776 1.00 96.62 623 GLN A N 1
ATOM 5012 C CA . GLN A 1 623 ? -20.380 -9.794 10.195 1.00 96.62 623 GLN A CA 1
ATOM 5013 C C . GLN A 1 623 ? -19.049 -10.413 9.772 1.00 96.62 623 GLN A C 1
ATOM 5015 O O . GLN A 1 623 ? -18.256 -9.757 9.104 1.00 96.62 623 GLN A O 1
ATOM 5020 N N . SER A 1 624 ? -18.830 -11.676 10.134 1.00 97.38 624 SER A N 1
ATOM 5021 C CA . SER A 1 624 ? -17.871 -12.556 9.460 1.00 97.38 624 SER A CA 1
ATOM 5022 C C . SER A 1 624 ? -18.621 -13.450 8.469 1.00 97.38 624 SER A C 1
ATOM 5024 O O . SER A 1 624 ? -19.812 -13.251 8.193 1.00 97.38 624 SER A O 1
ATOM 5026 N N . HIS A 1 625 ? -17.949 -14.462 7.923 1.00 95.94 625 HIS A N 1
ATOM 5027 C CA . HIS A 1 625 ? -18.610 -15.465 7.089 1.00 95.94 625 HIS A CA 1
ATOM 5028 C C . HIS A 1 625 ? -19.673 -16.288 7.820 1.00 95.94 625 HIS A C 1
ATOM 5030 O O . HIS A 1 625 ? -20.692 -16.599 7.212 1.00 95.94 625 HIS A O 1
ATOM 5036 N N . ASP A 1 626 ? -19.470 -16.596 9.104 1.00 92.00 626 ASP A N 1
ATOM 5037 C CA . ASP A 1 626 ? -20.267 -17.601 9.830 1.00 92.00 626 ASP A CA 1
ATOM 5038 C C . ASP A 1 626 ? -21.126 -17.035 10.968 1.00 92.00 626 ASP A C 1
ATOM 5040 O O . ASP A 1 626 ? -21.938 -17.754 11.553 1.00 92.00 626 ASP A O 1
ATOM 5044 N N . ALA A 1 627 ? -20.927 -15.772 11.348 1.00 94.25 627 ALA A N 1
ATOM 5045 C CA . ALA A 1 627 ? -21.615 -15.173 12.486 1.00 94.25 627 ALA A CA 1
ATOM 5046 C C . ALA A 1 627 ? -21.673 -13.647 12.391 1.00 94.25 627 ALA A C 1
ATOM 5048 O O . ALA A 1 627 ? -20.957 -13.013 11.612 1.00 94.25 627 ALA A O 1
ATOM 5049 N N . GLN A 1 628 ? -22.511 -13.059 13.241 1.00 96.31 628 GLN A N 1
ATOM 5050 C CA . GLN A 1 628 ? -22.502 -11.626 13.507 1.00 96.31 628 GLN A CA 1
ATOM 5051 C C . GLN A 1 628 ? -22.205 -11.341 14.977 1.00 96.31 628 GLN A C 1
ATOM 5053 O O . GLN A 1 628 ? -22.563 -12.115 15.866 1.00 96.31 628 GLN A O 1
ATOM 5058 N N . TYR A 1 629 ? -21.544 -10.219 15.231 1.00 97.56 629 TYR A N 1
ATOM 5059 C CA . TYR A 1 629 ? -20.991 -9.867 16.527 1.00 97.56 629 TYR A CA 1
ATOM 5060 C C . TYR A 1 629 ? -21.319 -8.422 16.873 1.00 97.56 629 TYR A C 1
ATOM 5062 O O . TYR A 1 629 ? -21.143 -7.522 16.055 1.00 97.56 629 TYR A O 1
ATOM 5070 N N . GLN A 1 630 ? -21.739 -8.183 18.111 1.00 97.69 630 GLN A N 1
ATOM 5071 C CA . GLN A 1 630 ? -21.927 -6.824 18.604 1.00 97.69 630 GLN A CA 1
ATOM 5072 C C . GLN A 1 630 ? -20.571 -6.184 18.921 1.00 97.69 630 GLN A C 1
ATOM 5074 O O . GLN A 1 630 ? -19.874 -6.637 19.832 1.00 97.69 630 GLN A O 1
ATOM 5079 N N . VAL A 1 631 ? -20.244 -5.105 18.210 1.00 98.50 631 VAL A N 1
ATOM 5080 C CA . VAL A 1 631 ? -19.136 -4.196 18.530 1.00 98.50 631 VAL A CA 1
ATOM 5081 C C . VAL A 1 631 ? -19.718 -2.959 19.204 1.00 98.50 631 VAL A C 1
ATOM 5083 O O . VAL A 1 631 ? -20.764 -2.449 18.790 1.00 98.50 631 VAL A O 1
ATOM 5086 N N . ARG A 1 632 ? -19.067 -2.495 20.268 1.00 98.44 632 ARG A N 1
ATOM 5087 C CA . ARG A 1 632 ? -19.456 -1.299 21.018 1.00 98.44 632 ARG A CA 1
ATOM 5088 C C . ARG A 1 632 ? -18.594 -0.108 20.627 1.00 98.44 632 ARG A C 1
ATOM 5090 O O . ARG A 1 632 ? -17.412 -0.246 20.311 1.00 98.44 632 ARG A O 1
ATOM 5097 N N . LYS A 1 633 ? -19.175 1.083 20.719 1.00 98.56 633 LYS A N 1
ATOM 5098 C CA . LYS A 1 633 ? -18.483 2.360 20.571 1.00 98.56 633 LYS A CA 1
ATOM 5099 C C . LYS A 1 633 ? -17.216 2.399 21.431 1.00 98.56 633 LYS A C 1
ATOM 5101 O O . LYS A 1 633 ? -17.228 2.030 22.603 1.00 98.56 633 LYS A O 1
ATOM 5106 N N . GLY A 1 634 ? -16.130 2.891 20.844 1.00 98.00 634 GLY A N 1
ATOM 5107 C CA . GLY A 1 634 ? -14.818 3.033 21.471 1.00 98.00 634 GLY A CA 1
ATOM 5108 C C . GLY A 1 634 ? -13.937 1.785 21.402 1.00 98.00 634 GLY A C 1
ATOM 5109 O O . GLY A 1 634 ? -12.718 1.913 21.542 1.00 98.00 634 GLY A O 1
ATOM 5110 N N . GLU A 1 635 ? -14.495 0.596 21.142 1.00 98.62 635 GLU A N 1
ATOM 5111 C CA . GLU A 1 635 ? -13.681 -0.608 20.958 1.00 98.62 635 GLU A CA 1
ATOM 5112 C C . GLU A 1 635 ? -12.758 -0.456 19.743 1.00 98.62 635 GLU A C 1
ATOM 5114 O O . GLU A 1 635 ? -13.153 0.067 18.699 1.00 98.62 635 GLU A O 1
ATOM 5119 N N . MET A 1 636 ? -11.509 -0.896 19.891 1.00 98.81 636 MET A N 1
ATOM 5120 C CA . MET A 1 636 ? -10.524 -0.851 18.818 1.00 98.81 636 MET A CA 1
ATOM 5121 C C . MET A 1 636 ? -10.612 -2.118 17.974 1.00 98.81 636 MET A C 1
ATOM 5123 O O . MET A 1 636 ? -10.483 -3.227 18.488 1.00 98.81 636 MET A O 1
ATOM 5127 N N . LEU A 1 637 ? -10.810 -1.945 16.676 1.00 98.88 637 LEU A N 1
ATOM 5128 C CA . LEU A 1 637 ? -10.740 -2.990 15.668 1.00 98.88 637 LEU A CA 1
ATOM 5129 C C . LEU A 1 637 ? -9.316 -3.060 15.122 1.00 98.88 637 LEU A C 1
ATOM 5131 O O . LEU A 1 637 ? -8.658 -2.033 14.939 1.00 98.88 637 LEU A O 1
ATOM 5135 N N . PHE A 1 638 ? -8.876 -4.276 14.834 1.00 98.81 638 PHE A N 1
ATOM 5136 C CA . PHE A 1 638 ? -7.573 -4.581 14.268 1.00 98.81 638 PHE A CA 1
ATOM 5137 C C . PHE A 1 638 ? -7.728 -5.616 13.157 1.00 98.81 638 PHE A C 1
ATOM 5139 O O . PHE A 1 638 ? -8.317 -6.670 13.374 1.00 98.81 638 PHE A O 1
ATOM 5146 N N . GLY A 1 639 ? -7.175 -5.343 11.985 1.00 98.75 639 GLY A N 1
ATOM 5147 C CA . GLY A 1 639 ? -7.097 -6.291 10.885 1.00 98.75 639 GLY A CA 1
ATOM 5148 C C . GLY A 1 639 ? -5.655 -6.692 10.624 1.00 98.75 639 GLY A C 1
ATOM 5149 O O . GLY A 1 639 ? -4.791 -5.821 10.508 1.00 98.75 639 GLY A O 1
ATOM 5150 N N . TYR A 1 640 ? -5.422 -7.999 10.481 1.00 98.19 640 TYR A N 1
ATOM 5151 C CA . TYR A 1 640 ? -4.205 -8.529 9.875 1.00 98.19 640 TYR A CA 1
ATOM 5152 C C . TYR A 1 640 ? -4.497 -8.898 8.420 1.00 98.19 640 TYR A C 1
ATOM 5154 O O . TYR A 1 640 ? -5.126 -9.916 8.127 1.00 98.19 640 TYR A O 1
ATOM 5162 N N . GLN A 1 641 ? -4.092 -8.019 7.511 1.00 98.25 641 GLN A N 1
ATOM 5163 C CA . GLN A 1 641 ? -4.479 -8.038 6.107 1.00 98.25 641 GLN A CA 1
ATOM 5164 C C . GLN A 1 641 ? -4.127 -9.326 5.359 1.00 98.25 641 GLN A C 1
ATOM 5166 O O . GLN A 1 641 ? -5.008 -9.793 4.642 1.00 98.25 641 GLN A O 1
ATOM 5171 N N . PRO A 1 642 ? -2.947 -9.958 5.545 1.00 97.81 642 PRO A N 1
ATOM 5172 C CA . PRO A 1 642 ? -2.622 -11.223 4.891 1.00 97.81 642 PRO A CA 1
ATOM 5173 C C . PRO A 1 642 ? -3.659 -12.325 5.121 1.00 97.81 642 PRO A C 1
ATOM 5175 O O . PRO A 1 642 ? -3.908 -13.112 4.219 1.00 97.81 642 PRO A O 1
ATOM 5178 N N . PHE A 1 643 ? -4.310 -12.385 6.287 1.00 98.31 643 PHE A N 1
ATOM 5179 C CA . PHE A 1 643 ? -5.375 -13.369 6.519 1.00 98.31 643 PHE A CA 1
ATOM 5180 C C . PHE A 1 643 ? -6.630 -13.050 5.703 1.00 98.31 643 PHE A C 1
ATOM 5182 O O . PHE A 1 643 ? -7.232 -13.943 5.111 1.00 98.31 643 PHE A O 1
ATOM 5189 N N . ALA A 1 644 ? -6.987 -11.769 5.611 1.00 98.38 644 ALA A N 1
ATOM 5190 C CA . ALA A 1 644 ? -8.167 -11.329 4.884 1.00 98.38 644 ALA A CA 1
ATOM 5191 C C . ALA A 1 644 ? -7.976 -11.395 3.353 1.00 98.38 644 ALA A C 1
ATOM 5193 O O . ALA A 1 644 ? -8.893 -11.777 2.632 1.00 98.38 644 ALA A O 1
ATOM 5194 N N . THR A 1 645 ? -6.779 -11.091 2.841 1.00 98.56 645 THR A N 1
ATOM 5195 C CA . THR A 1 645 ? -6.453 -11.148 1.402 1.00 98.56 645 THR A CA 1
ATOM 5196 C C . THR A 1 645 ? -5.998 -12.534 0.932 1.00 98.56 645 THR A C 1
ATOM 5198 O O . THR A 1 645 ? -5.827 -12.751 -0.268 1.00 98.56 645 THR A O 1
ATOM 5201 N N . ARG A 1 646 ? -5.837 -13.499 1.848 1.00 98.50 646 ARG A N 1
ATOM 5202 C CA . ARG A 1 646 ? -5.618 -14.933 1.566 1.00 98.50 646 ARG A CA 1
ATOM 5203 C C . ARG A 1 646 ? -6.795 -15.792 2.049 1.00 98.50 646 ARG A C 1
ATOM 5205 O O . ARG A 1 646 ? -6.637 -16.983 2.320 1.00 98.50 646 ARG A O 1
ATOM 5212 N N . ASP A 1 647 ? -7.981 -15.198 2.152 1.00 98.50 647 ASP A N 1
ATOM 5213 C CA . ASP A 1 647 ? -9.190 -15.898 2.570 1.00 98.50 647 ASP A CA 1
ATOM 5214 C C . ASP A 1 647 ? -9.623 -16.930 1.516 1.00 98.50 647 ASP A C 1
ATOM 5216 O O . ASP A 1 647 ? -9.970 -16.590 0.380 1.00 98.50 647 ASP A O 1
ATOM 5220 N N . LYS A 1 648 ? -9.633 -18.208 1.909 1.00 97.75 648 LYS A N 1
ATOM 5221 C CA . LYS A 1 648 ? -10.004 -19.334 1.039 1.00 97.75 648 LYS A CA 1
ATOM 5222 C C . LYS A 1 648 ? -11.452 -19.276 0.555 1.00 97.75 648 LYS A C 1
ATOM 5224 O O . LYS A 1 648 ? -11.755 -19.863 -0.478 1.00 97.75 648 LYS A O 1
ATOM 5229 N N . ARG A 1 649 ? -12.347 -18.570 1.256 1.00 97.00 649 ARG A N 1
ATOM 5230 C CA . ARG A 1 649 ? -13.741 -18.389 0.810 1.00 97.00 649 ARG A CA 1
ATOM 5231 C C . ARG A 1 649 ? -13.882 -17.366 -0.315 1.00 97.00 649 ARG A C 1
ATOM 5233 O O . ARG A 1 649 ? -14.932 -17.311 -0.940 1.00 97.00 649 ARG A O 1
ATOM 5240 N N . VAL A 1 650 ? -12.842 -16.570 -0.563 1.00 97.25 650 VAL A N 1
ATOM 5241 C CA . VAL A 1 650 ? -12.793 -15.599 -1.664 1.00 97.25 650 VAL A CA 1
ATOM 5242 C C . VAL A 1 650 ? -11.885 -16.091 -2.784 1.00 97.25 650 VAL A C 1
ATOM 5244 O O . VAL A 1 650 ? -12.279 -16.075 -3.943 1.00 97.25 650 VAL A O 1
ATOM 5247 N N . PHE A 1 651 ? -10.680 -16.548 -2.444 1.00 97.12 651 PHE A N 1
ATOM 5248 C CA . PHE A 1 651 ? -9.644 -16.899 -3.420 1.00 97.12 651 PHE A CA 1
ATOM 5249 C C . PHE A 1 651 ? -9.494 -18.410 -3.656 1.00 97.12 651 PHE A C 1
ATOM 5251 O O . PHE A 1 651 ? -8.596 -18.826 -4.381 1.00 97.12 651 PHE A O 1
ATOM 5258 N N . GLY A 1 652 ? -10.356 -19.238 -3.060 1.00 96.44 652 GLY A N 1
ATOM 5259 C CA . GLY A 1 652 ? -10.353 -20.689 -3.245 1.00 96.44 652 GLY A CA 1
ATOM 5260 C C . GLY A 1 652 ? -9.200 -21.409 -2.537 1.00 96.44 652 GLY A C 1
ATOM 5261 O O . GLY A 1 652 ? -8.568 -20.893 -1.613 1.00 96.44 652 GLY A O 1
ATOM 5262 N N . ALA A 1 653 ? -8.927 -22.647 -2.959 1.00 96.31 653 ALA A N 1
ATOM 5263 C CA . ALA A 1 653 ? -7.934 -23.510 -2.314 1.00 96.31 653 ALA A CA 1
ATOM 5264 C C . ALA A 1 653 ? -6.504 -22.934 -2.364 1.00 96.31 653 ALA A C 1
ATOM 5266 O O . ALA A 1 653 ? -5.763 -23.062 -1.388 1.00 96.31 653 ALA A O 1
ATOM 5267 N N . ASN A 1 654 ? -6.160 -22.233 -3.449 1.00 97.12 654 ASN A N 1
ATOM 5268 C CA . ASN A 1 654 ? -4.846 -21.629 -3.684 1.00 97.12 654 ASN A CA 1
ATOM 5269 C C . ASN A 1 654 ? -4.711 -20.204 -3.102 1.00 97.12 654 ASN A C 1
ATOM 5271 O O . ASN A 1 654 ? -3.825 -19.449 -3.498 1.00 97.12 654 ASN A O 1
ATOM 5275 N N . ALA A 1 655 ? -5.574 -19.796 -2.163 1.00 97.69 655 ALA A N 1
ATOM 5276 C CA . ALA A 1 655 ? -5.540 -18.450 -1.578 1.00 97.69 655 ALA A CA 1
ATOM 5277 C C . ALA A 1 655 ? -4.208 -18.111 -0.876 1.00 97.69 655 ALA A C 1
ATOM 5279 O O . ALA A 1 655 ? -3.805 -16.947 -0.823 1.00 97.69 655 ALA A O 1
ATOM 5280 N N . GLY A 1 656 ? -3.516 -19.125 -0.347 1.00 97.00 656 GLY A N 1
ATOM 5281 C CA . GLY A 1 656 ? -2.194 -18.991 0.273 1.00 97.00 656 GLY A CA 1
ATOM 5282 C C . GLY A 1 656 ? -1.019 -19.041 -0.710 1.00 97.00 656 GLY A C 1
ATOM 5283 O O . GLY A 1 656 ? 0.124 -18.899 -0.283 1.00 97.00 656 GLY A O 1
ATOM 5284 N N . GLU A 1 657 ? -1.282 -19.245 -2.000 1.00 98.06 657 GLU A N 1
ATOM 5285 C CA . GLU A 1 657 ? -0.268 -19.423 -3.041 1.00 98.06 657 GLU A CA 1
ATOM 5286 C C . GLU A 1 657 ? -0.149 -18.173 -3.911 1.00 98.06 657 GLU A C 1
ATOM 5288 O O . GLU A 1 657 ? -1.113 -17.421 -4.078 1.00 98.06 657 GLU A O 1
ATOM 5293 N N . PHE A 1 658 ? 1.049 -17.955 -4.457 1.00 98.56 658 PHE A N 1
ATOM 5294 C CA . PHE A 1 658 ? 1.303 -16.905 -5.438 1.00 98.56 658 PHE A CA 1
ATOM 5295 C C . PHE A 1 658 ? 0.902 -17.421 -6.821 1.00 98.56 658 PHE A C 1
ATOM 5297 O O . PHE A 1 658 ? 1.563 -18.308 -7.355 1.00 98.56 658 PHE A O 1
ATOM 5304 N N . VAL A 1 659 ? -0.182 -16.879 -7.373 1.00 98.56 659 VAL A N 1
ATOM 5305 C CA . VAL A 1 659 ? -0.735 -17.248 -8.683 1.00 98.56 659 VAL A CA 1
ATOM 5306 C C . VAL A 1 659 ? -0.578 -16.054 -9.634 1.00 98.56 659 VAL A C 1
ATOM 5308 O O . VAL A 1 659 ? -1.358 -15.103 -9.540 1.00 98.56 659 VAL A O 1
ATOM 5311 N N . PRO A 1 660 ? 0.442 -16.054 -10.516 1.00 98.44 660 PRO A N 1
ATOM 5312 C CA . PRO A 1 660 ? 0.838 -14.877 -11.296 1.00 98.44 660 PRO A CA 1
ATOM 5313 C C . PRO A 1 660 ? -0.270 -14.280 -12.166 1.00 98.44 660 PRO A C 1
ATOM 5315 O O . PRO A 1 660 ? -0.337 -13.066 -12.329 1.00 98.44 660 PRO A O 1
ATOM 5318 N N . ASP A 1 661 ? -1.144 -15.121 -12.709 1.00 98.25 661 ASP A N 1
ATOM 5319 C CA . ASP A 1 661 ? -2.235 -14.781 -13.626 1.00 98.25 661 ASP A CA 1
ATOM 5320 C C . ASP A 1 661 ? -3.611 -14.714 -12.941 1.00 98.25 661 ASP A C 1
ATOM 5322 O O . ASP A 1 661 ? -4.635 -14.648 -13.616 1.00 98.25 661 ASP A O 1
ATOM 5326 N N . ARG A 1 662 ? -3.665 -14.657 -11.600 1.00 98.56 662 ARG A N 1
ATOM 5327 C CA . ARG A 1 662 ? -4.928 -14.611 -10.836 1.00 98.56 662 ARG A CA 1
ATOM 5328 C C . ARG A 1 662 ? -5.879 -13.494 -11.275 1.00 98.56 662 ARG A C 1
ATOM 5330 O O . ARG A 1 662 ? -7.092 -13.651 -11.155 1.00 98.56 662 ARG A O 1
ATOM 5337 N N . PHE A 1 663 ? -5.338 -12.360 -11.713 1.00 98.50 663 PHE A N 1
ATOM 5338 C CA . PHE A 1 663 ? -6.104 -11.166 -12.068 1.00 98.50 663 PHE A CA 1
ATOM 5339 C C . PHE A 1 663 ? -6.175 -10.915 -13.579 1.00 98.50 663 PHE A C 1
ATOM 5341 O O . PHE A 1 663 ? -6.619 -9.844 -13.983 1.00 98.50 663 PHE A O 1
ATOM 5348 N N . VAL A 1 664 ? -5.750 -11.883 -14.396 1.00 97.69 664 VAL A N 1
ATOM 5349 C CA . VAL A 1 664 ? -5.918 -11.865 -15.855 1.00 97.69 664 VAL A CA 1
ATOM 5350 C C . VAL A 1 664 ? -7.383 -12.156 -16.200 1.00 97.69 664 VAL A C 1
ATOM 5352 O O . VAL A 1 664 ? -8.048 -12.964 -15.545 1.00 97.69 664 VAL A O 1
ATOM 5355 N N . GLY A 1 665 ? -7.895 -11.497 -17.233 1.00 93.31 665 GLY A N 1
ATOM 5356 C CA . GLY A 1 665 ? -9.249 -11.645 -17.737 1.00 93.31 665 GLY A CA 1
ATOM 5357 C C . GLY A 1 665 ? -10.317 -10.961 -16.882 1.00 93.31 665 GLY A C 1
ATOM 5358 O O . GLY A 1 665 ? -10.086 -10.448 -15.784 1.00 93.31 665 GLY A O 1
ATOM 5359 N N . SER A 1 666 ? -11.546 -10.968 -17.399 1.00 91.25 666 SER A N 1
ATOM 5360 C CA . SER A 1 666 ? -12.697 -10.304 -16.776 1.00 91.25 666 SER A CA 1
ATOM 5361 C C . SER A 1 666 ? -13.054 -10.885 -15.403 1.00 91.25 666 SER A C 1
ATOM 5363 O O . SER A 1 666 ? -13.423 -10.135 -14.496 1.00 91.25 666 SER A O 1
ATOM 5365 N N . ASP A 1 667 ? -12.919 -12.199 -15.214 1.00 88.44 667 ASP A N 1
ATOM 5366 C CA . ASP A 1 667 ? -13.189 -12.854 -13.932 1.00 88.44 667 ASP A CA 1
ATOM 5367 C C . ASP A 1 667 ? -12.102 -12.577 -12.893 1.00 88.44 667 ASP A C 1
ATOM 5369 O O . ASP A 1 667 ? -12.426 -12.248 -11.747 1.00 88.44 667 ASP A O 1
ATOM 5373 N N . GLY A 1 668 ? -10.829 -12.605 -13.298 1.00 92.44 668 GLY A N 1
ATOM 5374 C CA . GLY A 1 668 ? -9.711 -12.205 -12.446 1.00 92.44 668 GLY A CA 1
ATOM 5375 C C . GLY A 1 668 ? -9.834 -10.747 -12.002 1.00 92.44 668 GLY A C 1
ATOM 5376 O O . GLY A 1 668 ? -9.731 -10.442 -10.812 1.00 92.44 668 GLY A O 1
ATOM 5377 N N . ALA A 1 669 ? -10.175 -9.839 -12.921 1.00 93.81 669 ALA A N 1
ATOM 5378 C CA . ALA A 1 669 ? -10.361 -8.420 -12.621 1.00 93.81 669 ALA A CA 1
ATOM 5379 C C . ALA A 1 669 ? -11.440 -8.160 -11.548 1.00 93.81 669 ALA A C 1
ATOM 5381 O O . ALA A 1 669 ? -11.280 -7.270 -10.706 1.00 93.81 669 ALA A O 1
ATOM 5382 N N . LYS A 1 670 ? -12.511 -8.970 -11.485 1.00 94.56 670 LYS A N 1
ATOM 5383 C CA . LYS A 1 670 ? -13.544 -8.869 -10.429 1.00 94.56 670 LYS A CA 1
ATOM 5384 C C . LYS A 1 670 ? -12.991 -9.141 -9.026 1.00 94.56 670 LYS A C 1
ATOM 5386 O O . LYS A 1 670 ? -13.615 -8.723 -8.044 1.00 94.56 670 LYS A O 1
ATOM 5391 N N . LEU A 1 671 ? -11.860 -9.839 -8.898 1.00 97.75 671 LEU A N 1
ATOM 5392 C CA . LEU A 1 671 ? -11.217 -10.125 -7.613 1.00 97.75 671 LEU A CA 1
ATOM 5393 C C . LEU A 1 671 ? -10.417 -8.936 -7.068 1.00 97.75 671 LEU A C 1
ATOM 5395 O O . LEU A 1 671 ? -10.133 -8.907 -5.871 1.00 97.75 671 LEU A O 1
ATOM 5399 N N . LEU A 1 672 ? -10.121 -7.914 -7.883 1.00 98.38 672 LEU A N 1
ATOM 5400 C CA . LEU A 1 672 ? -9.387 -6.719 -7.439 1.00 98.38 672 LEU A CA 1
ATOM 5401 C C . LEU A 1 672 ? -10.095 -5.974 -6.299 1.00 98.38 672 LEU A C 1
ATOM 5403 O O . LEU A 1 672 ? -9.446 -5.345 -5.466 1.00 98.38 672 LEU A O 1
ATOM 5407 N N . ARG A 1 673 ? -11.421 -6.113 -6.164 1.00 98.19 673 ARG A N 1
ATOM 5408 C CA . ARG A 1 673 ? -12.167 -5.561 -5.018 1.00 98.19 673 ARG A CA 1
ATOM 5409 C C . ARG A 1 673 ? -11.734 -6.132 -3.660 1.00 98.19 673 ARG A C 1
ATOM 5411 O O . ARG A 1 673 ? -12.071 -5.532 -2.643 1.00 98.19 673 ARG A O 1
ATOM 5418 N N . TYR A 1 674 ? -11.015 -7.258 -3.641 1.00 98.62 674 TYR A N 1
ATOM 5419 C CA . TYR A 1 674 ? -10.455 -7.916 -2.453 1.00 98.62 674 TYR A CA 1
ATOM 5420 C C . TYR A 1 674 ? -8.944 -7.685 -2.285 1.00 98.62 674 TYR A C 1
ATOM 5422 O O . TYR A 1 674 ? -8.324 -8.236 -1.376 1.00 98.62 674 TYR A O 1
ATOM 5430 N N . VAL A 1 675 ? -8.336 -6.866 -3.146 1.00 98.75 675 VAL A N 1
ATOM 5431 C CA . VAL A 1 675 ? -6.946 -6.426 -3.012 1.00 98.75 675 VAL A CA 1
ATOM 5432 C C . VAL A 1 675 ? -6.943 -5.109 -2.237 1.00 98.75 675 VAL A C 1
ATOM 5434 O O . VAL A 1 675 ? -7.472 -4.104 -2.706 1.00 98.75 675 VAL A O 1
ATOM 5437 N N . TRP A 1 676 ? -6.390 -5.126 -1.020 1.00 98.69 676 TRP A N 1
ATOM 5438 C CA . TRP A 1 676 ? -6.588 -4.054 -0.029 1.00 98.69 676 TRP A CA 1
ATOM 5439 C C . TRP A 1 676 ? -5.324 -3.368 0.475 1.00 98.69 676 TRP A C 1
ATOM 5441 O O . TRP A 1 676 ? -5.395 -2.602 1.440 1.00 98.69 676 TRP A O 1
ATOM 5451 N N . TRP A 1 677 ? -4.179 -3.594 -0.170 1.00 98.69 677 TRP A N 1
ATOM 5452 C CA . TRP A 1 677 ? -2.874 -3.041 0.225 1.00 98.69 677 TRP A CA 1
ATOM 5453 C C . TRP A 1 677 ? -2.905 -1.524 0.508 1.00 98.69 677 TRP A C 1
ATOM 5455 O O . TRP A 1 677 ? -2.148 -1.014 1.331 1.00 98.69 677 TRP A O 1
ATOM 5465 N N . SER A 1 678 ? -3.812 -0.794 -0.152 1.00 98.69 678 SER A N 1
ATOM 5466 C CA . SER A 1 678 ? -3.984 0.653 -0.033 1.00 98.69 678 SER A CA 1
ATOM 5467 C C . SER A 1 678 ? -4.891 1.092 1.127 1.00 98.69 678 SER A C 1
ATOM 5469 O O . SER A 1 678 ? -5.197 2.278 1.227 1.00 98.69 678 SER A O 1
ATOM 5471 N N . ASN A 1 679 ? -5.307 0.183 2.020 1.00 98.69 679 ASN A N 1
ATOM 5472 C CA . ASN A 1 679 ? -6.333 0.406 3.053 1.00 98.69 679 ASN A CA 1
ATOM 5473 C C . ASN A 1 679 ? -7.714 0.770 2.454 1.00 98.69 679 ASN A C 1
ATOM 5475 O O . ASN A 1 679 ? -8.418 1.649 2.950 1.00 98.69 679 ASN A O 1
ATOM 5479 N N . GLY A 1 680 ? -8.072 0.081 1.368 1.00 98.31 680 GLY A N 1
ATOM 5480 C CA . GLY A 1 680 ? -9.362 0.127 0.677 1.00 98.31 680 GLY A CA 1
ATOM 5481 C C . GLY A 1 680 ? -9.345 -0.794 -0.556 1.00 98.31 680 GLY A C 1
ATOM 5482 O O . GLY A 1 680 ? -8.257 -1.217 -0.955 1.00 98.31 680 GLY A O 1
ATOM 5483 N N . PRO A 1 681 ? -10.504 -1.135 -1.153 1.00 98.62 681 PRO A N 1
ATOM 5484 C CA . PRO A 1 681 ? -10.579 -1.883 -2.414 1.00 98.62 681 PRO A CA 1
ATOM 5485 C C . PRO A 1 681 ? -9.745 -1.241 -3.525 1.00 98.62 681 PRO A C 1
ATOM 5487 O O . PRO A 1 681 ? -9.861 -0.040 -3.764 1.00 98.62 681 PRO A O 1
ATOM 5490 N N . GLU A 1 682 ? -8.950 -2.033 -4.247 1.00 98.62 682 GLU A N 1
ATOM 5491 C CA . GLU A 1 682 ? -8.167 -1.544 -5.394 1.00 98.62 682 GLU A CA 1
ATOM 5492 C C . GLU A 1 682 ? -9.058 -0.897 -6.468 1.00 98.62 682 GLU A C 1
ATOM 5494 O O . GLU A 1 682 ? -8.667 0.073 -7.114 1.00 98.62 682 GLU A O 1
ATOM 5499 N N . THR A 1 683 ? -10.302 -1.365 -6.584 1.00 97.31 683 THR A N 1
ATOM 5500 C CA . THR A 1 683 ? -11.330 -0.832 -7.489 1.00 97.31 683 THR A CA 1
ATOM 5501 C C . THR A 1 683 ? -11.916 0.519 -7.056 1.00 97.31 683 THR A C 1
ATOM 5503 O O . THR A 1 683 ? -12.808 1.029 -7.726 1.00 97.31 683 THR A O 1
ATOM 5506 N N . GLN A 1 684 ? -11.482 1.089 -5.927 1.00 96.06 684 GLN A N 1
ATOM 5507 C CA . GLN A 1 684 ? -11.921 2.397 -5.430 1.00 96.06 684 GLN A CA 1
ATOM 5508 C C . GLN A 1 684 ? -10.773 3.405 -5.452 1.00 96.06 684 GLN A C 1
ATOM 5510 O O . GLN A 1 684 ? -9.609 3.044 -5.265 1.00 96.06 684 GLN A O 1
ATOM 5515 N N . ASP A 1 685 ? -11.103 4.673 -5.683 1.00 97.44 685 ASP A N 1
ATOM 5516 C CA . ASP A 1 685 ? -10.134 5.766 -5.665 1.00 97.44 685 ASP A CA 1
ATOM 5517 C C . ASP A 1 685 ? -10.042 6.420 -4.284 1.00 97.44 685 ASP A C 1
ATOM 5519 O O . ASP A 1 685 ? -11.075 6.654 -3.651 1.00 97.44 685 ASP A O 1
ATOM 5523 N N . PRO A 1 686 ? -8.829 6.795 -3.836 1.00 97.81 686 PRO A N 1
ATOM 5524 C CA . PRO A 1 686 ? -8.664 7.504 -2.580 1.00 97.81 686 PRO A CA 1
ATOM 5525 C C . PRO A 1 686 ? -9.279 8.905 -2.663 1.00 97.81 686 PRO A C 1
ATOM 5527 O O . PRO A 1 686 ? -9.043 9.663 -3.604 1.00 97.81 686 PRO A O 1
ATOM 5530 N N . THR A 1 687 ? -10.000 9.298 -1.618 1.00 98.12 687 THR A N 1
ATOM 5531 C CA . THR A 1 687 ? -10.676 10.596 -1.507 1.00 98.12 687 THR A CA 1
ATOM 5532 C C . THR A 1 687 ? -10.294 11.316 -0.216 1.00 98.12 687 THR A C 1
ATOM 5534 O O . THR A 1 687 ? -9.728 10.733 0.709 1.00 98.12 687 THR A O 1
ATOM 5537 N N . VAL A 1 688 ? -10.631 12.602 -0.105 1.00 97.62 688 VAL A N 1
ATOM 5538 C CA . VAL A 1 688 ? -10.436 13.373 1.139 1.00 97.62 688 VAL A CA 1
ATOM 5539 C C . VAL A 1 688 ? -11.313 12.893 2.307 1.00 97.62 688 VAL A C 1
ATOM 5541 O O . VAL A 1 688 ? -11.024 13.236 3.453 1.00 97.62 688 VAL A O 1
ATOM 5544 N N . ASN A 1 689 ? -12.335 12.073 2.031 1.00 96.44 689 ASN A N 1
ATOM 5545 C CA . ASN A 1 689 ? -13.327 11.597 3.003 1.00 96.44 689 ASN A CA 1
ATOM 5546 C C . ASN A 1 689 ? -13.022 10.189 3.550 1.00 96.44 689 ASN A C 1
ATOM 5548 O O . ASN A 1 689 ? -13.710 9.700 4.449 1.00 96.44 689 ASN A O 1
ATOM 5552 N N . ASP A 1 690 ? -11.981 9.537 3.033 1.00 97.94 690 ASP A N 1
ATOM 5553 C CA . ASP A 1 690 ? -11.538 8.212 3.460 1.00 97.94 690 ASP A CA 1
ATOM 5554 C C . ASP A 1 690 ? -10.081 8.214 3.943 1.00 97.94 690 ASP A C 1
ATOM 5556 O O . ASP A 1 690 ? -9.382 9.233 3.965 1.00 97.94 690 ASP A O 1
ATOM 5560 N N . LYS A 1 691 ? -9.595 7.027 4.309 1.00 98.56 691 LYS A N 1
ATOM 5561 C CA . LYS A 1 691 ? -8.205 6.782 4.714 1.00 98.56 691 LYS A CA 1
ATOM 5562 C C . LYS A 1 691 ? -7.473 5.822 3.780 1.00 98.56 691 LYS A C 1
ATOM 5564 O O . LYS A 1 691 ? -6.479 5.225 4.193 1.00 98.56 691 LYS A O 1
ATOM 5569 N N . GLN A 1 692 ? -7.941 5.681 2.543 1.00 98.75 692 GLN A N 1
ATOM 5570 C CA . GLN A 1 692 ? -7.210 4.957 1.512 1.00 98.75 692 GLN A CA 1
ATOM 5571 C C . GLN A 1 692 ? -5.940 5.739 1.138 1.00 98.75 692 GLN A C 1
ATOM 5573 O O . GLN A 1 692 ? -5.901 6.974 1.225 1.00 98.75 692 GLN A O 1
ATOM 5578 N N . CYS A 1 693 ? -4.885 5.012 0.770 1.00 98.81 693 CYS A N 1
ATOM 5579 C CA . CYS A 1 693 ? -3.569 5.539 0.429 1.00 98.81 693 CYS A CA 1
ATOM 5580 C C . CYS A 1 693 ? -3.668 6.635 -0.640 1.00 98.81 693 CYS A C 1
ATOM 5582 O O . CYS A 1 693 ? -4.100 6.377 -1.761 1.00 98.81 693 CYS A O 1
ATOM 5584 N N . ALA A 1 694 ? -3.201 7.847 -0.321 1.00 98.62 694 ALA A N 1
ATOM 5585 C CA . ALA A 1 694 ? -3.214 8.968 -1.264 1.00 98.62 694 ALA A CA 1
ATOM 5586 C C . ALA A 1 694 ? -2.374 8.697 -2.529 1.00 98.62 694 ALA A C 1
ATOM 5588 O O . ALA A 1 694 ? -2.644 9.257 -3.585 1.00 98.62 694 ALA A O 1
ATOM 5589 N N . GLY A 1 695 ? -1.376 7.814 -2.423 1.00 98.38 695 GLY A N 1
ATOM 5590 C CA . GLY A 1 695 ? -0.500 7.402 -3.514 1.00 98.38 695 GLY A CA 1
ATOM 5591 C C . GLY A 1 695 ? -0.909 6.107 -4.221 1.00 98.38 695 GLY A C 1
ATOM 5592 O O . GLY A 1 695 ? -0.048 5.547 -4.891 1.00 98.38 695 GLY A O 1
ATOM 5593 N N . LYS A 1 696 ? -2.157 5.609 -4.086 1.00 98.75 696 LYS A N 1
ATOM 5594 C CA . LYS A 1 696 ? -2.598 4.310 -4.656 1.00 98.75 696 LYS A CA 1
ATOM 5595 C C . LYS A 1 696 ? -2.104 4.103 -6.095 1.00 98.75 696 LYS A C 1
ATOM 5597 O O . LYS A 1 696 ? -1.313 3.203 -6.361 1.00 98.75 696 LYS A O 1
ATOM 5602 N N . ASN A 1 697 ? -2.502 5.004 -6.992 1.00 98.06 697 ASN A N 1
ATOM 5603 C CA . ASN A 1 697 ? -2.196 4.899 -8.420 1.00 98.06 697 ASN A CA 1
ATOM 5604 C C . ASN A 1 697 ? -0.702 5.095 -8.719 1.00 98.06 697 ASN A C 1
ATOM 5606 O O . ASN A 1 697 ? -0.172 4.457 -9.622 1.00 98.06 697 ASN A O 1
ATOM 5610 N N . PHE A 1 698 ? -0.009 5.939 -7.946 1.00 98.62 698 PHE A N 1
ATOM 5611 C CA . PHE A 1 698 ? 1.436 6.130 -8.090 1.00 98.62 698 PHE A CA 1
ATOM 5612 C C . PHE A 1 698 ? 2.207 4.847 -7.762 1.00 98.62 698 PHE A C 1
ATOM 5614 O O . PHE A 1 698 ? 3.075 4.446 -8.529 1.00 98.62 698 PHE A O 1
ATOM 5621 N N . VAL A 1 699 ? 1.868 4.177 -6.656 1.00 98.62 699 VAL A N 1
ATOM 5622 C CA . VAL A 1 699 ? 2.538 2.937 -6.233 1.00 98.62 699 VAL A CA 1
ATOM 5623 C C . VAL A 1 699 ? 2.311 1.814 -7.244 1.00 98.62 699 VAL A C 1
ATOM 5625 O O . VAL A 1 699 ? 3.272 1.149 -7.627 1.00 98.62 699 VAL A O 1
ATOM 5628 N N . VAL A 1 700 ? 1.072 1.627 -7.715 1.00 98.69 700 VAL A N 1
ATOM 5629 C CA . VAL A 1 700 ? 0.765 0.625 -8.751 1.00 98.69 700 VAL A CA 1
ATOM 5630 C C . VAL A 1 700 ? 1.535 0.930 -10.038 1.00 98.69 700 VAL A C 1
ATOM 5632 O O . VAL A 1 700 ? 2.150 0.030 -10.604 1.00 98.69 700 VAL A O 1
ATOM 5635 N N . LEU A 1 701 ? 1.583 2.198 -10.463 1.00 98.62 701 LEU A N 1
ATOM 5636 C CA . LEU A 1 701 ? 2.352 2.621 -11.635 1.00 98.62 701 LEU A CA 1
ATOM 5637 C C . LEU A 1 701 ? 3.838 2.260 -11.510 1.00 98.62 701 LEU A C 1
ATOM 5639 O O . LEU A 1 701 ? 4.383 1.624 -12.409 1.00 98.62 701 LEU A O 1
ATOM 5643 N N . VAL A 1 702 ? 4.505 2.637 -10.414 1.00 98.56 702 VAL A N 1
ATOM 5644 C CA . VAL A 1 702 ? 5.950 2.381 -10.266 1.00 98.56 702 VAL A CA 1
ATOM 5645 C C . VAL A 1 702 ? 6.267 0.900 -10.054 1.00 98.56 702 VAL A C 1
ATOM 5647 O O . VAL A 1 702 ? 7.328 0.446 -10.469 1.00 98.56 702 VAL A O 1
ATOM 5650 N N . ALA A 1 703 ? 5.349 0.121 -9.474 1.00 98.81 703 ALA A N 1
ATOM 5651 C CA . ALA A 1 703 ? 5.477 -1.332 -9.377 1.00 98.81 703 ALA A CA 1
ATOM 5652 C C . ALA A 1 703 ? 5.371 -2.011 -10.751 1.00 98.81 703 ALA A C 1
ATOM 5654 O O . ALA A 1 703 ? 6.204 -2.855 -11.081 1.00 98.81 703 ALA A O 1
ATOM 5655 N N . ARG A 1 704 ? 4.399 -1.604 -11.580 1.00 98.81 704 ARG A N 1
ATOM 5656 C CA . ARG A 1 704 ? 4.267 -2.083 -12.967 1.00 98.81 704 ARG A CA 1
ATOM 5657 C C . ARG A 1 704 ? 5.483 -1.689 -13.802 1.00 98.81 704 ARG A C 1
ATOM 5659 O O . ARG A 1 704 ? 6.039 -2.533 -14.497 1.00 98.81 704 ARG A O 1
ATOM 5666 N N . LEU A 1 705 ? 5.943 -0.442 -13.676 1.00 98.69 705 LEU A N 1
ATOM 5667 C CA . LEU A 1 705 ? 7.167 0.030 -14.326 1.00 98.69 705 LEU A CA 1
ATOM 5668 C C . LEU A 1 705 ? 8.391 -0.778 -13.909 1.00 98.69 705 LEU A C 1
ATOM 5670 O O . LEU A 1 705 ? 9.193 -1.131 -14.764 1.00 98.69 705 LEU A O 1
ATOM 5674 N N . PHE A 1 706 ? 8.531 -1.092 -12.621 1.00 98.75 706 PHE A N 1
ATOM 5675 C CA . PHE A 1 706 ? 9.636 -1.907 -12.134 1.00 98.75 706 PHE A CA 1
ATOM 5676 C C . PHE A 1 706 ? 9.657 -3.285 -12.804 1.00 98.75 706 PHE A C 1
ATOM 5678 O O . PHE A 1 706 ? 10.686 -3.668 -13.353 1.00 98.75 706 PHE A O 1
ATOM 5685 N N . VAL A 1 707 ? 8.527 -4.002 -12.821 1.00 98.81 707 VAL A N 1
ATOM 5686 C CA . VAL A 1 707 ? 8.424 -5.327 -13.462 1.00 98.81 707 VAL A CA 1
ATOM 5687 C C . VAL A 1 707 ? 8.679 -5.234 -14.970 1.00 98.81 707 VAL A C 1
ATOM 5689 O O . VAL A 1 707 ? 9.462 -6.018 -15.506 1.00 98.81 707 VAL A O 1
ATOM 5692 N N . ALA A 1 708 ? 8.072 -4.255 -15.647 1.00 98.75 708 ALA A N 1
ATOM 5693 C CA . ALA A 1 708 ? 8.230 -4.055 -17.083 1.00 98.75 708 ALA A CA 1
ATOM 5694 C C . ALA A 1 708 ? 9.684 -3.734 -17.461 1.00 98.75 708 ALA A C 1
ATOM 5696 O O . ALA A 1 708 ? 10.278 -4.428 -18.277 1.00 98.75 708 ALA A O 1
ATOM 5697 N N . GLU A 1 709 ? 10.305 -2.734 -16.837 1.00 98.50 709 GLU A N 1
ATOM 5698 C CA . GLU A 1 709 ? 11.697 -2.362 -17.125 1.00 98.50 709 GLU A CA 1
ATOM 5699 C C . GLU A 1 709 ? 12.667 -3.511 -16.781 1.00 98.50 709 GLU A C 1
ATOM 5701 O O . GLU A 1 709 ? 13.653 -3.730 -17.488 1.00 98.50 709 GLU A O 1
ATOM 5706 N N . PHE A 1 710 ? 12.366 -4.307 -15.744 1.00 98.56 710 PHE A N 1
ATOM 5707 C CA . PHE A 1 710 ? 13.169 -5.474 -15.371 1.00 98.56 710 PHE A CA 1
ATOM 5708 C C . PHE A 1 710 ? 13.161 -6.554 -16.462 1.00 98.56 710 PHE A C 1
ATOM 5710 O O . PHE A 1 710 ? 14.228 -6.984 -16.899 1.00 98.56 710 PHE A O 1
ATOM 5717 N N . PHE A 1 711 ? 11.988 -6.965 -16.952 1.00 98.62 711 PHE A N 1
ATOM 5718 C CA . PHE A 1 711 ? 11.879 -8.022 -17.972 1.00 98.62 711 PHE A CA 1
ATOM 5719 C C . PHE A 1 711 ? 12.068 -7.530 -19.416 1.00 98.62 711 PHE A C 1
ATOM 5721 O O . PHE A 1 711 ? 12.374 -8.318 -20.319 1.00 98.62 711 PHE A O 1
ATOM 5728 N N . LEU A 1 712 ? 12.001 -6.216 -19.640 1.00 98.19 712 LEU A N 1
ATOM 5729 C CA . LEU A 1 712 ? 12.520 -5.606 -20.861 1.00 98.19 712 LEU A CA 1
ATOM 5730 C C . LEU A 1 712 ? 14.034 -5.839 -20.967 1.00 98.19 712 LEU A C 1
ATOM 5732 O O . LEU A 1 712 ? 14.532 -6.155 -22.047 1.00 98.19 712 LEU A O 1
ATOM 5736 N N . ARG A 1 713 ? 14.759 -5.736 -19.844 1.00 97.75 713 ARG A N 1
ATOM 5737 C CA . ARG A 1 713 ? 16.222 -5.860 -19.797 1.00 97.75 713 ARG A CA 1
ATOM 5738 C C . ARG A 1 713 ? 16.736 -7.288 -19.607 1.00 97.75 713 ARG A C 1
ATOM 5740 O O . ARG A 1 713 ? 17.780 -7.634 -20.166 1.00 97.75 713 ARG A O 1
ATOM 5747 N N . TYR A 1 714 ? 16.039 -8.110 -18.828 1.00 98.31 714 TYR A N 1
ATOM 5748 C CA . TYR A 1 714 ? 16.487 -9.451 -18.451 1.00 98.31 714 TYR A CA 1
ATOM 5749 C C . TYR A 1 714 ? 15.518 -10.535 -18.933 1.00 98.31 714 TYR A C 1
ATOM 5751 O O . TYR A 1 714 ? 14.304 -10.367 -18.879 1.00 98.31 714 TYR A O 1
ATOM 5759 N N . ASP A 1 715 ? 16.059 -11.663 -19.394 1.00 98.19 715 ASP A N 1
ATOM 5760 C CA . ASP A 1 715 ? 15.296 -12.883 -19.695 1.00 98.19 715 ASP A CA 1
ATOM 5761 C C . ASP A 1 715 ? 14.917 -13.631 -18.415 1.00 98.19 715 ASP A C 1
ATOM 5763 O O . ASP A 1 715 ? 13.849 -14.222 -18.325 1.00 98.19 715 ASP A O 1
ATOM 5767 N N . SER A 1 716 ? 15.821 -13.650 -17.434 1.00 98.19 716 SER A N 1
ATOM 5768 C CA . SER A 1 716 ? 15.618 -14.303 -16.141 1.00 98.19 716 SER A CA 1
ATOM 5769 C C . SER A 1 716 ? 16.660 -13.843 -15.126 1.00 98.19 716 SER A C 1
ATOM 5771 O O . SER A 1 716 ? 17.672 -13.231 -15.482 1.00 98.19 716 SER A O 1
ATOM 5773 N N . PHE A 1 717 ? 16.426 -14.168 -13.859 1.00 98.62 717 PHE A N 1
ATOM 5774 C CA . PHE A 1 717 ? 17.375 -13.945 -12.772 1.00 98.62 717 PHE A CA 1
ATOM 5775 C C . PHE A 1 717 ? 17.223 -15.019 -11.689 1.00 98.62 717 PHE A C 1
ATOM 5777 O O . PHE A 1 717 ? 16.217 -15.728 -11.639 1.00 98.62 717 PHE A O 1
ATOM 5784 N N . THR A 1 718 ? 18.211 -15.127 -10.804 1.00 98.44 718 THR A N 1
ATOM 5785 C CA . THR A 1 718 ? 18.113 -15.909 -9.563 1.00 98.44 718 THR A CA 1
ATOM 5786 C C . THR A 1 718 ? 18.449 -15.031 -8.371 1.00 98.44 718 THR A C 1
ATOM 5788 O O . THR A 1 718 ? 19.250 -14.102 -8.487 1.00 98.44 718 THR A O 1
ATOM 5791 N N . ALA A 1 719 ? 17.855 -15.327 -7.218 1.00 98.12 719 ALA A N 1
ATOM 5792 C CA . ALA A 1 719 ? 18.151 -14.626 -5.980 1.00 98.12 719 ALA A CA 1
ATOM 5793 C C . ALA A 1 719 ? 18.034 -15.552 -4.767 1.00 98.12 719 ALA A C 1
ATOM 5795 O O . ALA A 1 719 ? 17.178 -16.436 -4.730 1.00 98.12 719 ALA A O 1
ATOM 5796 N N . GLU A 1 720 ? 18.867 -15.306 -3.763 1.00 97.56 720 GLU A N 1
ATOM 5797 C CA . GLU A 1 720 ? 18.709 -15.854 -2.422 1.00 97.56 720 GLU A CA 1
ATOM 5798 C C . GLU A 1 720 ? 17.744 -14.974 -1.626 1.00 97.56 720 GLU A C 1
ATOM 5800 O O . GLU A 1 720 ? 17.883 -13.748 -1.582 1.00 97.56 720 GLU A O 1
ATOM 5805 N N . ILE A 1 721 ? 16.756 -15.610 -0.996 1.00 97.00 721 ILE A N 1
ATOM 5806 C CA . ILE A 1 721 ? 15.698 -14.934 -0.245 1.00 97.00 721 ILE A CA 1
ATOM 5807 C C . ILE A 1 721 ? 15.826 -15.291 1.232 1.00 97.00 721 ILE A C 1
ATOM 5809 O O . ILE A 1 721 ? 15.831 -16.466 1.594 1.00 97.00 721 ILE A O 1
ATOM 5813 N N . SER A 1 722 ? 15.863 -14.280 2.096 1.00 91.00 722 SER A N 1
ATOM 5814 C CA . SER A 1 722 ? 15.842 -14.465 3.551 1.00 91.00 722 SER A CA 1
ATOM 5815 C C . SER A 1 722 ? 14.950 -13.431 4.248 1.00 91.00 722 SER A C 1
ATOM 5817 O O . SER A 1 722 ? 14.407 -12.515 3.626 1.00 91.00 722 SER A O 1
ATOM 5819 N N . SER A 1 723 ? 14.733 -13.599 5.554 1.00 81.75 723 SER A N 1
ATOM 5820 C CA . SER A 1 723 ? 13.912 -12.686 6.357 1.00 81.75 723 SER A CA 1
ATOM 5821 C C . SER A 1 723 ? 14.662 -11.393 6.708 1.00 81.75 723 SER A C 1
ATOM 5823 O O . SER A 1 723 ? 15.738 -11.436 7.318 1.00 81.75 723 SER A O 1
ATOM 5825 N N . SER A 1 724 ? 14.055 -10.239 6.425 1.00 80.00 724 SER A N 1
ATOM 5826 C CA . SER A 1 724 ? 14.531 -8.929 6.886 1.00 80.00 724 SER A CA 1
ATOM 5827 C C . SER A 1 724 ? 13.720 -8.436 8.090 1.00 80.00 724 SER A C 1
ATOM 5829 O O . SER A 1 724 ? 12.682 -8.996 8.425 1.00 80.00 724 SER A O 1
ATOM 5831 N N . VAL A 1 725 ? 14.206 -7.384 8.756 1.00 75.69 725 VAL A N 1
ATOM 5832 C CA . VAL A 1 725 ? 13.435 -6.650 9.782 1.00 75.69 725 VAL A CA 1
ATOM 5833 C C . VAL A 1 725 ? 12.201 -5.995 9.153 1.00 75.69 725 VAL A C 1
ATOM 5835 O O . VAL A 1 725 ? 11.154 -5.891 9.781 1.00 75.69 725 VAL A O 1
ATOM 5838 N N . VAL A 1 726 ? 12.336 -5.549 7.901 1.00 78.69 726 VAL A N 1
ATOM 5839 C CA . VAL A 1 726 ? 11.284 -4.901 7.118 1.00 78.69 726 VAL A CA 1
ATOM 5840 C C . VAL A 1 726 ? 11.213 -5.608 5.766 1.00 78.69 726 VAL A C 1
ATOM 5842 O O . VAL A 1 726 ? 12.145 -5.508 4.969 1.00 78.69 726 VAL A O 1
ATOM 5845 N N . GLY A 1 727 ? 10.127 -6.344 5.519 1.00 85.62 727 GLY A N 1
ATOM 5846 C CA . GLY A 1 727 ? 9.922 -7.098 4.280 1.00 85.62 727 GLY A CA 1
ATOM 5847 C C . GLY A 1 727 ? 10.892 -8.275 4.088 1.00 85.62 727 GLY A C 1
ATOM 5848 O O . GLY A 1 727 ? 11.313 -8.935 5.040 1.00 85.62 727 GLY A O 1
ATOM 5849 N N . ALA A 1 728 ? 11.234 -8.558 2.831 1.00 92.06 728 ALA A N 1
ATOM 5850 C CA . ALA A 1 728 ? 12.165 -9.620 2.450 1.00 92.06 728 ALA A CA 1
ATOM 5851 C C . ALA A 1 728 ? 13.578 -9.072 2.222 1.00 92.06 728 ALA A C 1
ATOM 5853 O O . ALA A 1 728 ? 13.724 -7.953 1.736 1.00 92.06 728 ALA A O 1
ATOM 5854 N N . GLN A 1 729 ? 14.601 -9.874 2.518 1.00 95.38 729 GLN A N 1
ATOM 5855 C CA . GLN A 1 729 ? 15.971 -9.645 2.061 1.00 95.38 729 GLN A CA 1
ATOM 5856 C C . GLN A 1 729 ? 16.189 -10.421 0.757 1.00 95.38 729 GLN A C 1
ATOM 5858 O O . GLN A 1 729 ? 15.918 -11.624 0.710 1.00 95.38 729 GLN A O 1
ATOM 5863 N N . VAL A 1 730 ? 16.668 -9.736 -0.282 1.00 98.06 730 VAL A N 1
ATOM 5864 C CA . VAL A 1 730 ? 16.855 -10.276 -1.633 1.00 98.06 730 VAL A CA 1
ATOM 5865 C C . VAL A 1 730 ? 18.291 -10.038 -2.087 1.00 98.06 730 VAL A C 1
ATOM 5867 O O . VAL A 1 730 ? 18.685 -8.901 -2.351 1.00 98.06 730 VAL A O 1
ATOM 5870 N N . ASN A 1 731 ? 19.052 -11.121 -2.237 1.00 98.06 731 ASN A N 1
ATOM 5871 C CA . ASN A 1 731 ? 20.392 -11.086 -2.817 1.00 98.06 731 ASN A CA 1
ATOM 5872 C C . ASN A 1 731 ? 20.342 -11.695 -4.220 1.00 98.06 731 ASN A C 1
ATOM 5874 O O . ASN A 1 731 ? 20.197 -12.907 -4.357 1.00 98.06 731 ASN A O 1
ATOM 5878 N N . ILE A 1 732 ? 20.428 -10.879 -5.270 1.00 98.50 732 ILE A N 1
ATOM 5879 C CA . ILE A 1 732 ? 20.421 -11.378 -6.655 1.00 98.50 732 ILE A CA 1
ATOM 5880 C C . ILE A 1 732 ? 21.766 -12.054 -6.920 1.00 98.50 732 ILE A C 1
ATOM 5882 O O . ILE A 1 732 ? 22.800 -11.428 -6.723 1.00 98.50 732 ILE A O 1
ATOM 5886 N N . THR A 1 733 ? 21.754 -13.308 -7.372 1.00 98.31 733 THR A N 1
ATOM 5887 C CA . THR A 1 733 ? 22.956 -14.135 -7.596 1.00 98.31 733 THR A CA 1
ATOM 5888 C C . THR A 1 733 ? 23.272 -14.359 -9.071 1.00 98.31 733 THR A C 1
ATOM 5890 O O . THR A 1 733 ? 24.406 -14.649 -9.433 1.00 98.31 733 THR A O 1
ATOM 5893 N N . SER A 1 734 ? 22.289 -14.216 -9.960 1.00 97.88 734 SER A N 1
ATOM 5894 C CA . SER A 1 734 ? 22.539 -14.240 -11.401 1.00 97.88 734 SER A CA 1
ATOM 5895 C C . SER A 1 734 ? 21.489 -13.446 -12.160 1.00 97.88 734 SER A C 1
ATOM 5897 O O . SER A 1 734 ? 20.346 -13.322 -11.720 1.00 97.88 734 SER A O 1
ATOM 5899 N N . ILE A 1 735 ? 21.882 -12.932 -13.322 1.00 97.69 735 ILE A N 1
ATOM 5900 C CA . ILE A 1 735 ? 21.014 -12.247 -14.279 1.00 97.69 735 ILE A CA 1
ATOM 5901 C C . ILE A 1 735 ? 21.337 -12.759 -15.682 1.00 97.69 735 ILE A C 1
ATOM 5903 O O . ILE A 1 735 ? 22.501 -12.931 -16.041 1.00 97.69 735 ILE A O 1
ATOM 5907 N N . THR A 1 736 ? 20.309 -12.983 -16.494 1.00 97.69 736 THR A N 1
ATOM 5908 C CA . THR A 1 736 ? 20.455 -13.292 -17.920 1.00 97.69 736 THR A CA 1
ATOM 5909 C C . THR A 1 736 ? 19.941 -12.099 -18.708 1.00 97.69 736 THR A C 1
ATOM 5911 O O . THR A 1 736 ? 18.746 -11.815 -18.678 1.00 97.69 736 THR A O 1
ATOM 5914 N N . LYS A 1 737 ? 20.831 -11.369 -19.386 1.00 96.88 737 LYS A N 1
ATOM 5915 C CA . LYS A 1 737 ? 20.450 -10.210 -20.209 1.00 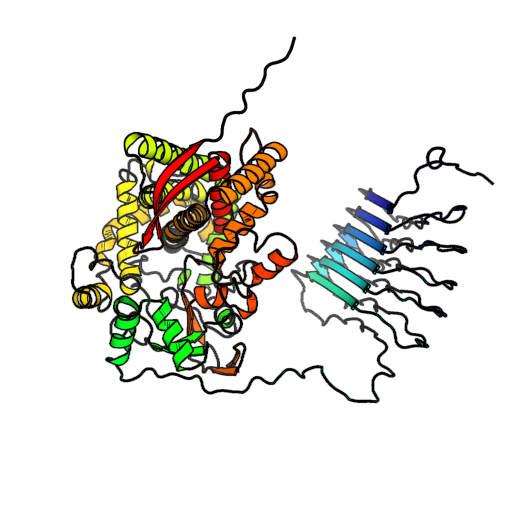96.88 737 LYS A CA 1
ATOM 5916 C C . LYS A 1 737 ? 19.679 -10.648 -21.450 1.00 96.88 737 LYS A C 1
ATOM 5918 O O . LYS A 1 737 ? 20.009 -11.674 -22.043 1.00 96.88 737 LYS A O 1
ATOM 5923 N N . ALA A 1 738 ? 18.717 -9.829 -21.868 1.00 93.44 738 ALA A N 1
ATOM 5924 C CA . ALA A 1 738 ? 18.046 -9.995 -23.148 1.00 93.44 738 ALA A CA 1
ATOM 5925 C C . ALA A 1 738 ? 19.074 -10.000 -24.293 1.00 93.44 738 ALA A C 1
ATOM 5927 O O . ALA A 1 738 ? 19.961 -9.142 -24.353 1.00 93.44 738 ALA A O 1
ATOM 5928 N N . LYS A 1 739 ? 18.961 -10.953 -25.222 1.00 82.56 739 LYS A N 1
ATOM 5929 C CA . LYS A 1 739 ? 19.789 -10.955 -26.435 1.00 82.56 739 LYS A CA 1
ATOM 5930 C C . LYS A 1 739 ? 19.363 -9.800 -27.341 1.00 82.56 739 LYS A C 1
ATOM 5932 O O . LYS A 1 739 ? 18.189 -9.693 -27.693 1.00 82.56 739 LYS A O 1
ATOM 5937 N N . ALA A 1 740 ? 20.313 -8.968 -27.766 1.00 61.09 740 ALA A N 1
ATOM 5938 C CA . ALA A 1 740 ? 20.062 -8.022 -28.847 1.00 61.09 740 ALA A CA 1
ATOM 5939 C C . ALA A 1 740 ? 19.674 -8.820 -30.102 1.00 61.09 740 ALA A C 1
ATOM 5941 O O . ALA A 1 740 ? 20.422 -9.707 -30.521 1.00 61.09 740 ALA A O 1
ATOM 5942 N N . LYS A 1 741 ? 18.509 -8.540 -30.701 1.00 52.84 741 LYS A N 1
ATOM 5943 C CA . LYS A 1 741 ? 18.226 -9.041 -32.050 1.00 52.84 741 LYS A CA 1
ATOM 5944 C C . LYS A 1 741 ? 19.283 -8.426 -32.964 1.00 52.84 741 LYS A C 1
ATOM 5946 O O . LYS A 1 741 ? 19.293 -7.213 -33.155 1.00 52.84 741 LYS A O 1
ATOM 5951 N N . ALA A 1 742 ? 20.185 -9.248 -33.496 1.00 37.91 742 ALA A N 1
ATOM 5952 C CA . ALA A 1 742 ? 21.008 -8.845 -34.622 1.00 37.91 742 ALA A CA 1
ATOM 5953 C C . ALA A 1 742 ? 20.039 -8.445 -35.739 1.00 37.91 742 ALA A C 1
ATOM 5955 O O . ALA A 1 742 ? 19.304 -9.288 -36.253 1.00 37.91 742 ALA A O 1
ATOM 5956 N N . HIS A 1 743 ? 19.968 -7.154 -36.061 1.00 35.66 743 HIS A N 1
ATOM 5957 C CA . HIS A 1 743 ? 19.333 -6.730 -37.295 1.00 35.66 743 HIS A CA 1
ATOM 5958 C C . HIS A 1 743 ? 20.138 -7.372 -38.422 1.00 35.66 743 HIS A C 1
ATOM 5960 O O . HIS A 1 743 ? 21.265 -6.966 -38.692 1.00 35.66 743 HIS A O 1
ATOM 5966 N N . ALA A 1 744 ? 19.581 -8.418 -39.032 1.00 34.03 744 ALA A N 1
ATOM 5967 C CA . ALA A 1 744 ? 20.052 -8.908 -40.310 1.00 34.03 744 ALA A CA 1
ATOM 5968 C C . ALA A 1 744 ? 19.846 -7.770 -41.313 1.00 34.03 744 ALA A C 1
ATOM 5970 O O . ALA A 1 744 ? 18.746 -7.546 -41.815 1.00 34.03 744 ALA A O 1
ATOM 5971 N N . SER A 1 745 ? 20.904 -7.002 -41.540 1.00 35.16 745 SER A N 1
ATOM 5972 C CA . SER A 1 745 ? 21.044 -6.096 -42.666 1.00 35.16 745 SER A CA 1
ATOM 5973 C C . SER A 1 745 ? 21.130 -6.935 -43.941 1.00 35.16 745 SER A C 1
ATOM 5975 O O . SER A 1 745 ? 22.215 -7.169 -44.461 1.00 35.16 745 SER A O 1
ATOM 5977 N N . ASN A 1 746 ? 19.983 -7.422 -44.409 1.00 34.53 746 ASN A N 1
ATOM 5978 C CA . ASN A 1 746 ? 19.811 -7.915 -45.769 1.00 34.53 746 ASN A CA 1
ATOM 5979 C C . ASN A 1 746 ? 19.065 -6.841 -46.559 1.00 34.53 746 ASN A C 1
ATOM 5981 O O . ASN A 1 746 ? 17.847 -6.892 -46.703 1.00 34.53 746 ASN A O 1
ATOM 5985 N N . PHE A 1 747 ? 19.822 -5.867 -47.051 1.00 34.69 747 PHE A N 1
ATOM 5986 C CA . PHE A 1 747 ? 19.479 -5.141 -48.266 1.00 34.69 747 PHE A CA 1
ATOM 5987 C C . PHE A 1 747 ? 20.632 -5.383 -49.241 1.00 34.69 747 PHE A C 1
ATOM 5989 O O . PHE A 1 747 ? 21.764 -4.984 -48.965 1.00 34.69 747 PHE A O 1
ATOM 5996 N N . TYR A 1 748 ? 20.330 -6.129 -50.304 1.00 35.34 748 TYR A N 1
ATOM 5997 C CA . TYR A 1 748 ? 21.087 -6.110 -51.553 1.00 35.34 748 TYR A CA 1
ATOM 5998 C C . TYR A 1 748 ? 20.711 -4.865 -52.349 1.00 35.34 748 TYR A C 1
ATOM 6000 O O . TYR A 1 748 ? 19.525 -4.463 -52.254 1.00 35.34 748 TYR A O 1
#

InterPro domains:
  IPR001128 Cytochrome P450 [PF00067] (562-714)
  IPR036396 Cytochrome P450 superfamily [G3DSA:1.10.630.10] (262-744)
  IPR036396 Cytochrome P450 superfamily [SSF48264] (263-716)

Radius of gyration: 31.62 Å; Cα contacts (8 Å, |Δi|>4): 1421; chains: 1; bounding box: 81×55×93 Å

Organism: Dendrobium chrysotoxum (NCBI:txid161865)

Solvent-accessible surface area (backbone atoms only — not comparable to full-atom values): 40417 Å² total; per-residue (Å²): 143,83,82,85,76,73,95,80,59,91,85,61,79,59,48,62,48,77,49,74,50,79,47,77,50,74,50,81,72,48,83,68,59,76,54,63,73,51,75,60,60,67,64,88,65,82,77,74,87,63,70,46,70,34,46,34,41,39,40,38,40,38,40,37,42,40,36,58,42,41,58,52,51,55,44,50,44,50,38,45,46,42,53,60,71,79,74,82,84,68,66,64,59,38,31,30,40,40,39,39,40,38,42,39,40,39,32,57,33,41,45,51,43,53,42,50,42,52,40,38,50,38,53,59,68,68,71,62,90,64,64,49,63,32,44,34,41,40,40,40,42,39,40,39,39,39,31,55,32,38,42,59,50,52,47,48,39,50,42,44,48,39,53,55,64,55,70,80,82,56,72,54,66,42,35,32,39,40,40,39,41,38,40,38,39,36,31,52,37,60,46,75,82,58,59,49,42,52,39,42,50,39,65,62,76,69,76,75,92,60,91,79,78,60,80,39,86,45,78,48,80,48,78,48,77,44,63,84,61,64,88,76,89,72,81,68,50,78,46,63,78,52,71,88,71,90,78,81,81,86,77,95,77,85,87,75,79,66,85,73,76,51,53,79,41,80,67,41,71,61,64,73,52,84,70,57,33,34,42,52,45,37,45,32,32,63,72,73,53,26,66,68,49,43,51,52,51,48,26,64,74,60,75,36,55,49,31,36,36,50,44,57,32,18,52,77,50,6,90,56,29,64,31,36,38,26,37,29,63,62,33,38,61,55,71,51,40,60,91,48,27,41,40,58,48,21,68,70,41,50,31,65,69,65,35,72,74,40,83,66,44,83,45,53,74,34,39,24,52,88,38,71,65,23,32,37,49,48,48,33,53,47,52,46,55,62,76,25,56,86,39,40,64,60,22,40,45,70,36,31,50,52,55,52,51,53,50,46,55,52,34,27,73,76,67,51,32,33,60,48,55,62,51,49,59,61,36,49,51,31,19,49,24,29,24,74,47,68,42,36,59,59,74,44,87,86,58,50,62,45,72,51,51,48,48,32,51,49,54,46,48,43,64,58,42,34,48,79,52,59,71,68,50,44,77,74,74,40,54,69,70,58,43,44,52,67,38,31,41,51,80,63,72,53,71,77,34,44,70,40,49,50,56,49,48,55,48,45,54,56,52,29,38,75,54,38,58,52,25,48,79,58,76,40,55,56,69,64,42,37,44,36,48,51,41,50,47,58,52,56,45,45,50,39,50,58,20,42,54,36,43,47,50,50,55,52,41,75,61,36,62,67,58,31,45,53,42,20,50,46,36,43,52,25,18,72,74,47,26,60,97,77,35,85,32,74,69,12,55,74,63,27,51,54,55,47,13,34,48,51,38,38,38,25,63,57,31,73,61,42,67,48,40,25,29,26,69,44,66,47,77,46,41,49,92,78,30,26,25,78,45,51,52,67,46,31,39,32,28,48,41,48,46,25,41,29,24,47,92,78,55,36,93,58,21,87,52,92,50,52,57,60,40,41,63,76,73,19,48,66,50,38,58,59,29,42,54,42,52,40,37,62,81,55,81,61,50,54,72,48,76,28,39,83,52,49,69,58,53,54,49,54,49,40,49,51,55,41,57,47,28,55,50,25,43,38,62,41,53,52,77,49,88,41,78,62,54,45,36,36,32,39,47,47,74,40,69,50,78,79,78,77,78,80,83,82,77,134